Protein AF-K0NKW5-F1 (afdb_monomer)

Structure (mmCIF, N/CA/C/O backbone):
data_AF-K0NKW5-F1
#
_entry.id   AF-K0NKW5-F1
#
loop_
_atom_site.group_PDB
_atom_site.id
_atom_site.type_symbol
_atom_site.label_atom_id
_atom_site.label_alt_id
_atom_site.label_comp_id
_atom_site.label_asym_id
_atom_site.label_entity_id
_atom_site.label_seq_id
_atom_site.pdbx_PDB_ins_code
_atom_site.Cartn_x
_atom_site.Cartn_y
_atom_site.Cartn_z
_atom_site.occupancy
_atom_site.B_iso_or_equiv
_atom_site.auth_seq_id
_atom_site.auth_comp_id
_atom_site.auth_asym_id
_atom_site.auth_atom_id
_atom_site.pdbx_PDB_model_num
ATOM 1 N N . MET A 1 1 ? -33.912 20.127 42.478 1.00 92.31 1 MET A N 1
ATOM 2 C CA . MET A 1 1 ? -35.166 19.354 42.319 1.00 92.31 1 MET A CA 1
ATOM 3 C C . MET A 1 1 ? -35.502 18.751 43.669 1.00 92.31 1 MET A C 1
ATOM 5 O O . MET A 1 1 ? -34.564 18.385 44.367 1.00 92.31 1 MET A O 1
ATOM 9 N N . LYS A 1 2 ? -36.780 18.669 44.050 1.00 94.12 2 LYS A N 1
ATOM 10 C CA . LYS A 1 2 ? -37.174 17.996 45.294 1.00 94.12 2 LYS A CA 1
ATOM 11 C C . LYS A 1 2 ? -36.762 16.525 45.289 1.00 94.12 2 LYS A C 1
ATOM 13 O O . LYS A 1 2 ? -36.776 15.895 44.229 1.00 94.12 2 LYS A O 1
ATOM 18 N N . LEU A 1 3 ? -36.372 16.003 46.448 1.00 93.06 3 LEU A N 1
ATOM 19 C CA . LEU A 1 3 ? -35.972 14.608 46.613 1.00 93.06 3 LEU A CA 1
ATOM 20 C C . LEU A 1 3 ? -37.116 13.667 46.219 1.00 93.06 3 LEU A C 1
ATOM 22 O O . LEU A 1 3 ? -36.883 12.731 45.456 1.00 93.06 3 LEU A O 1
ATOM 26 N N . SER A 1 4 ? -38.341 13.963 46.657 1.00 91.62 4 SER A N 1
ATOM 27 C CA . SER A 1 4 ? -39.561 13.218 46.309 1.00 91.62 4 SER A CA 1
ATOM 28 C C . SER A 1 4 ? -39.728 13.036 44.793 1.00 91.62 4 SER A C 1
ATOM 30 O O . SER A 1 4 ? -39.975 11.933 44.304 1.00 91.62 4 SER A O 1
ATOM 32 N N . ALA A 1 5 ? -39.481 14.094 44.017 1.00 92.19 5 ALA A N 1
ATOM 33 C CA . ALA A 1 5 ? -39.550 14.058 42.558 1.00 92.19 5 ALA A CA 1
ATOM 34 C C . ALA A 1 5 ? -38.439 13.212 41.909 1.00 92.19 5 ALA A C 1
ATOM 36 O O . ALA A 1 5 ? -38.644 12.671 40.820 1.00 92.19 5 ALA A O 1
ATOM 37 N N . LEU A 1 6 ? -37.273 13.093 42.552 1.00 93.38 6 LEU A N 1
ATOM 38 C CA . LEU A 1 6 ? -36.157 12.287 42.055 1.00 93.38 6 LEU A CA 1
ATOM 39 C C . LEU A 1 6 ? -36.387 10.789 42.256 1.00 93.38 6 LEU A C 1
ATOM 41 O O . LEU A 1 6 ? -36.038 10.008 41.371 1.00 93.38 6 LEU A O 1
ATOM 45 N N . ILE A 1 7 ? -36.978 10.401 43.390 1.00 92.81 7 ILE A N 1
ATOM 46 C CA . ILE A 1 7 ? -37.133 8.993 43.784 1.00 92.81 7 ILE A CA 1
ATOM 47 C C . ILE A 1 7 ? -38.474 8.367 43.387 1.00 92.81 7 ILE A C 1
ATOM 49 O O . ILE A 1 7 ? -38.691 7.192 43.661 1.00 92.81 7 ILE A O 1
ATOM 53 N N . LYS A 1 8 ? -39.360 9.111 42.716 1.00 89.25 8 LYS A N 1
ATOM 54 C CA . LYS A 1 8 ? -40.711 8.654 42.339 1.00 89.25 8 LYS A CA 1
ATOM 55 C C . LYS A 1 8 ? -40.754 7.335 41.546 1.00 89.25 8 LYS A C 1
ATOM 57 O O . LYS A 1 8 ? -41.745 6.623 41.603 1.00 89.25 8 LYS A O 1
ATOM 62 N N . ASP A 1 9 ? -39.695 7.040 40.788 1.00 88.44 9 ASP A N 1
ATOM 63 C CA . ASP A 1 9 ? -39.578 5.851 39.933 1.00 88.44 9 ASP A CA 1
ATOM 64 C C . ASP A 1 9 ? -38.603 4.814 40.540 1.00 88.44 9 ASP A C 1
ATOM 66 O O . ASP A 1 9 ? -38.089 3.943 39.833 1.00 88.44 9 ASP A O 1
ATOM 70 N N . CYS A 1 10 ? -38.265 4.941 41.828 1.00 89.94 10 CYS A N 1
ATOM 71 C CA . CYS A 1 10 ? -37.426 3.990 42.555 1.00 89.94 10 CYS A CA 1
ATOM 72 C C . CYS A 1 10 ? -38.284 2.933 43.260 1.00 89.94 10 CYS A C 1
ATOM 74 O O . CYS A 1 10 ? -39.306 3.250 43.861 1.00 89.94 10 CYS A O 1
ATOM 76 N N . SER A 1 11 ? -37.818 1.684 43.269 1.00 88.75 11 SER A N 1
ATOM 77 C CA . SER A 1 11 ? -38.386 0.621 44.107 1.00 88.75 11 SER A CA 1
ATOM 78 C C . SER A 1 11 ? -37.933 0.803 45.558 1.00 88.75 11 SER A C 1
ATOM 80 O O . SER A 1 11 ? -36.840 0.368 45.937 1.00 88.75 11 SER A O 1
ATOM 82 N N . LEU A 1 12 ? -38.745 1.515 46.340 1.00 87.44 12 LEU A N 1
ATOM 83 C CA . LEU A 1 12 ? -38.512 1.778 47.762 1.00 87.44 12 LEU A CA 1
ATOM 84 C C . LEU A 1 12 ? -38.861 0.542 48.600 1.00 87.44 12 LEU A C 1
ATOM 86 O O . LEU A 1 12 ? -39.830 -0.153 48.308 1.00 87.44 12 LEU A O 1
ATOM 90 N N . THR A 1 13 ? -38.099 0.278 49.664 1.00 82.88 13 THR A N 1
ATOM 91 C CA . THR A 1 13 ? -38.372 -0.864 50.561 1.00 82.88 13 THR A CA 1
ATOM 92 C C . THR A 1 13 ? -39.435 -0.567 51.628 1.00 82.88 13 THR A C 1
ATOM 94 O O . THR A 1 13 ? -39.827 -1.473 52.357 1.00 82.88 13 THR A O 1
ATOM 97 N N . ALA A 1 14 ? -39.881 0.688 51.750 1.00 72.69 14 ALA A N 1
ATOM 98 C CA . ALA A 1 14 ? -40.932 1.143 52.665 1.00 72.69 14 ALA A CA 1
ATOM 99 C C . ALA A 1 14 ? -42.030 1.892 51.885 1.00 72.69 14 ALA A C 1
ATOM 101 O O . ALA A 1 14 ? -41.742 2.464 50.834 1.00 72.69 14 ALA A O 1
ATOM 102 N N . ALA A 1 15 ? -43.272 1.858 52.390 1.00 55.34 15 ALA A N 1
ATOM 103 C CA . ALA A 1 15 ? -44.473 2.285 51.660 1.00 55.34 15 ALA A CA 1
ATOM 104 C C . ALA A 1 15 ? -44.531 3.798 51.375 1.00 55.34 15 ALA A C 1
ATOM 106 O O . ALA A 1 15 ? -45.007 4.171 50.306 1.00 55.34 15 ALA A O 1
ATOM 107 N N . ASP A 1 16 ? -43.979 4.641 52.256 1.00 61.66 16 ASP A N 1
ATOM 108 C CA . ASP A 1 16 ? -43.644 6.037 51.954 1.00 61.66 16 ASP A CA 1
ATOM 109 C C . ASP A 1 16 ? -42.565 6.556 52.936 1.00 61.66 16 ASP A C 1
ATOM 111 O O . ASP A 1 16 ? -42.813 6.627 54.143 1.00 61.66 16 ASP A O 1
ATOM 115 N N . PRO A 1 17 ? -41.350 6.917 52.477 1.00 62.69 17 PRO A N 1
ATOM 116 C CA . PRO A 1 17 ? -40.315 7.459 53.357 1.00 62.69 17 PRO A CA 1
ATOM 117 C C . PRO A 1 17 ? -40.696 8.817 53.976 1.00 62.69 17 PRO A C 1
ATOM 119 O O . PRO A 1 17 ? -40.092 9.199 54.977 1.00 62.69 17 PRO A O 1
ATOM 122 N N . PHE A 1 18 ? -41.673 9.538 53.416 1.00 63.72 18 PHE A N 1
ATOM 123 C CA . PHE A 1 18 ? -42.079 10.870 53.871 1.00 63.72 18 PHE A CA 1
ATOM 124 C C . PHE A 1 18 ? -43.285 10.866 54.824 1.00 63.72 18 PHE A C 1
ATOM 126 O O . PHE A 1 18 ? -43.475 11.858 55.527 1.00 63.72 18 PHE A O 1
ATOM 133 N N . GLU A 1 19 ? -44.068 9.781 54.897 1.00 56.69 19 GLU A N 1
ATOM 134 C CA . GLU A 1 19 ? -45.181 9.654 55.858 1.00 56.69 19 GLU A CA 1
ATOM 135 C C . GLU A 1 19 ? -44.764 8.963 57.173 1.00 56.69 19 GLU A C 1
ATOM 137 O O . GLU A 1 19 ? -45.283 9.324 58.228 1.00 56.69 19 GLU A O 1
ATOM 142 N N . ASP A 1 20 ? -43.788 8.039 57.144 1.00 53.19 20 ASP A N 1
ATOM 143 C CA . ASP A 1 20 ? -43.441 7.180 58.297 1.00 53.19 20 ASP A CA 1
ATOM 144 C C . ASP A 1 20 ? -42.127 7.537 59.042 1.00 53.19 20 ASP A C 1
ATOM 146 O O . ASP A 1 20 ? -41.896 7.012 60.133 1.00 53.19 20 ASP A O 1
ATOM 150 N N . MET A 1 21 ? -41.232 8.385 58.498 1.00 53.19 21 MET A N 1
ATOM 151 C CA . MET A 1 21 ? -39.835 8.486 58.997 1.00 53.19 21 MET A CA 1
ATOM 152 C C . MET A 1 21 ? -39.265 9.887 59.301 1.00 53.19 21 MET A C 1
ATOM 154 O O . MET A 1 21 ? -38.056 10.006 59.493 1.00 53.19 21 MET A O 1
ATOM 158 N N . ASP A 1 22 ? -40.075 10.946 59.400 1.00 58.66 22 ASP A N 1
ATOM 159 C CA . ASP A 1 22 ? -39.569 12.312 59.687 1.00 58.66 22 ASP A CA 1
ATOM 160 C C . ASP A 1 22 ? -38.471 12.753 58.676 1.00 58.66 22 ASP A C 1
ATOM 162 O O . ASP A 1 22 ? -37.536 13.495 58.990 1.00 58.66 22 ASP A O 1
ATOM 166 N N . ILE A 1 23 ? -38.547 12.236 57.438 1.00 66.31 23 ILE A N 1
ATOM 167 C CA . ILE A 1 23 ? -37.598 12.528 56.357 1.00 66.31 23 ILE A CA 1
ATOM 168 C C . ILE A 1 23 ? -38.021 13.835 55.695 1.00 66.31 23 ILE A C 1
ATOM 170 O O . ILE A 1 23 ? -39.115 13.966 55.150 1.00 66.31 23 ILE A O 1
ATOM 174 N N . HIS A 1 24 ? -37.128 14.820 55.723 1.00 75.88 24 HIS A N 1
ATOM 175 C CA . HIS A 1 24 ? -37.340 16.096 55.047 1.00 75.88 24 HIS A CA 1
ATOM 176 C C . HIS A 1 24 ? -37.346 15.885 53.517 1.00 75.88 24 HIS A C 1
ATOM 178 O O . HIS A 1 24 ? -36.620 15.029 53.017 1.00 75.88 24 HIS A O 1
ATOM 184 N N . ASP A 1 25 ? -38.103 16.687 52.751 1.00 88.62 25 ASP A N 1
ATOM 185 C CA . ASP A 1 25 ? -38.043 16.726 51.273 1.00 88.62 25 ASP A CA 1
ATOM 186 C C . ASP A 1 25 ? -37.142 17.891 50.795 1.00 88.62 25 ASP A C 1
ATOM 188 O O . ASP A 1 25 ? -37.625 18.987 50.452 1.00 88.62 25 ASP A O 1
ATOM 192 N N . PRO A 1 26 ? -35.801 17.738 50.861 1.00 91.50 26 PRO A N 1
ATOM 193 C CA . PRO A 1 26 ? -34.870 18.804 50.536 1.00 91.50 26 PRO A CA 1
ATOM 194 C C . PRO A 1 26 ? -34.828 19.082 49.037 1.00 91.50 26 PRO A C 1
ATOM 196 O O . PRO A 1 26 ? -35.129 18.239 48.190 1.00 91.50 26 PRO A O 1
ATOM 199 N N . ASP A 1 27 ? -34.362 20.280 48.707 1.00 93.75 27 ASP A N 1
ATOM 200 C CA . ASP A 1 27 ? -33.932 20.581 47.353 1.00 93.75 27 ASP A CA 1
ATOM 201 C C . ASP A 1 27 ? -32.553 19.973 47.096 1.00 93.75 27 ASP A C 1
ATOM 203 O O . ASP A 1 27 ? -31.568 20.310 47.746 1.00 93.75 27 ASP A O 1
ATOM 207 N N . ILE A 1 28 ? -32.485 19.077 46.115 1.00 96.06 28 ILE A N 1
ATOM 208 C CA . ILE A 1 28 ? -31.246 18.458 45.654 1.00 96.06 28 ILE A CA 1
ATOM 209 C C . ILE A 1 28 ? -30.671 19.277 44.499 1.00 96.06 28 ILE A C 1
ATOM 211 O O . ILE A 1 28 ? -31.338 19.491 43.476 1.00 96.06 28 ILE A O 1
ATOM 215 N N . PHE A 1 29 ? -29.421 19.716 44.651 1.00 94.94 29 PHE A N 1
ATOM 216 C CA . PHE A 1 29 ? -28.696 20.522 43.657 1.00 94.94 29 PHE A CA 1
ATOM 217 C C . PHE A 1 29 ? -27.644 19.731 42.878 1.00 94.94 29 PHE A C 1
ATOM 219 O O . PHE A 1 29 ? -27.179 20.190 41.836 1.00 94.94 29 PHE A O 1
ATOM 226 N N . PHE A 1 30 ? -27.259 18.554 43.366 1.00 93.44 30 PHE A N 1
ATOM 227 C CA . PHE A 1 30 ? -26.236 17.709 42.757 1.00 93.44 30 PHE A CA 1
ATOM 228 C C . PHE A 1 30 ? -26.415 16.251 43.194 1.00 93.44 30 PHE A C 1
ATOM 230 O O . PHE A 1 30 ? -26.898 16.000 44.295 1.00 93.44 30 PHE A O 1
ATOM 237 N N . ILE A 1 31 ? -26.001 15.299 42.358 1.00 97.06 31 ILE A N 1
ATOM 238 C CA . ILE A 1 31 ? -26.049 13.858 42.642 1.00 97.06 31 ILE A CA 1
ATOM 239 C C . ILE A 1 31 ? -24.658 13.242 42.435 1.00 97.06 31 ILE A C 1
ATOM 241 O O . ILE A 1 31 ? -23.951 13.630 41.506 1.00 97.06 31 ILE A O 1
ATOM 245 N N . SER A 1 32 ? -24.250 12.296 43.284 1.00 95.75 32 SER A N 1
ATOM 246 C CA . SER A 1 32 ? -22.963 11.595 43.145 1.00 95.75 32 SER A CA 1
ATOM 247 C C . SER A 1 32 ? -22.978 10.219 43.802 1.00 95.75 32 SER A C 1
ATOM 249 O O . SER A 1 32 ? -23.547 10.042 44.877 1.00 95.75 32 SER A O 1
ATOM 251 N N . SER A 1 33 ? -22.276 9.266 43.193 1.00 94.25 33 SER A N 1
ATOM 252 C CA . SER A 1 33 ? -21.939 7.963 43.784 1.00 94.25 33 SER A CA 1
ATOM 253 C C . SER A 1 33 ? -20.563 7.947 44.468 1.00 94.25 33 SER A C 1
ATOM 255 O O . SER A 1 33 ? -20.158 6.947 45.055 1.00 94.25 33 SER A O 1
ATOM 257 N N . ASN A 1 34 ? -19.838 9.071 44.439 1.00 93.00 34 ASN A N 1
ATOM 258 C CA . ASN A 1 34 ? -18.546 9.259 45.092 1.00 93.00 34 ASN A CA 1
ATOM 259 C C . ASN A 1 34 ? -18.680 10.238 46.268 1.00 93.00 34 ASN A C 1
ATOM 261 O O . ASN A 1 34 ? -18.858 11.446 46.061 1.00 93.00 34 ASN A O 1
ATOM 265 N N . SER A 1 35 ? -18.532 9.731 47.497 1.00 91.69 35 SER A N 1
ATOM 266 C CA . SER A 1 35 ? -18.628 10.519 48.737 1.00 91.69 35 SER A CA 1
ATOM 267 C C . SER A 1 35 ? -17.637 11.685 48.758 1.00 91.69 35 SER A C 1
ATOM 269 O O . SER A 1 35 ? -17.913 12.743 49.324 1.00 91.69 35 SER A O 1
ATOM 271 N N . LYS A 1 36 ? -16.486 11.554 48.082 1.00 91.69 36 LYS A N 1
ATOM 272 C CA . LYS A 1 36 ? -15.478 12.617 48.023 1.00 91.69 36 LYS A CA 1
ATOM 273 C C . LYS A 1 36 ? -15.947 13.842 47.245 1.00 91.69 36 LYS A C 1
ATOM 275 O O . LYS A 1 36 ? -15.443 14.928 47.519 1.00 91.69 36 LYS A O 1
ATOM 280 N N . GLN A 1 37 ? -16.891 13.663 46.323 1.00 92.94 37 GLN A N 1
ATOM 281 C CA . GLN A 1 37 ? -17.422 14.706 45.445 1.00 92.94 37 GLN A CA 1
ATOM 282 C C . GLN A 1 37 ? -18.712 15.351 45.975 1.00 92.94 37 GLN A C 1
ATOM 284 O O . GLN A 1 37 ? -19.207 16.288 45.350 1.00 92.94 37 GLN A O 1
ATOM 289 N N . ILE A 1 38 ? -19.250 14.875 47.105 1.00 96.12 38 ILE A N 1
ATOM 290 C CA . ILE A 1 38 ? -20.434 15.459 47.744 1.00 96.12 38 ILE A CA 1
ATOM 291 C C . ILE A 1 38 ? -20.162 16.894 48.205 1.00 96.12 38 ILE A C 1
ATOM 293 O O . ILE A 1 38 ? -19.049 17.247 48.599 1.00 96.12 38 ILE A O 1
ATOM 297 N N . ARG A 1 39 ? -21.204 17.723 48.096 1.00 93.62 39 ARG A N 1
ATOM 298 C CA . ARG A 1 39 ? -21.250 19.149 48.439 1.00 93.62 39 ARG A CA 1
ATOM 299 C C . ARG A 1 39 ? -22.586 19.445 49.142 1.00 93.62 39 ARG A C 1
ATOM 301 O O . ARG A 1 39 ? -23.499 18.627 49.001 1.00 93.62 39 ARG A O 1
ATOM 308 N N . PRO A 1 40 ? -22.737 20.601 49.822 1.00 95.12 40 PRO A N 1
ATOM 309 C CA . PRO A 1 40 ? -24.00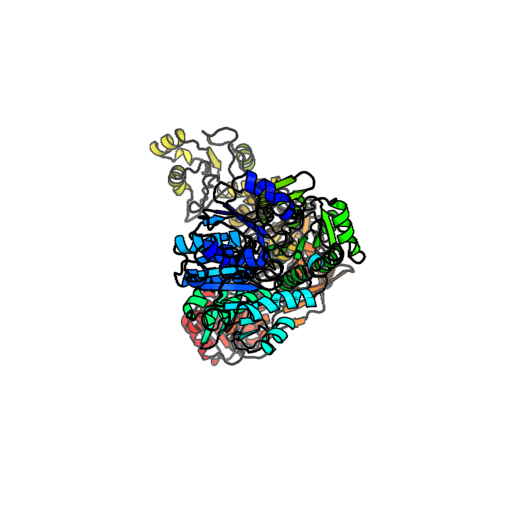2 21.004 50.437 1.00 95.12 40 PRO A CA 1
ATOM 310 C C . PRO A 1 40 ? -25.205 20.873 49.488 1.00 95.12 40 PRO A C 1
ATOM 312 O O . PRO A 1 40 ? -25.137 21.332 48.346 1.00 95.12 40 PRO A O 1
ATOM 315 N N . ASN A 1 41 ? -26.297 20.270 49.972 1.00 94.12 41 ASN A N 1
ATOM 316 C CA . ASN A 1 41 ? -27.510 19.929 49.205 1.00 94.12 41 ASN A CA 1
ATOM 317 C C . ASN A 1 41 ? -27.307 18.866 48.104 1.00 94.12 41 ASN A C 1
ATOM 319 O O . ASN A 1 41 ? -28.064 18.793 47.131 1.00 94.12 41 ASN A O 1
ATOM 323 N N . GLY A 1 42 ? -26.267 18.041 48.238 1.00 95.50 42 GLY A N 1
ATOM 324 C CA . GLY A 1 42 ? -26.036 16.885 47.378 1.00 95.50 42 GLY A CA 1
ATOM 325 C C . GLY A 1 42 ? -26.867 15.666 47.789 1.00 95.50 42 GLY A C 1
ATOM 326 O O . GLY A 1 42 ? -27.170 15.479 48.964 1.00 95.50 42 GLY A O 1
ATOM 327 N N . LEU A 1 43 ? -27.186 14.808 46.826 1.00 97.06 43 LEU A N 1
ATOM 328 C CA . LEU A 1 43 ? -27.708 13.462 47.048 1.00 97.06 43 LEU A CA 1
ATOM 329 C C . LEU A 1 43 ? -26.580 12.456 46.819 1.00 97.06 43 LEU A C 1
ATOM 331 O O . LEU A 1 43 ? -26.031 12.371 45.715 1.00 97.06 43 LEU A O 1
ATOM 335 N N . PHE A 1 44 ? -26.228 11.706 47.858 1.00 97.12 44 PHE A N 1
ATOM 336 C CA . PHE A 1 44 ? -25.246 10.631 47.750 1.00 97.12 44 PHE A CA 1
ATOM 337 C C . PHE A 1 44 ? -25.939 9.301 47.462 1.00 97.12 44 PHE A C 1
ATOM 339 O O . PHE A 1 44 ? -26.952 8.982 48.074 1.00 97.12 44 PHE A O 1
ATOM 346 N N . ILE A 1 45 ? -25.400 8.520 46.530 1.00 97.12 45 ILE A N 1
ATOM 347 C CA . ILE A 1 45 ? -25.962 7.223 46.145 1.00 97.12 45 ILE A CA 1
ATOM 348 C C . ILE A 1 45 ? -24.932 6.144 46.470 1.00 97.12 45 ILE A C 1
ATOM 350 O O . ILE A 1 45 ? -23.933 5.982 45.766 1.00 97.12 45 ILE A O 1
ATOM 354 N N . ALA A 1 46 ? -25.169 5.420 47.561 1.00 95.62 46 ALA A N 1
ATOM 355 C CA . ALA A 1 46 ? -24.277 4.395 48.079 1.00 95.62 46 ALA A CA 1
ATOM 356 C C . ALA A 1 46 ? -24.377 3.119 47.229 1.00 95.62 46 ALA A C 1
ATOM 358 O O . ALA A 1 46 ? -25.269 2.288 47.397 1.00 95.62 46 ALA A O 1
ATOM 359 N N . ILE A 1 47 ? -23.452 2.957 46.283 1.00 94.38 47 ILE A N 1
ATOM 360 C CA . ILE A 1 47 ? -23.355 1.751 45.453 1.00 94.38 47 ILE A CA 1
ATOM 361 C C . ILE A 1 47 ? -22.279 0.806 45.981 1.00 94.38 47 ILE A C 1
ATOM 363 O O . ILE A 1 47 ? -21.210 1.238 46.405 1.00 94.38 47 ILE A O 1
ATOM 367 N N . LYS A 1 48 ? -22.513 -0.501 45.863 1.00 90.25 48 LYS A N 1
ATOM 368 C CA . LYS A 1 48 ? -21.467 -1.500 46.091 1.00 90.25 48 LYS A CA 1
ATOM 369 C C . LYS A 1 48 ? -20.566 -1.605 44.855 1.00 90.25 48 LYS A C 1
ATOM 371 O O . LYS A 1 48 ? -21.011 -2.052 43.790 1.00 90.25 48 LYS A O 1
ATOM 376 N N . GLY A 1 49 ? -19.335 -1.111 44.960 1.00 86.50 49 GLY A N 1
ATOM 377 C CA . GLY A 1 49 ? -18.315 -1.154 43.908 1.00 86.50 49 GLY A CA 1
ATOM 378 C C . GLY A 1 49 ? -17.492 -2.446 43.921 1.00 86.50 49 GLY A C 1
ATOM 379 O O . GLY A 1 49 ? -17.712 -3.324 44.750 1.00 86.50 49 GLY A O 1
ATOM 380 N N . PHE A 1 50 ? -16.538 -2.561 42.989 1.00 83.69 50 PHE A N 1
ATOM 381 C CA . PHE A 1 50 ? -15.593 -3.689 42.949 1.00 83.69 50 PHE A CA 1
ATOM 382 C C . PHE A 1 50 ? -14.448 -3.542 43.963 1.00 83.69 50 PHE A C 1
ATOM 384 O O . PHE A 1 50 ? -13.958 -4.543 44.470 1.00 83.69 50 PHE A O 1
ATOM 391 N N . GLU A 1 51 ? -14.039 -2.305 44.260 1.00 83.75 51 GLU A N 1
ATOM 392 C CA . GLU A 1 51 ? -12.923 -2.001 45.170 1.00 83.75 51 GLU A CA 1
ATOM 393 C C . GLU A 1 51 ? -13.384 -1.527 46.555 1.00 83.75 51 GLU A C 1
ATOM 395 O O . GLU A 1 51 ? -12.673 -1.709 47.538 1.00 83.75 51 GLU A O 1
ATOM 400 N N . ALA A 1 52 ? -14.563 -0.905 46.636 1.00 88.75 52 ALA A N 1
ATOM 401 C CA . ALA A 1 52 ? -15.091 -0.319 47.863 1.00 88.75 52 ALA A CA 1
ATOM 402 C C . ALA A 1 52 ? -16.622 -0.387 47.896 1.00 88.75 52 ALA A C 1
ATOM 404 O O . ALA A 1 52 ? -17.277 -0.342 46.847 1.00 88.75 52 ALA A O 1
ATOM 405 N N . ASP A 1 53 ? -17.191 -0.456 49.100 1.00 92.31 53 ASP A N 1
ATOM 406 C CA . ASP A 1 53 ? -18.632 -0.381 49.316 1.00 92.31 53 ASP A CA 1
ATOM 407 C C . ASP A 1 53 ? -19.040 1.053 49.690 1.00 92.31 53 ASP A C 1
ATOM 409 O O . ASP A 1 53 ? -18.602 1.607 50.695 1.00 92.31 53 ASP A O 1
ATOM 413 N N . GLY A 1 54 ? -19.882 1.683 48.867 1.00 91.88 54 GLY A N 1
ATOM 414 C CA . GLY A 1 54 ? -20.372 3.044 49.089 1.00 91.88 54 GLY A CA 1
ATOM 415 C C . GLY A 1 54 ? -21.139 3.212 50.404 1.00 91.88 54 GLY A C 1
ATOM 416 O O . GLY A 1 54 ? -21.200 4.325 50.928 1.00 91.88 54 GLY A O 1
ATOM 417 N N . HIS A 1 55 ? -21.688 2.123 50.954 1.00 94.19 55 HIS A N 1
ATOM 418 C CA . HIS A 1 55 ? -22.423 2.129 52.222 1.00 94.19 55 HIS A CA 1
ATOM 419 C C . HIS A 1 55 ? -21.525 2.475 53.420 1.00 94.19 55 HIS A C 1
ATOM 421 O O . HIS A 1 55 ? -22.001 3.064 54.390 1.00 94.19 55 HIS A O 1
ATOM 427 N N . ASP A 1 56 ? -20.220 2.215 53.326 1.00 93.00 56 ASP A N 1
ATOM 428 C CA . ASP A 1 56 ? -19.259 2.553 54.381 1.00 93.00 56 ASP A CA 1
ATOM 429 C C . ASP A 1 56 ? -19.003 4.069 54.482 1.00 93.00 56 ASP A C 1
ATOM 431 O O . ASP A 1 56 ? -18.457 4.552 55.474 1.00 93.00 56 ASP A O 1
ATOM 435 N N . TYR A 1 57 ? -19.426 4.846 53.477 1.00 93.69 57 TYR A N 1
ATOM 436 C CA . TYR A 1 57 ? -19.158 6.284 53.369 1.00 93.69 57 TYR A CA 1
ATOM 437 C C . TYR A 1 57 ? -20.391 7.171 53.598 1.00 93.69 57 TYR A C 1
ATOM 439 O O . TYR A 1 57 ? -20.344 8.367 53.304 1.00 93.69 57 TYR A O 1
ATOM 447 N N . ILE A 1 58 ? -21.487 6.617 54.127 1.00 94.12 58 ILE A N 1
ATOM 448 C CA . ILE A 1 58 ? -22.739 7.355 54.378 1.00 94.12 58 ILE A CA 1
ATOM 449 C C . ILE A 1 58 ? -22.517 8.519 55.359 1.00 94.12 58 ILE A C 1
ATOM 451 O O . ILE A 1 58 ? -22.898 9.647 55.057 1.00 94.12 58 ILE A O 1
ATOM 455 N N . GLU A 1 59 ? -21.850 8.283 56.494 1.00 93.44 59 GLU A N 1
ATOM 456 C CA . GLU A 1 59 ? -21.535 9.340 57.476 1.00 93.44 59 GLU A CA 1
ATOM 457 C C . GLU A 1 59 ? -20.686 10.448 56.852 1.00 93.44 59 GLU A C 1
ATOM 459 O O . GLU A 1 59 ? -21.030 11.625 56.938 1.00 93.44 59 GLU A O 1
ATOM 464 N N . GLN A 1 60 ? -19.630 10.063 56.129 1.00 93.62 60 GLN A N 1
ATOM 465 C CA . GLN A 1 60 ? -18.760 11.005 55.430 1.00 93.62 60 GLN A CA 1
ATOM 466 C C . GLN A 1 60 ? -19.533 11.864 54.416 1.00 93.62 60 GLN A C 1
ATOM 468 O O . GLN A 1 60 ? -19.206 13.036 54.215 1.00 93.62 60 GLN A O 1
ATOM 473 N N . ALA A 1 61 ? -20.537 11.301 53.738 1.00 94.19 61 ALA A N 1
ATOM 474 C CA . ALA A 1 61 ? -21.364 12.059 52.809 1.00 94.19 61 ALA A CA 1
ATOM 475 C C . ALA A 1 61 ? -22.188 13.135 53.538 1.00 94.19 61 ALA A C 1
ATOM 477 O O . ALA A 1 61 ? -22.230 14.277 53.075 1.00 94.19 61 ALA A O 1
ATOM 478 N N . PHE A 1 62 ? -22.773 12.816 54.696 1.00 94.19 62 PHE A N 1
ATOM 479 C CA . PHE A 1 62 ? -23.485 13.796 55.525 1.00 94.19 62 PHE A CA 1
ATOM 480 C C . PHE A 1 62 ? -22.553 14.863 56.110 1.00 94.19 62 PHE A C 1
ATOM 482 O O . PHE A 1 62 ? -22.883 16.045 56.040 1.00 94.19 62 PHE A O 1
ATOM 489 N N . GLU A 1 63 ? -21.355 14.494 56.578 1.00 93.56 63 GLU A N 1
ATOM 490 C CA . GLU A 1 63 ? -20.329 15.455 57.026 1.00 93.56 63 GLU A CA 1
ATOM 491 C C . GLU A 1 63 ? -19.954 16.464 55.929 1.00 93.56 63 GLU A C 1
ATOM 493 O O . GLU A 1 63 ? -19.645 17.623 56.205 1.00 93.56 63 GLU A O 1
ATOM 498 N N . LYS A 1 64 ? -20.018 16.041 54.662 1.00 93.75 64 LYS A N 1
ATOM 499 C CA . LYS A 1 64 ? -19.777 16.888 53.485 1.00 93.75 64 LYS A CA 1
ATOM 500 C C . LYS A 1 64 ? -21.003 17.665 53.001 1.00 93.75 64 LYS A C 1
ATOM 502 O O . LYS A 1 64 ? -20.910 18.396 52.011 1.00 93.75 64 LYS A O 1
ATOM 507 N N . GLY A 1 65 ? -22.133 17.539 53.692 1.00 92.44 65 GLY A N 1
ATOM 508 C CA . GLY A 1 65 ? -23.359 18.281 53.419 1.00 92.44 65 GLY A CA 1
ATOM 509 C C . GLY A 1 65 ? -24.334 17.586 52.469 1.00 92.44 65 GLY A C 1
ATOM 510 O O . GLY A 1 65 ? -25.118 18.279 51.814 1.00 92.44 65 GLY A O 1
ATOM 511 N N . ALA A 1 66 ? -24.310 16.252 52.363 1.00 95.12 66 ALA A N 1
ATOM 512 C CA . ALA A 1 66 ? -25.407 15.532 51.717 1.00 95.12 66 ALA A CA 1
ATOM 513 C C . ALA A 1 66 ? -26.738 15.888 52.401 1.00 95.12 66 ALA A C 1
ATOM 515 O O . ALA A 1 66 ? -26.847 15.830 53.623 1.00 95.12 66 ALA A O 1
ATOM 516 N N . ALA A 1 67 ? -27.748 16.252 51.614 1.00 94.25 67 ALA A N 1
ATOM 517 C CA . ALA A 1 67 ? -29.097 16.483 52.124 1.00 94.25 67 ALA A CA 1
ATOM 518 C C . ALA A 1 67 ? -29.866 15.169 52.321 1.00 94.25 67 ALA A C 1
ATOM 520 O O . ALA A 1 67 ? -30.752 15.097 53.167 1.00 94.25 67 ALA A O 1
ATOM 521 N N . ALA A 1 68 ? -29.518 14.139 51.549 1.00 94.69 68 ALA A N 1
ATOM 522 C CA . ALA A 1 68 ? -30.057 12.794 51.675 1.00 94.69 68 ALA A CA 1
ATOM 523 C C . ALA A 1 68 ? -29.093 11.763 51.071 1.00 94.69 68 ALA A C 1
ATOM 525 O O . ALA A 1 68 ? -28.184 12.105 50.301 1.00 94.69 68 ALA A O 1
ATOM 526 N N . VAL A 1 69 ? -29.319 10.493 51.401 1.00 95.00 69 VAL A N 1
ATOM 527 C CA . VAL A 1 69 ? -28.554 9.352 50.886 1.00 95.00 69 VAL A CA 1
ATOM 528 C C . VAL A 1 69 ? -29.502 8.277 50.360 1.00 95.00 69 VAL A C 1
ATOM 530 O O . VAL A 1 69 ? -30.498 7.968 50.999 1.00 95.00 69 VAL A O 1
ATOM 533 N N . ILE A 1 70 ? -29.176 7.670 49.220 1.00 95.75 70 ILE A N 1
ATOM 534 C CA . ILE A 1 70 ? -29.832 6.460 48.709 1.00 95.75 70 ILE A CA 1
ATOM 535 C C . ILE A 1 70 ? -28.949 5.258 49.029 1.00 95.75 70 ILE A C 1
ATOM 537 O O . ILE A 1 70 ? -27.773 5.258 48.659 1.00 95.75 70 ILE A O 1
ATOM 541 N N . ALA A 1 71 ? -29.496 4.233 49.676 1.00 94.94 71 ALA A N 1
ATOM 542 C CA . ALA A 1 71 ? -28.749 3.042 50.081 1.00 94.94 71 ALA A CA 1
ATOM 543 C C . ALA A 1 71 ? -29.621 1.777 50.019 1.00 94.94 71 ALA A C 1
ATOM 545 O O . ALA A 1 71 ? -30.844 1.864 50.016 1.00 94.94 71 ALA A O 1
ATOM 546 N N . GLN A 1 72 ? -29.010 0.590 49.975 1.00 93.62 72 GLN A N 1
ATOM 547 C CA . GLN A 1 72 ? -29.734 -0.680 50.166 1.00 93.62 72 GLN A CA 1
ATOM 548 C C . GLN A 1 72 ? -29.850 -1.047 51.648 1.00 93.62 72 GLN A C 1
ATOM 550 O O . GLN A 1 72 ? -30.756 -1.775 52.043 1.00 93.62 72 GLN A O 1
ATOM 555 N N . THR A 1 73 ? -28.931 -0.551 52.477 1.00 90.00 73 THR A N 1
ATOM 556 C CA . THR A 1 73 ? -28.913 -0.778 53.923 1.00 90.00 73 THR A CA 1
ATOM 557 C C . THR A 1 73 ? -28.621 0.524 54.669 1.00 90.00 73 THR A C 1
ATOM 559 O O . THR A 1 73 ? -27.883 1.381 54.187 1.00 90.00 73 THR A O 1
ATOM 562 N N . ASN A 1 74 ? -29.193 0.668 55.868 1.00 87.25 74 ASN A N 1
ATOM 563 C CA . ASN A 1 74 ? -28.918 1.777 56.788 1.00 87.25 74 ASN A CA 1
ATOM 564 C C . ASN A 1 74 ? -28.485 1.214 58.152 1.00 87.25 74 ASN A C 1
ATOM 566 O O . ASN A 1 74 ? -29.226 1.306 59.127 1.00 87.25 74 ASN A O 1
ATOM 570 N N . PRO A 1 75 ? -27.307 0.568 58.238 1.00 74.31 75 PRO A N 1
ATOM 571 C CA . PRO A 1 75 ? -26.919 -0.210 59.417 1.00 74.31 75 PRO A CA 1
ATOM 572 C C . PRO A 1 75 ? -26.768 0.635 60.690 1.00 74.31 75 PRO A C 1
ATOM 574 O O . PRO A 1 75 ? -26.819 0.096 61.792 1.00 74.31 75 PRO A O 1
ATOM 577 N N . LYS A 1 76 ? -26.576 1.950 60.546 1.00 79.12 76 LYS A N 1
ATOM 578 C CA . LYS A 1 76 ? -26.396 2.897 61.652 1.00 79.12 76 LYS A CA 1
ATOM 579 C C . LYS A 1 76 ? -27.646 3.736 61.951 1.00 79.12 76 LYS A C 1
ATOM 581 O O . LYS A 1 76 ? -27.560 4.642 62.772 1.00 79.12 76 LYS A O 1
ATOM 586 N N . ASN A 1 77 ? -28.783 3.446 61.305 1.00 82.19 77 ASN A N 1
ATOM 587 C CA . ASN A 1 77 ? -30.051 4.171 61.460 1.00 82.19 77 ASN A CA 1
ATOM 588 C C . ASN A 1 77 ? -29.894 5.702 61.362 1.00 82.19 77 ASN A C 1
ATOM 590 O O . ASN A 1 77 ? -30.418 6.448 62.185 1.00 82.19 77 ASN A O 1
ATOM 594 N N . ILE A 1 78 ? -29.142 6.173 60.365 1.00 84.62 78 ILE A N 1
ATOM 595 C CA . ILE A 1 78 ? -28.958 7.608 60.116 1.00 84.62 78 ILE A CA 1
ATOM 596 C C . ILE A 1 78 ? -30.223 8.158 59.437 1.00 84.62 78 ILE A C 1
ATOM 598 O O . ILE A 1 78 ? -30.760 7.519 58.531 1.00 84.62 78 ILE A O 1
ATOM 602 N N . ASN A 1 79 ? -30.694 9.334 59.860 1.00 83.75 79 ASN A N 1
ATOM 603 C CA . ASN A 1 79 ? -31.856 10.006 59.263 1.00 83.75 79 ASN A CA 1
ATOM 604 C C . ASN A 1 79 ? -31.583 10.434 57.806 1.00 83.75 79 ASN A C 1
ATOM 606 O O . ASN A 1 79 ? -30.433 10.605 57.406 1.00 83.75 79 ASN A O 1
ATOM 610 N N . ASN A 1 80 ? -32.638 10.653 57.011 1.00 86.88 80 ASN A N 1
ATOM 611 C CA . ASN A 1 80 ? -32.551 11.033 55.588 1.00 86.88 80 ASN A CA 1
ATOM 612 C C . ASN A 1 80 ? -31.783 10.026 54.703 1.00 86.88 80 ASN A C 1
ATOM 614 O O . ASN A 1 80 ? -31.195 10.397 53.681 1.00 86.88 80 ASN A O 1
ATOM 618 N N . VAL A 1 81 ? -31.794 8.746 55.084 1.00 91.44 81 VAL A N 1
ATOM 619 C CA . VAL A 1 81 ? -31.336 7.630 54.247 1.00 91.44 81 VAL A CA 1
ATOM 620 C C . VAL A 1 81 ? -32.560 6.912 53.682 1.00 91.44 81 VAL A C 1
ATOM 622 O O . VAL A 1 81 ? -33.374 6.373 54.427 1.00 91.44 81 VAL A O 1
ATOM 625 N N . ILE A 1 82 ? -32.680 6.891 52.359 1.00 91.94 82 ILE A N 1
ATOM 626 C CA . ILE A 1 82 ? -33.788 6.287 51.628 1.00 91.94 82 ILE A CA 1
ATOM 627 C C . ILE A 1 82 ? -33.342 4.906 51.170 1.00 91.94 82 ILE A C 1
ATOM 629 O O . ILE A 1 82 ? -32.364 4.765 50.426 1.00 91.94 82 ILE A O 1
ATOM 633 N N . LEU A 1 83 ? -34.077 3.896 51.626 1.00 92.69 83 LEU A N 1
ATOM 634 C CA . LEU A 1 83 ? -33.791 2.506 51.320 1.00 92.69 83 LEU A CA 1
ATOM 635 C C . LEU A 1 83 ? -34.457 2.072 50.014 1.00 92.69 83 LEU A C 1
ATOM 637 O O . LEU A 1 83 ? -35.662 2.240 49.816 1.00 92.69 83 LEU A O 1
ATOM 641 N N . VAL A 1 84 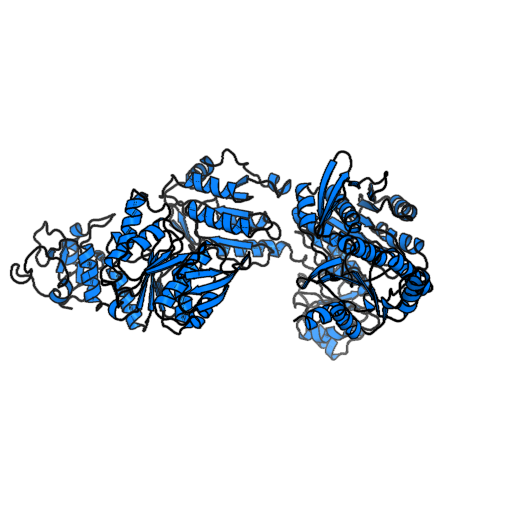? -33.647 1.503 49.123 1.00 93.69 84 VAL A N 1
ATOM 642 C CA . VAL A 1 84 ? -34.066 0.986 47.816 1.00 93.69 84 VAL A CA 1
ATOM 643 C C . VAL A 1 84 ? -33.625 -0.461 47.650 1.00 93.69 84 VAL A C 1
ATOM 645 O O . VAL A 1 84 ? -32.595 -0.872 48.181 1.00 93.69 84 VAL A O 1
ATOM 648 N N . GLU A 1 85 ? -34.357 -1.231 46.849 1.00 93.00 85 GLU A N 1
ATOM 649 C CA . GLU A 1 85 ? -34.002 -2.633 46.592 1.00 93.00 85 GLU A CA 1
ATOM 650 C C . GLU A 1 85 ? -32.653 -2.776 45.865 1.00 93.00 85 GLU A C 1
ATOM 652 O O . GLU A 1 85 ? -31.875 -3.685 46.155 1.00 93.00 85 GLU A O 1
ATOM 657 N N . ASN A 1 86 ? -32.353 -1.866 44.929 1.00 94.19 86 ASN A N 1
ATOM 658 C CA . ASN A 1 86 ? -31.135 -1.878 44.118 1.00 94.19 86 ASN A CA 1
ATOM 659 C C . ASN A 1 86 ? -30.625 -0.447 43.884 1.00 94.19 86 ASN A C 1
ATOM 661 O O . ASN A 1 86 ? -31.233 0.326 43.138 1.00 94.19 86 ASN A O 1
ATOM 665 N N . THR A 1 87 ? -29.475 -0.100 44.474 1.00 95.56 87 THR A N 1
ATOM 666 C CA . THR A 1 87 ? -28.921 1.260 44.373 1.00 95.56 87 THR A CA 1
ATOM 667 C C . THR A 1 87 ? -28.432 1.616 42.977 1.00 95.56 87 THR A C 1
ATOM 669 O O . THR A 1 87 ? -28.497 2.786 42.620 1.00 95.56 87 THR A O 1
ATOM 672 N N . ARG A 1 88 ? -28.007 0.655 42.144 1.00 95.50 88 ARG A N 1
ATOM 673 C CA . ARG A 1 88 ? -27.600 0.931 40.751 1.00 95.50 88 ARG A CA 1
ATOM 674 C C . ARG A 1 88 ? -28.796 1.272 39.869 1.00 95.50 88 ARG A C 1
ATOM 676 O O . ARG A 1 88 ? -28.731 2.225 39.098 1.00 95.50 88 ARG A O 1
ATOM 683 N N . LEU A 1 89 ? -29.896 0.534 40.011 1.00 95.44 89 LEU A N 1
ATOM 684 C CA . LEU A 1 89 ? -31.128 0.828 39.280 1.00 95.44 89 LEU A CA 1
ATOM 685 C C . LEU A 1 89 ? -31.750 2.154 39.746 1.00 95.44 89 LEU A C 1
ATOM 687 O O . LEU A 1 89 ? -32.139 2.973 38.913 1.00 95.44 89 LEU A O 1
ATOM 691 N N . ALA A 1 90 ? -31.771 2.400 41.061 1.00 96.12 90 ALA A N 1
ATOM 692 C CA . ALA A 1 90 ? -32.196 3.681 41.622 1.00 96.12 90 ALA A CA 1
ATOM 693 C C . ALA A 1 90 ? -31.308 4.835 41.131 1.00 96.12 90 ALA A C 1
ATOM 695 O O . ALA A 1 90 ? -31.822 5.884 40.756 1.00 96.12 90 ALA A O 1
ATOM 696 N N . MET A 1 91 ? -29.988 4.635 41.049 1.00 97.06 91 MET A N 1
ATOM 697 C CA . MET A 1 91 ? -29.053 5.624 40.507 1.00 97.06 91 MET A CA 1
ATOM 698 C C . MET A 1 91 ? -29.390 6.007 39.065 1.00 97.06 91 MET A C 1
ATOM 700 O O . MET A 1 91 ? -29.376 7.192 38.738 1.00 97.06 91 MET A O 1
ATOM 704 N N . ALA A 1 92 ? -29.717 5.034 38.212 1.00 96.44 92 ALA A N 1
ATOM 705 C CA . ALA A 1 92 ? -30.109 5.295 36.829 1.00 96.44 92 ALA A CA 1
ATOM 706 C C . ALA A 1 92 ? -31.423 6.084 36.736 1.00 96.44 92 ALA A C 1
ATOM 708 O O . ALA A 1 92 ? -31.499 7.068 35.997 1.00 96.44 92 ALA A O 1
ATOM 709 N N . SER A 1 93 ? -32.415 5.702 37.543 1.00 96.75 93 SER A N 1
ATOM 710 C CA . SER A 1 93 ? -33.710 6.382 37.657 1.00 96.75 93 SER A CA 1
ATOM 711 C C . SER A 1 93 ? -33.565 7.840 38.109 1.00 96.75 93 SER A C 1
ATOM 713 O O . SER A 1 93 ? -34.001 8.777 37.435 1.00 96.75 93 SER A O 1
ATOM 715 N N . ILE A 1 94 ? -32.849 8.048 39.217 1.00 97.75 94 ILE A N 1
ATOM 716 C CA . ILE A 1 94 ? -32.595 9.362 39.812 1.00 97.75 94 ILE A CA 1
ATOM 717 C C . ILE A 1 94 ? -31.804 10.244 38.854 1.00 97.75 94 ILE A C 1
ATOM 719 O O . ILE A 1 94 ? -32.145 11.413 38.690 1.00 97.75 94 ILE A O 1
ATOM 723 N N . ALA A 1 95 ? -30.775 9.705 38.194 1.00 97.69 95 ALA A N 1
ATOM 724 C CA . ALA A 1 95 ? -30.002 10.454 37.212 1.00 97.69 95 ALA A CA 1
ATOM 725 C C . ALA A 1 95 ? -30.871 10.898 36.028 1.00 97.69 95 ALA A C 1
ATOM 727 O O . ALA A 1 95 ? -30.814 12.063 35.629 1.00 97.69 95 ALA A O 1
ATOM 728 N N . ALA A 1 96 ? -31.723 10.013 35.503 1.00 96.88 96 ALA A N 1
ATOM 729 C CA . ALA A 1 96 ? -32.656 10.363 34.439 1.00 96.88 96 ALA A CA 1
ATOM 730 C C . ALA A 1 96 ? -33.633 11.462 34.887 1.00 96.88 96 ALA A C 1
ATOM 732 O O . ALA A 1 96 ? -33.840 12.427 34.152 1.00 96.88 96 ALA A O 1
ATOM 733 N N . ASN A 1 97 ? -34.189 11.373 36.097 1.00 96.75 97 ASN A N 1
ATOM 734 C CA . ASN A 1 97 ? -35.091 12.392 36.637 1.00 96.75 97 ASN A CA 1
ATOM 735 C C . ASN A 1 97 ? -34.384 13.732 36.879 1.00 96.75 97 ASN A C 1
ATOM 737 O O . ASN A 1 97 ? -34.884 14.768 36.438 1.00 96.75 97 ASN A O 1
ATOM 741 N N . PHE A 1 98 ? -33.192 13.717 37.480 1.00 97.44 98 PHE A N 1
ATOM 742 C CA . PHE A 1 98 ? -32.399 14.912 37.771 1.00 97.44 98 PHE A CA 1
ATOM 743 C C . PHE A 1 98 ? -32.031 15.693 36.505 1.00 97.44 98 PHE A C 1
ATOM 745 O O . PHE A 1 98 ? -32.134 16.918 36.479 1.00 97.44 98 PHE A O 1
ATOM 752 N N . TYR A 1 99 ? -31.655 14.986 35.438 1.00 97.19 99 TYR A N 1
ATOM 753 C CA . TYR A 1 99 ? -31.283 15.578 34.151 1.00 97.19 99 TYR A CA 1
ATOM 754 C C . TYR A 1 99 ? -32.461 15.736 33.173 1.00 97.19 99 TYR A C 1
ATOM 756 O O . TYR A 1 99 ? -32.261 16.067 32.004 1.00 97.19 99 TYR A O 1
ATOM 764 N N . GLY A 1 100 ? -33.701 15.528 33.627 1.00 95.56 100 GLY A N 1
ATOM 765 C CA . GLY A 1 100 ? -34.898 15.809 32.831 1.00 95.56 100 GLY A CA 1
ATOM 766 C C . GLY A 1 100 ? -35.152 14.829 31.679 1.00 95.56 100 GLY A C 1
ATOM 767 O O . GLY A 1 100 ? -35.718 15.222 30.665 1.00 95.56 100 GLY A O 1
ATOM 768 N N . ASN A 1 101 ? -34.764 13.561 31.833 1.00 95.44 101 ASN A N 1
ATOM 769 C CA . ASN A 1 101 ? -34.993 12.459 30.891 1.00 95.44 101 ASN A CA 1
ATOM 770 C C . ASN A 1 101 ? -34.522 12.769 29.447 1.00 95.44 101 ASN A C 1
ATOM 772 O O . ASN A 1 101 ? -35.318 12.676 28.508 1.00 95.44 101 ASN A O 1
ATOM 776 N N . PRO A 1 102 ? -33.238 13.116 29.234 1.00 97.06 102 PRO A N 1
ATOM 777 C CA . PRO A 1 102 ? -32.756 13.668 27.965 1.00 97.06 102 PRO A CA 1
ATOM 778 C C . PRO A 1 102 ? -32.959 12.735 26.763 1.00 97.06 102 PRO A C 1
ATOM 780 O O . PRO A 1 102 ? -33.225 13.213 25.663 1.00 97.06 102 PRO A O 1
ATOM 783 N N . SER A 1 103 ? -32.906 11.413 26.964 1.00 95.94 103 SER A N 1
ATOM 784 C CA . SER A 1 103 ? -33.119 10.424 25.894 1.00 95.94 103 SER A CA 1
ATOM 785 C C . SER A 1 103 ? -34.529 10.443 25.286 1.00 95.94 103 SER A C 1
ATOM 787 O O . SER A 1 103 ? -34.706 9.959 24.176 1.00 95.94 103 SER A O 1
ATOM 789 N N . LYS A 1 104 ? -35.538 11.028 25.952 1.00 94.50 104 LYS A N 1
ATOM 790 C CA . LYS A 1 104 ? -36.889 11.165 25.373 1.00 94.50 104 LYS A CA 1
ATOM 791 C C . LYS A 1 104 ? -36.905 12.095 24.158 1.00 94.50 104 LYS A C 1
ATOM 793 O O . LYS A 1 104 ? -37.643 11.837 23.207 1.00 94.50 104 LYS A O 1
ATOM 798 N N . ASP A 1 105 ? -36.066 13.127 24.178 1.00 95.00 105 ASP A N 1
ATOM 799 C CA . ASP A 1 105 ? -36.034 14.185 23.162 1.00 95.00 105 ASP A CA 1
ATOM 800 C C . ASP A 1 105 ? -34.908 14.003 22.137 1.00 95.00 105 ASP A C 1
ATOM 802 O O . ASP A 1 105 ? -34.845 14.725 21.146 1.00 95.00 105 ASP A O 1
ATOM 806 N N . LEU A 1 106 ? -34.028 13.030 22.363 1.00 97.31 106 LEU A N 1
ATOM 807 C CA . LEU A 1 106 ? -32.976 12.630 21.436 1.00 97.31 106 LEU A CA 1
ATOM 808 C C . LEU A 1 106 ? -33.435 11.417 20.616 1.00 97.31 106 LEU A C 1
ATOM 810 O O . LEU A 1 106 ? -34.332 10.679 21.028 1.00 97.31 106 LEU A O 1
ATOM 814 N N . THR A 1 107 ? -32.810 11.217 19.458 1.00 97.88 107 THR A N 1
ATOM 815 C CA . THR A 1 107 ? -32.856 9.940 18.731 1.00 97.88 107 THR A CA 1
ATOM 816 C C . THR A 1 107 ? -31.654 9.110 19.164 1.00 97.88 107 THR A C 1
ATOM 818 O O . THR A 1 107 ? -30.522 9.527 18.918 1.00 97.88 107 THR A O 1
ATOM 821 N N . LEU A 1 108 ? -31.857 7.971 19.824 1.00 97.88 108 LEU A N 1
ATOM 822 C CA . LEU A 1 108 ? -30.777 7.189 20.436 1.00 97.88 108 LEU A CA 1
ATOM 823 C C . LEU A 1 108 ? -30.635 5.805 19.789 1.00 97.88 108 LEU A C 1
ATOM 825 O O . LEU A 1 108 ? -31.549 4.984 19.845 1.00 97.88 108 LEU A O 1
ATOM 829 N N . VAL A 1 109 ? -29.456 5.510 19.238 1.00 98.44 109 VAL A N 1
ATOM 830 C CA . VAL A 1 109 ? -29.126 4.199 18.652 1.00 98.44 109 VAL A CA 1
ATOM 831 C C . VAL A 1 109 ? -28.113 3.474 19.528 1.00 98.44 109 VAL A C 1
ATOM 833 O O . VAL A 1 109 ? -27.023 3.991 19.777 1.00 98.44 109 VAL A O 1
ATOM 836 N N . GLY A 1 110 ? -28.452 2.268 19.985 1.00 98.00 110 GLY A N 1
ATOM 837 C CA . GLY A 1 110 ? -27.562 1.437 20.799 1.00 98.00 110 GLY A CA 1
ATOM 838 C C . GLY A 1 110 ? -26.951 0.288 20.001 1.00 98.00 110 GLY A C 1
ATOM 839 O O . GLY A 1 110 ? -27.656 -0.428 19.295 1.00 98.00 110 GLY A O 1
ATOM 840 N N . ILE A 1 111 ? -25.640 0.082 20.123 1.00 98.38 111 ILE A N 1
ATOM 841 C CA . ILE A 1 111 ? -24.914 -0.970 19.395 1.00 98.38 111 ILE A CA 1
ATOM 842 C C . ILE A 1 111 ? -24.241 -1.910 20.392 1.00 98.38 111 ILE A C 1
ATOM 844 O O . ILE A 1 111 ? -23.434 -1.475 21.219 1.00 98.38 111 ILE A O 1
ATOM 848 N N . THR A 1 112 ? -24.522 -3.210 20.294 1.00 96.81 112 THR A N 1
ATOM 849 C CA . THR A 1 112 ? -23.864 -4.241 21.102 1.00 96.81 112 THR A CA 1
ATOM 850 C C . THR A 1 112 ? -23.342 -5.405 20.259 1.00 96.81 112 THR A C 1
ATOM 852 O O . THR A 1 112 ? -23.749 -5.632 19.125 1.00 96.81 112 THR A O 1
ATOM 855 N N . GLY A 1 113 ? -22.399 -6.136 20.843 1.00 93.94 113 GLY A N 1
ATOM 856 C CA . GLY A 1 113 ? -21.697 -7.272 20.249 1.00 93.94 113 GLY A CA 1
ATOM 857 C C . GLY A 1 113 ? -20.285 -7.405 20.819 1.00 93.94 113 GLY A C 1
ATOM 858 O O . GLY A 1 113 ? -19.868 -6.578 21.650 1.00 93.94 113 GLY A O 1
ATOM 859 N N . THR A 1 114 ? -19.560 -8.454 20.435 1.00 89.06 114 THR A N 1
ATOM 860 C CA . THR A 1 114 ? -18.144 -8.618 20.803 1.00 89.06 114 THR A CA 1
ATOM 861 C C . THR A 1 114 ? -17.296 -7.644 19.986 1.00 89.06 114 THR A C 1
ATOM 863 O O . THR A 1 114 ? -16.747 -6.696 20.550 1.00 89.06 114 THR A O 1
ATOM 866 N N . ASN A 1 115 ? -17.333 -7.747 18.657 1.00 87.69 115 ASN A N 1
ATOM 867 C CA . ASN A 1 115 ? -16.549 -6.921 17.735 1.00 87.69 115 ASN A CA 1
ATOM 868 C C . ASN A 1 115 ? -17.435 -5.975 16.899 1.00 87.69 115 ASN A C 1
ATOM 870 O O . ASN A 1 115 ? -18.647 -6.144 16.828 1.00 87.69 115 ASN A O 1
ATOM 874 N N . GLY A 1 116 ? -16.850 -4.946 16.276 1.00 90.12 116 GLY A N 1
ATOM 875 C CA . GLY A 1 116 ? -17.545 -4.092 15.291 1.00 90.12 116 GLY A CA 1
ATOM 876 C C . GLY A 1 116 ? -18.393 -2.933 15.839 1.00 90.12 116 GLY A C 1
ATOM 877 O O . GLY A 1 116 ? -18.807 -2.074 15.060 1.00 90.12 116 GLY A O 1
ATOM 878 N N . LYS A 1 117 ? -18.594 -2.839 17.165 1.00 94.31 117 LYS A N 1
ATOM 879 C CA . LYS A 1 117 ? -19.355 -1.746 17.811 1.00 94.31 117 LYS A CA 1
ATOM 880 C C . LYS A 1 117 ? -18.836 -0.364 17.409 1.00 94.31 117 LYS A C 1
ATOM 882 O O . LYS A 1 117 ? -19.558 0.416 16.797 1.00 94.31 117 LYS A O 1
ATOM 887 N N . THR A 1 118 ? -17.555 -0.107 17.669 1.00 92.00 118 THR A N 1
ATOM 888 C CA . THR A 1 118 ? -16.894 1.159 17.337 1.00 92.00 118 THR A CA 1
ATOM 889 C C . THR A 1 118 ? -16.960 1.467 15.841 1.00 92.00 118 THR A C 1
ATOM 891 O O . THR A 1 118 ? -17.315 2.572 15.466 1.00 92.00 118 THR A O 1
ATOM 894 N N . THR A 1 119 ? -16.689 0.509 14.952 1.00 94.12 119 THR A N 1
ATOM 895 C CA . THR A 1 119 ? -16.763 0.769 13.502 1.00 94.12 119 THR A CA 1
ATOM 896 C C . THR A 1 119 ? -18.176 1.166 13.070 1.00 94.12 119 THR A C 1
ATOM 898 O O . THR A 1 119 ? -18.357 2.120 12.316 1.00 94.12 119 THR A O 1
ATOM 901 N N . THR A 1 120 ? -19.189 0.480 13.601 1.00 97.06 120 THR A N 1
ATOM 902 C CA . THR A 1 120 ? -20.600 0.773 13.320 1.00 97.06 120 THR A CA 1
ATOM 903 C C . THR A 1 120 ? -21.000 2.166 13.821 1.00 97.06 120 THR A C 1
ATOM 905 O O . THR A 1 120 ? -21.767 2.849 13.143 1.00 97.06 120 THR A O 1
ATOM 908 N N . THR A 1 121 ? -20.454 2.637 14.955 1.00 96.50 121 THR A N 1
ATOM 909 C CA . THR A 1 121 ? -20.758 3.988 15.467 1.00 96.50 121 THR A CA 1
ATOM 910 C C . THR A 1 121 ? -20.247 5.079 14.530 1.00 96.50 121 THR A C 1
ATOM 912 O O . THR A 1 121 ? -20.968 6.035 14.262 1.00 96.50 121 THR A O 1
ATOM 915 N N . TRP A 1 122 ? -19.042 4.919 13.979 1.00 95.19 122 TRP A N 1
ATOM 916 C CA . TRP A 1 122 ? -18.455 5.864 13.024 1.00 95.19 122 TRP A CA 1
ATOM 917 C C . TRP A 1 122 ? -19.203 5.892 11.689 1.00 95.19 122 TRP A C 1
ATOM 919 O O . TRP A 1 122 ? -19.442 6.967 11.138 1.00 95.19 122 TRP A O 1
ATOM 929 N N . LEU A 1 123 ? -19.625 4.725 11.197 1.00 97.50 123 LEU A N 1
ATOM 930 C CA . LEU A 1 123 ? -20.430 4.624 9.979 1.00 97.50 123 LEU A CA 1
ATOM 931 C C . LEU A 1 123 ? -21.775 5.345 10.137 1.00 97.50 123 LEU A C 1
ATOM 933 O O . LEU A 1 123 ? -22.141 6.151 9.283 1.00 97.50 123 LEU A O 1
ATOM 937 N N . LEU A 1 124 ? -22.482 5.111 11.247 1.00 97.81 124 LEU A N 1
ATOM 938 C CA . LEU A 1 124 ? -23.737 5.808 11.543 1.00 97.81 124 LEU A CA 1
ATOM 939 C C . LEU A 1 124 ? -23.540 7.308 11.754 1.00 97.81 124 LEU A C 1
ATOM 941 O O . LEU A 1 124 ? -24.341 8.096 11.258 1.00 97.81 124 LEU A O 1
ATOM 945 N N . GLU A 1 125 ? -22.468 7.719 12.432 1.00 96.62 125 GLU A N 1
ATOM 946 C CA . GLU A 1 125 ? -22.159 9.137 12.624 1.00 96.62 125 GLU A CA 1
ATOM 947 C C . GLU A 1 125 ? -21.949 9.827 11.274 1.00 96.62 125 GLU A C 1
ATOM 949 O O . GLU A 1 125 ? -22.493 10.906 11.038 1.00 96.62 125 GLU A O 1
ATOM 954 N N . SER A 1 126 ? -21.209 9.185 10.367 1.00 97.00 126 SER A N 1
ATOM 955 C CA . SER A 1 126 ? -20.998 9.685 9.011 1.00 97.00 126 SER A CA 1
ATOM 956 C C . SER A 1 126 ? -22.312 9.803 8.230 1.00 97.00 126 SER A C 1
ATOM 958 O O . SER A 1 126 ? -22.551 10.812 7.563 1.00 97.00 126 SER A O 1
ATOM 960 N N . ILE A 1 127 ? -23.209 8.817 8.356 1.00 98.19 127 ILE A N 1
ATOM 961 C CA . ILE A 1 127 ? -24.549 8.860 7.749 1.00 98.19 127 ILE A CA 1
ATOM 962 C C . ILE A 1 127 ? -25.380 10.015 8.313 1.00 98.19 127 ILE A C 1
ATOM 964 O O . ILE A 1 127 ? -25.941 10.797 7.542 1.00 98.19 127 ILE A O 1
ATOM 968 N N . PHE A 1 128 ? -25.438 10.177 9.633 1.00 97.38 128 PHE A N 1
ATOM 969 C CA . PHE A 1 128 ? -26.225 11.240 10.259 1.00 97.38 128 PHE A CA 1
ATOM 970 C C . PHE A 1 128 ? -25.678 12.632 9.928 1.00 97.38 128 PHE A C 1
ATOM 972 O O . PHE A 1 128 ? -26.450 13.528 9.575 1.00 97.38 128 PHE A O 1
ATOM 979 N N . LYS A 1 129 ? -24.351 12.802 9.912 1.00 95.19 129 LYS A N 1
ATOM 980 C CA . LYS A 1 129 ? -23.702 14.039 9.454 1.00 95.19 129 LYS A CA 1
ATOM 981 C C . LYS A 1 129 ? -23.989 14.331 7.981 1.00 95.19 129 LYS A C 1
ATOM 983 O O . LYS A 1 129 ? -24.263 15.480 7.642 1.00 95.19 129 LYS A O 1
ATOM 988 N N . ALA A 1 130 ? -23.996 13.320 7.106 1.00 95.75 130 ALA A N 1
ATOM 989 C CA . ALA A 1 130 ? -24.347 13.500 5.694 1.00 95.75 130 ALA A CA 1
ATOM 990 C C . ALA A 1 130 ? -25.794 13.992 5.499 1.00 95.75 130 ALA A C 1
ATOM 992 O O . ALA A 1 130 ? -26.048 14.759 4.568 1.00 95.75 130 ALA A O 1
ATOM 993 N N . CYS A 1 131 ? -26.699 13.618 6.412 1.00 95.75 131 CYS A N 1
ATOM 994 C CA . CYS A 1 131 ? -28.081 14.100 6.469 1.00 95.75 131 CYS A CA 1
ATOM 995 C C . CYS A 1 131 ? -28.227 15.515 7.058 1.00 95.75 131 CYS A C 1
ATOM 997 O O . CYS A 1 131 ? -29.325 16.066 7.032 1.00 95.75 131 CYS A O 1
ATOM 999 N N . GLY A 1 132 ? -27.153 16.102 7.598 1.00 95.00 132 GLY A N 1
ATOM 1000 C CA . GLY A 1 132 ? -27.181 17.400 8.276 1.00 95.00 132 GLY A CA 1
ATOM 1001 C C . GLY A 1 132 ? -27.647 17.344 9.735 1.00 95.00 132 GLY A C 1
ATOM 1002 O O . GLY A 1 132 ? -27.954 18.388 10.307 1.00 95.00 132 GLY A O 1
ATOM 1003 N N . PHE A 1 133 ? -27.707 16.161 10.356 1.00 96.50 133 PHE A N 1
ATOM 1004 C CA . PHE A 1 133 ? -28.077 16.043 11.765 1.00 96.50 133 PHE A CA 1
ATOM 1005 C C . PHE A 1 133 ? -26.920 16.416 12.694 1.00 96.50 133 PHE A C 1
ATOM 1007 O O . PHE A 1 133 ? -25.780 15.980 12.509 1.00 96.50 133 PHE A O 1
ATOM 1014 N N . SER A 1 134 ? -27.234 17.148 13.767 1.00 96.62 134 SER A N 1
ATOM 1015 C CA . SER A 1 134 ? -26.301 17.310 14.883 1.00 96.62 134 SER A CA 1
ATOM 1016 C C . SER A 1 134 ? -26.210 15.996 15.659 1.00 96.62 134 SER A C 1
ATOM 1018 O O . SER A 1 134 ? -27.226 15.501 16.166 1.00 96.62 134 SER A O 1
ATOM 1020 N N . THR A 1 135 ? -25.007 15.422 15.699 1.00 96.88 135 THR A N 1
ATOM 1021 C CA . THR A 1 135 ? -24.759 14.038 16.120 1.00 96.88 135 THR A CA 1
ATOM 1022 C C . THR A 1 135 ? -23.793 13.982 17.301 1.00 96.88 135 THR A C 1
ATOM 1024 O O . THR A 1 135 ? -22.770 14.670 17.299 1.00 96.88 135 THR A O 1
ATOM 1027 N N . GLY A 1 136 ? -24.099 13.132 18.281 1.00 97.56 136 GLY A N 1
ATOM 1028 C CA . GLY A 1 136 ? -23.210 12.768 19.378 1.00 97.56 136 GLY A CA 1
ATOM 1029 C C . GLY A 1 136 ? -22.872 11.280 19.385 1.00 97.56 136 GLY A C 1
ATOM 1030 O O . GLY A 1 136 ? -23.670 10.444 18.963 1.00 97.56 136 GLY A O 1
ATOM 1031 N N . VAL A 1 137 ? -21.684 10.937 19.873 1.00 97.25 137 VAL A N 1
ATOM 1032 C CA . VAL A 1 137 ? -21.230 9.551 20.026 1.00 97.25 137 VAL A CA 1
ATOM 1033 C C . VAL A 1 137 ? -20.709 9.325 21.438 1.00 97.25 137 VAL A C 1
ATOM 1035 O O . VAL A 1 137 ? -20.000 10.171 21.979 1.00 97.25 137 VAL A O 1
ATOM 1038 N N . ILE A 1 138 ? -21.049 8.172 22.012 1.00 96.94 138 ILE A N 1
ATOM 1039 C CA . ILE A 1 138 ? -20.537 7.673 23.293 1.00 96.94 138 ILE A CA 1
ATOM 1040 C C . ILE A 1 138 ? -19.987 6.266 23.043 1.00 96.94 138 ILE A C 1
ATOM 1042 O O . ILE A 1 138 ? -20.754 5.353 22.729 1.00 96.94 138 ILE A O 1
ATOM 1046 N N . GLY A 1 139 ? -18.672 6.068 23.143 1.00 92.94 139 GLY A N 1
ATOM 1047 C CA . GLY A 1 139 ? -18.071 4.764 22.849 1.00 92.94 139 GLY A CA 1
ATOM 1048 C C . GLY A 1 139 ? -16.670 4.572 23.411 1.00 92.94 139 GLY A C 1
ATOM 1049 O O . GLY A 1 139 ? -16.214 5.352 24.237 1.00 92.94 139 GLY A O 1
ATOM 1050 N N . THR A 1 140 ? -15.980 3.519 22.966 1.00 86.56 140 THR A N 1
ATOM 1051 C CA . THR A 1 140 ? -14.673 3.117 23.522 1.00 86.56 140 THR A CA 1
ATOM 1052 C C . THR A 1 140 ? -13.589 4.178 23.337 1.00 86.56 140 THR A C 1
ATOM 1054 O O . THR A 1 140 ? -12.762 4.341 24.223 1.00 86.56 140 THR A O 1
ATOM 1057 N N . ILE A 1 141 ? -13.589 4.882 22.201 1.00 84.38 141 ILE A N 1
ATOM 1058 C CA . ILE A 1 141 ? -12.522 5.835 21.861 1.00 84.38 141 ILE A CA 1
ATOM 1059 C C . ILE A 1 141 ? -12.703 7.155 22.620 1.00 84.38 141 ILE A C 1
ATOM 1061 O O . ILE A 1 141 ? -11.745 7.701 23.150 1.00 84.38 141 ILE A O 1
ATOM 1065 N N . ASN A 1 142 ? -13.921 7.701 22.616 1.00 90.31 142 ASN A N 1
ATOM 1066 C CA . ASN A 1 142 ? -14.238 9.000 23.200 1.00 90.31 142 ASN A CA 1
ATOM 1067 C C . ASN A 1 142 ? -15.754 9.220 23.290 1.00 90.31 142 ASN A C 1
ATOM 1069 O O . ASN A 1 142 ? -16.559 8.469 22.724 1.00 90.31 142 ASN A O 1
ATOM 1073 N N . ILE A 1 143 ? -16.118 10.305 23.969 1.00 94.06 143 ILE A N 1
ATOM 1074 C CA . ILE A 1 143 ? -17.396 10.989 23.794 1.00 94.06 143 ILE A CA 1
ATOM 1075 C C . ILE A 1 143 ? -17.155 12.177 22.860 1.00 94.06 143 ILE A C 1
ATOM 1077 O O . ILE A 1 143 ? -16.245 12.967 23.103 1.00 94.06 143 ILE A O 1
ATOM 1081 N N . ARG A 1 144 ? -17.951 12.330 21.798 1.00 94.62 144 ARG A N 1
ATOM 1082 C CA . ARG A 1 144 ? -17.787 13.440 20.842 1.00 94.62 144 ARG A CA 1
ATOM 1083 C C . ARG A 1 144 ? -19.109 13.982 20.322 1.00 94.62 144 ARG A C 1
ATOM 1085 O O . ARG A 1 144 ? -20.034 13.210 20.092 1.00 94.62 144 ARG A O 1
ATOM 1092 N N . TYR A 1 145 ? -19.193 15.296 20.153 1.00 95.25 145 TYR A N 1
ATOM 1093 C CA . TYR A 1 145 ? -20.325 16.022 19.561 1.00 95.25 145 TYR A CA 1
ATOM 1094 C C . TYR A 1 145 ? -19.919 17.482 19.307 1.00 95.25 145 TYR A C 1
ATOM 1096 O O . TYR A 1 145 ? -19.064 17.998 20.018 1.00 95.25 145 TYR A O 1
ATOM 1104 N N . ASN A 1 146 ? -20.516 18.155 18.313 1.00 88.31 146 ASN A N 1
ATOM 1105 C CA . ASN A 1 146 ? -20.221 19.562 17.967 1.00 88.31 146 ASN A CA 1
ATOM 1106 C C . ASN A 1 146 ? -18.712 19.898 17.916 1.00 88.31 146 ASN A C 1
ATOM 1108 O O . ASN A 1 146 ? -18.272 20.886 18.499 1.00 88.31 146 ASN A O 1
ATOM 1112 N N . ASP A 1 147 ? -17.915 19.033 17.278 1.00 85.62 147 ASP A N 1
ATOM 1113 C CA . ASP A 1 147 ? -16.446 19.136 17.171 1.00 85.62 147 ASP A CA 1
ATOM 1114 C C . ASP A 1 147 ? -15.676 19.128 18.510 1.00 85.62 147 ASP A C 1
ATOM 1116 O O . ASP A 1 147 ? -14.460 19.316 18.543 1.00 85.62 147 ASP A O 1
ATOM 1120 N N . GLN A 1 148 ? -16.356 18.838 19.620 1.00 90.31 148 GLN A N 1
ATOM 1121 C CA . GLN A 1 148 ? -15.755 18.590 20.926 1.00 90.31 148 GLN A CA 1
ATOM 1122 C C . GLN A 1 148 ? -15.513 17.095 21.115 1.00 90.31 148 GLN A C 1
ATOM 1124 O O . GLN A 1 148 ? -16.315 16.261 20.692 1.00 90.31 148 GLN A O 1
ATOM 1129 N N . THR A 1 149 ? -14.402 16.761 21.769 1.00 91.50 149 THR A N 1
ATOM 1130 C CA . THR A 1 149 ? -14.026 15.388 22.116 1.00 91.50 149 THR A CA 1
ATOM 1131 C C . THR A 1 149 ? -13.623 15.340 23.583 1.00 91.50 149 THR A C 1
ATOM 1133 O O . THR A 1 149 ? -12.868 16.193 24.045 1.00 91.50 149 THR A O 1
ATOM 1136 N N . PHE A 1 150 ? -14.132 14.346 24.302 1.00 90.44 150 PHE A N 1
ATOM 1137 C CA . PHE A 1 150 ? -13.869 14.103 25.713 1.00 90.44 150 PHE A CA 1
ATOM 1138 C C . PHE A 1 150 ? -13.397 12.661 25.897 1.00 90.44 150 PHE A C 1
ATOM 1140 O O . PHE A 1 150 ? -13.996 11.731 25.345 1.00 90.44 150 PHE A O 1
ATOM 1147 N N . ASP A 1 151 ? -12.346 12.477 26.690 1.00 84.75 151 ASP A N 1
ATOM 1148 C CA . ASP A 1 151 ? -11.843 11.149 27.029 1.00 84.75 151 ASP A CA 1
ATOM 1149 C C . ASP A 1 151 ? -12.847 10.393 27.901 1.00 84.75 151 ASP A C 1
ATOM 1151 O O . ASP A 1 151 ? -13.566 10.978 28.716 1.00 84.75 151 ASP A O 1
ATOM 1155 N N . THR A 1 152 ? -12.883 9.070 27.748 1.00 82.12 152 THR A N 1
ATOM 1156 C CA . THR A 1 152 ? -13.725 8.202 28.569 1.00 82.12 152 THR A CA 1
ATOM 1157 C C . THR A 1 152 ? -12.932 6.993 29.057 1.00 82.12 152 THR A C 1
ATOM 1159 O O . THR A 1 152 ? -12.314 6.298 28.253 1.00 82.12 152 THR A O 1
ATOM 1162 N N . PRO A 1 153 ? -12.942 6.694 30.368 1.00 77.88 153 PRO A N 1
ATOM 1163 C CA . PRO A 1 153 ? -12.212 5.549 30.910 1.00 77.88 153 PRO A CA 1
ATOM 1164 C C . PRO A 1 153 ? -12.903 4.209 30.610 1.00 77.88 153 PRO A C 1
ATOM 1166 O O . PRO A 1 153 ? -12.336 3.146 30.849 1.00 77.88 153 PRO A O 1
ATOM 1169 N N . VAL A 1 154 ? -14.152 4.235 30.131 1.00 85.44 154 VAL A N 1
ATOM 1170 C CA . VAL A 1 154 ? -14.980 3.050 29.877 1.00 85.44 154 VAL A CA 1
ATOM 1171 C C . VAL A 1 154 ? -15.795 3.217 28.595 1.00 85.44 154 VAL A C 1
ATOM 1173 O O . VAL A 1 154 ? -16.156 4.325 28.213 1.00 85.44 154 VAL A O 1
ATOM 1176 N N . THR A 1 155 ? -16.158 2.102 27.953 1.00 84.62 155 THR A N 1
ATOM 1177 C CA . THR A 1 155 ? -16.977 2.120 26.721 1.00 84.62 155 THR A CA 1
ATOM 1178 C C . THR A 1 155 ? -18.401 2.636 26.951 1.00 84.62 155 THR A C 1
ATOM 1180 O O . THR A 1 155 ? -18.953 3.317 26.096 1.00 84.62 155 THR A O 1
ATOM 1183 N N . THR A 1 156 ? -18.998 2.320 28.104 1.00 90.69 156 THR A N 1
ATOM 1184 C CA . THR A 1 156 ? -20.336 2.791 28.496 1.00 90.69 156 THR A CA 1
ATOM 1185 C C . THR A 1 156 ? -20.218 3.460 29.871 1.00 90.69 156 THR A C 1
ATOM 1187 O O . THR A 1 156 ? -19.947 2.732 30.833 1.00 90.69 156 THR A O 1
ATOM 1190 N N . PRO A 1 157 ? -20.357 4.795 29.989 1.00 92.56 157 PRO A N 1
ATOM 1191 C CA . PRO A 1 157 ? -20.253 5.516 31.263 1.00 92.56 157 PRO A CA 1
ATOM 1192 C C . PRO A 1 157 ? -21.246 5.019 32.316 1.00 92.56 157 PRO A C 1
ATOM 1194 O O . PRO A 1 157 ? -22.226 4.359 31.979 1.00 92.56 157 PRO A O 1
ATOM 1197 N N . ASP A 1 158 ? -20.982 5.325 33.587 1.00 92.94 158 ASP A N 1
ATOM 1198 C CA . ASP A 1 158 ? -21.937 5.149 34.691 1.00 92.94 158 ASP A CA 1
ATOM 1199 C C . ASP A 1 158 ? -23.256 5.904 34.411 1.00 92.94 158 ASP A C 1
ATOM 1201 O O . ASP A 1 158 ? -23.295 6.792 33.563 1.00 92.94 158 ASP A O 1
ATOM 1205 N N . SER A 1 159 ? -24.353 5.551 35.088 1.00 95.62 159 SER A N 1
ATOM 1206 C CA . SER A 1 159 ? -25.665 6.123 34.766 1.00 95.62 159 SER A CA 1
ATOM 1207 C C . SER A 1 159 ? -25.800 7.623 35.080 1.00 95.62 159 SER A C 1
ATOM 1209 O O . SER A 1 159 ? -26.541 8.311 34.378 1.00 95.62 159 SER A O 1
ATOM 1211 N N . ILE A 1 160 ? -25.093 8.156 36.086 1.00 95.88 160 ILE A N 1
ATOM 1212 C CA . ILE A 1 160 ? -25.052 9.601 36.376 1.00 95.88 160 ILE A CA 1
ATOM 1213 C C . ILE A 1 160 ? -24.345 10.322 35.230 1.00 95.88 160 ILE A C 1
ATOM 1215 O O . ILE A 1 160 ? -24.906 11.250 34.640 1.00 95.88 160 ILE A O 1
ATOM 1219 N N . ASP A 1 161 ? -23.140 9.871 34.885 1.00 94.88 161 ASP A N 1
ATOM 1220 C CA . ASP A 1 161 ? -22.341 10.471 33.820 1.00 94.88 161 ASP A CA 1
ATOM 1221 C C . ASP A 1 161 ? -23.021 10.318 32.459 1.00 94.88 161 ASP A C 1
ATOM 1223 O O . ASP A 1 161 ? -23.020 11.252 31.658 1.00 94.88 161 ASP A O 1
ATOM 1227 N N . LEU A 1 162 ? -23.649 9.174 32.187 1.00 96.69 162 LEU A N 1
ATOM 1228 C CA . LEU A 1 162 ? -24.371 8.935 30.943 1.00 96.69 162 LEU A CA 1
ATOM 1229 C C . LEU A 1 162 ? -25.535 9.919 30.779 1.00 96.69 162 LEU A C 1
ATOM 1231 O O . LEU A 1 162 ? -25.608 10.609 29.762 1.00 96.69 162 LEU A O 1
ATOM 1235 N N . GLN A 1 163 ? -26.416 10.031 31.777 1.00 97.75 163 GLN A N 1
ATOM 1236 C CA . GLN A 1 163 ? -27.563 10.944 31.712 1.00 97.75 163 GLN A CA 1
ATOM 1237 C C . GLN A 1 163 ? -27.109 12.409 31.650 1.00 97.75 163 GLN A C 1
ATOM 1239 O O . GLN A 1 163 ? -27.658 13.191 30.873 1.00 97.75 163 GLN A O 1
ATOM 1244 N N . LYS A 1 164 ? -26.046 12.774 32.378 1.00 96.44 164 LYS A N 1
ATOM 1245 C CA . LYS A 1 164 ? -25.422 14.101 32.295 1.00 96.44 164 LYS A CA 1
ATOM 1246 C C . LYS A 1 164 ? -24.891 14.404 30.894 1.00 96.44 164 LYS A C 1
ATOM 1248 O O . LYS A 1 164 ? -25.121 15.495 30.378 1.00 96.44 164 LYS A O 1
ATOM 1253 N N . ASN A 1 165 ? -24.193 13.456 30.268 1.00 96.38 165 ASN A N 1
ATOM 1254 C CA . ASN A 1 165 ? -23.667 13.619 28.913 1.00 96.38 165 ASN A CA 1
ATOM 1255 C C . ASN A 1 165 ? -24.797 13.770 27.888 1.00 96.38 165 ASN A C 1
ATOM 1257 O O . ASN A 1 165 ? -24.748 14.685 27.071 1.00 96.38 165 ASN A O 1
ATOM 1261 N N . LEU A 1 166 ? -25.850 12.951 27.974 1.00 98.06 166 LEU A N 1
ATOM 1262 C CA . LEU A 1 166 ? -27.036 13.087 27.119 1.00 98.06 166 LEU A CA 1
ATOM 1263 C C . LEU A 1 166 ? -27.730 14.442 27.317 1.00 98.06 166 LEU A C 1
ATOM 1265 O O . LEU A 1 166 ? -28.139 15.076 26.346 1.00 98.06 166 LEU A O 1
ATOM 1269 N N . TYR A 1 167 ? -27.826 14.921 28.559 1.00 97.81 167 TYR A N 1
ATOM 1270 C CA . TYR A 1 167 ? -28.346 16.254 28.855 1.00 97.81 167 TYR A CA 1
ATOM 1271 C C . TYR A 1 167 ? -27.492 17.354 28.225 1.00 97.81 167 TYR A C 1
ATOM 1273 O O . TYR A 1 167 ? -28.032 18.212 27.530 1.00 97.81 167 TYR A O 1
ATOM 1281 N N . ASN A 1 168 ? -26.170 17.306 28.395 1.00 97.06 168 ASN A N 1
ATOM 1282 C CA . ASN A 1 168 ? -25.254 18.280 27.801 1.00 97.06 168 ASN A CA 1
ATOM 1283 C C . ASN A 1 168 ? -25.336 18.278 26.268 1.00 97.06 168 ASN A C 1
ATOM 1285 O O . ASN A 1 168 ? -25.386 19.344 25.661 1.00 97.06 168 ASN A O 1
ATOM 1289 N N . MET A 1 169 ? -25.409 17.096 25.647 1.00 97.69 169 MET A N 1
ATOM 1290 C CA . MET A 1 169 ? -25.617 16.942 24.206 1.00 97.69 169 MET A CA 1
ATOM 1291 C C . MET A 1 169 ? -26.928 17.601 23.764 1.00 97.69 169 MET A C 1
ATOM 1293 O O . MET A 1 169 ? -26.922 18.417 22.843 1.00 97.69 169 MET A O 1
ATOM 1297 N N . LYS A 1 170 ? -28.039 17.321 24.458 1.00 97.56 170 LYS A N 1
ATOM 1298 C CA . LYS A 1 170 ? -29.336 17.958 24.189 1.00 97.56 170 LYS A CA 1
ATOM 1299 C C . LYS A 1 170 ? -29.253 19.484 24.306 1.00 97.56 170 LYS A C 1
ATOM 1301 O O . LYS A 1 170 ? -29.724 20.183 23.415 1.00 97.56 170 LYS A O 1
ATOM 1306 N N . GLN A 1 171 ? -28.636 20.008 25.368 1.00 97.19 171 GLN A N 1
ATOM 1307 C CA . GLN A 1 171 ? -28.452 21.457 25.548 1.00 97.19 171 GLN A CA 1
ATOM 1308 C C . GLN A 1 171 ? -27.580 22.076 24.447 1.00 97.19 171 GLN A C 1
ATOM 1310 O O . GLN A 1 171 ? -27.807 23.212 24.044 1.00 97.19 171 GLN A O 1
ATOM 1315 N N . ALA A 1 172 ? -26.618 21.318 23.922 1.00 96.44 172 ALA A N 1
ATOM 1316 C CA . ALA A 1 172 ? -25.776 21.721 22.804 1.00 96.44 172 ALA A CA 1
ATOM 1317 C C . ALA A 1 172 ? -26.466 21.580 21.427 1.00 96.44 172 ALA A C 1
ATOM 1319 O O . ALA A 1 172 ? -25.824 21.792 20.398 1.00 96.44 172 ALA A O 1
ATOM 1320 N N . GLY A 1 173 ? -27.753 21.218 21.382 1.00 97.00 173 GLY A N 1
ATOM 1321 C CA . GLY A 1 173 ? -28.519 21.075 20.142 1.00 97.00 173 GLY A CA 1
ATOM 1322 C C . GLY A 1 173 ? -28.255 19.775 19.378 1.00 97.00 173 GLY A C 1
ATOM 1323 O O . GLY A 1 173 ? -28.592 19.685 18.197 1.00 97.00 173 GLY A O 1
ATOM 1324 N N . VAL A 1 174 ? -27.653 18.766 20.017 1.00 98.19 174 VAL A N 1
ATOM 1325 C CA . VAL A 1 174 ? -27.549 17.418 19.444 1.00 98.19 174 VAL A CA 1
ATOM 1326 C C . VAL A 1 174 ? -28.946 16.825 19.299 1.00 98.19 174 VAL A C 1
ATOM 1328 O O . VAL A 1 174 ? -29.791 16.968 20.177 1.00 98.19 174 VAL A O 1
ATOM 1331 N N . THR A 1 175 ? -29.177 16.148 18.178 1.00 97.81 175 THR A N 1
ATOM 1332 C CA . THR A 1 175 ? -30.473 15.545 17.826 1.00 97.81 175 THR A CA 1
ATOM 1333 C C . THR A 1 175 ? -30.411 14.022 17.787 1.00 97.81 175 THR A C 1
ATOM 1335 O O . THR A 1 175 ? -31.389 13.356 18.118 1.00 97.81 175 THR A O 1
ATOM 1338 N N . HIS A 1 176 ? -29.255 13.470 17.410 1.00 98.19 176 HIS A N 1
ATOM 1339 C CA . HIS A 1 176 ? -29.024 12.037 17.264 1.00 98.19 176 HIS A CA 1
ATOM 1340 C C . HIS A 1 176 ? -27.817 11.624 18.100 1.00 98.19 176 HIS A C 1
ATOM 1342 O O . HIS A 1 176 ? -26.770 12.265 18.033 1.00 98.19 176 HIS A O 1
ATOM 1348 N N . VAL A 1 177 ? -27.941 10.549 18.872 1.00 98.38 177 VAL A N 1
ATOM 1349 C CA . VAL A 1 177 ? -26.856 9.994 19.680 1.00 98.38 177 VAL A CA 1
ATOM 1350 C C . VAL A 1 177 ? -26.662 8.524 19.337 1.00 98.38 177 VAL A C 1
ATOM 1352 O O . VAL A 1 177 ? -27.609 7.741 19.305 1.00 98.38 177 VAL A O 1
ATOM 1355 N N . ILE A 1 178 ? -25.413 8.145 19.092 1.00 98.31 178 ILE A N 1
ATOM 1356 C CA . ILE A 1 178 ? -25.011 6.770 18.810 1.00 98.31 178 ILE A CA 1
ATOM 1357 C C . ILE A 1 178 ? -24.175 6.279 19.987 1.00 98.31 178 ILE A C 1
ATOM 1359 O O . ILE A 1 178 ? -23.202 6.926 20.378 1.00 98.31 178 ILE A O 1
ATOM 1363 N N . MET A 1 179 ? -24.543 5.140 20.564 1.00 97.19 179 MET A N 1
ATOM 1364 C CA . MET A 1 179 ? -23.938 4.663 21.801 1.00 97.19 179 MET A CA 1
ATOM 1365 C C . MET A 1 179 ? -23.489 3.206 21.709 1.00 97.19 179 MET A C 1
ATOM 1367 O O . MET A 1 179 ? -24.257 2.319 21.333 1.00 97.19 179 MET A O 1
ATOM 1371 N N . GLU A 1 180 ? -22.252 2.944 22.130 1.00 97.25 180 GLU A N 1
ATOM 1372 C CA . GLU A 1 180 ? -21.779 1.584 22.381 1.00 97.25 180 GLU A CA 1
ATOM 1373 C C . GLU A 1 180 ? -22.338 1.058 23.710 1.00 97.25 180 GLU A C 1
ATOM 1375 O O . GLU A 1 180 ? -22.080 1.594 24.793 1.00 97.25 180 GLU A O 1
ATOM 1380 N N . VAL A 1 181 ? -23.080 -0.045 23.635 1.00 96.38 181 VAL A N 1
ATOM 1381 C CA . VAL A 1 181 ? -23.717 -0.701 24.778 1.00 96.38 181 VAL A CA 1
ATOM 1382 C C . VAL A 1 181 ? -22.926 -1.963 25.128 1.00 96.38 181 VAL A C 1
ATOM 1384 O O . VAL A 1 181 ? -23.130 -3.049 24.574 1.00 96.38 181 VAL A O 1
ATOM 1387 N N . SER A 1 182 ? -21.959 -1.815 26.034 1.00 93.69 182 SER A N 1
ATOM 1388 C CA . SER A 1 182 ? -21.137 -2.928 26.527 1.00 93.69 182 SER A CA 1
ATOM 1389 C C . SER A 1 182 ? -21.945 -3.892 27.408 1.00 93.69 182 SER A C 1
ATOM 1391 O O . SER A 1 182 ? -22.925 -3.498 28.038 1.00 93.69 182 SER A O 1
ATOM 1393 N N . SER A 1 183 ? -21.514 -5.157 27.502 1.00 92.19 183 SER A N 1
ATOM 1394 C CA . SER A 1 183 ? -22.141 -6.129 28.418 1.00 92.19 183 SER A CA 1
ATOM 1395 C C . SER A 1 183 ? -22.028 -5.687 29.876 1.00 92.19 183 SER A C 1
ATOM 1397 O O . SER A 1 183 ? -22.999 -5.764 30.610 1.00 92.19 183 SER A O 1
ATOM 1399 N N . HIS A 1 184 ? -20.883 -5.130 30.275 1.00 91.00 184 HIS A N 1
ATOM 1400 C CA . HIS A 1 184 ? -20.707 -4.525 31.596 1.00 91.00 184 HIS A CA 1
ATOM 1401 C C . HIS A 1 184 ? -21.686 -3.367 31.835 1.00 91.00 184 HIS A C 1
ATOM 1403 O O . HIS A 1 184 ? -22.231 -3.237 32.926 1.00 91.00 184 HIS A O 1
ATOM 1409 N N . GLY A 1 185 ? -21.933 -2.528 30.822 1.00 92.94 185 GLY A N 1
ATOM 1410 C CA . GLY A 1 185 ? -22.914 -1.448 30.913 1.00 92.94 185 GLY A CA 1
ATOM 1411 C C . GLY A 1 185 ? -24.339 -1.956 31.131 1.00 92.94 185 GLY A C 1
ATOM 1412 O O . GLY A 1 185 ? -25.059 -1.395 31.953 1.00 92.94 185 GLY A O 1
ATOM 1413 N N . LEU A 1 186 ? -24.722 -3.037 30.446 1.00 94.19 186 LEU A N 1
ATOM 1414 C CA . LEU A 1 186 ? -26.017 -3.696 30.636 1.00 94.19 186 LEU A CA 1
ATOM 1415 C C . LEU A 1 186 ? -26.123 -4.334 32.020 1.00 94.19 186 LEU A C 1
ATOM 1417 O O . LEU A 1 186 ? -27.112 -4.126 32.719 1.00 94.19 186 LEU A O 1
ATOM 1421 N N . ASP A 1 187 ? -25.109 -5.094 32.424 1.00 93.25 187 ASP A N 1
ATOM 1422 C CA . ASP A 1 187 ? -25.128 -5.839 33.678 1.00 93.25 187 ASP A CA 1
ATOM 1423 C C . ASP A 1 187 ? -25.153 -4.924 34.908 1.00 93.25 187 ASP A C 1
ATOM 1425 O O . ASP A 1 187 ? -25.882 -5.181 35.858 1.00 93.25 187 ASP A O 1
ATOM 1429 N N . LEU A 1 188 ? -24.447 -3.791 34.840 1.00 93.44 188 LEU A N 1
ATOM 1430 C CA . LEU A 1 188 ? -24.364 -2.797 35.915 1.00 93.44 188 LEU A CA 1
ATOM 1431 C C . LEU A 1 188 ? -25.455 -1.715 35.855 1.00 93.44 188 LEU A C 1
ATOM 1433 O O . LEU A 1 188 ? -25.308 -0.678 36.503 1.00 93.44 188 LEU A O 1
ATOM 1437 N N . ASN A 1 189 ? -26.514 -1.935 35.071 1.00 95.06 189 ASN A N 1
ATOM 1438 C CA . ASN A 1 189 ? -27.656 -1.030 34.911 1.00 95.06 189 ASN A CA 1
ATOM 1439 C C . ASN A 1 189 ? -27.310 0.394 34.434 1.00 95.06 189 ASN A C 1
ATOM 1441 O O . ASN A 1 189 ? -28.022 1.351 34.727 1.00 95.06 189 ASN A O 1
ATOM 1445 N N . ARG A 1 190 ? -26.213 0.569 33.686 1.00 95.81 190 ARG A N 1
ATOM 1446 C CA . ARG A 1 190 ? -25.737 1.904 33.279 1.00 95.81 190 ARG A CA 1
ATOM 1447 C C . ARG A 1 190 ? -26.653 2.582 32.263 1.00 95.81 190 ARG A C 1
ATOM 1449 O O . ARG A 1 190 ? -26.755 3.800 32.262 1.00 95.81 190 ARG A O 1
ATOM 1456 N N . VAL A 1 191 ? -27.291 1.787 31.403 1.00 96.56 191 VAL A N 1
ATOM 1457 C CA . VAL A 1 191 ? -28.177 2.258 30.321 1.00 96.56 191 VAL A CA 1
ATOM 1458 C C . VAL A 1 191 ? -29.662 2.169 30.675 1.00 96.56 191 VAL A C 1
ATOM 1460 O O . VAL A 1 191 ? -30.506 2.453 29.826 1.00 96.56 191 VAL A O 1
ATOM 1463 N N . ASP A 1 192 ? -30.003 1.762 31.903 1.00 95.75 192 ASP A N 1
ATOM 1464 C CA . ASP A 1 192 ? -31.386 1.812 32.368 1.00 95.75 192 ASP A CA 1
ATOM 1465 C C . ASP A 1 192 ? -31.905 3.264 32.319 1.00 95.75 192 ASP A C 1
ATOM 1467 O O . ASP A 1 192 ? -31.148 4.223 32.475 1.00 95.75 192 ASP A O 1
ATOM 1471 N N . PHE A 1 193 ? -33.204 3.429 32.051 1.00 94.75 193 PHE A N 1
ATOM 1472 C CA . PHE A 1 193 ? -33.856 4.730 31.821 1.00 94.75 193 PHE A CA 1
ATOM 1473 C C . PHE A 1 193 ? -33.371 5.514 30.580 1.00 94.75 193 PHE A C 1
ATOM 1475 O O . PHE A 1 193 ? -33.721 6.684 30.399 1.00 94.75 193 PHE A O 1
ATOM 1482 N N . CYS A 1 194 ? -32.637 4.877 29.664 1.00 95.56 194 CYS A N 1
ATOM 1483 C CA . CYS A 1 194 ? -32.456 5.374 28.299 1.00 95.56 194 CYS A CA 1
ATOM 1484 C C . CYS A 1 194 ? -33.566 4.844 27.380 1.00 95.56 194 CYS A C 1
ATOM 1486 O O . CYS A 1 194 ? -33.856 3.648 27.379 1.00 95.56 194 CYS A O 1
ATOM 1488 N N . ARG A 1 195 ? -34.169 5.721 26.570 1.00 94.94 195 ARG A N 1
ATOM 1489 C CA . ARG A 1 195 ? -35.107 5.326 25.509 1.00 94.94 195 ARG A CA 1
ATOM 1490 C C . ARG A 1 195 ? -34.380 5.265 24.175 1.00 94.94 195 ARG A C 1
ATOM 1492 O O . ARG A 1 195 ? -33.860 6.280 23.733 1.00 94.94 195 ARG A O 1
ATOM 1499 N N . PHE A 1 196 ? -34.332 4.080 23.577 1.00 97.31 196 PHE A N 1
ATOM 1500 C CA . PHE A 1 196 ? -33.676 3.842 22.294 1.00 97.31 196 PHE A CA 1
ATOM 1501 C C . PHE A 1 196 ? -34.691 3.859 21.153 1.00 97.31 196 PHE A C 1
ATOM 1503 O O . PHE A 1 196 ? -35.813 3.382 21.320 1.00 97.31 196 PHE A O 1
ATOM 1510 N N . ASP A 1 197 ? -34.272 4.370 20.000 1.00 97.75 197 ASP A N 1
ATOM 1511 C CA . ASP A 1 197 ? -35.027 4.391 18.745 1.00 97.75 197 ASP A CA 1
ATOM 1512 C C . ASP A 1 197 ? -34.610 3.244 17.815 1.00 97.75 197 ASP A C 1
ATOM 1514 O O . ASP A 1 197 ? -35.371 2.874 16.933 1.00 97.75 197 ASP A O 1
ATOM 1518 N N . ALA A 1 198 ? -33.424 2.657 18.010 1.00 98.00 198 ALA A N 1
ATOM 1519 C CA . ALA A 1 198 ? -32.990 1.441 17.322 1.00 98.00 198 ALA A CA 1
ATOM 1520 C C . ALA A 1 198 ? -31.885 0.714 18.105 1.00 98.00 198 ALA A C 1
ATOM 1522 O O . ALA A 1 198 ? -31.107 1.334 18.843 1.00 98.00 198 ALA A O 1
ATOM 1523 N N . GLY A 1 199 ? -31.777 -0.600 17.904 1.00 97.94 199 GLY A N 1
ATOM 1524 C CA . GLY A 1 199 ? -30.706 -1.422 18.465 1.00 97.94 199 GLY A CA 1
ATOM 1525 C C . GLY A 1 199 ? -30.004 -2.284 17.421 1.00 97.94 199 GLY A C 1
ATOM 1526 O O . GLY A 1 199 ? -30.652 -2.850 16.548 1.00 97.94 199 GLY A O 1
ATOM 1527 N N . VAL A 1 200 ? -28.682 -2.419 17.519 1.00 98.62 200 VAL A N 1
ATOM 1528 C CA . VAL A 1 200 ? -27.861 -3.191 16.572 1.00 98.62 200 VAL A CA 1
ATOM 1529 C C . VAL A 1 200 ? -27.110 -4.310 17.291 1.00 98.62 200 VAL A C 1
ATOM 1531 O O . VAL A 1 200 ? -26.446 -4.060 18.301 1.00 98.62 200 VAL A O 1
ATOM 1534 N N . PHE A 1 201 ? -27.176 -5.528 16.749 1.00 98.31 201 PHE A N 1
ATOM 1535 C CA . PHE A 1 201 ? -26.342 -6.666 17.141 1.00 98.31 201 PHE A CA 1
ATOM 1536 C C . PHE A 1 201 ? -25.324 -6.987 16.043 1.00 98.31 201 PHE A C 1
ATOM 1538 O O . PHE A 1 201 ? -25.713 -7.341 14.929 1.00 98.31 201 PHE A O 1
ATOM 1545 N N . THR A 1 202 ? -24.029 -6.905 16.360 1.00 96.38 202 THR A N 1
ATOM 1546 C CA . THR A 1 202 ? -22.958 -7.166 15.383 1.00 96.38 202 THR A CA 1
ATOM 1547 C C . THR A 1 202 ? -22.507 -8.630 15.337 1.00 96.38 202 THR A C 1
ATOM 1549 O O . THR A 1 202 ? -22.510 -9.215 14.264 1.00 96.38 202 THR A O 1
ATOM 1552 N N . ASN A 1 203 ? -22.074 -9.219 16.456 1.00 94.25 203 ASN A N 1
ATOM 1553 C CA . ASN A 1 203 ? -21.633 -10.623 16.584 1.00 94.25 203 ASN A CA 1
ATOM 1554 C C . ASN A 1 203 ? -21.369 -10.994 18.059 1.00 94.25 203 ASN A C 1
ATOM 1556 O O . ASN A 1 203 ? -21.356 -10.115 18.934 1.00 94.25 203 ASN A O 1
ATOM 1560 N N . LEU A 1 204 ? -21.113 -12.278 18.336 1.00 91.94 204 LEU A N 1
ATOM 1561 C CA . LEU A 1 204 ? -20.686 -12.785 19.641 1.00 91.94 204 LEU A CA 1
ATOM 1562 C C . LEU A 1 204 ? -19.587 -13.858 19.524 1.00 91.94 204 LEU A C 1
ATOM 1564 O O . LEU A 1 204 ? -19.846 -15.005 19.172 1.00 91.94 204 LEU A O 1
ATOM 1568 N N . THR A 1 205 ? -18.374 -13.507 19.948 1.00 84.81 205 THR A N 1
ATOM 1569 C CA . THR A 1 205 ? -17.238 -14.434 20.113 1.00 84.81 205 THR A CA 1
ATOM 1570 C C . THR A 1 205 ? -16.672 -14.389 21.539 1.00 84.81 205 THR A C 1
ATOM 1572 O O . THR A 1 205 ? -17.109 -13.556 22.343 1.00 84.81 205 THR A O 1
ATOM 1575 N N . GLN A 1 206 ? -15.764 -15.318 21.883 1.00 78.31 206 GLN A N 1
ATOM 1576 C CA . GLN A 1 206 ? -15.199 -15.455 23.235 1.00 78.31 206 GLN A CA 1
ATOM 1577 C C . GLN A 1 206 ? -14.457 -14.182 23.666 1.00 78.31 206 GLN A C 1
ATOM 1579 O O . GLN A 1 206 ? -13.409 -13.845 23.119 1.00 78.31 206 GLN A O 1
ATOM 1584 N N . ASP A 1 207 ? -14.996 -13.518 24.687 1.00 75.12 207 ASP A N 1
ATOM 1585 C CA . ASP A 1 207 ? -14.417 -12.347 25.340 1.00 75.12 207 ASP A CA 1
ATOM 1586 C C . ASP A 1 207 ? -15.041 -12.179 26.740 1.00 75.12 207 ASP A C 1
ATOM 1588 O O . ASP A 1 207 ? -16.111 -12.728 27.014 1.00 75.12 207 ASP A O 1
ATOM 1592 N N . HIS A 1 208 ? -14.388 -11.427 27.626 1.00 75.81 208 HIS A N 1
ATOM 1593 C CA . HIS A 1 208 ? -14.884 -11.083 28.969 1.00 75.81 208 HIS A CA 1
ATOM 1594 C C . HIS A 1 208 ? -15.315 -12.269 29.865 1.00 75.81 208 HIS A C 1
ATOM 1596 O O . HIS A 1 208 ? -16.198 -12.121 30.720 1.00 75.81 208 HIS A O 1
ATOM 1602 N N . LEU A 1 209 ? -14.727 -13.458 29.685 1.00 78.19 209 LEU A N 1
ATOM 1603 C CA . LEU A 1 209 ? -15.042 -14.637 30.509 1.00 78.19 209 LEU A CA 1
ATOM 1604 C C . LEU A 1 209 ? -14.482 -14.542 31.937 1.00 78.19 209 LEU A C 1
ATOM 1606 O O . LEU A 1 209 ? -15.000 -15.192 32.844 1.00 78.19 209 LEU A O 1
ATOM 1610 N N . ASP A 1 210 ? -13.492 -13.680 32.164 1.00 73.69 210 ASP A N 1
ATOM 1611 C CA . ASP A 1 210 ? -13.037 -13.262 33.493 1.00 73.69 210 ASP A CA 1
ATOM 1612 C C . ASP A 1 210 ? -14.190 -12.684 34.333 1.00 73.69 210 ASP A C 1
ATOM 1614 O O . ASP A 1 210 ? -14.284 -12.961 35.535 1.00 73.69 210 ASP A O 1
ATOM 1618 N N . TYR A 1 211 ? -15.120 -11.976 33.683 1.00 82.44 211 TYR A N 1
ATOM 1619 C CA . TYR A 1 211 ? -16.325 -11.416 34.292 1.00 82.44 211 TYR A CA 1
ATOM 1620 C C . TYR A 1 211 ? -17.525 -12.376 34.221 1.00 82.44 211 TYR A C 1
ATOM 1622 O O . TYR A 1 211 ? -18.007 -12.834 35.257 1.00 82.44 211 TYR A O 1
ATOM 1630 N N . HIS A 1 212 ? -17.984 -12.722 33.009 1.00 85.75 212 HIS A N 1
ATOM 1631 C CA . HIS A 1 212 ? -19.252 -13.446 32.777 1.00 85.75 212 HIS A CA 1
ATOM 1632 C C . HIS A 1 212 ? -19.182 -14.950 33.060 1.00 85.75 212 HIS A C 1
ATOM 1634 O O . HIS A 1 212 ? -20.219 -15.605 33.133 1.00 85.75 212 HIS A O 1
ATOM 1640 N N . LYS A 1 213 ? -17.977 -15.508 33.231 1.00 87.62 213 LYS A N 1
ATOM 1641 C CA . LYS A 1 213 ? -17.680 -16.933 33.478 1.00 87.62 213 LYS A CA 1
ATOM 1642 C C . LYS A 1 213 ? -17.997 -17.880 32.315 1.00 87.62 213 LYS A C 1
ATOM 1644 O O . LYS A 1 213 ? -17.193 -18.767 32.047 1.00 87.62 213 LYS A O 1
ATOM 1649 N N . THR A 1 214 ? -19.112 -17.701 31.603 1.00 88.62 214 THR A N 1
ATOM 1650 C CA . THR A 1 214 ? -19.511 -18.531 30.452 1.00 88.62 214 THR A CA 1
ATOM 1651 C C . THR A 1 214 ? -19.967 -17.690 29.257 1.00 88.62 214 THR A C 1
ATOM 1653 O O . THR A 1 214 ? -20.410 -16.548 29.403 1.00 88.62 214 THR A O 1
ATOM 1656 N N . ILE A 1 215 ? -19.875 -18.262 28.049 1.00 87.00 215 ILE A N 1
ATOM 1657 C CA . ILE A 1 215 ? -20.315 -17.594 26.813 1.00 87.00 215 ILE A CA 1
ATOM 1658 C C . ILE A 1 215 ? -21.835 -17.391 26.765 1.00 87.00 215 ILE A C 1
ATOM 1660 O O . ILE A 1 215 ? -22.305 -16.397 26.214 1.00 87.00 215 ILE A O 1
ATOM 1664 N N . ASP A 1 216 ? -22.605 -18.299 27.369 1.00 90.50 216 ASP A N 1
ATOM 1665 C CA . ASP A 1 216 ? -24.064 -18.194 27.407 1.00 90.50 216 ASP A CA 1
ATOM 1666 C C . ASP A 1 216 ? -24.518 -17.081 28.355 1.00 90.50 216 ASP A C 1
ATOM 1668 O O . ASP A 1 216 ? -25.332 -16.256 27.951 1.00 90.50 216 ASP A O 1
ATOM 1672 N N . ALA A 1 217 ? -23.904 -16.946 29.538 1.00 91.38 217 ALA A N 1
ATOM 1673 C CA . ALA A 1 217 ? -24.170 -15.813 30.431 1.00 91.38 217 ALA A CA 1
ATOM 1674 C C . ALA A 1 217 ? -23.825 -14.467 29.765 1.00 91.38 217 ALA A C 1
ATOM 1676 O O . ALA A 1 217 ? -24.577 -13.493 29.863 1.00 91.38 217 ALA A O 1
ATOM 1677 N N . TYR A 1 218 ? -22.719 -14.424 29.014 1.00 92.06 218 TYR A N 1
ATOM 1678 C CA . TYR A 1 218 ? -22.335 -13.251 28.232 1.00 92.06 218 TYR A CA 1
ATOM 1679 C C . TYR A 1 218 ? -23.351 -12.920 27.122 1.00 92.06 218 TYR A C 1
ATOM 1681 O O . TYR A 1 218 ? -23.694 -11.748 26.925 1.00 92.06 218 TYR A O 1
ATOM 1689 N N . PHE A 1 219 ? -23.870 -13.933 26.419 1.00 94.44 219 PHE A N 1
ATOM 1690 C CA . PHE A 1 219 ? -24.925 -13.761 25.420 1.00 94.44 219 PHE A CA 1
ATOM 1691 C C . PHE A 1 219 ? -26.232 -13.265 26.044 1.00 94.44 219 PHE A C 1
ATOM 1693 O O . PHE A 1 219 ? -26.793 -12.280 25.563 1.00 94.44 219 PHE A O 1
ATOM 1700 N N . ASP A 1 220 ? -26.686 -13.890 27.130 1.00 93.88 220 ASP A N 1
ATOM 1701 C CA . ASP A 1 220 ? -27.926 -13.534 27.823 1.00 93.88 220 ASP A CA 1
ATOM 1702 C C . ASP A 1 220 ? -27.888 -12.088 28.331 1.00 93.88 220 ASP A C 1
ATOM 1704 O O . ASP A 1 220 ? -28.865 -11.342 28.197 1.00 93.88 220 ASP A O 1
ATOM 1708 N N . CYS A 1 221 ? -26.724 -11.641 28.813 1.00 94.44 221 CYS A N 1
ATOM 1709 C CA . CYS A 1 221 ? -26.489 -10.247 29.172 1.00 94.44 221 CYS A CA 1
ATOM 1710 C C . CYS A 1 221 ? -26.727 -9.293 27.987 1.00 94.44 221 CYS A C 1
ATOM 1712 O O . CYS A 1 221 ? -27.422 -8.289 28.138 1.00 94.44 221 CYS A O 1
ATOM 1714 N N . LYS A 1 222 ? -26.213 -9.602 26.788 1.00 95.56 222 LYS A N 1
ATOM 1715 C CA . LYS A 1 222 ? -26.450 -8.778 25.586 1.00 95.56 222 LYS A CA 1
ATOM 1716 C C . LYS A 1 222 ? -27.880 -8.883 25.072 1.00 95.56 222 LYS A C 1
ATOM 1718 O O . LYS A 1 222 ? -28.443 -7.874 24.655 1.00 95.56 222 LYS A O 1
ATOM 1723 N N . LYS A 1 223 ? -28.484 -10.072 25.126 1.00 95.88 223 LYS A N 1
ATOM 1724 C CA . LYS A 1 223 ? -29.877 -10.310 24.730 1.00 95.88 223 LYS A CA 1
ATOM 1725 C C . LYS A 1 223 ? -30.839 -9.409 25.505 1.00 95.88 223 LYS A C 1
ATOM 1727 O O . LYS A 1 223 ? -31.771 -8.875 24.903 1.00 95.88 223 LYS A O 1
ATOM 1732 N N . ARG A 1 224 ? -30.558 -9.143 26.790 1.00 95.25 224 ARG A N 1
ATOM 1733 C CA . ARG A 1 224 ? -31.322 -8.186 27.612 1.00 95.25 224 ARG A CA 1
ATOM 1734 C C . ARG A 1 224 ? -31.442 -6.800 26.982 1.00 95.25 224 ARG A C 1
ATOM 1736 O O . ARG A 1 224 ? -32.441 -6.133 27.237 1.00 95.25 224 ARG A O 1
ATOM 1743 N N . PHE A 1 225 ? -30.471 -6.358 26.176 1.00 96.38 225 PHE A N 1
ATOM 1744 C CA . PHE A 1 225 ? -30.576 -5.075 25.481 1.00 96.38 225 PHE A CA 1
ATOM 1745 C C . PHE A 1 225 ? -31.828 -5.032 24.594 1.00 96.38 225 PHE A C 1
ATOM 1747 O O . PHE A 1 225 ? -32.660 -4.135 24.709 1.00 96.38 225 PHE A O 1
ATOM 1754 N N . PHE A 1 226 ? -31.998 -6.070 23.779 1.00 96.31 226 PHE A N 1
ATOM 1755 C CA . PHE A 1 226 ? -33.076 -6.177 22.803 1.00 96.31 226 PHE A CA 1
ATOM 1756 C C . PHE A 1 226 ? -34.424 -6.498 23.446 1.00 96.31 226 PHE A C 1
ATOM 1758 O O . PHE A 1 226 ? -35.450 -6.013 22.985 1.00 96.31 226 PHE A O 1
ATOM 1765 N N . THR A 1 227 ? -34.441 -7.277 24.530 1.00 94.31 227 THR A N 1
ATOM 1766 C CA . THR A 1 227 ? -35.700 -7.658 25.188 1.00 94.31 227 THR A CA 1
ATOM 1767 C C . THR A 1 227 ? -36.224 -6.600 26.159 1.00 94.31 227 THR A C 1
ATOM 1769 O O . THR A 1 227 ? -37.421 -6.571 26.428 1.00 94.31 227 THR A O 1
ATOM 1772 N N . ARG A 1 228 ? -35.354 -5.748 26.723 1.00 93.88 228 ARG A N 1
ATOM 1773 C CA . ARG A 1 228 ? -35.732 -4.802 27.788 1.00 93.88 228 ARG A CA 1
ATOM 1774 C C . ARG A 1 228 ? -35.821 -3.345 27.330 1.00 93.88 228 ARG A C 1
ATOM 1776 O O . ARG A 1 228 ? -36.562 -2.594 27.951 1.00 93.88 228 ARG A O 1
ATOM 1783 N N . PHE A 1 229 ? -35.104 -2.950 26.274 1.00 94.88 229 PHE A N 1
ATOM 1784 C CA . PHE A 1 229 ? -35.000 -1.540 25.862 1.00 94.88 229 PHE A CA 1
ATOM 1785 C C . PHE A 1 229 ? -35.498 -1.237 24.441 1.00 94.88 229 PHE A C 1
ATOM 1787 O O . PHE A 1 229 ? -35.535 -0.068 24.063 1.00 94.88 229 PHE A O 1
ATOM 1794 N N . LEU A 1 230 ? -35.873 -2.255 23.660 1.00 95.19 230 LEU A N 1
ATOM 1795 C CA . LEU A 1 230 ? -36.412 -2.103 22.302 1.00 95.19 230 LEU A CA 1
ATOM 1796 C C . LEU A 1 230 ? -37.888 -2.534 22.230 1.00 95.19 230 LEU A C 1
ATOM 1798 O O . LEU A 1 230 ? -38.496 -2.869 23.252 1.00 95.19 230 LEU A O 1
ATOM 1802 N N . GLY A 1 231 ? -38.473 -2.501 21.029 1.00 91.81 231 GLY A N 1
ATOM 1803 C CA . GLY A 1 231 ? -39.890 -2.790 20.804 1.00 91.81 231 GLY A CA 1
ATOM 1804 C C . GLY A 1 231 ? -40.791 -1.840 21.589 1.00 91.81 231 GLY A C 1
ATOM 1805 O O . GLY A 1 231 ? -40.506 -0.644 21.684 1.00 91.81 231 GLY A O 1
ATOM 1806 N N . SER A 1 232 ? -41.818 -2.380 22.249 1.00 85.06 232 SER A N 1
ATOM 1807 C CA . SER A 1 232 ? -42.754 -1.605 23.076 1.00 85.06 232 SER A CA 1
ATOM 1808 C C . SER A 1 232 ? -42.101 -0.855 24.246 1.00 85.06 232 SER A C 1
ATOM 1810 O O . SER A 1 232 ? -42.686 0.099 24.756 1.00 85.06 232 SER A O 1
ATOM 1812 N N . ASN A 1 233 ? -40.909 -1.275 24.685 1.00 84.69 233 ASN A N 1
ATOM 1813 C CA . ASN A 1 233 ? -40.138 -0.593 25.732 1.00 84.69 233 ASN A CA 1
ATOM 1814 C C . ASN A 1 233 ? -39.216 0.506 25.172 1.00 84.69 233 ASN A C 1
ATOM 1816 O O . ASN A 1 233 ? -38.730 1.350 25.929 1.00 84.69 233 ASN A O 1
ATOM 1820 N N . GLY A 1 234 ? -38.971 0.496 23.860 1.00 85.19 234 GLY A N 1
ATOM 1821 C CA . GLY A 1 234 ? -38.242 1.533 23.138 1.00 85.19 234 GLY A CA 1
ATOM 1822 C C . GLY A 1 234 ? -39.140 2.700 22.718 1.00 85.19 234 GLY A C 1
ATOM 1823 O O . GLY A 1 234 ? -40.305 2.812 23.108 1.00 85.19 234 GLY A O 1
ATOM 1824 N N . LYS A 1 235 ? -38.592 3.609 21.913 1.00 87.62 235 LYS A N 1
ATOM 1825 C CA . LYS A 1 235 ? -39.333 4.732 21.333 1.00 87.62 235 LYS A CA 1
ATOM 1826 C C . LYS A 1 235 ? -39.943 4.304 19.998 1.00 87.62 235 LYS A C 1
ATOM 1828 O O . LYS A 1 235 ? -39.236 3.790 19.144 1.00 87.62 235 LYS A O 1
ATOM 1833 N N . ASN A 1 236 ? -41.252 4.518 19.838 1.00 86.06 236 ASN A N 1
ATOM 1834 C CA . ASN A 1 236 ? -42.000 4.209 18.610 1.00 86.06 236 ASN A CA 1
ATOM 1835 C C . ASN A 1 236 ? -41.808 2.764 18.095 1.00 86.06 236 ASN A C 1
ATOM 1837 O O . ASN A 1 236 ? -41.595 2.570 16.905 1.00 86.06 236 ASN A O 1
ATOM 1841 N N . ASP A 1 237 ? -41.886 1.770 18.988 1.00 90.00 237 ASP A N 1
ATOM 1842 C CA . ASP A 1 237 ? -41.664 0.348 18.669 1.00 90.00 237 ASP A CA 1
ATOM 1843 C C . ASP A 1 237 ? -40.280 0.074 18.043 1.00 90.00 237 ASP A C 1
ATOM 1845 O O . ASP A 1 237 ? -40.144 -0.466 16.946 1.00 90.00 237 ASP A O 1
ATOM 1849 N N . ALA A 1 238 ? -39.236 0.517 18.752 1.00 94.56 238 ALA A N 1
ATOM 1850 C CA . ALA A 1 238 ? -37.862 0.585 18.259 1.00 94.56 238 ALA A CA 1
ATOM 1851 C C . ALA A 1 238 ? -37.360 -0.752 17.666 1.00 94.56 238 ALA A C 1
ATOM 1853 O O . ALA A 1 238 ? -37.349 -1.763 18.385 1.00 94.56 238 ALA A O 1
ATOM 1854 N N . PRO A 1 239 ? -36.886 -0.768 16.403 1.00 97.06 239 PRO A N 1
ATOM 1855 C CA . PRO A 1 239 ? -36.473 -1.991 15.731 1.00 97.06 239 PRO A CA 1
ATOM 1856 C C . PRO A 1 239 ? -35.082 -2.498 16.138 1.00 97.06 239 PRO A C 1
ATOM 1858 O O . PRO A 1 239 ? -34.202 -1.741 16.566 1.00 97.06 239 PRO A O 1
ATOM 1861 N N . ALA A 1 240 ? -34.866 -3.798 15.928 1.00 98.06 240 ALA A N 1
ATOM 1862 C CA . ALA A 1 240 ? -33.583 -4.478 16.076 1.00 98.06 240 ALA A CA 1
ATOM 1863 C C . ALA A 1 240 ? -32.950 -4.828 14.715 1.00 98.06 240 ALA A C 1
ATOM 1865 O O . ALA A 1 240 ? -33.573 -5.459 13.867 1.00 98.06 240 ALA A O 1
ATOM 1866 N N . ILE A 1 241 ? -31.684 -4.470 14.512 1.00 98.38 241 ILE A N 1
ATOM 1867 C CA . ILE A 1 241 ? -30.901 -4.802 13.316 1.00 98.38 241 ILE A CA 1
ATOM 1868 C C . ILE A 1 241 ? -29.889 -5.875 13.705 1.00 98.38 241 ILE A C 1
ATOM 1870 O O . ILE A 1 241 ? -29.034 -5.640 14.563 1.00 98.38 241 ILE A O 1
ATOM 1874 N N . LEU A 1 242 ? -29.997 -7.056 13.100 1.00 98.38 242 LEU A N 1
ATOM 1875 C CA . LEU A 1 242 ? -29.322 -8.256 13.587 1.00 98.38 242 LEU A CA 1
ATOM 1876 C C . LEU A 1 242 ? -28.481 -8.901 12.488 1.00 98.38 242 LEU A C 1
ATOM 1878 O O . LEU A 1 242 ? -29.010 -9.328 11.462 1.00 98.38 242 LEU A O 1
ATOM 1882 N N . ASN A 1 243 ? -27.172 -9.008 12.714 1.00 97.88 243 ASN A N 1
ATOM 1883 C CA . ASN A 1 243 ? -26.291 -9.793 11.855 1.00 97.88 243 ASN A CA 1
ATOM 1884 C C . ASN A 1 243 ? -26.544 -11.291 12.051 1.00 97.88 243 ASN A C 1
ATOM 1886 O O . ASN A 1 243 ? -26.151 -11.861 13.068 1.00 97.88 243 ASN A O 1
ATOM 1890 N N . ILE A 1 244 ? -27.173 -11.932 11.067 1.00 97.44 244 ILE A N 1
ATOM 1891 C CA . ILE A 1 244 ? -27.503 -13.362 11.113 1.00 97.44 244 ILE A CA 1
ATOM 1892 C C . ILE A 1 244 ? -26.408 -14.250 10.507 1.00 97.44 244 ILE A C 1
ATOM 1894 O O . ILE A 1 244 ? -26.559 -15.469 10.455 1.00 97.44 244 ILE A O 1
ATOM 1898 N N . ASP A 1 245 ? -25.293 -13.671 10.044 1.00 95.19 245 ASP A N 1
ATOM 1899 C CA . ASP A 1 245 ? -24.113 -14.471 9.696 1.00 95.19 245 ASP A CA 1
ATOM 1900 C C . ASP A 1 245 ? -23.444 -15.081 10.939 1.00 95.19 245 ASP A C 1
ATOM 1902 O O . ASP A 1 245 ? -22.655 -16.024 10.789 1.00 95.19 245 ASP A O 1
ATOM 1906 N N . ASP A 1 246 ? -23.773 -14.546 12.121 1.00 94.38 246 ASP A N 1
ATOM 1907 C CA . ASP A 1 246 ? -23.444 -15.053 13.449 1.00 94.38 246 ASP A CA 1
ATOM 1908 C C . ASP A 1 246 ? -24.594 -15.938 13.992 1.00 94.38 246 ASP A C 1
ATOM 1910 O O . ASP A 1 246 ? -25.746 -15.489 14.024 1.00 94.38 246 ASP A O 1
ATOM 1914 N N . PRO A 1 247 ? -24.320 -17.168 14.474 1.00 94.62 247 PRO A N 1
ATOM 1915 C CA . PRO A 1 247 ? -25.359 -18.074 14.976 1.00 94.62 247 PRO A CA 1
ATOM 1916 C C . PRO A 1 247 ? -26.186 -17.521 16.147 1.00 94.62 247 PRO A C 1
ATOM 1918 O O . PRO A 1 247 ? -27.379 -17.808 16.267 1.00 94.62 247 PRO A O 1
ATOM 1921 N N . LYS A 1 248 ? -25.578 -16.727 17.037 1.00 95.25 248 LYS A N 1
ATOM 1922 C CA . LYS A 1 248 ? -26.282 -16.093 18.160 1.00 95.25 248 LYS A CA 1
ATOM 1923 C C . LYS A 1 248 ? -27.126 -14.911 17.673 1.00 95.25 248 LYS A C 1
ATOM 1925 O O . LYS A 1 248 ? -28.185 -14.662 18.245 1.00 95.25 248 LYS A O 1
ATOM 1930 N N . GLY A 1 249 ? -26.713 -14.245 16.594 1.00 96.44 249 GLY A N 1
ATOM 1931 C CA . GLY A 1 249 ? -27.525 -13.247 15.895 1.00 96.44 249 GLY A CA 1
ATOM 1932 C C . GLY A 1 249 ? -28.757 -13.851 15.216 1.00 96.44 249 GLY A C 1
ATOM 1933 O O . GLY A 1 249 ? -29.858 -13.329 15.377 1.00 96.44 249 GLY A O 1
ATOM 1934 N N . GLU A 1 250 ? -28.608 -15.000 14.550 1.00 96.50 250 GLU A N 1
ATOM 1935 C CA . GLU A 1 250 ? -29.729 -15.766 13.976 1.00 96.50 250 GLU A CA 1
ATOM 1936 C C . GLU A 1 250 ? -30.698 -16.257 15.068 1.00 96.50 250 GLU A C 1
ATOM 1938 O O . GLU A 1 250 ? -31.914 -16.095 14.957 1.00 96.50 250 GLU A O 1
ATOM 1943 N N . SER A 1 251 ? -30.168 -16.788 16.175 1.00 95.50 251 SER A N 1
ATOM 1944 C CA . SER A 1 251 ? -30.962 -17.171 17.352 1.00 95.50 251 SER A CA 1
ATOM 1945 C C . SER A 1 251 ? -31.749 -15.988 17.931 1.00 95.50 251 SER A C 1
ATOM 1947 O O . SER A 1 251 ? -32.928 -16.124 18.267 1.00 95.50 251 SER A O 1
ATOM 1949 N N . LEU A 1 252 ? -31.120 -14.812 18.014 1.00 95.56 252 LEU A N 1
ATOM 1950 C CA . LEU A 1 252 ? -31.764 -13.596 18.492 1.00 95.56 252 LEU A CA 1
ATOM 1951 C C . LEU A 1 252 ? -32.895 -13.158 17.549 1.00 95.56 252 LEU A C 1
ATOM 1953 O O . LEU A 1 252 ? -34.007 -12.958 18.032 1.00 95.56 252 LEU A O 1
ATOM 1957 N N . PHE A 1 253 ? -32.653 -13.113 16.234 1.00 96.75 253 PHE A N 1
ATOM 1958 C CA . PHE A 1 253 ? -33.650 -12.749 15.214 1.00 96.75 253 PHE A CA 1
ATOM 1959 C C . PHE A 1 253 ? -34.917 -13.603 15.307 1.00 96.75 253 PHE A C 1
ATOM 1961 O O . PHE A 1 253 ? -36.022 -13.072 15.335 1.00 96.75 253 PHE A O 1
ATOM 1968 N N . ASN A 1 254 ? -34.755 -14.916 15.477 1.00 95.50 254 ASN A N 1
ATOM 1969 C CA . ASN A 1 254 ? -35.880 -15.847 15.582 1.00 95.50 254 ASN A CA 1
ATOM 1970 C C . ASN A 1 254 ? -36.653 -15.761 16.913 1.00 95.50 254 ASN A C 1
ATOM 1972 O O . ASN A 1 254 ? -37.753 -16.299 17.008 1.00 95.50 254 ASN A O 1
ATOM 1976 N N . SER A 1 255 ? -36.082 -15.146 17.956 1.00 93.56 255 SER A N 1
ATOM 1977 C CA . SER A 1 255 ? -36.665 -15.134 19.310 1.00 93.56 255 SER A CA 1
ATOM 1978 C C . SER A 1 255 ? -37.244 -13.788 19.749 1.00 93.56 255 SER A C 1
ATOM 1980 O O . SER A 1 255 ? -37.938 -13.736 20.766 1.00 93.56 255 SER A O 1
ATOM 1982 N N . LEU A 1 256 ? -36.947 -12.698 19.036 1.00 93.50 256 LEU A N 1
ATOM 1983 C CA . LEU A 1 256 ? -37.427 -11.365 19.393 1.00 93.50 256 LEU A CA 1
ATOM 1984 C C . LEU A 1 256 ? -38.851 -11.121 18.890 1.00 93.50 256 LEU A C 1
ATOM 1986 O O . LEU A 1 256 ? -39.182 -11.419 17.749 1.00 93.50 256 LEU A O 1
ATOM 1990 N N . ALA A 1 257 ? -39.666 -10.512 19.751 1.00 87.75 257 ALA A N 1
ATOM 1991 C CA . ALA A 1 257 ? -41.028 -10.093 19.423 1.00 87.75 257 ALA A CA 1
ATOM 1992 C C . ALA A 1 257 ? -41.112 -8.659 18.863 1.00 87.75 257 ALA A C 1
ATOM 1994 O O . ALA A 1 257 ? -42.158 -8.273 18.352 1.00 87.75 257 ALA A O 1
ATOM 1995 N N . CYS A 1 258 ? -40.044 -7.859 18.987 1.00 89.19 258 CYS A N 1
ATOM 1996 C CA . CYS A 1 258 ? -39.995 -6.504 18.435 1.00 89.19 258 CYS A CA 1
ATOM 1997 C C . CYS A 1 258 ? -39.731 -6.518 16.918 1.00 89.19 258 CYS A C 1
ATOM 1999 O O . CYS A 1 258 ? -39.171 -7.501 16.415 1.00 89.19 258 CYS A O 1
ATOM 2001 N N . PRO A 1 259 ? -40.065 -5.430 16.193 1.00 94.19 259 PRO A N 1
ATOM 2002 C CA . PRO A 1 259 ? -39.701 -5.286 14.787 1.00 94.19 259 PRO A CA 1
ATOM 2003 C C . PRO A 1 259 ? -38.201 -5.512 14.588 1.00 94.19 259 PRO A C 1
ATOM 2005 O O . PRO A 1 259 ? -37.380 -4.979 15.336 1.00 94.19 259 PRO A O 1
ATOM 2008 N N . ASN A 1 260 ? -37.817 -6.315 13.600 1.00 96.75 260 ASN A N 1
ATOM 2009 C CA . ASN A 1 260 ? -36.414 -6.625 13.363 1.00 96.75 260 ASN A CA 1
ATOM 2010 C C . ASN A 1 260 ? -36.085 -6.788 11.872 1.00 96.75 260 ASN A C 1
ATOM 2012 O O . ASN A 1 260 ? -36.968 -7.032 11.055 1.00 96.75 260 ASN A O 1
ATOM 2016 N N . LEU A 1 261 ? -34.811 -6.580 11.527 1.00 97.88 261 LEU A N 1
ATOM 2017 C CA . LEU A 1 261 ? -34.267 -6.707 10.173 1.00 97.88 261 LEU A CA 1
ATOM 2018 C C . LEU A 1 261 ? -33.013 -7.589 10.193 1.00 97.88 261 LEU A C 1
ATOM 2020 O O . LEU A 1 261 ? -32.102 -7.368 11.001 1.00 97.88 261 LEU A O 1
ATOM 2024 N N . ALA A 1 262 ? -32.948 -8.555 9.277 1.00 98.25 262 ALA A N 1
ATOM 2025 C CA . ALA A 1 262 ? -31.824 -9.472 9.136 1.00 98.25 262 ALA A CA 1
ATOM 2026 C C . ALA A 1 262 ? -30.740 -8.930 8.189 1.00 98.25 262 ALA A C 1
ATOM 2028 O O . ALA A 1 262 ? -30.983 -8.638 7.012 1.00 98.25 262 ALA A O 1
ATOM 2029 N N . VAL A 1 263 ? -29.505 -8.891 8.688 1.00 98.31 263 VAL A N 1
ATOM 2030 C CA . VAL A 1 263 ? -28.291 -8.532 7.944 1.00 98.31 263 VAL A CA 1
ATOM 2031 C C . VAL A 1 263 ? -27.495 -9.791 7.593 1.00 98.31 263 VAL A C 1
ATOM 2033 O O . VAL A 1 263 ? -27.207 -10.600 8.476 1.00 98.31 263 VAL A O 1
ATOM 2036 N N . SER A 1 264 ? -27.091 -9.948 6.329 1.00 96.81 264 SER A N 1
ATOM 2037 C CA . SER A 1 264 ? -26.181 -11.022 5.906 1.00 96.81 264 SER A CA 1
ATOM 2038 C C . SER A 1 264 ? -25.277 -10.605 4.742 1.00 96.81 264 SER A C 1
ATOM 2040 O O . SER A 1 264 ? -25.694 -9.932 3.801 1.00 96.81 264 SER A O 1
ATOM 2042 N N . THR A 1 265 ? -24.025 -11.062 4.772 1.00 94.50 265 THR A N 1
ATOM 2043 C CA . THR A 1 265 ? -23.087 -10.988 3.636 1.00 94.50 265 THR A CA 1
ATOM 2044 C C . THR A 1 265 ? -23.097 -12.250 2.776 1.00 94.50 265 THR A C 1
ATOM 2046 O O . THR A 1 265 ? -22.552 -12.254 1.674 1.00 94.50 265 THR A O 1
ATOM 2049 N N . LYS A 1 266 ? -23.694 -13.338 3.279 1.00 92.25 266 LYS A N 1
ATOM 2050 C CA . LYS A 1 266 ? -23.668 -14.672 2.661 1.00 92.25 266 LYS A CA 1
ATOM 2051 C C . LYS A 1 266 ? -24.958 -15.005 1.915 1.00 92.25 266 LYS A C 1
ATOM 2053 O O . LYS A 1 266 ? -24.933 -15.794 0.972 1.00 92.25 266 LYS A O 1
ATOM 2058 N N . LYS A 1 267 ? -26.092 -14.470 2.370 1.00 92.69 267 LYS A N 1
ATOM 2059 C CA . LYS A 1 267 ? -27.439 -14.826 1.906 1.00 92.69 267 LYS A CA 1
ATOM 2060 C C . LYS A 1 267 ? -28.224 -13.562 1.557 1.00 92.69 267 LYS A C 1
ATOM 2062 O O . LYS A 1 267 ? -27.928 -12.481 2.054 1.00 92.69 267 LYS A O 1
ATOM 2067 N N . LYS A 1 268 ? -29.251 -13.706 0.715 1.00 95.50 268 LYS A N 1
ATOM 2068 C CA . LYS A 1 268 ? -30.224 -12.632 0.481 1.00 95.50 268 LYS A CA 1
ATOM 2069 C C . LYS A 1 268 ? -31.188 -12.569 1.668 1.00 95.50 268 LYS A C 1
ATOM 2071 O O . LYS A 1 268 ? -31.883 -13.550 1.923 1.00 95.50 268 LYS A O 1
ATOM 2076 N N . THR A 1 269 ? -31.204 -11.442 2.368 1.00 96.56 269 THR A N 1
ATOM 2077 C CA . THR A 1 269 ? -32.071 -11.138 3.521 1.00 96.56 269 THR A CA 1
ATOM 2078 C C . THR A 1 269 ? -32.682 -9.745 3.338 1.00 96.56 269 THR A C 1
ATOM 2080 O O . THR A 1 269 ? -32.661 -9.223 2.222 1.00 96.56 269 THR A O 1
ATOM 2083 N N . ASP A 1 270 ? -33.207 -9.124 4.399 1.00 97.69 270 ASP A N 1
ATOM 2084 C CA . ASP A 1 270 ? -33.680 -7.734 4.346 1.00 97.69 270 ASP A CA 1
ATOM 2085 C C . ASP A 1 270 ? -32.558 -6.772 3.932 1.00 97.69 270 ASP A C 1
ATOM 2087 O O . ASP A 1 270 ? -32.769 -5.855 3.139 1.00 97.69 270 ASP A O 1
ATOM 2091 N N . ILE A 1 271 ? -31.352 -7.002 4.460 1.00 98.44 271 ILE A N 1
ATOM 2092 C CA . ILE A 1 271 ? -30.175 -6.160 4.254 1.00 98.44 271 ILE A CA 1
ATOM 2093 C C . ILE A 1 271 ? -28.985 -7.035 3.846 1.00 98.44 271 ILE A C 1
ATOM 2095 O O . ILE A 1 271 ? -28.485 -7.834 4.639 1.00 98.44 271 ILE A O 1
ATOM 2099 N N . PHE A 1 272 ? -28.499 -6.871 2.616 1.00 98.19 272 PHE A N 1
ATOM 2100 C CA . PHE A 1 272 ? -27.411 -7.695 2.078 1.00 98.19 272 PHE A CA 1
ATOM 2101 C C . PHE A 1 272 ? -26.598 -6.969 1.000 1.00 98.19 272 PHE A C 1
ATOM 2103 O O . PHE A 1 272 ? -26.942 -5.863 0.584 1.00 98.19 272 PHE A O 1
ATOM 2110 N N . ALA A 1 273 ? -25.511 -7.589 0.532 1.00 96.44 273 ALA A N 1
ATOM 2111 C CA . ALA A 1 273 ? -24.666 -7.050 -0.535 1.00 96.44 273 ALA A CA 1
ATOM 2112 C C . ALA A 1 273 ? -24.582 -7.985 -1.757 1.00 96.44 273 ALA A C 1
ATOM 2114 O O . ALA A 1 273 ? -24.659 -9.207 -1.632 1.00 96.44 273 ALA A O 1
ATOM 2115 N N . GLN A 1 274 ? -24.397 -7.409 -2.947 1.00 94.06 274 GLN A N 1
ATOM 2116 C CA . GLN A 1 274 ? -24.177 -8.115 -4.214 1.00 94.06 274 GLN A CA 1
ATOM 2117 C C . GLN A 1 274 ? -22.917 -7.598 -4.916 1.00 94.06 274 GLN A C 1
ATOM 2119 O O . GLN A 1 274 ? -22.512 -6.453 -4.717 1.00 94.06 274 GLN A O 1
ATOM 2124 N N . SER A 1 275 ? -22.318 -8.433 -5.772 1.00 92.44 275 SER A N 1
ATOM 2125 C CA . SER A 1 275 ? -21.179 -8.056 -6.629 1.00 92.44 275 SER A CA 1
ATOM 2126 C C . SER A 1 275 ? -20.006 -7.428 -5.864 1.00 92.44 275 SER A C 1
ATOM 2128 O O . SER A 1 275 ? -19.368 -6.497 -6.353 1.00 92.44 275 SER A O 1
ATOM 2130 N N . VAL A 1 276 ? -19.743 -7.925 -4.651 1.00 92.94 276 VAL A N 1
ATOM 2131 C CA . VAL A 1 276 ? -18.716 -7.374 -3.764 1.00 92.94 276 VAL A CA 1
ATOM 2132 C C . VAL A 1 276 ? -17.325 -7.689 -4.307 1.00 92.94 276 VAL A C 1
ATOM 2134 O O . VAL A 1 276 ? -16.993 -8.845 -4.573 1.00 92.94 276 VAL A O 1
ATOM 2137 N N . LYS A 1 277 ? -16.501 -6.652 -4.431 1.00 90.75 277 LYS A N 1
ATOM 2138 C CA . LYS A 1 277 ? -15.054 -6.734 -4.613 1.00 90.75 277 LYS A CA 1
ATOM 2139 C C . LYS A 1 277 ? -14.391 -6.116 -3.391 1.00 90.75 277 LYS A C 1
ATOM 2141 O O . LYS A 1 277 ? -14.752 -5.011 -2.994 1.00 90.75 277 LYS A O 1
ATOM 2146 N N . ASP A 1 278 ? -13.434 -6.832 -2.825 1.00 88.12 278 ASP A N 1
ATOM 2147 C CA . ASP A 1 278 ? -12.678 -6.428 -1.644 1.00 88.12 278 ASP A CA 1
ATOM 2148 C C . ASP A 1 278 ? -11.190 -6.568 -1.972 1.00 88.12 278 ASP A C 1
ATOM 2150 O O . ASP A 1 278 ? -10.710 -7.668 -2.259 1.00 88.12 278 ASP A O 1
ATOM 2154 N N . ASP A 1 279 ? -10.481 -5.445 -2.023 1.00 83.94 279 ASP A N 1
ATOM 2155 C CA . ASP A 1 279 ? -9.052 -5.399 -2.309 1.00 83.94 279 ASP A CA 1
ATOM 2156 C C . ASP A 1 279 ? -8.336 -4.398 -1.397 1.00 83.94 279 ASP A C 1
ATOM 2158 O O . ASP A 1 279 ? -8.944 -3.661 -0.627 1.00 83.94 279 ASP A O 1
ATOM 2162 N N . ILE A 1 280 ? -7.006 -4.374 -1.455 1.00 80.31 280 ILE A N 1
ATOM 2163 C CA . ILE A 1 280 ? -6.160 -3.574 -0.556 1.00 80.31 280 ILE A CA 1
ATOM 2164 C C . ILE A 1 280 ? -6.411 -2.046 -0.616 1.00 80.31 280 ILE A C 1
ATOM 2166 O O . ILE A 1 280 ? -5.844 -1.276 0.177 1.00 80.31 280 ILE A O 1
ATOM 2170 N N . HIS A 1 281 ? -7.208 -1.580 -1.579 1.00 80.81 281 HIS A N 1
ATOM 2171 C CA . HIS A 1 281 ? -7.643 -0.198 -1.734 1.00 80.81 281 HIS A CA 1
ATOM 2172 C C . HIS A 1 281 ? -9.026 0.073 -1.131 1.00 80.81 281 HIS A C 1
ATOM 2174 O O . HIS A 1 281 ? -9.302 1.238 -0.839 1.00 80.81 281 HIS A O 1
ATOM 2180 N N . GLY A 1 282 ? -9.852 -0.949 -0.904 1.00 87.38 282 GLY A N 1
ATOM 2181 C CA . GLY A 1 282 ? -11.181 -0.789 -0.327 1.00 87.38 282 GLY A CA 1
ATOM 2182 C C . GLY A 1 282 ? -12.191 -1.846 -0.768 1.00 87.38 282 GLY A C 1
ATOM 2183 O O . GLY A 1 282 ? -11.873 -2.804 -1.475 1.00 87.38 282 GLY A O 1
ATOM 2184 N N . LEU A 1 283 ? -13.442 -1.616 -0.374 1.00 90.94 283 LEU A N 1
ATOM 2185 C CA . LEU A 1 283 ? -14.593 -2.429 -0.742 1.00 90.94 283 LEU A CA 1
ATOM 2186 C C . LEU A 1 283 ? -15.467 -1.695 -1.763 1.00 90.94 283 LEU A C 1
ATOM 2188 O O . LEU A 1 283 ? -15.765 -0.508 -1.617 1.00 90.94 283 LEU A O 1
ATOM 2192 N N . SER A 1 284 ? -15.932 -2.423 -2.778 1.00 94.62 284 SER A N 1
ATOM 2193 C CA . SER A 1 284 ? -16.973 -1.962 -3.699 1.00 94.62 284 SER A CA 1
ATOM 2194 C C . SER A 1 284 ? -18.045 -3.028 -3.908 1.00 94.62 284 SER A C 1
ATOM 2196 O O . SER A 1 284 ? -17.754 -4.220 -3.873 1.00 94.62 284 SER A O 1
ATOM 2198 N N . GLY A 1 285 ? -19.294 -2.620 -4.110 1.00 95.62 285 GLY A N 1
ATOM 2199 C CA . GLY A 1 285 ? -20.405 -3.546 -4.336 1.00 95.62 285 GLY A CA 1
ATOM 2200 C C . GLY A 1 285 ? -21.761 -2.853 -4.316 1.00 95.62 285 GLY A C 1
ATOM 2201 O O . GLY A 1 285 ? -21.851 -1.644 -4.118 1.00 95.62 285 GLY A O 1
ATOM 2202 N N . THR A 1 286 ? -22.830 -3.614 -4.512 1.00 97.69 286 THR A N 1
ATOM 2203 C CA . THR A 1 286 ? -24.206 -3.112 -4.432 1.00 97.69 286 THR A CA 1
ATOM 2204 C C . THR A 1 286 ? -24.796 -3.460 -3.070 1.00 97.69 286 THR A C 1
ATOM 2206 O O . THR A 1 286 ? -24.883 -4.636 -2.727 1.00 97.69 286 THR A O 1
ATOM 2209 N N . ILE A 1 287 ? -25.212 -2.454 -2.300 1.00 98.19 287 ILE A N 1
ATOM 2210 C CA . ILE A 1 287 ? -25.914 -2.621 -1.023 1.00 98.19 287 ILE A CA 1
ATOM 2211 C C . ILE A 1 287 ? -27.418 -2.645 -1.290 1.00 98.19 287 ILE A C 1
ATOM 2213 O O . ILE A 1 287 ? -27.955 -1.739 -1.930 1.00 98.19 287 ILE A O 1
ATOM 2217 N N . CYS A 1 288 ? -28.090 -3.683 -0.803 1.00 98.19 288 CYS A N 1
ATOM 2218 C CA . CYS A 1 288 ? -29.526 -3.891 -0.925 1.00 98.19 288 CYS A CA 1
ATOM 2219 C C . CYS A 1 288 ? -30.188 -3.688 0.442 1.00 98.19 288 CYS A C 1
ATOM 2221 O O . CYS A 1 288 ? -29.773 -4.298 1.427 1.00 98.19 288 CYS A O 1
ATOM 2223 N N . LEU A 1 289 ? -31.208 -2.834 0.480 1.00 97.81 289 LEU A N 1
ATOM 2224 C CA . LEU A 1 289 ? -32.033 -2.524 1.647 1.00 97.81 289 LEU A CA 1
ATOM 2225 C C . LEU A 1 289 ? -33.515 -2.691 1.267 1.00 97.81 289 LEU A C 1
ATOM 2227 O O . LEU A 1 289 ? -33.845 -2.713 0.073 1.00 97.81 289 LEU A O 1
ATOM 2231 N N . PRO A 1 290 ? -34.442 -2.743 2.237 1.00 95.19 290 PRO A N 1
ATOM 2232 C CA . PRO A 1 290 ? -35.856 -2.648 1.911 1.00 95.19 290 PRO A CA 1
ATOM 2233 C C . PRO A 1 290 ? -36.142 -1.351 1.131 1.00 95.19 290 PRO A C 1
ATOM 2235 O O . PRO A 1 290 ? -35.650 -0.271 1.455 1.00 95.19 290 PRO A O 1
ATOM 2238 N N . GLY A 1 291 ? -36.897 -1.459 0.037 1.00 89.06 291 GLY A N 1
ATOM 2239 C CA . GLY A 1 291 ? -37.243 -0.316 -0.815 1.00 89.06 291 GLY A CA 1
ATOM 2240 C C . GLY A 1 291 ? -36.196 0.111 -1.856 1.00 89.06 291 GLY A C 1
ATOM 2241 O O . GLY A 1 291 ? -36.492 1.016 -2.635 1.00 89.06 291 GLY A O 1
ATOM 2242 N N . GLY A 1 292 ? -35.014 -0.521 -1.945 1.00 95.88 292 GLY A N 1
ATOM 2243 C CA . GLY A 1 292 ? -34.084 -0.275 -3.058 1.00 95.88 292 GLY A CA 1
ATOM 2244 C C . GLY A 1 292 ? -32.631 -0.698 -2.827 1.00 95.88 292 GLY A C 1
ATOM 2245 O O . GLY A 1 292 ? -32.279 -1.353 -1.852 1.00 95.88 292 GLY A O 1
ATOM 2246 N N . SER A 1 293 ? -31.752 -0.312 -3.752 1.00 97.25 293 SER A N 1
ATOM 2247 C CA . SER A 1 293 ? -30.321 -0.625 -3.682 1.00 97.25 293 SER A CA 1
ATOM 2248 C C . SER A 1 293 ? -29.458 0.500 -4.237 1.00 97.25 293 SER A C 1
ATOM 2250 O O . SER A 1 293 ? -29.910 1.264 -5.089 1.00 97.25 293 SER A O 1
ATOM 2252 N N . PHE A 1 294 ? -28.198 0.560 -3.817 1.00 97.81 294 PHE A N 1
ATOM 2253 C CA . PHE A 1 294 ? -27.216 1.506 -4.343 1.00 97.81 294 PHE A CA 1
ATOM 2254 C C . PHE A 1 294 ? -25.824 0.877 -4.456 1.00 97.81 294 PHE A C 1
ATOM 2256 O O . PHE A 1 294 ? -25.476 -0.028 -3.702 1.00 97.81 294 PHE A O 1
ATOM 2263 N N . ASN A 1 295 ? -25.009 1.374 -5.388 1.00 97.56 295 ASN A N 1
ATOM 2264 C CA . ASN A 1 295 ? -23.597 1.000 -5.478 1.00 97.56 295 ASN A CA 1
ATOM 2265 C C . ASN A 1 295 ? -22.786 1.791 -4.450 1.00 97.56 295 ASN A C 1
ATOM 2267 O O . ASN A 1 295 ? -22.966 3.000 -4.338 1.00 97.56 295 ASN A O 1
ATOM 2271 N N . LEU A 1 296 ? -21.905 1.113 -3.725 1.00 96.56 296 LEU A N 1
ATOM 2272 C CA . LEU A 1 296 ? -21.028 1.664 -2.701 1.00 96.56 296 LEU A CA 1
ATOM 2273 C C . LEU A 1 296 ? -19.571 1.435 -3.105 1.00 96.56 296 LEU A C 1
ATOM 2275 O O . LEU A 1 296 ? -19.221 0.333 -3.528 1.00 96.56 296 LEU A O 1
ATOM 2279 N N . THR A 1 297 ? -18.733 2.445 -2.882 1.00 94.94 297 THR A N 1
ATOM 2280 C CA . THR A 1 297 ? -17.272 2.321 -2.868 1.00 94.94 297 THR A CA 1
ATOM 2281 C C . THR A 1 297 ? -16.745 2.967 -1.590 1.00 94.94 297 THR A C 1
ATOM 2283 O O . THR A 1 297 ? -17.067 4.115 -1.302 1.00 94.94 297 THR A O 1
ATOM 2286 N N . THR A 1 298 ? -15.937 2.254 -0.811 1.00 92.62 298 THR A N 1
ATOM 2287 C CA . THR A 1 298 ? -15.387 2.745 0.461 1.00 92.62 298 THR A CA 1
ATOM 2288 C C . THR A 1 298 ? -13.934 2.319 0.635 1.00 92.62 298 THR A C 1
ATOM 2290 O O . THR A 1 298 ? -13.502 1.325 0.062 1.00 92.62 298 THR A O 1
ATOM 2293 N N . SER A 1 299 ? -13.180 3.070 1.440 1.00 88.06 299 SER A N 1
ATOM 2294 C CA . SER A 1 299 ? -11.796 2.733 1.805 1.00 88.06 299 SER A CA 1
ATOM 2295 C C . SER A 1 299 ? -11.693 1.640 2.876 1.00 88.06 299 SER A C 1
ATOM 2297 O O . SER A 1 299 ? -10.607 1.101 3.099 1.00 88.06 299 SER A O 1
ATOM 2299 N N . LEU A 1 300 ? -12.808 1.307 3.540 1.00 89.56 300 LEU A N 1
ATOM 2300 C CA . LEU A 1 300 ? -12.864 0.192 4.479 1.00 89.56 300 LEU A CA 1
ATOM 2301 C C . LEU A 1 300 ? -12.690 -1.132 3.733 1.00 89.56 300 LEU A C 1
ATOM 2303 O O . LEU A 1 300 ? -13.192 -1.306 2.626 1.00 89.56 300 LEU A O 1
ATOM 2307 N N . THR A 1 301 ? -11.982 -2.061 4.363 1.00 87.75 301 THR A N 1
ATOM 2308 C CA . THR A 1 301 ? -11.577 -3.345 3.778 1.00 87.75 301 THR A CA 1
ATOM 2309 C C . THR A 1 301 ? -12.013 -4.501 4.664 1.00 87.75 301 THR A C 1
ATOM 2311 O O . THR A 1 301 ? -12.077 -4.352 5.888 1.00 87.75 301 THR A O 1
ATOM 2314 N N . GLY A 1 302 ? -12.299 -5.655 4.067 1.00 87.25 302 GLY A N 1
ATOM 2315 C CA . GLY A 1 302 ? -12.610 -6.874 4.799 1.00 87.25 302 GLY A CA 1
ATOM 2316 C C . GLY A 1 302 ? -14.088 -7.181 4.984 1.00 87.25 302 GLY A C 1
ATOM 2317 O O . GLY A 1 302 ? -14.935 -6.306 5.188 1.00 87.25 302 GLY A O 1
ATOM 2318 N N . LYS A 1 303 ? -14.383 -8.484 5.028 1.00 88.38 303 LYS A N 1
ATOM 2319 C CA . LYS A 1 303 ? -15.735 -9.021 5.226 1.00 88.38 303 LYS A CA 1
ATOM 2320 C C . LYS A 1 303 ? -16.412 -8.492 6.497 1.00 88.38 303 LYS A C 1
ATOM 2322 O O . LYS A 1 303 ? -17.581 -8.130 6.460 1.00 88.38 303 LYS A O 1
ATOM 2327 N N . PHE A 1 304 ? -15.694 -8.408 7.614 1.00 88.25 304 PHE A N 1
ATOM 2328 C CA . PHE A 1 304 ? -16.265 -7.897 8.865 1.00 88.25 304 PHE A CA 1
ATOM 2329 C C . PHE A 1 304 ? -16.648 -6.408 8.770 1.00 88.25 304 PHE A C 1
ATOM 2331 O O . PHE A 1 304 ? -17.599 -5.970 9.413 1.00 88.25 304 PHE A O 1
ATOM 2338 N N . ASN A 1 305 ? -15.951 -5.617 7.946 1.00 91.94 305 ASN A N 1
ATOM 2339 C CA . ASN A 1 305 ? -16.341 -4.235 7.684 1.00 91.94 305 ASN A CA 1
ATOM 2340 C C . ASN A 1 305 ? -17.560 -4.160 6.766 1.00 91.94 305 ASN A C 1
ATOM 2342 O O . ASN A 1 305 ? -18.400 -3.292 6.985 1.00 91.94 305 ASN A O 1
ATOM 2346 N N . LEU A 1 306 ? -17.722 -5.091 5.819 1.00 94.75 306 LEU A N 1
ATOM 2347 C CA . LEU A 1 306 ? -18.979 -5.232 5.082 1.00 94.75 306 LEU A CA 1
ATOM 2348 C C . LEU A 1 306 ? -20.155 -5.522 6.026 1.00 94.75 306 LEU A C 1
ATOM 2350 O O . LEU A 1 306 ? -21.194 -4.881 5.908 1.00 94.75 306 LEU A O 1
ATOM 2354 N N . GLU A 1 307 ? -19.984 -6.427 6.994 1.00 95.62 307 GLU A N 1
ATOM 2355 C CA . GLU A 1 307 ? -21.000 -6.710 8.021 1.00 95.62 307 GLU A CA 1
ATOM 2356 C C . GLU A 1 307 ? -21.359 -5.440 8.822 1.00 95.62 307 GLU A C 1
ATOM 2358 O O . GLU A 1 307 ? -22.540 -5.119 8.972 1.00 95.62 307 GLU A O 1
ATOM 2363 N N . ASN A 1 308 ? -20.359 -4.658 9.253 1.00 96.31 308 ASN A N 1
ATOM 2364 C CA . ASN A 1 308 ? -20.575 -3.383 9.956 1.00 96.31 308 ASN A CA 1
ATOM 2365 C C . ASN A 1 308 ? -21.288 -2.334 9.080 1.00 96.31 308 ASN A C 1
ATOM 2367 O O . ASN A 1 308 ? -22.181 -1.634 9.559 1.00 96.31 308 ASN A O 1
ATOM 2371 N N . ILE A 1 309 ? -20.918 -2.229 7.798 1.00 97.50 309 ILE A N 1
ATOM 2372 C CA . ILE A 1 309 ? -21.553 -1.339 6.811 1.00 97.50 309 ILE A CA 1
ATOM 2373 C C . ILE A 1 309 ? -23.028 -1.686 6.655 1.00 97.50 309 ILE A C 1
ATOM 2375 O O . ILE A 1 309 ? -23.873 -0.794 6.708 1.00 97.50 309 ILE A O 1
ATOM 2379 N N . LEU A 1 310 ? -23.344 -2.972 6.498 1.00 98.38 310 LEU A N 1
ATOM 2380 C CA . LEU A 1 310 ? -24.719 -3.439 6.366 1.00 98.38 310 LEU A CA 1
ATOM 2381 C C . LEU A 1 310 ? -25.528 -3.179 7.644 1.00 98.38 310 LEU A C 1
ATOM 2383 O O . LEU A 1 310 ? -26.656 -2.697 7.556 1.00 98.38 310 LEU A O 1
ATOM 2387 N N . CYS A 1 311 ? -24.944 -3.400 8.825 1.00 98.50 311 CYS A N 1
ATOM 2388 C CA . CYS A 1 311 ? -25.587 -3.072 10.101 1.00 98.50 311 CYS A CA 1
ATOM 2389 C C . CYS A 1 311 ? -25.883 -1.567 10.234 1.00 98.50 311 CYS A C 1
ATOM 2391 O O . CYS A 1 311 ? -26.996 -1.185 10.598 1.00 98.50 311 CYS A O 1
ATOM 2393 N N . ALA A 1 312 ? -24.918 -0.703 9.905 1.00 98.44 312 ALA A N 1
ATOM 2394 C CA . ALA A 1 312 ? -25.096 0.749 9.947 1.00 98.44 312 ALA A CA 1
ATOM 2395 C C . ALA A 1 312 ? -26.137 1.234 8.924 1.00 98.44 312 ALA A C 1
ATOM 2397 O O . ALA A 1 312 ? -27.008 2.038 9.256 1.00 98.44 312 ALA A O 1
ATOM 2398 N N . ALA A 1 313 ? -26.090 0.713 7.695 1.00 98.38 313 ALA A N 1
ATOM 2399 C CA . ALA A 1 313 ? -27.062 1.018 6.650 1.00 98.38 313 ALA A CA 1
ATOM 2400 C C . ALA A 1 313 ? -28.480 0.590 7.056 1.00 98.38 313 ALA A C 1
ATOM 2402 O O . ALA A 1 313 ? -29.426 1.355 6.880 1.00 98.38 313 ALA A O 1
ATOM 2403 N N . GLY A 1 314 ? -28.612 -0.596 7.656 1.00 98.06 314 GLY A N 1
ATOM 2404 C CA . GLY A 1 314 ? -29.864 -1.110 8.202 1.00 98.06 314 GLY A CA 1
ATOM 2405 C C . GLY A 1 314 ? -30.448 -0.228 9.296 1.00 98.06 314 GLY A C 1
ATOM 2406 O O . GLY A 1 314 ? -31.626 0.114 9.248 1.00 98.06 314 GLY A O 1
ATOM 2407 N N . ALA A 1 315 ? -29.621 0.189 10.258 1.00 98.12 315 ALA A N 1
ATOM 2408 C CA . ALA A 1 315 ? -30.067 1.047 11.352 1.00 98.12 315 ALA A CA 1
ATOM 2409 C C . ALA A 1 315 ? -30.479 2.441 10.854 1.00 98.12 315 ALA A C 1
ATOM 2411 O O . ALA A 1 315 ? -31.515 2.959 11.263 1.00 98.12 315 ALA A O 1
ATOM 2412 N N . ALA A 1 316 ? -29.728 3.025 9.916 1.00 98.06 316 ALA A N 1
ATOM 2413 C CA . ALA A 1 316 ? -30.106 4.285 9.278 1.00 98.06 316 ALA A CA 1
ATOM 2414 C C . ALA A 1 316 ? -31.416 4.162 8.479 1.00 98.06 316 ALA A C 1
ATOM 2416 O O . ALA A 1 316 ? -32.272 5.044 8.549 1.00 98.06 316 ALA A O 1
ATOM 2417 N N . HIS A 1 317 ? -31.593 3.059 7.751 1.00 97.81 317 HIS A N 1
ATOM 2418 C CA . HIS A 1 317 ? -32.816 2.782 7.004 1.00 97.81 317 HIS A CA 1
ATOM 2419 C C . HIS A 1 317 ? -34.034 2.638 7.926 1.00 97.81 317 HIS A C 1
ATOM 2421 O O . HIS A 1 317 ? -35.075 3.229 7.652 1.00 97.81 317 HIS A O 1
ATOM 2427 N N . ALA A 1 318 ? -33.886 1.928 9.047 1.00 96.00 318 ALA A N 1
ATOM 2428 C CA . ALA A 1 318 ? -34.937 1.762 10.049 1.00 96.00 318 ALA A CA 1
ATOM 2429 C C . ALA A 1 318 ? -35.379 3.096 10.687 1.00 96.00 318 ALA A C 1
ATOM 2431 O O . ALA A 1 318 ? -36.526 3.239 11.099 1.00 96.00 318 ALA A O 1
ATOM 2432 N N . LEU A 1 319 ? -34.494 4.098 10.700 1.00 96.00 319 LEU A N 1
ATOM 2433 C CA . LEU A 1 319 ? -34.790 5.477 11.106 1.00 96.00 319 LEU A CA 1
ATOM 2434 C C . LEU A 1 319 ? -35.301 6.358 9.949 1.00 96.00 319 LEU A C 1
ATOM 2436 O O . LEU A 1 319 ? -35.308 7.583 10.054 1.00 96.00 319 LEU A O 1
ATOM 2440 N N . ASN A 1 320 ? -35.746 5.752 8.846 1.00 95.75 320 ASN A N 1
ATOM 2441 C CA . ASN A 1 320 ? -36.301 6.418 7.664 1.00 95.75 320 ASN A CA 1
ATOM 2442 C C . ASN A 1 320 ? -35.323 7.358 6.933 1.00 95.75 320 ASN A C 1
ATOM 2444 O O . ASN A 1 320 ? -35.739 8.313 6.268 1.00 95.75 320 ASN A O 1
ATOM 2448 N N . ILE A 1 321 ? -34.015 7.092 7.006 1.00 97.31 321 ILE A N 1
ATOM 2449 C CA . ILE A 1 321 ? -33.025 7.835 6.219 1.00 97.31 321 ILE A CA 1
ATOM 2450 C C . ILE A 1 321 ? -33.053 7.366 4.759 1.00 97.31 321 ILE A C 1
ATOM 2452 O O . ILE A 1 321 ? -33.035 6.173 4.456 1.00 97.31 321 ILE A O 1
ATOM 2456 N N . LYS A 1 322 ? -33.069 8.328 3.826 1.00 96.50 322 LYS A N 1
ATOM 2457 C CA . LYS A 1 322 ? -33.079 8.063 2.378 1.00 96.50 322 LYS A CA 1
ATOM 2458 C C . LYS A 1 322 ? -31.806 7.340 1.925 1.00 96.50 322 LYS A C 1
ATOM 2460 O O . LYS A 1 322 ? -30.704 7.727 2.314 1.00 96.50 322 LYS A O 1
ATOM 2465 N N . LEU A 1 323 ? -31.950 6.379 1.006 1.00 97.06 323 LEU A N 1
ATOM 2466 C CA . LEU A 1 323 ? -30.851 5.562 0.457 1.00 97.06 323 LEU A CA 1
ATOM 2467 C C . LEU A 1 323 ? -29.666 6.395 -0.059 1.00 97.06 323 LEU A C 1
ATOM 2469 O O . LEU A 1 323 ? -28.514 6.049 0.179 1.00 97.06 323 LEU A O 1
ATOM 2473 N N . GLU A 1 324 ? -29.942 7.522 -0.718 1.00 96.44 324 GLU A N 1
ATOM 2474 C CA . GLU A 1 324 ? -28.920 8.443 -1.236 1.00 96.44 324 GLU A CA 1
ATOM 2475 C C . GLU A 1 324 ? -28.034 9.029 -0.126 1.00 96.44 324 GLU A C 1
ATOM 2477 O O . GLU A 1 324 ? -26.823 9.166 -0.301 1.00 96.44 324 GLU A O 1
ATOM 2482 N N . GLN A 1 325 ? -28.621 9.348 1.032 1.00 97.44 325 GLN A N 1
ATOM 2483 C CA . GLN A 1 325 ? -27.885 9.889 2.175 1.00 97.44 325 GLN A CA 1
ATOM 2484 C C . GLN A 1 325 ? -27.116 8.797 2.917 1.00 97.44 325 GLN A C 1
ATOM 2486 O O . GLN A 1 325 ? -25.985 9.034 3.338 1.00 97.44 325 GLN A O 1
ATOM 2491 N N . ILE A 1 326 ? -27.685 7.588 3.008 1.00 98.25 326 ILE A N 1
ATOM 2492 C CA . ILE A 1 326 ? -26.975 6.410 3.523 1.00 98.25 326 ILE A CA 1
ATOM 2493 C C . ILE A 1 326 ? -25.725 6.160 2.675 1.00 98.25 326 ILE A C 1
ATOM 2495 O O . ILE A 1 326 ? -24.624 6.115 3.218 1.00 98.25 326 ILE A O 1
ATOM 2499 N N . LYS A 1 327 ? -25.873 6.089 1.344 1.00 97.81 327 LYS A N 1
ATOM 2500 C CA . LYS A 1 327 ? -24.751 5.954 0.403 1.00 97.81 327 LYS A CA 1
ATOM 2501 C C . LYS A 1 327 ? -23.692 7.024 0.652 1.00 97.81 327 LYS A C 1
ATOM 2503 O O . LYS A 1 327 ? -22.536 6.691 0.895 1.00 97.81 327 LYS A O 1
ATOM 2508 N N . LYS A 1 328 ? -24.093 8.299 0.635 1.00 97.44 328 LYS A N 1
ATOM 2509 C CA . LYS A 1 328 ? -23.181 9.435 0.816 1.00 97.44 328 LYS A CA 1
ATOM 2510 C C . LYS A 1 328 ? -22.425 9.359 2.145 1.00 97.44 328 LYS A C 1
ATOM 2512 O O . LYS A 1 328 ? -21.226 9.609 2.178 1.00 97.44 328 LYS A O 1
ATOM 2517 N N . GLY A 1 329 ? -23.108 9.008 3.232 1.00 97.12 329 GLY A N 1
ATOM 2518 C CA . GLY A 1 329 ? -22.486 8.834 4.541 1.00 97.12 329 GLY A CA 1
ATOM 2519 C C . GLY A 1 329 ? -21.480 7.691 4.582 1.00 97.12 329 GLY A C 1
ATOM 2520 O O . GLY A 1 329 ? -20.383 7.860 5.106 1.00 97.12 329 GLY A O 1
ATOM 2521 N N . LEU A 1 330 ? -21.811 6.544 3.994 1.00 97.19 330 LEU A N 1
ATOM 2522 C CA . LEU A 1 330 ? -20.904 5.396 3.941 1.00 97.19 330 LEU A CA 1
ATOM 2523 C C . LEU A 1 330 ? -19.656 5.673 3.086 1.00 97.19 330 LEU A C 1
ATOM 2525 O O . LEU A 1 330 ? -18.554 5.311 3.493 1.00 97.19 330 LEU A O 1
ATOM 2529 N N . GLU A 1 331 ? -19.810 6.338 1.936 1.00 95.94 331 GLU A N 1
ATOM 2530 C CA . GLU A 1 331 ? -18.695 6.726 1.052 1.00 95.94 331 GLU A CA 1
ATOM 2531 C C . GLU A 1 331 ? -17.777 7.776 1.700 1.00 95.94 331 GLU A C 1
ATOM 2533 O O . GLU A 1 331 ? -16.564 7.740 1.502 1.00 95.94 331 GLU A O 1
ATOM 2538 N N . ASN A 1 332 ? -18.341 8.682 2.507 1.00 94.62 332 ASN A N 1
ATOM 2539 C CA . ASN A 1 332 ? -17.596 9.732 3.209 1.00 94.62 332 ASN A CA 1
ATOM 2540 C C . ASN A 1 332 ? -16.995 9.283 4.548 1.00 94.62 332 ASN A C 1
ATOM 2542 O O . ASN A 1 332 ? -16.276 10.065 5.174 1.00 94.62 332 ASN A O 1
ATOM 2546 N N . CYS A 1 333 ? -17.304 8.070 5.016 1.00 92.50 333 CYS A N 1
ATOM 2547 C CA . CYS A 1 333 ? -16.808 7.602 6.302 1.00 92.50 333 CYS A CA 1
ATOM 2548 C C . CYS A 1 333 ? -15.273 7.510 6.257 1.00 92.50 333 CYS A C 1
ATOM 2550 O O . CYS A 1 333 ? -14.732 6.788 5.412 1.00 92.50 333 CYS A O 1
ATOM 2552 N N . PRO A 1 334 ? -14.550 8.210 7.152 1.00 83.56 334 PRO A N 1
ATOM 2553 C CA . PRO A 1 334 ? -13.103 8.076 7.229 1.00 83.56 334 PRO A CA 1
ATOM 2554 C C . PRO A 1 334 ? -12.718 6.677 7.725 1.00 83.56 334 PRO A C 1
ATOM 2556 O O . PRO A 1 334 ? -13.546 5.933 8.261 1.00 83.56 334 PRO A O 1
ATOM 2559 N N . ALA A 1 335 ? -11.433 6.337 7.593 1.00 83.25 335 ALA A N 1
ATOM 2560 C CA . ALA A 1 335 ? -10.882 5.178 8.285 1.00 83.25 335 ALA A CA 1
ATOM 2561 C C . ALA A 1 335 ? -11.117 5.326 9.797 1.00 83.25 335 ALA A C 1
ATOM 2563 O O . ALA A 1 335 ? -10.879 6.391 10.371 1.00 83.25 335 ALA A O 1
ATOM 2564 N N . VAL A 1 336 ? -11.602 4.260 10.431 1.00 87.31 336 VAL A N 1
ATOM 2565 C CA . VAL A 1 336 ? -11.898 4.267 11.865 1.00 87.31 336 VAL A CA 1
ATOM 2566 C C . VAL A 1 336 ? -10.583 4.098 12.634 1.00 87.31 336 VAL A C 1
ATOM 2568 O O . VAL A 1 336 ? -9.874 3.121 12.371 1.00 87.31 336 VAL A O 1
ATOM 2571 N N . PRO A 1 337 ? -10.241 5.005 13.573 1.00 88.94 337 PRO A N 1
ATOM 2572 C CA . PRO A 1 337 ? -8.969 4.943 14.286 1.00 88.94 337 PRO A CA 1
ATOM 2573 C C . PRO A 1 337 ? -8.735 3.580 14.946 1.00 88.94 337 PRO A C 1
ATOM 2575 O O . PRO A 1 337 ? -9.582 3.084 15.698 1.00 88.94 337 PRO A O 1
ATOM 2578 N N . GLY A 1 338 ? -7.597 2.954 14.645 1.00 89.19 338 GLY A N 1
ATOM 2579 C CA . GLY A 1 338 ? -7.220 1.652 15.194 1.00 89.19 338 GLY A CA 1
ATOM 2580 C C . GLY A 1 338 ? -8.122 0.468 14.813 1.00 89.19 338 GLY A C 1
ATOM 2581 O O . GLY A 1 338 ? -8.240 -0.470 15.609 1.00 89.19 338 GLY A O 1
ATOM 2582 N N . ARG A 1 339 ? -8.809 0.510 13.662 1.00 90.19 339 ARG A N 1
ATOM 2583 C CA . ARG A 1 339 ? -9.643 -0.586 13.120 1.00 90.19 339 ARG A CA 1
ATOM 2584 C C . ARG A 1 339 ? -9.308 -0.817 11.639 1.00 90.19 339 ARG A C 1
ATOM 2586 O O . ARG A 1 339 ? -9.890 -0.173 10.768 1.00 90.19 339 ARG A O 1
ATOM 2593 N N . LEU A 1 340 ? -8.339 -1.693 11.369 1.00 89.62 340 LEU A N 1
ATOM 2594 C CA . LEU A 1 340 ? -7.610 -1.830 10.102 1.00 89.62 340 LEU A CA 1
ATOM 2595 C C . LEU A 1 340 ? -7.298 -0.458 9.493 1.00 89.62 340 LEU A C 1
ATOM 2597 O O . LEU A 1 340 ? -7.501 -0.201 8.305 1.00 89.62 340 LEU A O 1
ATOM 2601 N N . GLU A 1 341 ? -6.812 0.449 10.337 1.00 91.00 341 GLU A N 1
ATOM 2602 C CA . GLU A 1 341 ? -6.517 1.813 9.937 1.00 91.00 341 GLU A CA 1
ATOM 2603 C C . GLU A 1 341 ? -5.289 1.812 9.029 1.00 91.00 341 GLU A C 1
ATOM 2605 O O . GLU A 1 341 ? -4.172 1.526 9.466 1.00 91.00 341 GLU A O 1
ATOM 2610 N N . LYS A 1 342 ? -5.498 2.135 7.752 1.00 89.81 342 LYS A N 1
ATOM 2611 C CA . LYS A 1 342 ? -4.425 2.220 6.764 1.00 89.81 342 LYS A CA 1
ATOM 2612 C C . LYS A 1 342 ? -3.606 3.494 6.958 1.00 89.81 342 LYS A C 1
ATOM 2614 O O . LYS A 1 342 ? -4.140 4.603 6.924 1.00 89.81 342 LYS A O 1
ATOM 2619 N N . ILE A 1 343 ? -2.290 3.342 7.072 1.00 90.44 343 ILE A N 1
ATOM 2620 C CA . ILE A 1 343 ? -1.343 4.451 7.196 1.00 90.44 343 ILE A CA 1
ATOM 2621 C C . ILE A 1 343 ? -0.739 4.761 5.830 1.00 90.44 343 ILE A C 1
ATOM 2623 O O . ILE A 1 343 ? -0.068 3.931 5.216 1.00 90.44 343 ILE A O 1
ATOM 2627 N N . ASN A 1 344 ? -0.930 5.998 5.374 1.00 89.25 344 ASN A N 1
ATOM 2628 C CA . ASN A 1 344 ? -0.269 6.499 4.174 1.00 89.25 344 ASN A CA 1
ATOM 2629 C C . ASN A 1 344 ? 1.191 6.847 4.490 1.00 89.25 344 ASN A C 1
ATOM 2631 O O . ASN A 1 344 ? 1.464 7.674 5.364 1.00 89.25 344 ASN A O 1
ATOM 2635 N N . THR A 1 345 ? 2.125 6.231 3.766 1.00 90.38 345 THR A N 1
ATOM 2636 C CA . THR A 1 345 ? 3.571 6.415 3.950 1.00 90.38 345 THR A CA 1
ATOM 2637 C C . THR A 1 345 ? 4.274 6.605 2.601 1.00 90.38 345 THR A C 1
ATOM 2639 O O . THR A 1 345 ? 3.712 6.231 1.571 1.00 90.38 345 THR A O 1
ATOM 2642 N N . PRO A 1 346 ? 5.485 7.197 2.564 1.00 87.38 346 PRO A N 1
ATOM 2643 C CA . PRO A 1 346 ? 6.224 7.417 1.314 1.00 87.38 346 PRO A CA 1
ATOM 2644 C C . PRO A 1 346 ? 6.818 6.136 0.703 1.00 87.38 346 PRO A C 1
ATOM 2646 O O . PRO A 1 346 ? 7.420 6.187 -0.369 1.00 87.38 346 PRO A O 1
ATOM 2649 N N . ILE A 1 347 ? 6.682 4.992 1.376 1.00 89.00 347 ILE A N 1
ATOM 2650 C CA . ILE A 1 347 ? 7.239 3.713 0.938 1.00 89.00 347 ILE A CA 1
ATOM 2651 C C . ILE A 1 347 ? 6.151 2.843 0.308 1.00 89.00 347 ILE A C 1
ATOM 2653 O O . ILE A 1 347 ? 4.995 2.870 0.714 1.00 89.00 347 ILE A O 1
ATOM 2657 N N . ASP A 1 348 ? 6.534 2.024 -0.670 1.00 85.75 348 ASP A N 1
ATOM 2658 C CA . ASP A 1 348 ? 5.630 1.089 -1.352 1.00 85.75 348 ASP A CA 1
ATOM 2659 C C . ASP A 1 348 ? 5.313 -0.125 -0.454 1.00 85.75 348 ASP A C 1
ATOM 2661 O O . ASP A 1 348 ? 5.849 -1.218 -0.661 1.00 85.75 348 ASP A O 1
ATOM 2665 N N . ARG A 1 349 ? 4.550 0.085 0.624 1.00 89.19 349 ARG A N 1
ATOM 2666 C CA . ARG A 1 349 ? 4.093 -0.916 1.606 1.00 89.19 349 ARG A CA 1
ATOM 2667 C C . ARG A 1 349 ? 2.648 -0.628 1.997 1.00 89.19 349 ARG A C 1
ATOM 2669 O O . ARG A 1 349 ? 2.240 0.530 2.047 1.00 89.19 349 ARG A O 1
ATOM 2676 N N . TYR A 1 350 ? 1.902 -1.668 2.350 1.00 91.38 350 TYR A N 1
ATOM 2677 C CA . TYR A 1 350 ? 0.583 -1.502 2.957 1.00 91.38 350 TYR A CA 1
ATOM 2678 C C . TYR A 1 350 ? 0.719 -1.623 4.470 1.00 91.38 350 TYR A C 1
ATOM 2680 O O . TYR A 1 350 ? 1.088 -2.680 4.967 1.00 91.38 350 TYR A O 1
ATOM 2688 N N . ILE A 1 351 ? 0.472 -0.540 5.201 1.00 94.25 351 ILE A N 1
ATOM 2689 C CA . ILE A 1 351 ? 0.696 -0.487 6.648 1.00 94.25 351 ILE A CA 1
ATOM 2690 C C . ILE A 1 351 ? -0.640 -0.265 7.348 1.00 94.25 351 ILE A C 1
ATOM 2692 O O . ILE A 1 351 ? -1.359 0.670 6.995 1.00 94.25 351 ILE A O 1
ATOM 2696 N N . PHE A 1 352 ? -0.952 -1.112 8.325 1.00 94.06 352 PHE A N 1
ATOM 2697 C CA . PHE A 1 352 ? -2.204 -1.089 9.073 1.00 94.06 352 PHE A CA 1
ATOM 2698 C C . PHE A 1 352 ? -1.963 -1.100 10.581 1.00 94.06 352 PHE A C 1
ATOM 2700 O O . PHE A 1 352 ? -1.044 -1.765 11.065 1.00 94.06 352 PHE A O 1
ATOM 2707 N N . VAL A 1 353 ? -2.838 -0.413 11.312 1.00 95.69 353 VAL A N 1
ATOM 2708 C CA . VAL A 1 353 ? -2.947 -0.487 12.774 1.00 95.69 353 VAL A CA 1
ATOM 2709 C C . VAL A 1 353 ? -4.337 -0.997 13.147 1.00 95.69 353 VAL A C 1
ATOM 2711 O O . VAL A 1 353 ? -5.346 -0.537 12.610 1.00 95.69 353 VAL A O 1
ATOM 2714 N N . ASP A 1 354 ? -4.396 -1.958 14.065 1.00 94.62 354 ASP A N 1
ATOM 2715 C CA . ASP A 1 354 ? -5.640 -2.579 14.512 1.00 94.62 354 ASP A CA 1
ATOM 2716 C C . ASP A 1 354 ? -5.632 -2.903 16.018 1.00 94.62 354 ASP A C 1
ATOM 2718 O O . ASP A 1 354 ? -4.595 -3.128 16.641 1.00 94.62 354 ASP A O 1
ATOM 2722 N N . TYR A 1 355 ? -6.818 -2.917 16.621 1.00 92.94 355 TYR A N 1
ATOM 2723 C CA . TYR A 1 355 ? -7.043 -3.204 18.042 1.00 92.94 355 TYR A CA 1
ATOM 2724 C C . TYR A 1 355 ? -7.269 -4.684 18.355 1.00 92.94 355 TYR A C 1
ATOM 2726 O O . TYR A 1 355 ? -7.682 -5.019 19.464 1.00 92.94 355 TYR A O 1
ATOM 2734 N N . ALA A 1 356 ? -7.088 -5.578 17.387 1.00 91.56 356 ALA A N 1
ATOM 2735 C CA . ALA A 1 356 ? -7.267 -7.010 17.557 1.00 91.56 356 ALA A CA 1
ATOM 2736 C C . ALA A 1 356 ? -6.397 -7.541 18.707 1.00 91.56 356 ALA A C 1
ATOM 2738 O O . ALA A 1 356 ? -5.201 -7.778 18.555 1.00 91.56 356 ALA A O 1
ATOM 2739 N N . HIS A 1 357 ? -7.032 -7.731 19.864 1.00 89.50 357 HIS A N 1
ATOM 2740 C CA . HIS A 1 357 ? -6.424 -8.180 21.118 1.00 89.50 357 HIS A CA 1
ATOM 2741 C C . HIS A 1 357 ? -7.063 -9.486 21.632 1.00 89.50 357 HIS A C 1
ATOM 2743 O O . HIS A 1 357 ? -6.859 -9.890 22.784 1.00 89.50 357 HIS A O 1
ATOM 2749 N N . THR A 1 358 ? -7.860 -10.142 20.784 1.00 88.12 358 THR A N 1
ATOM 2750 C CA . THR A 1 358 ? -8.462 -11.463 21.002 1.00 88.12 358 THR A CA 1
ATOM 2751 C C . THR A 1 358 ? -8.060 -12.404 19.856 1.00 88.12 358 THR A C 1
ATOM 2753 O O . THR A 1 358 ? -7.758 -11.917 18.761 1.00 88.12 358 THR A O 1
ATOM 2756 N N . PRO A 1 359 ? -8.048 -13.737 20.069 1.00 90.81 359 PRO A N 1
ATOM 2757 C CA . PRO A 1 359 ? -7.726 -14.710 19.020 1.00 90.81 359 PRO A CA 1
ATOM 2758 C C . PRO A 1 359 ? -8.567 -14.531 17.747 1.00 90.81 359 PRO A C 1
ATOM 2760 O O . PRO A 1 359 ? -8.014 -14.416 16.659 1.00 90.81 359 PRO A O 1
ATOM 2763 N N . ASP A 1 360 ? -9.887 -14.417 17.904 1.00 86.62 360 ASP A N 1
ATOM 2764 C CA . ASP A 1 360 ? -10.856 -14.257 16.811 1.00 86.62 360 ASP A CA 1
ATOM 2765 C C . ASP A 1 360 ? -10.636 -12.966 16.006 1.00 86.62 360 ASP A C 1
ATOM 2767 O O . ASP A 1 360 ? -10.567 -12.992 14.776 1.00 86.62 360 ASP A O 1
ATOM 2771 N N . ALA A 1 361 ? -10.442 -11.831 16.690 1.00 87.75 361 ALA A N 1
ATOM 2772 C CA . ALA A 1 361 ? -10.177 -10.566 16.012 1.00 87.75 361 ALA A CA 1
ATOM 2773 C C . ALA A 1 361 ? -8.863 -10.623 15.217 1.00 87.75 361 ALA A C 1
ATOM 2775 O O . ALA A 1 361 ? -8.821 -10.173 14.072 1.00 87.75 361 ALA A O 1
ATOM 2776 N N . LEU A 1 362 ? -7.810 -11.215 15.795 1.00 93.56 362 LEU A N 1
ATOM 2777 C CA . LEU A 1 362 ? -6.508 -11.347 15.139 1.00 93.56 362 LEU A CA 1
ATOM 2778 C C . LEU A 1 362 ? -6.588 -12.267 13.913 1.00 93.56 362 LEU A C 1
ATOM 2780 O O . LEU A 1 362 ? -6.072 -11.928 12.849 1.00 93.56 362 LEU A O 1
ATOM 2784 N N . GLU A 1 363 ? -7.270 -13.407 14.030 1.00 92.88 363 GLU A N 1
ATOM 2785 C CA . GLU A 1 363 ? -7.480 -14.331 12.913 1.00 92.88 363 GLU A CA 1
ATOM 2786 C C . GLU A 1 363 ? -8.276 -13.677 11.780 1.00 92.88 363 GLU A C 1
ATOM 2788 O O . GLU A 1 363 ? -7.894 -13.788 10.611 1.00 92.88 363 GLU A O 1
ATOM 2793 N N . SER A 1 364 ? -9.341 -12.949 12.121 1.00 88.31 364 SER A N 1
ATOM 2794 C CA . SER A 1 364 ? -10.207 -12.270 11.158 1.00 88.31 364 SER A CA 1
ATOM 2795 C C . SER A 1 364 ? -9.444 -11.224 10.341 1.00 88.31 364 SER A C 1
ATOM 2797 O O . SER A 1 364 ? -9.499 -11.249 9.103 1.00 88.31 364 SER A O 1
ATOM 2799 N N . ILE A 1 365 ? -8.657 -10.356 10.996 1.00 92.19 365 ILE A N 1
ATOM 2800 C CA . ILE A 1 365 ? -7.880 -9.332 10.282 1.00 92.19 365 ILE A CA 1
ATOM 2801 C C . ILE A 1 365 ? -6.777 -9.952 9.423 1.00 92.19 365 ILE A C 1
ATOM 2803 O O . ILE A 1 365 ? -6.602 -9.556 8.271 1.00 92.19 365 ILE A O 1
ATOM 2807 N N . LEU A 1 366 ? -6.054 -10.956 9.930 1.00 93.19 366 LEU A N 1
ATOM 2808 C CA . LEU A 1 366 ? -4.929 -11.535 9.199 1.00 93.19 366 LEU A CA 1
ATOM 2809 C C . LEU A 1 366 ? -5.413 -12.387 8.024 1.00 93.19 366 LEU A C 1
ATOM 2811 O O . LEU A 1 366 ? -4.811 -12.342 6.954 1.00 93.19 366 LEU A O 1
ATOM 2815 N N . THR A 1 367 ? -6.519 -13.118 8.182 1.00 90.00 367 THR A N 1
ATOM 2816 C CA . THR A 1 367 ? -7.124 -13.906 7.098 1.00 90.00 367 THR A CA 1
ATOM 2817 C C . THR A 1 367 ? -7.656 -13.000 5.998 1.00 90.00 367 THR A C 1
ATOM 2819 O O . THR A 1 367 ? -7.412 -13.265 4.821 1.00 90.00 367 THR A O 1
ATOM 2822 N N . THR A 1 368 ? -8.315 -11.903 6.379 1.00 87.19 368 THR A N 1
ATOM 2823 C CA . THR A 1 368 ? -8.761 -10.858 5.451 1.00 87.19 368 THR A CA 1
ATOM 2824 C C . THR A 1 368 ? -7.578 -10.317 4.654 1.00 87.19 368 THR A C 1
ATOM 2826 O O . THR A 1 368 ? -7.539 -10.428 3.431 1.00 87.19 368 THR A O 1
ATOM 2829 N N . LEU A 1 369 ? -6.542 -9.830 5.340 1.00 88.94 369 LEU A N 1
ATOM 2830 C CA . LEU A 1 369 ? -5.366 -9.267 4.680 1.00 88.94 369 LEU A CA 1
ATOM 2831 C C . LEU A 1 369 ? -4.640 -10.299 3.810 1.00 88.94 369 LEU A C 1
ATOM 2833 O O . LEU A 1 369 ? -4.138 -9.945 2.750 1.00 88.94 369 LEU A O 1
ATOM 2837 N N . LYS A 1 370 ? -4.633 -11.580 4.187 1.00 86.69 370 LYS A N 1
ATOM 2838 C CA . LYS A 1 370 ? -4.043 -12.671 3.392 1.00 86.69 370 LYS A CA 1
ATOM 2839 C C . LYS A 1 370 ? -4.770 -12.932 2.081 1.00 86.69 370 LYS A C 1
ATOM 2841 O O . LYS A 1 370 ? -4.120 -13.307 1.110 1.00 86.69 370 LYS A O 1
ATOM 2846 N N . GLN A 1 371 ? -6.082 -12.716 2.030 1.00 82.38 371 GLN A N 1
ATOM 2847 C CA . GLN A 1 371 ? -6.849 -12.788 0.782 1.00 82.38 371 GLN A CA 1
ATOM 2848 C C . GLN A 1 371 ? -6.555 -11.591 -0.136 1.00 82.38 371 GLN A C 1
ATOM 2850 O O . GLN A 1 371 ? -6.618 -11.721 -1.356 1.00 82.38 371 GLN A O 1
ATOM 2855 N N . MET A 1 372 ? -6.184 -10.451 0.452 1.00 75.38 372 MET A N 1
ATOM 2856 C CA . MET A 1 372 ? -5.935 -9.184 -0.245 1.00 75.38 372 MET A CA 1
ATOM 2857 C C . MET A 1 372 ? -4.455 -8.981 -0.615 1.00 75.38 372 MET A C 1
ATOM 2859 O O . MET A 1 372 ? -4.135 -8.169 -1.483 1.00 75.38 372 MET A O 1
ATOM 2863 N N . ALA A 1 373 ? -3.539 -9.700 0.041 1.00 63.06 373 ALA A N 1
ATOM 2864 C CA . ALA A 1 373 ? -2.098 -9.575 -0.131 1.00 63.06 373 ALA A CA 1
ATOM 2865 C C . ALA A 1 373 ? -1.571 -10.467 -1.267 1.00 63.06 373 ALA A C 1
ATOM 2867 O O . ALA A 1 373 ? -1.592 -11.692 -1.151 1.00 63.06 373 ALA A O 1
ATOM 2868 N N . PRO A 1 374 ? -0.939 -9.907 -2.312 1.00 56.47 374 PRO A N 1
ATOM 2869 C CA . PRO A 1 374 ? -0.192 -10.714 -3.277 1.00 56.47 374 PRO A CA 1
ATOM 2870 C C . PRO A 1 374 ? 1.211 -11.121 -2.773 1.00 56.47 374 PRO A C 1
ATOM 2872 O O . PRO A 1 374 ? 1.930 -11.847 -3.469 1.00 56.47 374 PRO A O 1
ATOM 2875 N N . LYS A 1 375 ? 1.667 -10.607 -1.616 1.00 80.50 375 LYS A N 1
ATOM 2876 C CA . LYS A 1 375 ? 3.056 -10.738 -1.120 1.00 80.50 375 LYS A CA 1
ATOM 2877 C C . LYS A 1 375 ? 3.112 -11.194 0.348 1.00 80.50 375 LYS A C 1
ATOM 2879 O O . LYS A 1 375 ? 2.378 -12.113 0.685 1.00 80.50 375 LYS A O 1
ATOM 2884 N N . ARG A 1 376 ? 4.059 -10.700 1.164 1.00 89.69 376 ARG A N 1
ATOM 2885 C CA . ARG A 1 376 ? 4.231 -11.169 2.550 1.00 89.69 376 ARG A CA 1
ATOM 2886 C C . ARG A 1 376 ? 3.367 -10.368 3.521 1.00 89.69 376 ARG A C 1
ATOM 2888 O O . ARG A 1 376 ? 3.154 -9.177 3.296 1.00 89.69 376 ARG A O 1
ATOM 2895 N N . ILE A 1 377 ? 2.965 -11.000 4.618 1.00 94.69 377 ILE A N 1
ATOM 2896 C CA . ILE A 1 377 ? 2.373 -10.334 5.785 1.00 94.69 377 ILE A CA 1
ATOM 2897 C C . ILE A 1 377 ? 3.370 -10.366 6.943 1.00 94.69 377 ILE A C 1
ATOM 2899 O O . ILE A 1 377 ? 3.886 -11.427 7.299 1.00 94.69 377 ILE A O 1
ATOM 2903 N N . ILE A 1 378 ? 3.622 -9.195 7.524 1.00 97.00 378 ILE A N 1
ATOM 2904 C CA . ILE A 1 378 ? 4.458 -8.991 8.705 1.00 97.00 378 ILE A CA 1
ATOM 2905 C C . ILE A 1 378 ? 3.560 -8.456 9.821 1.00 97.00 378 ILE A C 1
ATOM 2907 O O . ILE A 1 378 ? 3.008 -7.363 9.700 1.00 97.00 378 ILE A O 1
ATOM 2911 N N . THR A 1 379 ? 3.408 -9.212 10.903 1.00 98.19 379 THR A N 1
ATOM 2912 C CA . THR A 1 379 ? 2.535 -8.845 12.027 1.00 98.19 379 THR A CA 1
ATOM 2913 C C . THR A 1 379 ? 3.360 -8.523 13.255 1.00 98.19 379 THR A C 1
ATOM 2915 O O . THR A 1 379 ? 4.170 -9.340 13.673 1.00 98.19 379 THR A O 1
ATOM 2918 N N . VAL A 1 380 ? 3.129 -7.361 13.856 1.00 98.56 380 VAL A N 1
ATOM 2919 C CA . VAL A 1 380 ? 3.676 -6.962 15.154 1.00 98.56 380 VAL A CA 1
ATOM 2920 C C . VAL A 1 380 ? 2.540 -6.984 16.165 1.00 98.56 380 VAL A C 1
ATOM 2922 O O . VAL A 1 380 ? 1.546 -6.285 15.973 1.00 98.56 380 VAL A O 1
ATOM 2925 N N . PHE A 1 381 ? 2.649 -7.777 17.228 1.00 97.94 381 PHE A N 1
ATOM 2926 C CA . PHE A 1 381 ? 1.615 -7.805 18.265 1.00 97.94 381 PHE A CA 1
ATOM 2927 C C . PHE A 1 381 ? 2.171 -8.204 19.638 1.00 97.94 381 PHE A C 1
ATOM 2929 O O . PHE A 1 381 ? 3.251 -8.788 19.747 1.00 97.94 381 PHE A O 1
ATOM 2936 N N . GLY A 1 382 ? 1.411 -7.871 20.679 1.00 96.12 382 GLY A N 1
ATOM 2937 C CA . GLY A 1 382 ? 1.657 -8.266 22.065 1.00 96.12 382 GLY A CA 1
ATOM 2938 C C . GLY A 1 382 ? 0.349 -8.643 22.759 1.00 96.12 382 GLY A C 1
ATOM 2939 O O . GLY A 1 382 ? -0.718 -8.602 22.144 1.00 96.12 382 GLY A O 1
ATOM 2940 N N . CYS A 1 383 ? 0.426 -9.022 24.033 1.00 95.06 383 CYS A N 1
ATOM 2941 C CA . CYS A 1 383 ? -0.741 -9.267 24.882 1.00 95.06 383 CYS A CA 1
ATOM 2942 C C . CYS A 1 383 ? -0.681 -8.375 26.126 1.00 95.06 383 CYS A C 1
ATOM 2944 O O . CYS A 1 383 ? 0.381 -8.219 26.716 1.00 95.06 383 CYS A O 1
ATOM 2946 N N . GLY A 1 384 ? -1.830 -7.842 26.548 1.00 92.12 384 GLY A N 1
ATOM 2947 C CA . GLY A 1 384 ? -1.943 -7.067 27.786 1.00 92.12 384 GLY A CA 1
ATOM 2948 C C . GLY A 1 384 ? -1.735 -7.909 29.049 1.00 92.12 384 GLY A C 1
ATOM 2949 O O . GLY A 1 384 ? -2.266 -9.020 29.138 1.00 92.12 384 GLY A O 1
ATOM 2950 N N . GLY A 1 385 ? -1.039 -7.347 30.040 1.00 90.25 385 GLY A N 1
ATOM 2951 C CA . GLY A 1 385 ? -0.950 -7.918 31.391 1.00 90.25 385 GLY A CA 1
ATOM 2952 C C . GLY A 1 385 ? -2.223 -7.686 32.215 1.00 90.25 385 GLY A C 1
ATOM 2953 O O . GLY A 1 385 ? -3.078 -6.894 31.819 1.00 90.25 385 GLY A O 1
ATOM 2954 N N . ASP A 1 386 ? -2.376 -8.382 33.335 1.00 86.44 386 ASP A N 1
ATOM 2955 C CA . ASP A 1 386 ? -3.554 -8.434 34.210 1.00 86.44 386 ASP A CA 1
ATOM 2956 C C . ASP A 1 386 ? -4.845 -8.815 33.455 1.00 86.44 386 ASP A C 1
ATOM 2958 O O . ASP A 1 386 ? -5.934 -8.290 33.702 1.00 86.44 386 ASP A O 1
ATOM 2962 N N . ARG A 1 387 ? -4.717 -9.702 32.461 1.00 83.44 387 ARG A N 1
ATOM 2963 C CA . ARG A 1 387 ? -5.806 -10.188 31.594 1.00 83.44 387 ARG A CA 1
ATOM 2964 C C . ARG A 1 387 ? -5.752 -11.708 31.460 1.00 83.44 387 ARG A C 1
ATOM 2966 O O . ARG A 1 387 ? -4.789 -12.343 31.876 1.00 83.44 387 ARG A O 1
ATOM 2973 N N . ASP A 1 388 ? -6.782 -12.281 30.838 1.00 81.38 388 ASP A N 1
ATOM 2974 C CA . ASP A 1 388 ? -6.864 -13.714 30.543 1.00 81.38 388 ASP A CA 1
ATOM 2975 C C . ASP A 1 388 ? -5.576 -14.237 29.874 1.00 81.38 388 ASP A C 1
ATOM 2977 O O . ASP A 1 388 ? -5.233 -13.832 28.760 1.00 81.38 388 ASP A O 1
ATOM 2981 N N . ARG A 1 389 ? -4.859 -15.127 30.573 1.00 89.94 389 ARG A N 1
ATOM 2982 C CA . ARG A 1 389 ? -3.604 -15.738 30.104 1.00 89.94 389 ARG A CA 1
ATOM 2983 C C . ARG A 1 389 ? -3.853 -16.830 29.064 1.00 89.94 389 ARG A C 1
ATOM 2985 O O . ARG A 1 389 ? -3.012 -17.038 28.195 1.00 89.94 389 ARG A O 1
ATOM 2992 N N . SER A 1 390 ? -5.023 -17.476 29.091 1.00 88.62 390 SER A N 1
ATOM 2993 C CA . SER A 1 390 ? -5.329 -18.644 28.251 1.00 88.62 390 SER A CA 1
ATOM 2994 C C . SER A 1 390 ? -5.342 -18.332 26.749 1.00 88.62 390 SER A C 1
ATOM 2996 O O . SER A 1 390 ? -5.099 -19.213 25.925 1.00 88.62 390 SER A O 1
ATOM 2998 N N . LYS A 1 391 ? -5.552 -17.063 26.372 1.00 90.06 391 LYS A N 1
ATOM 2999 C CA . LYS A 1 391 ? -5.533 -16.621 24.970 1.00 90.06 391 LYS A CA 1
ATOM 3000 C C . LYS A 1 391 ? -4.136 -16.350 24.399 1.00 90.06 391 LYS A C 1
ATOM 3002 O O . LYS A 1 391 ? -3.999 -16.330 23.176 1.00 90.06 391 LYS A O 1
ATOM 3007 N N . ARG A 1 392 ? -3.115 -16.129 25.239 1.00 94.75 392 ARG A N 1
ATOM 3008 C CA . ARG A 1 392 ? -1.749 -15.742 24.820 1.00 94.75 392 ARG A CA 1
ATOM 3009 C C . ARG A 1 392 ? -1.136 -16.734 23.809 1.00 94.75 392 ARG A C 1
ATOM 3011 O O . ARG A 1 392 ? -0.793 -16.287 22.709 1.00 94.75 392 ARG A O 1
ATOM 3018 N N . PRO A 1 393 ? -1.090 -18.057 24.080 1.00 95.94 393 PRO A N 1
ATOM 3019 C CA . PRO A 1 393 ? -0.532 -19.024 23.128 1.00 95.94 393 PRO A CA 1
ATOM 3020 C C . PRO A 1 393 ? -1.375 -19.160 21.849 1.00 95.94 393 PRO A C 1
ATOM 3022 O O . PRO A 1 393 ? -0.833 -19.334 20.755 1.00 95.94 393 PRO A O 1
ATOM 3025 N N . LEU A 1 394 ? -2.705 -19.024 21.950 1.00 95.12 394 LEU A N 1
ATOM 3026 C CA . LEU A 1 394 ? -3.609 -19.080 20.794 1.00 95.12 394 LEU A CA 1
ATOM 3027 C C . LEU A 1 394 ? -3.333 -17.935 19.813 1.00 95.12 394 LEU A C 1
ATOM 3029 O O . LEU A 1 394 ? -3.233 -18.166 18.607 1.00 95.12 394 LEU A O 1
ATOM 3033 N N . MET A 1 395 ? -3.155 -16.712 20.324 1.00 95.06 395 MET A N 1
ATOM 3034 C CA . MET A 1 395 ? -2.832 -15.542 19.503 1.00 95.06 395 MET A CA 1
ATOM 3035 C C . MET A 1 395 ? -1.473 -15.689 18.804 1.00 95.06 395 MET A C 1
ATOM 3037 O O . MET A 1 395 ? -1.377 -15.407 17.609 1.00 95.06 395 MET A O 1
ATOM 3041 N N . GLY A 1 396 ? -0.453 -16.201 19.506 1.00 96.44 396 GLY A N 1
ATOM 3042 C CA . GLY A 1 396 ? 0.844 -16.550 18.910 1.00 96.44 396 GLY A CA 1
ATOM 3043 C C . GLY A 1 396 ? 0.701 -17.503 17.727 1.00 96.44 396 GLY A C 1
ATOM 3044 O O . GLY A 1 396 ? 1.181 -17.215 16.624 1.00 96.44 396 GLY A O 1
ATOM 3045 N N . CYS A 1 397 ? -0.015 -18.608 17.940 1.00 96.44 397 CYS A N 1
ATOM 3046 C CA . CYS A 1 397 ? -0.247 -19.623 16.918 1.00 96.44 397 CYS A CA 1
ATOM 3047 C C . CYS A 1 397 ? -0.972 -19.047 15.687 1.00 96.44 397 CYS A C 1
ATOM 3049 O O . CYS A 1 397 ? -0.553 -19.283 14.552 1.00 96.44 397 CYS A O 1
ATOM 3051 N N . ILE A 1 398 ? -2.029 -18.254 15.894 1.00 96.12 398 ILE A N 1
ATOM 3052 C CA . ILE A 1 398 ? -2.807 -17.615 14.819 1.00 96.12 398 ILE A CA 1
ATOM 3053 C C . ILE A 1 398 ? -1.936 -16.665 13.994 1.00 96.12 398 ILE A C 1
ATOM 3055 O O . ILE A 1 398 ? -1.949 -16.743 12.759 1.00 96.12 398 ILE A O 1
ATOM 3059 N N . ALA A 1 399 ? -1.149 -15.810 14.655 1.00 96.19 399 ALA A N 1
ATOM 3060 C CA . ALA A 1 399 ? -0.257 -14.878 13.977 1.00 96.19 399 ALA A CA 1
ATOM 3061 C C . ALA A 1 399 ? 0.750 -15.623 13.090 1.00 96.19 399 ALA A C 1
ATOM 3063 O O . ALA A 1 399 ? 0.858 -15.330 11.902 1.00 96.19 399 ALA A O 1
ATOM 3064 N N . CYS A 1 400 ? 1.427 -16.648 13.619 1.00 95.62 400 CYS A N 1
ATOM 3065 C CA . CYS A 1 400 ? 2.439 -17.402 12.868 1.00 95.62 400 CYS A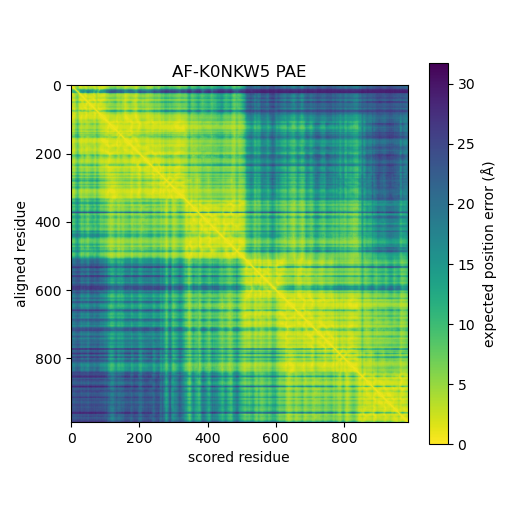 CA 1
ATOM 3066 C C . CYS A 1 400 ? 1.862 -18.296 11.757 1.00 95.62 400 CYS A C 1
ATOM 3068 O O . CYS A 1 400 ? 2.519 -18.505 10.739 1.00 95.62 400 CYS A O 1
ATOM 3070 N N . LYS A 1 401 ? 0.633 -18.811 11.904 1.00 94.56 401 LYS A N 1
ATOM 3071 C CA . LYS A 1 401 ? -0.058 -19.549 10.826 1.00 94.56 401 LYS A CA 1
ATOM 3072 C C . LYS A 1 401 ? -0.461 -18.638 9.671 1.00 94.56 401 LYS A C 1
ATOM 3074 O O . LYS A 1 401 ? -0.460 -19.051 8.502 1.00 94.56 401 LYS A O 1
ATOM 3079 N N . THR A 1 402 ? -0.871 -17.417 9.994 1.00 93.31 402 THR A N 1
ATOM 3080 C CA . THR A 1 402 ? -1.523 -16.542 9.020 1.00 93.31 402 THR A CA 1
ATOM 3081 C C . THR A 1 402 ? -0.522 -15.626 8.332 1.00 93.31 402 THR A C 1
ATOM 3083 O O . THR A 1 402 ? -0.607 -15.483 7.108 1.00 93.31 402 THR A O 1
ATOM 3086 N N . SER A 1 403 ? 0.468 -15.130 9.070 1.00 95.12 403 SER A N 1
ATOM 3087 C CA . SER A 1 403 ? 1.516 -14.228 8.592 1.00 95.12 403 SER A CA 1
ATOM 3088 C C . SER A 1 403 ? 2.764 -14.971 8.112 1.00 95.12 403 SER A C 1
ATOM 3090 O O . SER A 1 403 ? 2.961 -16.153 8.383 1.00 95.12 403 SER A O 1
ATOM 3092 N N . ASP A 1 404 ? 3.611 -14.290 7.341 1.00 94.31 404 ASP A N 1
ATOM 3093 C CA . ASP A 1 404 ? 4.920 -14.825 6.964 1.00 94.31 404 ASP A CA 1
ATOM 3094 C C . ASP A 1 404 ? 5.942 -14.570 8.068 1.00 94.31 404 ASP A C 1
ATOM 3096 O O . ASP A 1 404 ? 6.744 -15.448 8.369 1.00 94.31 404 ASP A O 1
ATOM 3100 N N . ILE A 1 405 ? 5.901 -13.385 8.680 1.00 96.25 405 ILE A N 1
ATOM 3101 C CA . ILE A 1 405 ? 6.769 -13.024 9.800 1.00 96.25 405 ILE A CA 1
ATOM 3102 C C . ILE A 1 405 ? 5.909 -12.454 10.922 1.00 96.25 405 ILE A C 1
ATOM 3104 O O . ILE A 1 405 ? 5.155 -11.504 10.713 1.00 96.25 405 ILE A O 1
ATOM 3108 N N . THR A 1 406 ? 6.071 -12.998 12.120 1.00 97.94 406 THR A N 1
ATOM 3109 C CA . THR A 1 406 ? 5.437 -12.485 13.337 1.00 97.94 406 THR A CA 1
ATOM 3110 C C . THR A 1 406 ? 6.501 -11.902 14.258 1.00 97.94 406 THR A C 1
ATOM 3112 O O . THR A 1 406 ? 7.462 -12.584 14.591 1.00 97.94 406 THR A O 1
ATOM 3115 N N . ILE A 1 407 ? 6.351 -10.655 14.692 1.00 98.38 407 ILE A N 1
ATOM 3116 C CA . ILE A 1 407 ? 7.213 -10.014 15.686 1.00 98.38 407 ILE A CA 1
ATOM 3117 C C . ILE A 1 407 ? 6.407 -9.875 16.976 1.00 98.38 407 ILE A C 1
ATOM 3119 O O . ILE A 1 407 ? 5.440 -9.114 17.044 1.00 98.38 407 ILE A O 1
ATOM 3123 N N . ILE A 1 408 ? 6.806 -10.635 17.990 1.00 98.50 408 ILE A N 1
ATOM 3124 C CA . ILE A 1 408 ? 6.181 -10.644 19.311 1.00 98.50 408 ILE A CA 1
ATOM 3125 C C . ILE A 1 408 ? 6.854 -9.573 20.162 1.00 98.50 408 ILE A C 1
ATOM 3127 O O . ILE A 1 408 ? 8.087 -9.502 20.217 1.00 98.50 408 ILE A O 1
ATOM 3131 N N . THR A 1 409 ? 6.043 -8.736 20.802 1.00 98.19 409 THR A N 1
ATOM 3132 C CA . THR A 1 409 ? 6.507 -7.565 21.547 1.00 98.19 409 THR A CA 1
ATOM 3133 C C . THR A 1 409 ? 5.642 -7.277 22.777 1.00 98.19 409 THR A C 1
ATOM 3135 O O . THR A 1 409 ? 4.630 -7.938 23.008 1.00 98.19 409 THR A O 1
ATOM 3138 N N . SER A 1 410 ? 6.038 -6.287 23.578 1.00 96.06 410 SER A N 1
ATOM 3139 C CA . SER A 1 410 ? 5.263 -5.810 24.725 1.00 96.06 410 SER A CA 1
ATOM 3140 C C . SER A 1 410 ? 4.026 -5.010 24.286 1.00 96.06 410 SER A C 1
ATOM 3142 O O . SER A 1 410 ? 4.063 -4.241 23.322 1.00 96.06 410 SER A O 1
ATOM 3144 N N . ASP A 1 411 ? 2.920 -5.168 25.012 1.00 93.88 411 ASP A N 1
ATOM 3145 C CA . ASP A 1 411 ? 1.704 -4.360 24.885 1.00 93.88 411 ASP A CA 1
ATOM 3146 C C . ASP A 1 411 ? 1.062 -4.214 26.267 1.00 93.88 411 ASP A C 1
ATOM 3148 O O . ASP A 1 411 ? 0.605 -5.204 26.821 1.00 93.88 411 ASP A O 1
ATOM 3152 N N . ASN A 1 412 ? 1.050 -3.002 26.834 1.00 93.38 412 ASN A N 1
ATOM 3153 C CA . ASN A 1 412 ? 0.451 -2.707 28.145 1.00 93.38 412 ASN A CA 1
ATOM 3154 C C . ASN A 1 412 ? 0.683 -3.823 29.195 1.00 93.38 412 ASN A C 1
ATOM 3156 O O . ASN A 1 412 ? -0.288 -4.446 29.646 1.00 93.38 412 ASN A O 1
ATOM 3160 N N . PRO A 1 413 ? 1.943 -4.110 29.580 1.00 93.56 413 PRO A N 1
ATOM 3161 C CA . PRO A 1 413 ? 2.256 -5.168 30.543 1.00 93.56 413 PRO A CA 1
ATOM 3162 C C . PRO A 1 413 ? 1.642 -4.928 31.933 1.00 93.56 413 PRO A C 1
ATOM 3164 O O . PRO A 1 413 ? 1.469 -5.883 32.681 1.00 93.56 413 PRO A O 1
ATOM 3167 N N . ARG A 1 414 ? 1.246 -3.686 32.263 1.00 92.38 414 ARG A N 1
ATOM 3168 C CA . ARG A 1 414 ? 0.653 -3.320 33.563 1.00 92.38 414 ARG A CA 1
ATOM 3169 C C . ARG A 1 414 ? 1.529 -3.818 34.718 1.00 92.38 414 ARG A C 1
ATOM 3171 O O . ARG A 1 414 ? 2.686 -3.409 34.783 1.00 92.38 414 ARG A O 1
ATOM 3178 N N . SER A 1 415 ? 0.992 -4.642 35.621 1.00 92.25 415 SER A N 1
ATOM 3179 C CA . SER A 1 415 ? 1.733 -5.155 36.773 1.00 92.25 415 SER A CA 1
ATOM 3180 C C . SER A 1 415 ? 2.637 -6.357 36.450 1.00 92.25 415 SER A C 1
ATOM 3182 O O . SER A 1 415 ? 3.580 -6.619 37.196 1.00 92.25 415 SER A O 1
ATOM 3184 N N . GLU A 1 416 ? 2.399 -7.048 35.330 1.00 94.38 416 GLU A N 1
ATOM 3185 C CA . GLU A 1 416 ? 3.139 -8.247 34.920 1.00 94.38 416 GLU A CA 1
ATOM 3186 C C . GLU A 1 416 ? 4.498 -7.922 34.269 1.00 94.38 416 GLU A C 1
ATOM 3188 O O . GLU A 1 416 ? 4.709 -6.858 33.680 1.00 94.38 416 GLU A O 1
ATOM 3193 N N . ASN A 1 417 ? 5.430 -8.881 34.326 1.00 94.62 417 ASN A N 1
ATOM 3194 C CA . ASN A 1 417 ? 6.703 -8.793 33.615 1.00 94.62 417 ASN A CA 1
ATOM 3195 C C . ASN A 1 417 ? 6.489 -9.026 32.097 1.00 94.62 417 ASN A C 1
ATOM 3197 O O . ASN A 1 417 ? 5.970 -10.080 31.719 1.00 94.62 417 ASN A O 1
ATOM 3201 N N . PRO A 1 418 ? 6.916 -8.104 31.207 1.00 95.25 418 PRO A N 1
ATOM 3202 C CA . PRO A 1 418 ? 6.784 -8.271 29.758 1.00 95.25 418 PRO A CA 1
ATOM 3203 C C . PRO A 1 418 ? 7.375 -9.573 29.209 1.00 95.25 418 PRO A C 1
ATOM 3205 O O . PRO A 1 418 ? 6.790 -10.166 28.303 1.00 95.25 418 PRO A O 1
ATOM 3208 N N . ASP A 1 419 ? 8.512 -10.024 29.744 1.00 96.50 419 ASP A N 1
ATOM 3209 C CA . ASP A 1 419 ? 9.178 -11.240 29.270 1.00 96.50 419 ASP A CA 1
ATOM 3210 C C . ASP A 1 419 ? 8.355 -12.496 29.587 1.00 96.50 419 ASP A C 1
ATOM 3212 O O . ASP A 1 419 ? 8.295 -13.416 28.775 1.00 96.50 419 ASP A O 1
ATOM 3216 N N . GLU A 1 420 ? 7.655 -12.520 30.725 1.00 96.69 420 GLU A N 1
ATOM 3217 C CA . GLU A 1 420 ? 6.757 -13.623 31.090 1.00 96.69 420 GLU A CA 1
ATOM 3218 C C . GLU A 1 420 ? 5.553 -13.693 30.148 1.00 96.69 420 GLU A C 1
ATOM 3220 O O . GLU A 1 420 ? 5.222 -14.766 29.651 1.00 96.69 420 GLU A O 1
ATOM 3225 N N . ILE A 1 421 ? 4.952 -12.548 29.810 1.00 96.50 421 ILE A N 1
ATOM 3226 C CA . ILE A 1 421 ? 3.857 -12.492 28.831 1.00 96.50 421 ILE A CA 1
ATOM 3227 C C . ILE A 1 421 ? 4.329 -12.997 27.460 1.00 96.50 421 ILE A C 1
ATOM 3229 O O . ILE A 1 421 ? 3.612 -13.740 26.791 1.00 96.50 421 ILE A O 1
ATOM 3233 N N . ILE A 1 422 ? 5.525 -12.596 27.022 1.00 97.56 422 ILE A N 1
ATOM 3234 C CA . ILE A 1 422 ? 6.101 -13.042 25.747 1.00 97.56 422 ILE A CA 1
ATOM 3235 C C . ILE A 1 422 ? 6.367 -14.551 25.767 1.00 97.56 422 ILE A C 1
ATOM 3237 O O . ILE A 1 422 ? 6.104 -15.216 24.762 1.00 97.56 422 ILE A O 1
ATOM 3241 N N . ASN A 1 423 ? 6.840 -15.098 26.889 1.00 96.75 423 ASN A N 1
ATOM 3242 C CA . ASN A 1 423 ? 7.026 -16.538 27.057 1.00 96.75 423 ASN A CA 1
ATOM 3243 C C . ASN A 1 423 ? 5.688 -17.286 26.943 1.00 96.75 423 ASN A C 1
ATOM 3245 O O . ASN A 1 423 ? 5.615 -18.215 26.143 1.00 96.75 423 ASN A O 1
ATOM 3249 N N . ASP A 1 424 ? 4.624 -16.815 27.606 1.00 96.62 424 ASP A N 1
ATOM 3250 C CA . ASP A 1 424 ? 3.270 -17.388 27.496 1.00 96.62 424 ASP A CA 1
ATOM 3251 C C . ASP A 1 424 ? 2.758 -17.388 26.035 1.00 96.62 424 ASP A C 1
ATOM 3253 O O . ASP A 1 424 ? 2.075 -18.313 25.595 1.00 96.62 424 ASP A O 1
ATOM 3257 N N . ILE A 1 425 ? 3.075 -16.353 25.242 1.00 97.25 425 ILE A N 1
ATOM 3258 C CA . ILE A 1 425 ? 2.747 -16.325 23.802 1.00 97.25 425 ILE A CA 1
ATOM 3259 C C . ILE A 1 425 ? 3.568 -17.380 23.041 1.00 97.25 425 ILE A C 1
ATOM 3261 O O . ILE A 1 425 ? 3.043 -18.042 22.140 1.00 97.25 425 ILE A O 1
ATOM 3265 N N . CYS A 1 426 ? 4.852 -17.527 23.382 1.00 96.31 426 CYS A N 1
ATOM 3266 C CA . CYS A 1 426 ? 5.778 -18.438 22.712 1.00 96.31 426 CYS A CA 1
ATOM 3267 C C . CYS A 1 426 ? 5.489 -19.921 22.978 1.00 96.31 426 CYS A C 1
ATOM 3269 O O . CYS A 1 426 ? 5.841 -20.733 22.127 1.00 96.31 426 CYS A O 1
ATOM 3271 N N . GLU A 1 427 ? 4.809 -20.281 24.071 1.00 94.06 427 GLU A N 1
ATOM 3272 C CA . GLU A 1 427 ? 4.376 -21.666 24.336 1.00 94.06 427 GLU A CA 1
ATOM 3273 C C . GLU A 1 427 ? 3.529 -22.253 23.190 1.00 94.06 427 GLU A C 1
ATOM 3275 O O . GLU A 1 427 ? 3.526 -23.458 22.956 1.00 94.06 427 GLU A O 1
ATOM 3280 N N . GLY A 1 428 ? 2.831 -21.409 22.419 1.00 86.44 428 GLY A N 1
ATOM 3281 C CA . GLY A 1 428 ? 2.056 -21.835 21.251 1.00 86.44 428 GLY A CA 1
ATOM 3282 C C . GLY A 1 428 ? 2.865 -22.038 19.960 1.00 86.44 428 GLY A C 1
ATOM 3283 O O . GLY A 1 428 ? 2.253 -22.265 18.909 1.00 86.44 428 GLY A O 1
ATOM 3284 N N . LEU A 1 429 ? 4.198 -21.885 19.989 1.00 94.81 429 LEU A N 1
ATOM 3285 C CA . LEU A 1 429 ? 5.028 -21.676 18.792 1.00 94.81 429 LEU A CA 1
ATOM 3286 C C . LEU A 1 429 ? 6.069 -22.761 18.485 1.00 94.81 429 LEU A C 1
ATOM 3288 O O . LEU A 1 429 ? 6.819 -22.593 17.525 1.00 94.81 429 LEU A O 1
ATOM 3292 N N . ASP A 1 430 ? 6.084 -23.883 19.205 1.00 88.81 430 ASP A N 1
ATOM 3293 C CA . ASP A 1 430 ? 7.096 -24.949 19.059 1.00 88.81 430 ASP A CA 1
ATOM 3294 C C . ASP A 1 430 ? 7.270 -25.489 17.625 1.00 88.81 430 ASP A C 1
ATOM 3296 O O . ASP A 1 430 ? 8.329 -25.998 17.260 1.00 88.81 430 ASP A O 1
ATOM 3300 N N . THR A 1 431 ? 6.239 -25.379 16.783 1.00 91.25 431 THR A N 1
ATOM 3301 C CA . THR A 1 431 ? 6.258 -25.835 15.383 1.00 91.25 431 THR A CA 1
ATOM 3302 C C . THR A 1 431 ? 6.716 -24.771 14.376 1.00 91.25 431 THR A C 1
ATOM 3304 O O . THR A 1 431 ? 6.657 -25.021 13.171 1.00 91.25 431 THR A O 1
ATOM 3307 N N . PHE A 1 432 ? 7.098 -23.572 14.825 1.00 94.25 432 PHE A N 1
ATOM 3308 C CA . PHE A 1 432 ? 7.500 -22.451 13.970 1.00 94.25 432 PHE A CA 1
ATOM 3309 C C . PHE A 1 432 ? 8.969 -22.085 14.187 1.00 94.25 432 PHE A C 1
ATOM 3311 O O . PHE A 1 432 ? 9.476 -22.106 15.304 1.00 94.25 432 PHE A O 1
ATOM 3318 N N . ASP A 1 433 ? 9.654 -21.686 13.115 1.00 95.06 433 ASP A N 1
ATOM 3319 C CA . ASP A 1 433 ? 11.053 -21.270 13.202 1.00 95.06 433 ASP A CA 1
ATOM 3320 C C . ASP A 1 433 ? 11.183 -19.919 13.923 1.00 95.06 433 ASP A C 1
ATOM 3322 O O . ASP A 1 433 ? 10.568 -18.924 13.523 1.00 95.06 433 ASP A O 1
ATOM 3326 N N . LYS A 1 434 ? 12.056 -19.847 14.932 1.00 95.88 434 LYS A N 1
ATOM 3327 C CA . LYS A 1 434 ? 12.531 -18.570 15.476 1.00 95.88 434 LYS A CA 1
ATOM 3328 C C . LYS A 1 434 ? 13.578 -17.981 14.531 1.00 95.88 434 LYS A C 1
ATOM 3330 O O . LYS A 1 434 ? 14.589 -18.619 14.241 1.00 95.88 434 LYS A O 1
ATOM 3335 N N . LEU A 1 435 ? 13.340 -16.768 14.045 1.00 94.62 435 LEU A N 1
ATOM 3336 C CA . LEU A 1 435 ? 14.159 -16.108 13.032 1.00 94.62 435 LEU A CA 1
ATOM 3337 C C . LEU A 1 435 ? 15.152 -15.121 13.652 1.00 94.62 435 LEU A C 1
ATOM 3339 O O . LEU A 1 435 ? 14.825 -14.374 14.578 1.00 94.62 435 LEU A O 1
ATOM 3343 N N . SER A 1 436 ? 16.352 -15.072 13.078 1.00 90.38 436 SER A N 1
ATOM 3344 C CA . SER A 1 436 ? 17.339 -14.010 13.282 1.00 90.38 436 SER A CA 1
ATOM 3345 C C . SER A 1 436 ? 17.344 -13.014 12.112 1.00 90.38 436 SER A C 1
ATOM 3347 O O . SER A 1 436 ? 16.808 -13.277 11.036 1.00 90.38 436 SER A O 1
ATOM 3349 N N . GLU A 1 437 ? 17.998 -11.863 12.279 1.00 82.12 437 GLU A N 1
ATOM 3350 C CA . GLU A 1 437 ? 18.186 -10.900 11.177 1.00 82.12 437 GLU A CA 1
ATOM 3351 C C . GLU A 1 437 ? 19.033 -11.482 10.028 1.00 82.12 437 GLU A C 1
ATOM 3353 O O . GLU A 1 437 ? 18.809 -11.175 8.852 1.00 82.12 437 GLU A O 1
ATOM 3358 N N . ASN A 1 438 ? 19.957 -12.394 10.347 1.00 83.81 438 ASN A N 1
ATOM 3359 C CA . ASN A 1 438 ? 20.776 -13.092 9.358 1.00 83.81 438 ASN A CA 1
ATOM 3360 C C . ASN A 1 438 ? 19.943 -14.049 8.493 1.00 83.81 438 ASN A C 1
ATOM 3362 O O . ASN A 1 438 ? 20.169 -14.128 7.285 1.00 83.81 438 ASN A O 1
ATOM 3366 N N . ASP A 1 439 ? 18.948 -14.725 9.080 1.00 85.94 439 ASP A N 1
ATOM 3367 C CA . ASP A 1 439 ? 18.029 -15.593 8.335 1.00 85.94 439 ASP A CA 1
ATOM 3368 C C . ASP A 1 439 ? 17.305 -14.823 7.228 1.00 85.94 439 ASP A C 1
ATOM 3370 O O . ASP A 1 439 ? 17.258 -15.275 6.086 1.00 85.94 439 ASP A O 1
ATOM 3374 N N . LEU A 1 440 ? 16.778 -13.640 7.557 1.00 83.31 440 LEU A N 1
ATOM 3375 C CA . LEU A 1 440 ? 16.014 -12.800 6.630 1.00 83.31 440 LEU A CA 1
ATOM 3376 C C . LEU A 1 440 ? 16.892 -12.100 5.588 1.00 83.31 440 LEU A C 1
ATOM 3378 O O . LEU A 1 440 ? 16.413 -11.763 4.504 1.00 83.31 440 LEU A O 1
ATOM 3382 N N . SER A 1 441 ? 18.173 -11.901 5.899 1.00 76.62 441 SER A N 1
ATOM 3383 C CA . SER A 1 441 ? 19.162 -11.404 4.939 1.00 76.62 441 SER A CA 1
ATOM 3384 C C . SER A 1 441 ? 19.494 -12.458 3.875 1.00 76.62 441 SER A C 1
ATOM 3386 O O . SER A 1 441 ? 19.708 -12.118 2.711 1.00 76.62 441 SER A O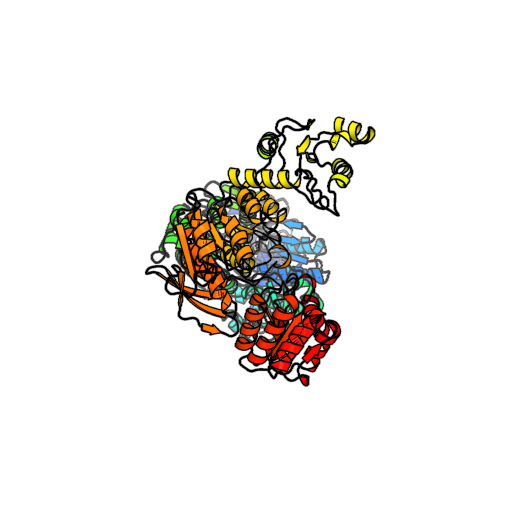 1
ATOM 3388 N N . PHE A 1 442 ? 19.506 -13.740 4.259 1.00 76.19 442 PHE A N 1
ATOM 3389 C CA . PHE A 1 442 ? 19.800 -14.862 3.364 1.00 76.19 442 PHE A CA 1
ATOM 3390 C C . PHE A 1 442 ? 18.566 -15.363 2.591 1.00 76.19 442 PHE A C 1
ATOM 3392 O O . PHE A 1 442 ? 18.619 -15.518 1.370 1.00 76.19 442 PHE A O 1
ATOM 3399 N N . ASP A 1 443 ? 17.448 -15.603 3.282 1.00 79.38 443 ASP A N 1
ATOM 3400 C CA . ASP A 1 443 ? 16.146 -15.919 2.686 1.00 79.38 443 ASP A CA 1
ATOM 3401 C C . ASP A 1 443 ? 15.090 -14.938 3.220 1.00 79.38 443 ASP A C 1
ATOM 3403 O O . ASP A 1 443 ? 14.443 -15.213 4.235 1.00 79.38 443 ASP A O 1
ATOM 3407 N N . PRO A 1 444 ? 14.831 -13.819 2.516 1.00 80.25 444 PRO A N 1
ATOM 3408 C CA . PRO A 1 444 ? 13.785 -12.883 2.918 1.00 80.25 444 PRO A CA 1
ATOM 3409 C C . PRO A 1 444 ? 12.386 -13.516 2.861 1.00 80.25 444 PRO A C 1
ATOM 3411 O O . PRO A 1 444 ? 11.420 -12.910 3.302 1.00 80.25 444 PRO A O 1
ATOM 3414 N N . PHE A 1 445 ? 12.218 -14.724 2.323 1.00 82.19 445 PHE A N 1
ATOM 3415 C CA . PHE A 1 445 ? 10.935 -15.427 2.293 1.00 82.19 445 PHE A CA 1
ATOM 3416 C C . PHE A 1 445 ? 10.843 -16.548 3.330 1.00 82.19 445 PHE A C 1
ATOM 3418 O O . PHE A 1 445 ? 9.893 -17.337 3.272 1.00 82.19 445 PHE A O 1
ATOM 3425 N N . LYS A 1 446 ? 11.806 -16.654 4.255 1.00 87.19 446 LYS A N 1
ATOM 3426 C CA . LYS A 1 446 ? 11.699 -17.573 5.389 1.00 87.19 446 LYS A CA 1
ATOM 3427 C C . LYS A 1 446 ? 10.547 -17.126 6.289 1.00 87.19 446 LYS A C 1
ATOM 3429 O O . LYS A 1 446 ? 10.391 -15.937 6.559 1.00 87.19 446 LYS A O 1
ATOM 3434 N N . LYS A 1 447 ? 9.722 -18.094 6.690 1.00 92.56 447 LYS A N 1
ATOM 3435 C CA . LYS A 1 447 ? 8.575 -17.865 7.567 1.00 92.56 447 LYS A CA 1
ATOM 3436 C C . LYS A 1 447 ? 8.935 -18.210 8.998 1.00 92.56 447 LYS A C 1
ATOM 3438 O O . LYS A 1 447 ? 9.739 -19.113 9.205 1.00 92.56 447 LYS A O 1
ATOM 3443 N N . GLY A 1 448 ? 8.327 -17.528 9.955 1.00 95.62 448 GLY A N 1
ATOM 3444 C CA . GLY A 1 448 ? 8.590 -17.776 11.365 1.00 95.62 448 GLY A CA 1
ATOM 3445 C C . GLY A 1 448 ? 8.288 -16.567 12.234 1.00 95.62 448 GLY A C 1
ATOM 3446 O O . GLY A 1 448 ? 7.568 -15.652 11.827 1.00 95.62 448 GLY A O 1
ATOM 3447 N N . TYR A 1 449 ? 8.858 -16.561 13.432 1.00 97.75 449 TYR A N 1
ATOM 3448 C CA . TYR A 1 449 ? 8.641 -15.501 14.406 1.00 97.75 449 TYR A CA 1
ATOM 3449 C C . TYR A 1 449 ? 9.946 -14.908 14.932 1.00 97.75 449 TYR A C 1
ATOM 3451 O O . TYR A 1 449 ? 11.003 -15.532 14.911 1.00 97.75 449 TYR A O 1
ATOM 3459 N N . MET A 1 450 ? 9.864 -13.678 15.418 1.00 97.12 450 MET A N 1
ATOM 3460 C CA . MET A 1 450 ? 10.933 -12.942 16.077 1.00 97.12 450 MET A CA 1
ATOM 3461 C C . MET A 1 450 ? 10.403 -12.392 17.398 1.00 97.12 450 MET A C 1
ATOM 3463 O O . MET A 1 450 ? 9.207 -12.142 17.540 1.00 97.12 450 MET A O 1
ATOM 3467 N N . VAL A 1 451 ? 11.303 -12.165 18.348 1.00 97.62 451 VAL A N 1
ATOM 3468 C CA . VAL A 1 451 ? 10.982 -11.512 19.619 1.00 97.62 451 VAL A CA 1
ATOM 3469 C C . VAL A 1 451 ? 11.756 -10.203 19.691 1.00 97.62 451 VAL A C 1
ATOM 3471 O O . VAL A 1 451 ? 12.969 -10.186 19.485 1.00 97.62 451 VAL A O 1
ATOM 3474 N N . GLU A 1 452 ? 11.047 -9.114 19.959 1.00 97.69 452 GLU A N 1
ATOM 3475 C CA . GLU A 1 452 ? 11.610 -7.792 20.226 1.00 97.69 452 GLU A CA 1
ATOM 3476 C C . GLU A 1 452 ? 10.741 -7.135 21.301 1.00 97.69 452 GLU A C 1
ATOM 3478 O O . GLU A 1 452 ? 9.630 -6.692 21.018 1.00 97.69 452 GLU A O 1
ATOM 3483 N N . VAL A 1 453 ? 11.221 -7.121 22.547 1.00 97.56 453 VAL A N 1
ATOM 3484 C CA . VAL A 1 453 ? 10.431 -6.698 23.720 1.00 97.56 453 VAL A CA 1
ATOM 3485 C C . VAL A 1 453 ? 9.986 -5.238 23.604 1.00 97.56 453 VAL A C 1
ATOM 3487 O O . VAL A 1 453 ? 8.857 -4.899 23.958 1.00 97.56 453 VAL A O 1
ATOM 3490 N N . ASP A 1 454 ? 10.852 -4.377 23.069 1.00 97.06 454 ASP A N 1
ATOM 3491 C CA . ASP A 1 454 ? 10.571 -2.961 22.846 1.00 97.06 454 ASP A CA 1
ATOM 3492 C C . ASP A 1 454 ? 9.670 -2.781 21.615 1.00 97.06 454 ASP A C 1
ATOM 3494 O O . ASP A 1 454 ? 10.075 -3.024 20.474 1.00 97.06 454 ASP A O 1
ATOM 3498 N N . ARG A 1 455 ? 8.440 -2.310 21.845 1.00 97.44 455 ARG A N 1
ATOM 3499 C CA . ARG A 1 455 ? 7.432 -2.158 20.790 1.00 97.44 455 ARG A CA 1
ATOM 3500 C C . ARG A 1 455 ? 7.865 -1.197 19.685 1.00 97.44 455 ARG A C 1
ATOM 3502 O O . ARG A 1 455 ? 7.619 -1.474 18.512 1.00 97.44 455 ARG A O 1
ATOM 3509 N N . LYS A 1 456 ? 8.574 -0.113 20.011 1.00 97.62 456 LYS A N 1
ATOM 3510 C CA . LYS A 1 456 ? 9.088 0.838 19.011 1.00 97.62 456 LYS A CA 1
ATOM 3511 C C . LYS A 1 456 ? 10.129 0.174 18.119 1.00 97.62 456 LYS A C 1
ATOM 3513 O O . LYS A 1 456 ? 10.065 0.297 16.893 1.00 97.62 456 LYS A O 1
ATOM 3518 N N . LYS A 1 457 ? 11.059 -0.582 18.709 1.00 97.88 457 LYS A N 1
ATOM 3519 C CA . LYS A 1 457 ? 12.044 -1.363 17.945 1.00 97.88 457 LYS A CA 1
ATOM 3520 C C . LYS A 1 457 ? 11.373 -2.443 17.102 1.00 97.88 457 LYS A C 1
ATOM 3522 O O . LYS A 1 457 ? 11.791 -2.639 15.962 1.00 97.88 457 LYS A O 1
ATOM 3527 N N . ALA A 1 458 ? 10.324 -3.091 17.607 1.00 98.06 458 ALA A N 1
ATOM 3528 C CA . ALA A 1 458 ? 9.566 -4.102 16.874 1.00 98.06 458 ALA A CA 1
ATOM 3529 C C . ALA A 1 458 ? 8.888 -3.519 15.620 1.00 98.06 458 ALA A C 1
ATOM 3531 O O . ALA A 1 458 ? 9.048 -4.064 14.524 1.00 98.06 458 ALA A O 1
ATOM 3532 N N . LEU A 1 459 ? 8.206 -2.375 15.751 1.00 98.19 459 LEU A N 1
ATOM 3533 C CA . LEU A 1 459 ? 7.576 -1.661 14.631 1.00 98.19 459 LEU A CA 1
ATOM 3534 C C . LEU A 1 459 ? 8.612 -1.184 13.606 1.00 98.19 459 LEU A C 1
ATOM 3536 O O . LEU A 1 459 ? 8.449 -1.412 12.404 1.00 98.19 459 LEU A O 1
ATOM 3540 N N . LYS A 1 460 ? 9.722 -0.595 14.069 1.00 97.56 460 LYS A N 1
ATOM 3541 C CA . LYS A 1 460 ? 10.833 -0.192 13.197 1.00 97.56 460 LYS A CA 1
ATOM 3542 C C . LYS A 1 460 ? 11.407 -1.387 12.437 1.00 97.56 460 LYS A C 1
ATOM 3544 O O . LYS A 1 460 ? 11.591 -1.320 11.223 1.00 97.56 460 LYS A O 1
ATOM 3549 N N . LYS A 1 461 ? 11.630 -2.510 13.123 1.00 96.25 461 LYS A N 1
ATOM 3550 C CA . LYS A 1 461 ? 12.120 -3.752 12.513 1.00 96.25 461 LYS A CA 1
ATOM 3551 C C . LYS A 1 461 ? 11.160 -4.256 11.437 1.00 96.25 461 LYS A C 1
ATOM 3553 O O . LYS A 1 461 ? 11.620 -4.579 10.346 1.00 96.25 461 LYS A O 1
ATOM 3558 N N . ALA A 1 462 ? 9.847 -4.229 11.684 1.00 96.81 462 ALA A N 1
ATOM 3559 C CA . ALA A 1 462 ? 8.833 -4.606 10.697 1.00 96.81 462 ALA A CA 1
ATOM 3560 C C . ALA A 1 462 ? 8.938 -3.785 9.401 1.00 96.81 462 ALA A C 1
ATOM 3562 O O . ALA A 1 462 ? 8.916 -4.353 8.308 1.00 96.81 462 ALA A O 1
ATOM 3563 N N . VAL A 1 463 ? 9.122 -2.463 9.512 1.00 95.88 463 VAL A N 1
ATOM 3564 C CA . VAL A 1 463 ? 9.325 -1.576 8.355 1.00 95.88 463 VAL A CA 1
ATOM 3565 C C . VAL A 1 463 ? 10.601 -1.944 7.598 1.00 95.88 463 VAL A C 1
ATOM 3567 O O . VAL A 1 463 ? 10.556 -2.124 6.381 1.00 95.88 463 VAL A O 1
ATOM 3570 N N . PHE A 1 464 ? 11.719 -2.131 8.295 1.00 91.94 464 PHE A N 1
ATOM 3571 C CA . PHE A 1 464 ? 13.023 -2.358 7.664 1.00 91.94 464 PHE A CA 1
ATOM 3572 C C . PHE A 1 464 ? 13.162 -3.736 6.999 1.00 91.94 464 PHE A C 1
ATOM 3574 O O . PHE A 1 464 ? 13.818 -3.853 5.963 1.00 91.94 464 PHE A O 1
ATOM 3581 N N . ILE A 1 465 ? 12.527 -4.780 7.543 1.00 90.94 465 ILE A N 1
ATOM 3582 C CA . ILE A 1 465 ? 12.543 -6.118 6.925 1.00 90.94 465 ILE A CA 1
ATOM 3583 C C . ILE A 1 465 ? 11.517 -6.257 5.791 1.00 90.94 465 ILE A C 1
ATOM 3585 O O . ILE A 1 465 ? 11.579 -7.220 5.017 1.00 90.94 465 ILE A O 1
ATOM 3589 N N . SER A 1 466 ? 10.557 -5.333 5.682 1.00 90.31 466 SER A N 1
ATOM 3590 C CA . SER A 1 466 ? 9.505 -5.371 4.663 1.00 90.31 466 SER A CA 1
ATOM 3591 C C . SER A 1 466 ? 10.042 -5.093 3.252 1.00 90.31 466 SER A C 1
ATOM 3593 O O . SER A 1 466 ? 10.970 -4.307 3.047 1.00 90.31 466 SER A O 1
ATOM 3595 N N . LYS A 1 467 ? 9.427 -5.696 2.231 1.00 84.62 467 LYS A N 1
ATOM 3596 C CA . LYS A 1 467 ? 9.767 -5.530 0.806 1.00 84.62 467 LYS A CA 1
ATOM 3597 C C . LYS A 1 467 ? 8.591 -4.914 0.028 1.00 84.62 467 LYS A C 1
ATOM 3599 O O . LYS A 1 467 ? 7.462 -4.971 0.507 1.00 84.62 467 LYS A O 1
ATOM 3604 N N . PRO A 1 468 ? 8.829 -4.291 -1.147 1.00 81.69 468 PRO A N 1
ATOM 3605 C CA . PRO A 1 468 ? 7.782 -3.622 -1.930 1.00 81.69 468 PRO A CA 1
ATOM 3606 C C . PRO A 1 468 ? 6.504 -4.436 -2.078 1.00 81.69 468 PRO A C 1
ATOM 3608 O O . PRO A 1 468 ? 6.567 -5.578 -2.533 1.00 81.69 468 PRO A O 1
ATOM 3611 N N . GLY A 1 469 ? 5.371 -3.840 -1.704 1.00 81.44 469 GLY A N 1
ATOM 3612 C CA . GLY A 1 469 ? 4.031 -4.430 -1.694 1.00 81.44 469 GLY A CA 1
ATOM 3613 C C . GLY A 1 469 ? 3.739 -5.433 -0.571 1.00 81.44 469 GLY A C 1
ATOM 3614 O O . GLY A 1 469 ? 2.698 -6.082 -0.628 1.00 81.44 469 GLY A O 1
ATOM 3615 N N . ASP A 1 470 ? 4.631 -5.612 0.408 1.00 90.12 470 ASP A N 1
ATOM 3616 C CA . ASP A 1 470 ? 4.309 -6.364 1.627 1.00 90.12 470 ASP A CA 1
ATOM 3617 C C . ASP A 1 470 ? 3.309 -5.598 2.506 1.00 90.12 470 ASP A C 1
ATOM 3619 O O . ASP A 1 470 ? 3.208 -4.366 2.441 1.00 90.12 470 ASP A O 1
ATOM 3623 N N . ILE A 1 471 ? 2.601 -6.352 3.348 1.00 93.75 471 ILE A N 1
ATOM 3624 C CA . ILE A 1 471 ? 1.696 -5.830 4.368 1.00 93.75 471 ILE A CA 1
ATOM 3625 C C . ILE A 1 471 ? 2.401 -5.830 5.726 1.00 93.75 471 ILE A C 1
ATOM 3627 O O . ILE A 1 471 ? 2.982 -6.840 6.122 1.00 93.75 471 ILE A O 1
ATOM 3631 N N . ILE A 1 472 ? 2.309 -4.717 6.450 1.00 96.81 472 ILE A N 1
ATOM 3632 C CA . ILE A 1 472 ? 2.704 -4.581 7.853 1.00 96.81 472 ILE A CA 1
ATOM 3633 C C . ILE A 1 472 ? 1.437 -4.339 8.672 1.00 96.81 472 ILE A C 1
ATOM 3635 O O . ILE A 1 472 ? 0.663 -3.439 8.350 1.00 96.81 472 ILE A O 1
ATOM 3639 N N . VAL A 1 473 ? 1.234 -5.120 9.728 1.00 96.75 473 VAL A N 1
ATOM 3640 C CA . VAL A 1 473 ? 0.090 -4.986 10.640 1.00 96.75 473 VAL A CA 1
ATOM 3641 C C . VAL A 1 473 ? 0.606 -4.837 12.061 1.00 96.75 473 VAL A C 1
ATOM 3643 O O . VAL A 1 473 ? 1.249 -5.756 12.563 1.00 96.75 473 VAL A O 1
ATOM 3646 N N . ALA A 1 474 ? 0.311 -3.719 12.716 1.00 98.06 474 ALA A N 1
ATOM 3647 C CA . ALA A 1 474 ? 0.456 -3.588 14.162 1.00 98.06 474 ALA A CA 1
ATOM 3648 C C . ALA A 1 474 ? -0.893 -3.874 14.828 1.00 98.06 474 ALA A C 1
ATOM 3650 O O . ALA A 1 474 ? -1.868 -3.165 14.585 1.00 98.06 474 ALA A O 1
ATOM 3651 N N . ALA A 1 475 ? -0.955 -4.936 15.627 1.00 96.81 475 ALA A N 1
ATOM 3652 C CA . ALA A 1 475 ? -2.161 -5.379 16.316 1.00 96.81 475 ALA A CA 1
ATOM 3653 C C . ALA A 1 475 ? -2.028 -5.237 17.845 1.00 96.81 475 ALA A C 1
ATOM 3655 O O . ALA A 1 475 ? -0.918 -5.194 18.393 1.00 96.81 475 ALA A O 1
ATOM 3656 N N . GLY A 1 476 ? -3.173 -5.173 18.528 1.00 92.50 476 GLY A N 1
ATOM 3657 C CA . GLY A 1 476 ? -3.302 -5.134 19.991 1.00 92.50 476 GLY A CA 1
ATOM 3658 C C . GLY A 1 476 ? -3.707 -3.765 20.542 1.00 92.50 476 GLY A C 1
ATOM 3659 O O . GLY A 1 476 ? -4.654 -3.686 21.319 1.00 92.50 476 GLY A O 1
ATOM 3660 N N . LYS A 1 477 ? -3.069 -2.678 20.078 1.00 92.12 477 LYS A N 1
ATOM 3661 C CA . LYS A 1 477 ? -3.266 -1.321 20.630 1.00 92.12 477 LYS A CA 1
ATOM 3662 C C . LYS A 1 477 ? -4.253 -0.446 19.878 1.00 92.12 477 LYS A C 1
ATOM 3664 O O . LYS A 1 477 ? -4.941 0.364 20.495 1.00 92.12 477 LYS A O 1
ATOM 3669 N N . GLY A 1 478 ? -4.361 -0.603 18.559 1.00 91.12 478 GLY A N 1
ATOM 3670 C CA . GLY A 1 478 ? -5.290 0.169 17.737 1.00 91.12 478 GLY A CA 1
ATOM 3671 C C . GLY A 1 478 ? -5.151 1.686 17.916 1.00 91.12 478 GLY A C 1
ATOM 3672 O O . GLY A 1 478 ? -4.218 2.291 17.413 1.00 91.12 478 GLY A O 1
ATOM 3673 N N . HIS A 1 479 ? -6.125 2.294 18.596 1.00 88.25 479 HIS A N 1
ATOM 3674 C CA . HIS A 1 479 ? -6.221 3.742 18.812 1.00 88.25 479 HIS A CA 1
ATOM 3675 C C . HIS A 1 479 ? -5.568 4.206 20.124 1.00 88.25 479 HIS A C 1
ATOM 3677 O O . HIS A 1 479 ? -5.548 5.403 20.398 1.00 88.25 479 HIS A O 1
ATOM 3683 N N . GLU A 1 480 ? -5.103 3.283 20.970 1.00 89.69 480 GLU A N 1
ATOM 3684 C CA . GLU A 1 480 ? -4.464 3.629 22.237 1.00 89.69 480 GLU A CA 1
ATOM 3685 C C . GLU A 1 480 ? -3.102 4.286 21.993 1.00 89.69 480 GLU A C 1
ATOM 3687 O O . GLU A 1 480 ? -2.202 3.671 21.422 1.00 89.69 480 GLU A O 1
ATOM 3692 N N . THR A 1 481 ? -2.941 5.508 22.500 1.00 91.31 481 THR A N 1
ATOM 3693 C CA . THR A 1 481 ? -1.729 6.334 22.366 1.00 91.31 481 THR A CA 1
ATOM 3694 C C . THR A 1 481 ? -0.814 6.260 23.591 1.00 91.31 481 THR A C 1
ATOM 3696 O O . THR A 1 481 ? -0.035 7.174 23.865 1.00 91.31 481 THR A O 1
ATOM 3699 N N . TYR A 1 482 ? -0.898 5.178 24.365 1.00 91.19 482 TYR A N 1
ATOM 3700 C CA . TYR A 1 482 ? -0.130 5.008 25.592 1.00 91.19 482 TYR A CA 1
ATOM 3701 C C . TYR A 1 482 ? 0.334 3.568 25.814 1.00 91.19 482 TYR A C 1
ATOM 3703 O O . TYR A 1 482 ? -0.278 2.619 25.329 1.00 91.19 482 TYR A O 1
ATOM 3711 N N . GLN A 1 483 ? 1.379 3.391 26.619 1.00 91.12 483 GLN A N 1
ATOM 3712 C CA . GLN A 1 483 ? 1.827 2.101 27.135 1.00 91.12 483 GLN A CA 1
ATOM 3713 C C . GLN A 1 483 ? 1.825 2.116 28.669 1.00 91.12 483 GLN A C 1
ATOM 3715 O O . GLN A 1 483 ? 2.477 2.959 29.287 1.00 91.12 483 GLN A O 1
ATOM 3720 N N . ILE A 1 484 ? 1.084 1.189 29.283 1.00 90.50 484 ILE A N 1
ATOM 3721 C CA . ILE A 1 484 ? 0.982 1.054 30.747 1.00 90.50 484 ILE A CA 1
ATOM 3722 C C . ILE A 1 484 ? 2.021 0.053 31.258 1.00 90.50 484 ILE A C 1
ATOM 3724 O O . ILE A 1 484 ? 2.002 -1.114 30.860 1.00 90.50 484 ILE A O 1
ATOM 3728 N N . THR A 1 485 ? 2.874 0.487 32.182 1.00 91.31 485 THR A N 1
ATOM 3729 C CA . THR A 1 485 ? 3.862 -0.338 32.890 1.00 91.31 485 THR A CA 1
ATOM 3730 C C . THR A 1 485 ? 3.644 -0.272 34.404 1.00 91.31 485 THR A C 1
ATOM 3732 O O . THR A 1 485 ? 2.874 0.551 34.904 1.00 91.31 485 THR A O 1
ATOM 3735 N N . ASN A 1 486 ? 4.366 -1.103 35.155 1.00 87.69 486 ASN A N 1
ATOM 3736 C CA . ASN A 1 486 ? 4.359 -1.090 36.619 1.00 87.69 486 ASN A CA 1
ATOM 3737 C C . ASN A 1 486 ? 4.881 0.232 37.221 1.00 87.69 486 ASN A C 1
ATOM 3739 O O . ASN A 1 486 ? 4.622 0.516 38.387 1.00 87.69 486 ASN A O 1
ATOM 3743 N N . THR A 1 487 ? 5.594 1.049 36.436 1.00 89.25 487 THR A N 1
ATOM 3744 C CA . THR A 1 487 ? 6.127 2.357 36.846 1.00 89.25 487 THR A CA 1
ATOM 3745 C C . THR A 1 487 ? 5.272 3.546 36.400 1.00 89.25 487 THR A C 1
ATOM 3747 O O . THR A 1 487 ? 5.588 4.675 36.773 1.00 89.25 487 THR A O 1
ATOM 3750 N N . GLY A 1 488 ? 4.225 3.342 35.591 1.00 89.88 488 GLY A N 1
ATOM 3751 C CA . GLY A 1 488 ? 3.339 4.416 35.130 1.00 89.88 488 GLY A CA 1
ATOM 3752 C C . GLY A 1 488 ? 2.862 4.269 33.683 1.00 89.88 488 GLY A C 1
ATOM 3753 O O . GLY A 1 488 ? 2.981 3.216 33.066 1.00 89.88 488 GLY A O 1
ATOM 3754 N N . THR A 1 489 ? 2.291 5.347 33.141 1.00 91.44 489 THR A N 1
ATOM 3755 C CA . THR A 1 489 ? 1.793 5.412 31.756 1.00 91.44 489 THR A CA 1
ATOM 3756 C C . THR A 1 489 ? 2.715 6.287 30.910 1.00 91.44 489 THR A C 1
ATOM 3758 O O . THR A 1 489 ? 3.008 7.419 31.293 1.00 91.44 489 THR A O 1
ATOM 3761 N N . LEU A 1 490 ? 3.170 5.770 29.768 1.00 92.62 490 LEU A N 1
ATOM 3762 C CA . LEU A 1 490 ? 4.040 6.461 28.809 1.00 92.62 490 LEU A CA 1
ATOM 3763 C C . LEU A 1 490 ? 3.270 6.758 27.516 1.00 92.62 490 LEU A C 1
ATOM 3765 O O . LEU A 1 490 ? 2.450 5.939 27.113 1.00 92.62 490 LEU A O 1
ATOM 3769 N N . HIS A 1 491 ? 3.545 7.882 26.844 1.00 95.19 491 HIS A N 1
ATOM 3770 C CA . HIS A 1 491 ? 3.006 8.150 25.497 1.00 95.19 491 HIS A CA 1
ATOM 3771 C C . HIS A 1 491 ? 3.598 7.166 24.484 1.00 95.19 491 HIS A C 1
ATOM 3773 O O . HIS A 1 491 ? 4.820 7.016 24.420 1.00 95.19 491 HIS A O 1
ATOM 3779 N N . PHE A 1 492 ? 2.742 6.504 23.706 1.00 95.44 492 PHE A N 1
ATOM 3780 C CA . PHE A 1 492 ? 3.137 5.552 22.670 1.00 95.44 492 PHE A CA 1
ATOM 3781 C C . PHE A 1 492 ? 1.999 5.324 21.665 1.00 95.44 492 PHE A C 1
ATOM 3783 O O . PHE A 1 492 ? 0.989 4.720 22.017 1.00 95.44 492 PHE A O 1
ATOM 3790 N N . ASP A 1 493 ? 2.181 5.724 20.407 1.00 96.62 493 ASP A N 1
ATOM 3791 C CA . ASP A 1 493 ? 1.209 5.507 19.328 1.00 96.62 493 ASP A CA 1
ATOM 3792 C C . ASP A 1 493 ? 1.829 4.660 18.198 1.00 96.62 493 ASP A C 1
ATOM 3794 O O . ASP A 1 493 ? 2.788 5.080 17.543 1.00 96.62 493 ASP A O 1
ATOM 3798 N N . ASP A 1 494 ? 1.259 3.472 17.943 1.00 97.06 494 ASP A N 1
ATOM 3799 C CA . ASP A 1 494 ? 1.682 2.566 16.862 1.00 97.06 494 ASP A CA 1
ATOM 3800 C C . ASP A 1 494 ? 1.696 3.269 15.498 1.00 97.06 494 ASP A C 1
ATOM 3802 O O . ASP A 1 494 ? 2.596 3.048 14.679 1.00 97.06 494 ASP A O 1
ATOM 3806 N N . LYS A 1 495 ? 0.706 4.131 15.244 1.00 96.12 495 LYS A N 1
ATOM 3807 C CA . LYS A 1 495 ? 0.569 4.856 13.982 1.00 96.12 495 LYS A CA 1
ATOM 3808 C C . LYS A 1 495 ? 1.687 5.870 13.804 1.00 96.12 495 LYS A C 1
ATOM 3810 O O . LYS A 1 495 ? 2.246 5.983 12.708 1.00 96.12 495 LYS A O 1
ATOM 3815 N N . GLU A 1 496 ? 2.008 6.601 14.865 1.00 96.81 496 GLU A N 1
ATOM 3816 C CA . GLU A 1 496 ? 3.071 7.601 14.869 1.00 96.81 496 GLU A CA 1
ATOM 3817 C C . GLU A 1 496 ? 4.439 6.933 14.652 1.00 96.81 496 GLU A C 1
ATOM 3819 O O . GLU A 1 496 ? 5.194 7.336 13.763 1.00 96.81 496 GLU A O 1
ATOM 3824 N N . GLU A 1 497 ? 4.717 5.837 15.362 1.00 97.81 497 GLU A N 1
ATOM 3825 C CA . GLU A 1 497 ? 5.981 5.098 15.254 1.00 97.81 497 GLU A CA 1
ATOM 3826 C C . GLU A 1 497 ? 6.168 4.413 13.890 1.00 97.81 497 GLU A C 1
ATOM 3828 O O . GLU A 1 497 ? 7.263 4.464 13.316 1.00 97.81 497 GLU A O 1
ATOM 3833 N N . LEU A 1 498 ? 5.111 3.829 13.314 1.00 97.62 498 LEU A N 1
ATOM 3834 C CA . LEU A 1 498 ? 5.157 3.256 11.963 1.00 97.62 498 LEU A CA 1
ATOM 3835 C C . LEU A 1 498 ? 5.379 4.330 10.895 1.00 97.62 498 LEU A C 1
ATOM 3837 O O . LEU A 1 498 ? 6.190 4.133 9.986 1.00 97.62 498 LEU A O 1
ATOM 3841 N N . LYS A 1 499 ? 4.694 5.475 11.002 1.00 96.56 499 LYS A N 1
ATOM 3842 C CA . LYS A 1 499 ? 4.857 6.591 10.062 1.00 96.56 499 LYS A CA 1
ATOM 3843 C C . LYS A 1 499 ? 6.270 7.169 10.130 1.00 96.56 499 LYS A C 1
ATOM 3845 O O . LYS A 1 499 ? 6.894 7.346 9.084 1.00 96.56 499 LYS A O 1
ATOM 3850 N N . ASN A 1 500 ? 6.788 7.402 11.335 1.00 96.19 500 ASN A N 1
ATOM 3851 C CA . ASN A 1 500 ? 8.147 7.900 11.547 1.00 96.19 500 ASN A CA 1
ATOM 3852 C C . ASN A 1 500 ? 9.192 6.913 11.017 1.00 96.19 500 ASN A C 1
ATOM 3854 O O . ASN A 1 500 ? 10.090 7.313 10.280 1.00 96.19 500 ASN A O 1
ATOM 3858 N N . SER A 1 501 ? 9.027 5.618 11.300 1.00 96.50 501 SER A N 1
ATOM 3859 C CA . SER A 1 501 ? 9.920 4.569 10.792 1.00 96.50 501 SER A CA 1
ATOM 3860 C C . SER A 1 501 ? 9.898 4.473 9.264 1.00 96.50 501 SER A C 1
ATOM 3862 O O . SER A 1 501 ? 10.937 4.255 8.644 1.00 96.50 501 SER A O 1
ATOM 3864 N N . ALA A 1 502 ? 8.734 4.653 8.633 1.00 95.44 502 ALA A N 1
ATOM 3865 C CA . ALA A 1 502 ? 8.607 4.643 7.178 1.00 95.44 502 ALA A CA 1
ATOM 3866 C C . ALA A 1 502 ? 9.250 5.870 6.511 1.00 95.44 502 ALA A C 1
ATOM 3868 O O . ALA A 1 502 ? 9.847 5.730 5.444 1.00 95.44 502 ALA A O 1
ATOM 3869 N N . ILE A 1 503 ? 9.154 7.051 7.134 1.00 94.31 503 ILE A N 1
ATOM 3870 C CA . ILE A 1 503 ? 9.861 8.261 6.686 1.00 94.31 503 ILE A CA 1
ATOM 3871 C C . ILE A 1 503 ? 11.372 8.062 6.830 1.00 94.31 503 ILE A C 1
ATOM 3873 O O . ILE A 1 503 ? 12.091 8.218 5.849 1.00 94.31 503 ILE A O 1
ATOM 3877 N N . GLU A 1 504 ? 11.838 7.606 7.998 1.00 93.62 504 GLU A N 1
ATOM 3878 C CA . GLU A 1 504 ? 13.257 7.314 8.236 1.00 93.62 504 GLU A CA 1
ATOM 3879 C C . GLU A 1 504 ? 13.804 6.310 7.211 1.00 93.62 504 GLU A C 1
ATOM 3881 O O . GLU A 1 504 ? 14.902 6.486 6.686 1.00 93.62 504 GLU A O 1
ATOM 3886 N N . PHE A 1 505 ? 13.039 5.263 6.892 1.00 91.56 505 PHE A N 1
ATOM 3887 C CA . PHE A 1 505 ? 13.414 4.296 5.866 1.00 91.56 505 PHE A CA 1
ATOM 3888 C C . PHE A 1 505 ? 13.482 4.934 4.472 1.00 91.56 505 PHE A C 1
ATOM 3890 O O . PHE A 1 505 ? 14.444 4.701 3.742 1.00 91.56 505 PHE A O 1
ATOM 3897 N N . ALA A 1 506 ? 12.487 5.742 4.090 1.00 90.31 506 ALA A N 1
ATOM 3898 C CA . ALA A 1 506 ? 12.466 6.424 2.796 1.00 90.31 506 ALA A CA 1
ATOM 3899 C C . ALA A 1 506 ? 13.648 7.388 2.629 1.00 90.31 506 ALA A C 1
ATOM 3901 O O . ALA A 1 506 ? 14.256 7.428 1.557 1.00 90.31 506 ALA A O 1
ATOM 3902 N N . ASP A 1 507 ? 14.025 8.096 3.694 1.00 89.06 507 ASP A N 1
ATOM 3903 C CA . ASP A 1 507 ? 15.118 9.068 3.680 1.00 89.06 507 ASP A CA 1
ATOM 3904 C C . ASP A 1 507 ? 16.470 8.426 3.331 1.00 89.06 507 ASP A C 1
ATOM 3906 O O . ASP A 1 507 ? 17.313 9.075 2.706 1.00 89.06 507 ASP A O 1
ATOM 3910 N N . GLN A 1 508 ? 16.663 7.132 3.617 1.00 88.44 508 GLN A N 1
ATOM 3911 C CA . GLN A 1 508 ? 17.868 6.383 3.222 1.00 88.44 508 GLN A CA 1
ATOM 3912 C C . GLN A 1 508 ? 18.017 6.254 1.694 1.00 88.44 508 GLN A C 1
ATOM 3914 O O . GLN A 1 508 ? 19.121 6.054 1.170 1.00 88.44 508 GLN A O 1
ATOM 3919 N N . PHE A 1 509 ? 16.915 6.392 0.953 1.00 87.44 509 PHE A N 1
ATOM 3920 C CA . PHE A 1 509 ? 16.885 6.358 -0.510 1.00 87.44 509 PHE A CA 1
ATOM 3921 C C . PHE A 1 509 ? 17.055 7.735 -1.154 1.00 87.44 509 PHE A C 1
ATOM 3923 O O . PHE A 1 509 ? 17.107 7.824 -2.382 1.00 87.44 509 PHE A O 1
ATOM 3930 N N . THR A 1 510 ? 17.219 8.790 -0.353 1.00 87.69 510 THR A N 1
ATOM 3931 C CA . THR A 1 510 ? 17.538 10.130 -0.853 1.00 87.69 510 THR A CA 1
ATOM 3932 C C . THR A 1 510 ? 18.898 10.120 -1.560 1.00 87.69 510 THR A C 1
ATOM 3934 O O . THR A 1 510 ? 19.858 9.545 -1.030 1.00 87.69 510 THR A O 1
ATOM 3937 N N . PRO A 1 511 ? 19.027 10.746 -2.746 1.00 87.44 511 PRO A N 1
ATOM 3938 C CA . PRO A 1 511 ? 20.308 10.861 -3.430 1.00 87.44 511 PRO A CA 1
ATOM 3939 C C . PRO A 1 511 ? 21.387 11.472 -2.532 1.00 87.44 511 PRO A C 1
ATOM 3941 O O . PRO A 1 511 ? 21.124 12.363 -1.724 1.00 87.44 511 PRO A O 1
ATOM 3944 N N . ILE A 1 512 ? 22.627 11.001 -2.686 1.00 91.94 512 ILE A N 1
ATOM 3945 C CA . ILE A 1 512 ? 23.759 11.511 -1.895 1.00 91.94 512 ILE A CA 1
ATOM 3946 C C . ILE A 1 512 ? 23.913 13.013 -2.159 1.00 91.94 512 ILE A C 1
ATOM 3948 O O . ILE A 1 512 ? 24.114 13.424 -3.306 1.00 91.94 512 ILE A O 1
ATOM 3952 N N . ALA A 1 513 ? 23.862 13.819 -1.098 1.00 93.56 513 ALA A N 1
ATOM 3953 C CA . ALA A 1 513 ? 24.015 15.263 -1.199 1.00 93.56 513 ALA A CA 1
ATOM 3954 C C . ALA A 1 513 ? 25.355 15.655 -1.856 1.00 93.56 513 ALA A C 1
ATOM 3956 O O . ALA A 1 513 ? 26.376 14.966 -1.758 1.00 93.56 513 ALA A O 1
ATOM 3957 N N . TRP A 1 514 ? 25.351 16.786 -2.549 1.00 95.12 514 TRP A N 1
ATOM 3958 C CA . TRP A 1 514 ? 26.490 17.322 -3.283 1.00 95.12 514 TRP A CA 1
ATOM 3959 C C . TRP A 1 514 ? 27.115 18.464 -2.500 1.00 95.12 514 TRP A C 1
ATOM 3961 O O . TRP A 1 514 ? 26.550 19.558 -2.434 1.00 95.12 514 TRP A O 1
ATOM 3971 N N . LYS A 1 515 ? 28.287 18.224 -1.909 1.00 93.88 515 LYS A N 1
ATOM 3972 C CA . LYS A 1 515 ? 29.118 19.307 -1.374 1.00 93.88 515 LYS A CA 1
ATOM 3973 C C . LYS A 1 515 ? 29.811 20.026 -2.529 1.00 93.88 515 LYS A C 1
ATOM 3975 O O . LYS A 1 515 ? 30.065 19.432 -3.575 1.00 93.88 515 LYS A O 1
ATOM 3980 N N . THR A 1 516 ? 30.194 21.280 -2.320 1.00 91.69 516 THR A N 1
ATOM 3981 C CA . THR A 1 516 ? 30.988 22.041 -3.300 1.00 91.69 516 THR A CA 1
ATOM 3982 C C . THR A 1 516 ? 32.241 21.282 -3.754 1.00 91.69 516 THR A C 1
ATOM 3984 O O . THR A 1 516 ? 32.522 21.215 -4.944 1.00 91.69 516 THR A O 1
ATOM 3987 N N . GLU A 1 517 ? 32.947 20.632 -2.825 1.00 92.19 517 GLU A N 1
ATOM 3988 C CA . GLU A 1 517 ? 34.135 19.824 -3.136 1.00 92.19 517 GLU A CA 1
ATOM 3989 C C . GLU A 1 517 ? 33.829 18.599 -4.008 1.00 92.19 517 GLU A C 1
ATOM 3991 O O . GLU A 1 517 ? 34.645 18.222 -4.847 1.00 92.19 517 GLU A O 1
ATOM 3996 N N . ASP A 1 518 ? 32.659 17.977 -3.825 1.00 94.81 518 ASP A N 1
ATOM 3997 C CA . ASP A 1 518 ? 32.230 16.848 -4.655 1.00 94.81 518 ASP A CA 1
ATOM 3998 C C . ASP A 1 518 ? 32.026 17.291 -6.101 1.00 94.81 518 ASP A C 1
ATOM 4000 O O . ASP A 1 518 ? 32.474 16.613 -7.024 1.00 94.81 518 ASP A O 1
ATOM 4004 N N . LEU A 1 519 ? 31.384 18.448 -6.290 1.00 95.38 519 LEU A N 1
ATOM 4005 C CA . LEU A 1 519 ? 31.170 19.047 -7.605 1.00 95.38 519 LEU A CA 1
ATOM 4006 C C . LEU A 1 519 ? 32.506 19.392 -8.271 1.00 95.38 519 LEU A C 1
ATOM 4008 O O . LEU A 1 519 ? 32.703 19.016 -9.427 1.00 95.38 519 LEU A O 1
ATOM 4012 N N . SER A 1 520 ? 33.444 20.006 -7.537 1.00 94.75 520 SER A N 1
ATOM 4013 C CA . SER A 1 520 ? 34.774 20.317 -8.075 1.00 94.75 520 SER A CA 1
ATOM 4014 C C . SER A 1 520 ? 35.529 19.066 -8.522 1.00 94.75 520 SER A C 1
ATOM 4016 O O . SER A 1 520 ? 36.084 19.031 -9.621 1.00 94.75 520 SER A O 1
ATOM 4018 N N . ARG A 1 521 ? 35.530 18.008 -7.697 1.00 95.81 521 ARG A N 1
ATOM 4019 C CA . ARG A 1 521 ? 36.194 16.733 -8.025 1.00 95.81 521 ARG A CA 1
ATOM 4020 C C . ARG A 1 521 ? 35.536 16.033 -9.207 1.00 95.81 521 ARG A C 1
ATOM 4022 O O . ARG A 1 521 ? 36.241 15.521 -10.070 1.00 95.81 521 ARG A O 1
ATOM 4029 N N . ALA A 1 522 ? 34.206 16.005 -9.247 1.00 96.44 522 ALA A N 1
ATOM 4030 C CA . ALA A 1 522 ? 33.464 15.358 -10.319 1.00 96.44 522 ALA A CA 1
ATOM 4031 C C . ALA A 1 522 ? 33.697 16.055 -11.665 1.00 96.44 522 ALA A C 1
ATOM 4033 O O . ALA A 1 522 ? 34.022 15.393 -12.645 1.00 96.44 522 ALA A O 1
ATOM 4034 N N . LEU A 1 523 ? 33.574 17.384 -11.702 1.00 96.12 523 LEU A N 1
ATOM 4035 C CA . LEU A 1 523 ? 33.718 18.190 -12.918 1.00 96.12 523 LEU A CA 1
ATOM 4036 C C . LEU A 1 523 ? 35.178 18.477 -13.292 1.00 96.12 523 LEU A C 1
ATOM 4038 O O . LEU A 1 523 ? 35.445 18.985 -14.382 1.00 96.12 523 LEU A O 1
ATOM 4042 N N . ASN A 1 524 ? 36.120 18.156 -12.400 1.00 94.38 524 ASN A N 1
ATOM 4043 C CA . ASN A 1 524 ? 37.538 18.484 -12.524 1.00 94.38 524 ASN A CA 1
ATOM 4044 C C . ASN A 1 524 ? 37.775 19.991 -12.762 1.00 94.38 524 ASN A C 1
ATOM 4046 O O . ASN A 1 524 ? 38.551 20.390 -13.633 1.00 94.38 524 ASN A O 1
ATOM 4050 N N . THR A 1 525 ? 37.048 20.836 -12.027 1.00 93.75 525 THR A N 1
ATOM 4051 C CA . THR A 1 525 ? 37.132 22.299 -12.118 1.00 93.75 525 THR A CA 1
ATOM 4052 C C . THR A 1 525 ? 36.608 22.949 -10.843 1.00 93.75 525 THR A C 1
ATOM 4054 O O . THR A 1 525 ? 35.632 22.480 -10.267 1.00 93.75 525 THR A O 1
ATOM 4057 N N . ASP A 1 526 ? 37.238 24.034 -10.404 1.00 93.25 526 ASP A N 1
ATOM 4058 C CA . ASP A 1 526 ? 36.727 24.846 -9.302 1.00 93.25 526 ASP A CA 1
ATOM 4059 C C . ASP A 1 526 ? 35.611 25.793 -9.769 1.00 93.25 526 ASP A C 1
ATOM 4061 O O . ASP A 1 526 ? 35.525 26.112 -10.960 1.00 93.25 526 ASP A O 1
ATOM 4065 N N . PRO A 1 527 ? 34.728 26.251 -8.861 1.00 93.00 527 PRO A N 1
ATOM 4066 C CA . PRO A 1 527 ? 33.691 27.203 -9.230 1.00 93.00 527 PRO A CA 1
ATOM 4067 C C . PRO A 1 527 ? 34.317 28.504 -9.749 1.00 93.00 527 PRO A C 1
ATOM 4069 O O . PRO A 1 527 ? 35.174 29.097 -9.094 1.00 93.00 527 PRO A O 1
ATOM 4072 N N . VAL A 1 528 ? 33.838 28.987 -10.897 1.00 92.94 528 VAL A N 1
ATOM 4073 C CA . VAL A 1 528 ? 34.248 30.287 -11.461 1.00 92.94 528 VAL A CA 1
ATOM 4074 C C . VAL A 1 528 ? 33.686 31.460 -10.657 1.00 92.94 528 VAL A C 1
ATOM 4076 O O . VAL A 1 528 ? 34.226 32.562 -10.690 1.00 92.94 528 VAL A O 1
ATOM 4079 N N . PHE A 1 529 ? 32.607 31.220 -9.910 1.00 90.25 529 PHE A N 1
ATOM 4080 C CA . PHE A 1 529 ? 32.012 32.176 -8.987 1.00 90.25 529 PHE A CA 1
ATOM 4081 C C . PHE A 1 529 ? 31.421 31.450 -7.776 1.00 90.25 529 PHE A C 1
ATOM 4083 O O . PHE A 1 529 ? 30.743 30.436 -7.932 1.00 90.25 529 PHE A O 1
ATOM 4090 N N . SER A 1 530 ? 31.630 31.982 -6.571 1.00 89.69 530 SER A N 1
ATOM 4091 C CA . SER A 1 530 ? 30.983 31.492 -5.351 1.00 89.69 530 SER A CA 1
ATOM 4092 C C . SER A 1 530 ? 30.859 32.604 -4.312 1.00 89.69 530 SER A C 1
ATOM 4094 O O . SER A 1 530 ? 31.857 33.199 -3.916 1.00 89.69 530 SER A O 1
ATOM 4096 N N . ASN A 1 531 ? 29.635 32.849 -3.844 1.00 87.69 531 ASN A N 1
ATOM 4097 C CA . ASN A 1 531 ? 29.324 33.726 -2.710 1.00 87.69 531 ASN A CA 1
ATOM 4098 C C . ASN A 1 531 ? 28.433 33.006 -1.674 1.00 87.69 531 ASN A C 1
ATOM 4100 O O . ASN A 1 531 ? 27.609 33.605 -0.981 1.00 87.69 531 ASN A O 1
ATOM 4104 N N . ILE A 1 532 ? 28.557 31.676 -1.607 1.00 85.06 532 ILE A N 1
ATOM 4105 C CA . ILE A 1 532 ? 27.897 30.820 -0.614 1.00 85.06 532 ILE A CA 1
ATOM 4106 C C . ILE A 1 532 ? 28.899 30.365 0.451 1.00 85.06 532 ILE A C 1
ATOM 4108 O O . ILE A 1 532 ? 30.108 30.331 0.222 1.00 85.06 532 ILE A O 1
ATOM 4112 N N . LYS A 1 533 ? 28.405 29.978 1.636 1.00 76.50 533 LYS A N 1
ATOM 4113 C CA . LYS A 1 533 ? 29.253 29.404 2.697 1.00 76.50 533 LYS A CA 1
ATOM 4114 C C . LYS A 1 533 ? 30.001 28.173 2.161 1.00 76.50 533 LYS A C 1
ATOM 4116 O O . LYS A 1 533 ? 29.387 27.337 1.502 1.00 76.50 533 LYS A O 1
ATOM 4121 N N . LYS A 1 534 ? 31.286 28.014 2.519 1.00 69.75 534 LYS A N 1
ATOM 4122 C CA . LYS A 1 534 ? 32.151 26.898 2.064 1.00 69.75 534 LYS A CA 1
ATOM 4123 C C . LYS A 1 534 ? 31.515 25.505 2.213 1.00 69.75 534 LYS A C 1
ATOM 4125 O O . LYS A 1 534 ? 31.722 24.659 1.355 1.00 69.75 534 LYS A O 1
ATOM 4130 N N . ASN A 1 535 ? 30.686 25.300 3.241 1.00 74.44 535 ASN A N 1
ATOM 4131 C CA . ASN A 1 535 ? 30.059 24.008 3.553 1.00 74.44 535 ASN A CA 1
ATOM 4132 C C . ASN A 1 535 ? 28.624 23.860 3.014 1.00 74.44 535 ASN A C 1
ATOM 4134 O O . ASN A 1 535 ? 27.850 23.064 3.544 1.00 74.44 535 ASN A O 1
ATOM 4138 N N . HIS A 1 536 ? 28.219 24.651 2.019 1.00 87.00 536 HIS A N 1
ATOM 4139 C CA . HIS A 1 536 ? 26.902 24.478 1.414 1.00 87.00 536 HIS A CA 1
ATOM 4140 C C . HIS A 1 536 ? 26.783 23.106 0.729 1.00 87.00 536 HIS A C 1
ATOM 4142 O O . HIS A 1 536 ? 27.754 22.589 0.171 1.00 87.00 536 HIS A O 1
ATOM 4148 N N . SER A 1 537 ? 25.586 22.521 0.777 1.00 92.75 537 SER A N 1
ATOM 4149 C CA . SER A 1 537 ? 25.287 21.240 0.141 1.00 92.75 537 SER A CA 1
ATOM 4150 C C . SER A 1 537 ? 23.984 21.328 -0.642 1.00 92.75 537 SER A C 1
ATOM 4152 O O . SER A 1 537 ? 23.036 21.978 -0.200 1.00 92.75 537 SER A O 1
ATOM 4154 N N . PHE A 1 538 ? 23.959 20.671 -1.797 1.00 94.88 538 PHE A N 1
ATOM 4155 C CA . PHE A 1 538 ? 22.778 20.541 -2.643 1.00 94.88 538 PHE A CA 1
ATOM 4156 C C . PHE A 1 538 ? 22.186 19.141 -2.478 1.00 94.88 538 PHE A C 1
ATOM 4158 O O . PHE A 1 538 ? 22.929 18.160 -2.468 1.00 94.88 538 PHE A O 1
ATOM 4165 N N . SER A 1 539 ? 20.862 19.016 -2.383 1.00 93.50 539 SER A N 1
ATOM 4166 C CA . SER A 1 539 ? 20.207 17.704 -2.250 1.00 93.50 539 SER A CA 1
ATOM 4167 C C . SER A 1 539 ? 20.167 16.914 -3.565 1.00 93.50 539 SER A C 1
ATOM 4169 O O . SER A 1 539 ? 19.854 15.730 -3.554 1.00 93.50 539 SER A O 1
ATOM 4171 N N . GLY A 1 540 ? 20.505 17.536 -4.699 1.00 94.50 540 GLY A N 1
ATOM 4172 C CA . GLY A 1 540 ? 20.435 16.891 -6.007 1.00 94.50 540 GLY A CA 1
ATOM 4173 C C . GLY A 1 540 ? 20.864 17.791 -7.162 1.00 94.50 540 GLY A C 1
ATOM 4174 O O . GLY A 1 540 ? 21.161 18.972 -6.978 1.00 94.50 540 GLY A O 1
ATOM 4175 N N . ILE A 1 541 ? 20.882 17.212 -8.361 1.00 95.69 541 ILE A N 1
ATOM 4176 C CA . ILE A 1 541 ? 21.202 17.880 -9.628 1.00 95.69 541 ILE A CA 1
ATOM 4177 C C . ILE A 1 541 ? 19.972 17.779 -10.530 1.00 95.69 541 ILE A C 1
ATOM 4179 O O . ILE A 1 541 ? 19.395 16.700 -10.652 1.00 95.69 541 ILE A O 1
ATOM 4183 N N . SER A 1 542 ? 19.572 18.880 -11.166 1.00 95.31 542 SER A N 1
ATOM 4184 C CA . SER A 1 542 ? 18.461 18.896 -12.122 1.00 95.31 542 SER A CA 1
ATOM 4185 C C . SER A 1 542 ? 18.865 19.541 -13.440 1.00 95.31 542 SER A C 1
ATOM 4187 O O . SER A 1 542 ? 19.581 20.540 -13.461 1.00 95.31 542 SER A O 1
ATOM 4189 N N . THR A 1 543 ? 18.347 18.999 -14.538 1.00 94.56 543 THR A N 1
ATOM 4190 C CA . THR A 1 543 ? 18.412 19.602 -15.878 1.00 94.56 543 THR A CA 1
ATOM 4191 C C . THR A 1 543 ? 17.061 20.178 -16.317 1.00 94.56 543 THR A C 1
ATOM 4193 O O . THR A 1 543 ? 16.992 20.841 -17.348 1.00 94.56 543 THR A O 1
ATOM 4196 N N . ASP A 1 544 ? 15.978 19.942 -15.562 1.00 93.31 544 ASP A N 1
ATOM 4197 C CA . ASP A 1 544 ? 14.639 20.458 -15.871 1.00 93.31 544 ASP A CA 1
ATOM 4198 C C . ASP A 1 544 ? 14.366 21.746 -15.085 1.00 93.31 544 ASP A C 1
ATOM 4200 O O . ASP A 1 544 ? 14.244 21.743 -13.858 1.00 93.31 544 ASP A O 1
ATOM 4204 N N . SER A 1 545 ? 14.263 22.862 -15.808 1.00 92.94 545 SER A N 1
ATOM 4205 C CA . SER A 1 545 ? 14.025 24.193 -15.243 1.00 92.94 545 SER A CA 1
ATOM 4206 C C . SER A 1 545 ? 12.581 24.420 -14.782 1.00 92.94 545 SER A C 1
ATOM 4208 O O . SER A 1 545 ? 12.293 25.469 -14.203 1.00 92.94 545 SER A O 1
ATOM 4210 N N . ARG A 1 546 ? 11.659 23.492 -15.070 1.00 92.44 546 ARG A N 1
ATOM 4211 C CA . ARG A 1 546 ? 10.237 23.582 -14.698 1.00 92.44 546 ARG A CA 1
ATOM 4212 C C . ARG A 1 546 ? 9.959 22.969 -13.329 1.00 92.44 546 ARG A C 1
ATOM 4214 O O . ARG A 1 546 ? 9.010 23.381 -12.675 1.00 92.44 546 ARG A O 1
ATOM 4221 N N . THR A 1 547 ? 10.769 21.997 -12.912 1.00 93.19 547 THR A N 1
ATOM 4222 C CA . THR A 1 547 ? 10.523 21.174 -11.715 1.00 93.19 547 THR A CA 1
ATOM 4223 C C . THR A 1 547 ? 11.684 21.175 -10.716 1.00 93.19 547 THR A C 1
ATOM 4225 O O . THR A 1 547 ? 11.654 20.427 -9.742 1.00 93.19 547 THR A O 1
ATOM 4228 N N . ILE A 1 548 ? 12.733 21.972 -10.947 1.00 94.62 548 ILE A N 1
ATOM 4229 C CA . ILE A 1 548 ? 13.897 22.046 -10.057 1.00 94.62 548 ILE A CA 1
ATOM 4230 C C . ILE A 1 548 ? 13.531 22.596 -8.664 1.00 94.62 548 ILE A C 1
ATOM 4232 O O . ILE A 1 548 ? 12.865 23.619 -8.539 1.00 94.62 548 ILE A O 1
ATOM 4236 N N . ALA A 1 549 ? 14.023 21.935 -7.610 1.00 93.94 549 ALA A N 1
ATOM 4237 C CA . ALA A 1 549 ? 13.917 22.404 -6.229 1.00 93.94 549 ALA A CA 1
ATOM 4238 C C . ALA A 1 549 ? 15.011 23.433 -5.885 1.00 93.94 549 ALA A C 1
ATOM 4240 O O . ALA A 1 549 ? 16.136 23.331 -6.369 1.00 93.94 549 ALA A O 1
ATOM 4241 N N . GLN A 1 550 ? 14.732 24.369 -4.970 1.00 93.38 550 GLN A N 1
ATOM 4242 C CA . GLN A 1 550 ? 15.713 25.374 -4.506 1.00 93.38 550 GLN A CA 1
ATOM 4243 C C . GLN A 1 550 ? 16.981 24.780 -3.878 1.00 93.38 550 GLN A C 1
ATOM 4245 O O . GLN A 1 550 ? 18.024 25.431 -3.839 1.00 93.38 550 GLN A O 1
ATOM 4250 N N . THR A 1 551 ? 16.899 23.543 -3.396 1.00 93.75 551 THR A N 1
ATOM 4251 C CA . THR A 1 551 ? 18.015 22.792 -2.818 1.00 93.75 551 THR A CA 1
ATOM 4252 C C . THR A 1 551 ? 18.858 22.058 -3.865 1.00 93.75 551 THR A C 1
ATOM 4254 O O . THR A 1 551 ? 19.847 21.427 -3.500 1.00 93.75 551 THR A O 1
ATOM 4257 N N . HIS A 1 552 ? 18.497 22.107 -5.151 1.00 95.69 552 HIS A N 1
ATOM 4258 C CA . HIS A 1 552 ? 19.241 21.470 -6.240 1.00 95.69 552 HIS A CA 1
ATOM 4259 C C . HIS A 1 552 ? 20.193 22.442 -6.943 1.00 95.69 552 HIS A C 1
ATOM 4261 O O . HIS A 1 552 ? 20.013 23.660 -6.924 1.00 95.69 552 HIS A O 1
ATOM 4267 N N . ILE A 1 553 ? 21.191 21.871 -7.616 1.00 96.25 553 ILE A N 1
ATOM 4268 C CA . ILE A 1 553 ? 22.024 22.567 -8.599 1.00 96.25 553 ILE A CA 1
ATOM 4269 C C . ILE A 1 553 ? 21.450 22.358 -10.006 1.00 96.25 553 ILE A C 1
ATOM 4271 O O . ILE A 1 553 ? 21.088 21.239 -10.380 1.00 96.25 553 ILE A O 1
ATOM 4275 N N . PHE A 1 554 ? 21.343 23.435 -10.786 1.00 97.81 554 PHE A N 1
ATOM 4276 C CA . PHE A 1 554 ? 20.865 23.382 -12.166 1.00 97.81 554 PHE A CA 1
ATOM 4277 C C . PHE A 1 554 ? 22.024 23.140 -13.137 1.00 97.81 554 PHE A C 1
ATOM 4279 O O . PHE A 1 554 ? 22.998 23.892 -13.132 1.00 97.81 554 PHE A O 1
ATOM 4286 N N . LEU A 1 555 ? 21.914 22.129 -13.997 1.00 97.75 555 LEU A N 1
ATOM 4287 C CA . LEU A 1 555 ? 22.870 21.861 -15.071 1.00 97.75 555 LEU A CA 1
ATOM 4288 C C . LEU A 1 555 ? 22.264 22.272 -16.417 1.00 97.75 555 LEU A C 1
ATOM 4290 O O . LEU A 1 555 ? 21.298 21.671 -16.891 1.00 97.75 555 LEU A O 1
ATOM 4294 N N . ALA A 1 556 ? 22.846 23.298 -17.036 1.00 96.75 556 ALA A N 1
ATOM 4295 C CA . ALA A 1 556 ? 22.364 23.877 -18.283 1.00 96.75 556 ALA A CA 1
ATOM 4296 C C . ALA A 1 556 ? 22.842 23.061 -19.498 1.00 96.75 556 ALA A C 1
ATOM 4298 O O . ALA A 1 556 ? 23.906 23.306 -20.067 1.00 96.75 556 ALA A O 1
ATOM 4299 N N . LEU A 1 557 ? 22.056 22.058 -19.893 1.00 95.00 557 LEU A N 1
ATOM 4300 C CA . LEU A 1 557 ? 22.316 21.287 -21.113 1.00 95.00 557 LEU A CA 1
ATOM 4301 C C . LEU A 1 557 ? 22.072 22.130 -22.367 1.00 95.00 557 LEU A C 1
ATOM 4303 O O . LEU A 1 557 ? 21.119 22.904 -22.419 1.00 95.00 557 LEU A O 1
ATOM 4307 N N . LYS A 1 558 ? 22.897 21.924 -23.393 1.00 90.88 558 LYS A N 1
ATOM 4308 C CA . LYS A 1 558 ? 22.742 22.526 -24.719 1.00 90.88 558 LYS A CA 1
ATOM 4309 C C . LYS A 1 558 ? 22.649 21.419 -25.767 1.00 90.88 558 LYS A C 1
ATOM 4311 O O . LYS A 1 558 ? 23.513 20.551 -25.815 1.00 90.88 558 LYS A O 1
ATOM 4316 N N . GLY A 1 559 ? 21.584 21.438 -26.558 1.00 85.31 559 GLY A N 1
ATOM 4317 C CA . GLY A 1 559 ? 21.355 20.563 -27.706 1.00 85.31 559 GLY A CA 1
ATOM 4318 C C . GLY A 1 559 ? 21.170 21.379 -28.987 1.00 85.31 559 GLY A C 1
ATOM 4319 O O . GLY A 1 559 ? 21.330 22.597 -28.981 1.00 85.31 559 GLY A O 1
ATOM 4320 N N . GLU A 1 560 ? 20.810 20.717 -30.086 1.00 80.19 560 GLU A N 1
ATOM 4321 C CA . GLU A 1 560 ? 20.686 21.362 -31.405 1.00 80.19 560 GLU A CA 1
ATOM 4322 C C . GLU A 1 560 ? 19.552 22.396 -31.471 1.00 80.19 560 GLU A C 1
ATOM 4324 O O . GLU A 1 560 ? 19.704 23.455 -32.071 1.00 80.19 560 GLU A O 1
ATOM 4329 N N . THR A 1 561 ? 18.422 22.107 -30.821 1.00 82.69 561 THR A N 1
ATOM 4330 C CA . THR A 1 561 ? 17.209 22.948 -30.828 1.00 82.69 561 THR A CA 1
ATOM 4331 C C . THR A 1 561 ? 16.851 23.511 -29.449 1.00 82.69 561 THR A C 1
ATOM 4333 O O . THR A 1 561 ? 15.832 24.184 -29.293 1.00 82.69 561 THR A O 1
ATOM 4336 N N . PHE A 1 562 ? 17.673 23.244 -28.431 1.00 88.00 562 PHE A N 1
ATOM 4337 C CA . PHE A 1 562 ? 17.409 23.604 -27.038 1.00 88.00 562 PHE A CA 1
ATOM 4338 C C . PHE A 1 562 ? 18.672 24.125 -26.352 1.00 88.00 562 PHE A C 1
ATOM 4340 O O . PHE A 1 562 ? 19.720 23.491 -26.426 1.00 88.00 562 PHE A O 1
ATOM 4347 N N . ASP A 1 563 ? 18.562 25.225 -25.607 1.00 93.06 563 ASP A N 1
ATOM 4348 C CA . ASP A 1 563 ? 19.655 25.743 -24.784 1.00 93.06 563 ASP A CA 1
ATOM 4349 C C . ASP A 1 563 ? 19.165 26.039 -23.361 1.00 93.06 563 ASP A C 1
ATOM 4351 O O . ASP A 1 563 ? 18.413 26.981 -23.119 1.00 93.06 563 ASP A O 1
ATOM 4355 N N . GLY A 1 564 ? 19.600 25.228 -22.396 1.00 93.56 564 GLY A N 1
ATOM 4356 C CA . GLY A 1 564 ? 19.236 25.356 -20.989 1.00 93.56 564 GLY A CA 1
ATOM 4357 C C . GLY A 1 564 ? 19.759 26.633 -20.326 1.00 93.56 564 GLY A C 1
ATOM 4358 O O . GLY A 1 564 ? 19.222 27.046 -19.295 1.00 93.56 564 GLY A O 1
ATOM 4359 N N . HIS A 1 565 ? 20.762 27.297 -20.908 1.00 94.88 565 HIS A N 1
ATOM 4360 C CA . HIS A 1 565 ? 21.355 28.509 -20.338 1.00 94.88 565 HIS A CA 1
ATOM 4361 C C . HIS A 1 565 ? 20.362 29.675 -20.292 1.00 94.88 565 HIS A C 1
ATOM 4363 O O . HIS A 1 565 ? 20.433 30.509 -19.386 1.00 94.88 565 HIS A O 1
ATOM 4369 N N . ILE A 1 566 ? 19.371 29.694 -21.193 1.00 93.06 566 ILE A N 1
ATOM 4370 C CA . ILE A 1 566 ? 18.351 30.751 -21.258 1.00 93.06 566 ILE A CA 1
ATOM 4371 C C . ILE A 1 566 ? 17.499 30.835 -19.981 1.00 93.06 566 ILE A C 1
ATOM 4373 O O . ILE A 1 566 ? 16.939 31.886 -19.674 1.00 93.06 566 ILE A O 1
ATOM 4377 N N . PHE A 1 567 ? 17.404 29.745 -19.209 1.00 93.81 567 PHE A N 1
ATOM 4378 C CA . PHE A 1 567 ? 16.579 29.697 -17.999 1.00 93.81 567 PHE A CA 1
ATOM 4379 C C . PHE A 1 567 ? 17.297 30.204 -16.747 1.00 93.81 567 PHE A C 1
ATOM 4381 O O . PHE A 1 567 ? 16.631 30.475 -15.749 1.00 93.81 567 PHE A O 1
ATOM 4388 N N . ILE A 1 568 ? 18.623 30.366 -16.775 1.00 91.56 568 ILE A N 1
ATOM 4389 C CA . ILE A 1 568 ? 19.429 30.648 -15.575 1.00 91.56 568 ILE A CA 1
ATOM 4390 C C . ILE A 1 568 ? 18.972 31.928 -14.877 1.00 91.56 568 ILE A C 1
ATOM 4392 O O . ILE A 1 568 ? 18.763 31.919 -13.668 1.00 91.56 568 ILE A O 1
ATOM 4396 N N . LYS A 1 569 ? 18.727 33.006 -15.630 1.00 88.56 569 LYS A N 1
ATOM 4397 C CA . LYS A 1 569 ? 18.256 34.277 -15.062 1.00 88.56 569 LYS A CA 1
ATOM 4398 C C . LYS A 1 569 ? 16.952 34.104 -14.277 1.00 88.56 569 LYS A C 1
ATOM 4400 O O . LYS A 1 569 ? 16.862 34.535 -13.133 1.00 88.56 569 LYS A O 1
ATOM 4405 N N . ARG A 1 570 ? 15.975 33.403 -14.863 1.00 91.94 570 ARG A N 1
ATOM 4406 C CA . ARG A 1 570 ? 14.694 33.096 -14.207 1.00 91.94 570 ARG A CA 1
ATOM 4407 C C . ARG A 1 570 ? 14.890 32.224 -12.965 1.00 91.94 570 ARG A C 1
ATOM 4409 O O . ARG A 1 570 ? 14.217 32.430 -11.964 1.00 91.94 570 ARG A O 1
ATOM 4416 N N . LEU A 1 571 ? 15.790 31.245 -13.023 1.00 93.44 571 LEU A N 1
ATOM 4417 C CA . LEU A 1 571 ? 16.054 30.334 -11.908 1.00 93.44 571 LEU A CA 1
ATOM 4418 C C . LEU A 1 571 ? 16.751 31.034 -10.732 1.00 93.44 571 LEU A C 1
ATOM 4420 O O . LEU A 1 571 ? 16.445 30.731 -9.581 1.00 93.44 571 LEU A O 1
ATOM 4424 N N . ILE A 1 572 ? 17.627 32.006 -11.002 1.00 89.69 572 ILE A N 1
ATOM 4425 C CA . ILE A 1 572 ? 18.193 32.882 -9.965 1.00 89.69 572 ILE A CA 1
ATOM 4426 C C . ILE A 1 572 ? 17.064 33.635 -9.250 1.00 89.69 572 ILE A C 1
ATOM 4428 O O . ILE A 1 572 ? 17.032 33.666 -8.021 1.00 89.69 572 ILE A O 1
ATOM 4432 N N . ASP A 1 573 ? 16.099 34.173 -10.001 1.00 88.25 573 ASP A N 1
ATOM 4433 C CA . ASP A 1 573 ? 14.945 34.893 -9.441 1.00 88.25 573 ASP A CA 1
ATOM 4434 C C . ASP A 1 573 ? 14.038 33.986 -8.595 1.00 88.25 573 ASP A C 1
ATOM 4436 O O . ASP A 1 573 ? 13.420 34.440 -7.636 1.00 88.25 573 ASP A O 1
ATOM 4440 N N . GLN A 1 574 ? 14.004 32.690 -8.911 1.00 90.75 574 GLN A N 1
ATOM 4441 C CA . GLN A 1 574 ? 13.293 31.660 -8.146 1.00 90.75 574 GLN A CA 1
ATOM 4442 C C . GLN A 1 574 ? 14.079 31.146 -6.927 1.00 90.75 574 GLN A C 1
ATOM 4444 O O . GLN A 1 574 ? 13.582 30.291 -6.189 1.00 90.75 574 GLN A O 1
ATOM 4449 N N . GLY A 1 575 ? 15.290 31.661 -6.690 1.00 91.12 575 GLY A N 1
ATOM 4450 C CA . GLY A 1 575 ? 16.114 31.326 -5.531 1.00 91.12 575 GLY A CA 1
ATOM 4451 C C . GLY A 1 575 ? 16.986 30.078 -5.692 1.00 91.12 575 GLY A C 1
ATOM 4452 O O . GLY A 1 575 ? 17.478 29.569 -4.683 1.00 91.12 575 GLY A O 1
ATOM 4453 N N . ILE A 1 576 ? 17.200 29.577 -6.917 1.00 94.50 576 ILE A N 1
ATOM 4454 C CA . ILE A 1 576 ? 18.170 28.501 -7.178 1.00 94.50 576 ILE A CA 1
ATOM 4455 C C . ILE A 1 576 ? 19.586 29.020 -6.925 1.00 94.50 576 ILE A C 1
ATOM 4457 O O . ILE A 1 576 ? 19.962 30.077 -7.429 1.00 94.50 576 ILE A O 1
ATOM 4461 N N . LYS A 1 577 ? 20.377 28.265 -6.152 1.00 94.00 577 LYS A N 1
ATOM 4462 C CA . LYS A 1 577 ? 21.688 28.719 -5.655 1.00 94.00 577 LYS A CA 1
ATOM 4463 C C . LYS A 1 577 ? 22.897 28.164 -6.399 1.00 94.00 577 LYS A C 1
ATOM 4465 O O . LYS A 1 577 ? 23.985 28.708 -6.246 1.00 94.00 577 LYS A O 1
ATOM 4470 N N . GLY A 1 578 ? 22.737 27.097 -7.175 1.00 95.25 578 GLY A N 1
ATOM 4471 C CA . GLY A 1 578 ? 23.839 26.437 -7.871 1.00 95.25 578 GLY A CA 1
ATOM 4472 C C . GLY A 1 578 ? 23.582 26.311 -9.363 1.00 95.25 578 GLY A C 1
ATOM 4473 O O . GLY A 1 578 ? 22.492 25.897 -9.761 1.00 95.25 578 GLY A O 1
ATOM 4474 N N . PHE A 1 579 ? 24.610 26.575 -10.172 1.00 96.19 579 PHE A N 1
ATOM 4475 C CA . PHE A 1 579 ? 24.559 26.429 -11.627 1.00 96.19 579 PHE A CA 1
ATOM 4476 C C . PHE A 1 579 ? 25.814 25.746 -12.182 1.00 96.19 579 PHE A C 1
ATOM 4478 O O . PHE A 1 579 ? 26.929 26.033 -11.751 1.00 96.19 579 PHE A O 1
ATOM 4485 N N . ILE A 1 580 ? 25.633 24.870 -13.168 1.00 97.44 580 ILE A N 1
ATOM 4486 C CA . ILE A 1 580 ? 26.700 24.284 -13.987 1.00 97.44 580 ILE A CA 1
ATOM 4487 C C . ILE A 1 580 ? 26.425 24.680 -15.432 1.00 97.44 580 ILE A C 1
ATOM 4489 O O . ILE A 1 580 ? 25.357 24.385 -15.973 1.00 97.44 580 ILE A O 1
ATOM 4493 N N . THR A 1 581 ? 27.386 25.366 -16.037 1.00 96.56 581 THR A N 1
ATOM 4494 C CA . THR A 1 581 ? 27.225 26.054 -17.322 1.00 96.56 581 THR A CA 1
ATOM 4495 C C . THR A 1 581 ? 28.366 25.726 -18.278 1.00 96.56 581 THR A C 1
ATOM 4497 O O . THR A 1 581 ? 29.358 25.093 -17.897 1.00 96.56 581 THR A O 1
ATOM 4500 N N . GLN A 1 582 ? 28.210 26.105 -19.542 1.00 94.88 582 GLN A N 1
ATOM 4501 C CA . GLN A 1 582 ? 29.270 26.017 -20.533 1.00 94.88 582 GLN A CA 1
ATOM 4502 C C . GLN A 1 582 ? 30.337 27.085 -20.257 1.00 94.88 582 GLN A C 1
ATOM 4504 O O . GLN A 1 582 ? 30.030 28.200 -19.842 1.00 94.88 582 GLN A O 1
ATOM 4509 N N . LYS A 1 583 ? 31.603 26.743 -20.493 1.00 93.62 583 LYS A N 1
ATOM 4510 C CA . LYS A 1 583 ? 32.742 27.635 -20.275 1.00 93.62 583 LYS A CA 1
ATOM 4511 C C . LYS A 1 583 ? 32.584 28.953 -21.039 1.00 93.62 583 LYS A C 1
ATOM 4513 O O . LYS A 1 583 ? 32.294 28.938 -22.233 1.00 93.62 583 LYS A O 1
ATOM 4518 N N . GLY A 1 584 ? 32.827 30.065 -20.348 1.00 89.81 584 GLY A N 1
ATOM 4519 C CA . GLY A 1 584 ? 32.641 31.428 -20.841 1.00 89.81 584 GLY A CA 1
ATOM 4520 C C . GLY A 1 584 ? 31.214 31.961 -20.688 1.00 89.81 584 GLY A C 1
ATOM 4521 O O . GLY A 1 584 ? 30.963 33.099 -21.074 1.00 89.81 584 GLY A O 1
ATOM 4522 N N . PHE A 1 585 ? 30.268 31.194 -20.130 1.00 90.12 585 PHE A N 1
ATOM 4523 C CA . PHE A 1 585 ? 28.890 31.654 -19.943 1.00 90.12 585 PHE A CA 1
ATOM 4524 C C . PHE A 1 585 ? 28.815 32.910 -19.071 1.00 90.12 585 PHE A C 1
ATOM 4526 O O . PHE A 1 585 ? 28.104 33.850 -19.434 1.00 90.12 585 PHE A O 1
ATOM 4533 N N . VAL A 1 586 ? 29.566 32.978 -17.966 1.00 85.50 586 VAL A N 1
ATOM 4534 C CA . VAL A 1 586 ? 29.566 34.163 -17.087 1.00 85.50 586 VAL A CA 1
ATOM 4535 C C . VAL A 1 586 ? 29.995 35.420 -17.854 1.00 85.50 586 VAL A C 1
ATOM 4537 O O . VAL A 1 586 ? 29.431 36.500 -17.643 1.00 85.50 586 VAL A O 1
ATOM 4540 N N . ASP A 1 587 ? 30.907 35.272 -18.817 1.00 86.25 587 ASP A N 1
ATOM 4541 C CA . ASP A 1 587 ? 31.376 36.364 -19.669 1.00 86.25 587 ASP A CA 1
ATOM 4542 C C . ASP A 1 587 ? 30.326 36.830 -20.693 1.00 86.25 587 ASP A C 1
ATOM 4544 O O . ASP A 1 587 ? 30.386 37.961 -21.175 1.00 86.25 587 ASP A O 1
ATOM 4548 N N . THR A 1 588 ? 29.306 36.025 -20.987 1.00 85.38 588 THR A N 1
ATOM 4549 C CA . THR A 1 588 ? 28.208 36.421 -21.890 1.00 85.38 588 THR A CA 1
ATOM 4550 C C . THR A 1 588 ? 27.105 37.229 -21.204 1.00 85.38 588 THR A C 1
ATOM 4552 O O . THR A 1 588 ? 26.269 37.831 -21.875 1.00 85.38 588 THR A O 1
ATOM 4555 N N . LEU A 1 589 ? 27.090 37.266 -19.869 1.00 83.25 589 LEU A N 1
ATOM 4556 C CA . LEU A 1 589 ? 26.035 37.932 -19.108 1.00 83.25 589 LEU A CA 1
ATOM 4557 C C . LEU A 1 589 ? 26.157 39.457 -19.165 1.00 83.25 589 LEU A C 1
ATOM 4559 O O . LEU A 1 589 ? 27.249 40.009 -19.008 1.00 83.25 589 LEU A O 1
ATOM 4563 N N . ASP A 1 590 ? 25.015 40.138 -19.300 1.00 83.69 590 ASP A N 1
ATOM 4564 C CA . ASP A 1 590 ? 24.928 41.598 -19.242 1.00 83.69 590 ASP A CA 1
ATOM 4565 C C . ASP A 1 590 ? 25.304 42.148 -17.851 1.00 83.69 590 ASP A C 1
ATOM 4567 O O . ASP A 1 590 ? 25.219 41.452 -16.833 1.00 83.69 590 ASP A O 1
ATOM 4571 N N . GLN A 1 591 ? 25.705 43.422 -17.791 1.00 81.06 591 GLN A N 1
ATOM 4572 C CA . GLN A 1 591 ? 26.184 44.054 -16.555 1.00 81.06 591 GLN A CA 1
ATOM 4573 C C . GLN A 1 591 ? 25.165 44.006 -15.406 1.00 81.06 591 GLN A C 1
ATOM 4575 O O . GLN A 1 591 ? 25.561 43.814 -14.253 1.00 81.06 591 GLN A O 1
ATOM 4580 N N . ASN A 1 592 ? 23.864 44.133 -15.695 1.00 78.88 592 ASN A N 1
ATOM 4581 C CA . ASN A 1 592 ? 22.825 44.095 -14.665 1.00 78.88 592 ASN A CA 1
ATOM 4582 C C . ASN A 1 592 ? 22.685 42.682 -14.089 1.00 78.88 592 ASN A C 1
ATOM 4584 O O . ASN A 1 592 ? 22.622 42.515 -12.869 1.00 78.88 592 ASN A O 1
ATOM 4588 N N . THR A 1 593 ? 22.699 41.659 -14.947 1.00 77.44 593 THR A N 1
ATOM 4589 C CA . THR A 1 593 ? 22.648 40.255 -14.517 1.00 77.44 593 THR A CA 1
ATOM 4590 C C . THR A 1 593 ? 23.905 39.862 -13.737 1.00 77.44 593 THR A C 1
ATOM 4592 O O . THR A 1 593 ? 23.788 39.249 -12.676 1.00 77.44 593 THR A O 1
ATOM 4595 N N . ARG A 1 594 ? 25.102 40.291 -14.167 1.00 80.19 594 ARG A N 1
ATOM 4596 C CA . ARG A 1 594 ? 26.342 40.082 -13.398 1.00 80.19 594 ARG A CA 1
ATOM 4597 C C . ARG A 1 594 ? 26.272 40.734 -12.020 1.00 80.19 594 ARG A C 1
ATOM 4599 O O . ARG A 1 594 ? 26.540 40.068 -11.025 1.00 80.19 594 ARG A O 1
ATOM 4606 N N . LYS A 1 595 ? 25.855 42.004 -11.935 1.00 80.50 595 LYS A N 1
ATOM 4607 C CA . LYS A 1 595 ? 25.697 42.717 -10.654 1.00 80.50 595 LYS A CA 1
ATOM 4608 C C . LYS A 1 595 ? 24.750 41.972 -9.709 1.00 80.50 595 LYS A C 1
ATOM 4610 O O . LYS A 1 595 ? 25.060 41.832 -8.528 1.00 80.50 595 LYS A O 1
ATOM 4615 N N . LYS A 1 596 ? 23.648 41.431 -10.238 1.00 77.31 596 LYS A N 1
ATOM 4616 C CA . LYS A 1 596 ? 22.702 40.605 -9.479 1.00 77.31 596 LYS A CA 1
ATOM 4617 C C . LYS A 1 596 ? 23.337 39.306 -8.973 1.00 77.31 596 LYS A C 1
ATOM 4619 O O . LYS A 1 596 ? 23.133 38.964 -7.812 1.00 77.31 596 LYS A O 1
ATOM 4624 N N . ILE A 1 597 ? 24.138 38.619 -9.792 1.00 78.56 597 ILE A N 1
ATOM 4625 C CA . ILE A 1 597 ? 24.889 37.418 -9.382 1.00 78.56 597 ILE A CA 1
ATOM 4626 C C . ILE A 1 597 ? 25.861 37.740 -8.243 1.00 78.56 597 ILE A C 1
ATOM 4628 O O . ILE A 1 597 ? 25.842 37.047 -7.231 1.00 78.56 597 ILE A O 1
ATOM 4632 N N . PHE A 1 598 ? 26.641 38.821 -8.358 1.00 77.75 598 PHE A N 1
ATOM 4633 C CA . PHE A 1 598 ? 27.600 39.237 -7.324 1.00 77.75 598 PHE A CA 1
ATOM 4634 C C . PHE A 1 598 ? 26.934 39.592 -5.985 1.00 77.75 598 PHE A C 1
ATOM 4636 O O . PHE A 1 598 ? 27.537 39.409 -4.930 1.00 77.75 598 PHE A O 1
ATOM 4643 N N . GLN A 1 599 ? 25.686 40.065 -6.014 1.00 80.00 599 GLN A N 1
ATOM 4644 C CA . GLN A 1 599 ? 24.891 40.376 -4.820 1.00 80.00 599 GLN A CA 1
ATOM 4645 C C . GLN A 1 599 ? 24.115 39.171 -4.266 1.00 80.00 599 GLN A C 1
ATOM 4647 O O . GLN A 1 599 ? 23.597 39.236 -3.153 1.00 80.00 599 GLN A O 1
ATOM 4652 N N . SER A 1 600 ? 24.028 38.075 -5.021 1.00 80.06 600 SER A N 1
ATOM 4653 C CA . SER A 1 600 ? 23.260 36.886 -4.654 1.00 80.06 600 SER A CA 1
ATOM 4654 C C . SER A 1 600 ? 24.159 35.809 -4.044 1.00 80.06 600 SER A C 1
ATOM 4656 O O . SER A 1 600 ? 25.319 35.644 -4.420 1.00 80.06 600 SER A O 1
ATOM 4658 N N . SER A 1 601 ? 23.620 35.023 -3.112 1.00 88.00 601 SER A N 1
ATOM 4659 C CA . SER A 1 601 ? 24.316 33.856 -2.554 1.00 88.00 601 SER A CA 1
ATOM 4660 C C . SER A 1 601 ? 24.242 32.672 -3.523 1.00 88.00 601 SER A C 1
ATOM 4662 O O . SER A 1 601 ? 23.397 31.789 -3.358 1.00 88.00 601 SER A O 1
ATOM 4664 N N . LEU A 1 602 ? 25.115 32.671 -4.536 1.00 91.75 602 LEU A N 1
ATOM 4665 C CA . LEU A 1 602 ? 25.149 31.678 -5.619 1.00 91.75 602 LEU A CA 1
ATOM 4666 C C . LEU A 1 602 ? 26.533 31.032 -5.782 1.00 91.75 602 LEU A C 1
ATOM 4668 O O . LEU A 1 602 ? 27.544 31.595 -5.360 1.00 91.75 602 LEU A O 1
ATOM 4672 N N . ILE A 1 603 ? 26.572 29.878 -6.446 1.00 93.25 603 ILE A N 1
ATOM 4673 C CA . ILE A 1 603 ? 27.783 29.226 -6.957 1.00 93.25 603 ILE A CA 1
ATOM 4674 C C . ILE A 1 603 ? 27.596 28.831 -8.424 1.00 93.25 603 ILE A C 1
ATOM 4676 O O . ILE A 1 603 ? 26.531 28.345 -8.813 1.00 93.25 603 ILE A O 1
ATOM 4680 N N . ILE A 1 604 ? 28.628 29.046 -9.237 1.00 94.56 604 ILE A N 1
ATOM 4681 C CA . ILE A 1 604 ? 28.627 28.735 -10.668 1.00 94.56 604 ILE A CA 1
ATOM 4682 C C . ILE A 1 604 ? 29.884 27.935 -11.008 1.00 94.56 604 ILE A C 1
ATOM 4684 O O . ILE A 1 604 ? 31.003 28.371 -10.736 1.00 94.56 604 ILE A O 1
ATOM 4688 N N . PHE A 1 605 ? 29.680 26.782 -11.636 1.00 96.19 605 PHE A N 1
ATOM 4689 C CA . PHE A 1 605 ? 30.716 25.974 -12.268 1.00 96.19 605 PHE A CA 1
ATOM 4690 C C . PHE A 1 605 ? 30.634 26.120 -13.786 1.00 96.19 605 PHE A C 1
ATOM 4692 O O . PHE A 1 605 ? 29.545 26.237 -14.358 1.00 96.19 605 PHE A O 1
ATOM 4699 N N . GLU A 1 606 ? 31.786 26.054 -14.442 1.00 95.62 606 GLU A N 1
ATOM 4700 C CA . GLU A 1 606 ? 31.886 26.089 -15.896 1.00 95.62 606 GLU A CA 1
ATOM 4701 C C . GLU A 1 606 ? 32.611 24.852 -16.420 1.00 95.62 606 GLU A C 1
ATOM 4703 O O . GLU A 1 606 ? 33.709 24.511 -15.992 1.00 95.62 606 GLU A O 1
ATOM 4708 N N . THR A 1 607 ? 31.998 24.185 -17.391 1.00 94.25 607 THR A N 1
ATOM 4709 C CA . THR A 1 607 ? 32.532 22.988 -18.046 1.00 94.25 607 THR A CA 1
ATOM 4710 C C . THR A 1 607 ? 32.667 23.253 -19.538 1.00 94.25 607 THR A C 1
ATOM 4712 O O . THR A 1 607 ? 31.911 24.037 -20.104 1.00 94.25 607 THR A O 1
ATOM 4715 N N . ARG A 1 608 ? 33.631 22.622 -20.218 1.00 90.94 608 ARG A N 1
ATOM 4716 C CA . ARG A 1 608 ? 33.790 22.823 -21.674 1.00 90.94 608 ARG A CA 1
ATOM 4717 C C . ARG A 1 608 ? 32.540 22.400 -22.453 1.00 90.94 608 ARG A C 1
ATOM 4719 O O . ARG A 1 608 ? 32.158 23.073 -23.404 1.00 90.94 608 ARG A O 1
ATOM 4726 N N . ASP A 1 609 ? 31.931 21.306 -22.011 1.00 93.62 609 ASP A N 1
ATOM 4727 C CA . ASP A 1 609 ? 30.709 20.730 -22.552 1.00 93.62 609 ASP A CA 1
ATOM 4728 C C . ASP A 1 609 ? 29.844 20.220 -21.390 1.00 93.62 609 ASP A C 1
ATOM 4730 O O . ASP A 1 609 ? 30.289 19.379 -20.599 1.00 93.62 609 ASP A O 1
ATOM 4734 N N . THR A 1 610 ? 28.619 20.734 -21.275 1.00 95.25 610 THR A N 1
ATOM 4735 C CA . THR A 1 610 ? 27.739 20.431 -20.138 1.00 95.25 610 THR A CA 1
ATOM 4736 C C . THR A 1 610 ? 27.174 19.015 -20.201 1.00 95.25 610 THR A C 1
ATOM 4738 O O . THR A 1 610 ? 26.922 18.424 -19.149 1.00 95.25 610 THR A O 1
ATOM 4741 N N . LEU A 1 611 ? 27.066 18.408 -21.390 1.00 95.00 611 LEU A N 1
ATOM 4742 C CA . LEU A 1 611 ? 26.684 17.000 -21.538 1.00 95.00 611 LEU A CA 1
ATOM 4743 C C . LEU A 1 611 ? 27.775 16.063 -20.992 1.00 95.00 611 LEU A C 1
ATOM 4745 O O . LEU A 1 611 ? 27.492 15.074 -20.312 1.00 95.00 611 LEU A O 1
ATOM 4749 N N . THR A 1 612 ? 29.044 16.380 -21.242 1.00 94.50 612 THR A N 1
ATOM 4750 C CA . THR A 1 612 ? 30.199 15.700 -20.636 1.00 94.50 612 THR A CA 1
ATOM 4751 C C . THR A 1 612 ? 30.269 15.941 -19.134 1.00 94.50 612 THR A C 1
ATOM 4753 O O . THR A 1 612 ? 30.475 14.978 -18.394 1.00 94.50 612 THR A O 1
ATOM 4756 N N . GLY A 1 613 ? 29.995 17.164 -18.670 1.00 96.50 613 GLY A N 1
ATOM 4757 C CA . GLY A 1 613 ? 29.851 17.467 -17.242 1.00 96.50 613 GLY A CA 1
ATOM 4758 C C . GLY A 1 613 ? 28.789 16.595 -16.557 1.00 96.50 613 GLY A C 1
ATOM 4759 O O . GLY A 1 613 ? 29.042 16.021 -15.498 1.00 96.50 613 GLY A O 1
ATOM 4760 N N . LEU A 1 614 ? 27.632 16.400 -17.196 1.00 97.44 614 LEU A N 1
ATOM 4761 C CA . LEU A 1 614 ? 26.579 15.506 -16.703 1.00 97.44 614 LEU A CA 1
ATOM 4762 C C . LEU A 1 614 ? 27.076 14.055 -16.562 1.00 97.44 614 LEU A C 1
ATOM 4764 O O . LEU A 1 614 ? 26.863 13.423 -15.525 1.00 97.44 614 LEU A O 1
ATOM 4768 N N . GLY A 1 615 ? 27.779 13.536 -17.571 1.00 97.38 615 GLY A N 1
ATOM 4769 C CA . GLY A 1 615 ? 28.372 12.196 -17.522 1.00 97.38 615 GLY A CA 1
ATOM 4770 C C . GLY A 1 615 ? 29.430 12.042 -16.423 1.00 97.38 615 GLY A C 1
ATOM 4771 O O . GLY A 1 615 ? 29.474 11.016 -15.741 1.00 97.38 615 GLY A O 1
ATOM 4772 N N . GLN A 1 616 ? 30.250 13.070 -16.200 1.00 97.44 616 GLN A N 1
ATOM 4773 C CA . GLN A 1 616 ? 31.251 13.101 -15.132 1.00 97.44 616 GLN A CA 1
ATOM 4774 C C . GLN A 1 616 ? 30.612 13.054 -13.739 1.00 97.44 616 GLN A C 1
ATOM 4776 O O . GLN A 1 616 ? 31.020 12.247 -12.901 1.00 97.44 616 GLN A O 1
ATOM 4781 N N . LEU A 1 617 ? 29.567 13.854 -13.508 1.00 98.12 617 LEU A N 1
ATOM 4782 C CA . LEU A 1 617 ? 28.804 13.847 -12.256 1.00 98.12 617 LEU A CA 1
ATOM 4783 C C . LEU A 1 617 ? 28.161 12.483 -12.007 1.00 98.12 617 LEU A C 1
ATOM 4785 O O . LEU A 1 617 ? 28.294 11.924 -10.920 1.00 98.12 617 LEU A O 1
ATOM 4789 N N . ALA A 1 618 ? 27.525 11.901 -13.023 1.00 97.25 618 ALA A N 1
ATOM 4790 C CA . ALA A 1 618 ? 26.931 10.574 -12.916 1.00 97.25 618 ALA A CA 1
ATOM 4791 C C . ALA A 1 618 ? 27.969 9.487 -12.603 1.00 97.25 618 ALA A C 1
ATOM 4793 O O . ALA A 1 618 ? 27.729 8.641 -11.740 1.00 97.25 618 ALA A O 1
ATOM 4794 N N . ARG A 1 619 ? 29.148 9.532 -13.236 1.00 96.81 619 ARG A N 1
ATOM 4795 C CA . ARG A 1 619 ? 30.254 8.612 -12.935 1.00 96.81 619 ARG A CA 1
ATOM 4796 C C . ARG A 1 619 ? 30.763 8.795 -11.504 1.00 96.81 619 ARG A C 1
ATOM 4798 O O . ARG A 1 619 ? 31.000 7.808 -10.809 1.00 96.81 619 ARG A O 1
ATOM 4805 N N . TYR A 1 620 ? 30.911 10.035 -11.044 1.00 97.12 620 TYR A N 1
ATOM 4806 C CA . TYR A 1 620 ? 31.315 10.322 -9.667 1.00 97.12 620 TYR A CA 1
ATOM 4807 C C . TYR A 1 620 ? 30.285 9.785 -8.664 1.00 97.12 620 TYR A C 1
ATOM 4809 O O . TYR A 1 620 ? 30.655 9.083 -7.721 1.00 97.12 620 TYR A O 1
ATOM 4817 N N . GLN A 1 621 ? 28.988 10.007 -8.917 1.00 96.31 621 GLN A N 1
ATOM 4818 C CA . GLN A 1 621 ? 27.893 9.450 -8.117 1.00 96.31 621 GLN A CA 1
ATOM 4819 C C . GLN A 1 621 ? 27.936 7.918 -8.075 1.00 96.31 621 GLN A C 1
ATOM 4821 O O . GLN A 1 621 ? 27.848 7.305 -7.007 1.00 96.31 621 GLN A O 1
ATOM 4826 N N . ARG A 1 622 ? 28.114 7.286 -9.238 1.00 95.00 622 ARG A N 1
ATOM 4827 C CA . ARG A 1 622 ? 28.236 5.834 -9.388 1.00 95.00 622 ARG A CA 1
ATOM 4828 C C . ARG A 1 622 ? 29.386 5.256 -8.560 1.00 95.00 622 ARG A C 1
ATOM 4830 O O . ARG A 1 622 ? 29.224 4.183 -7.981 1.00 95.00 622 ARG A O 1
ATOM 4837 N N . LEU A 1 623 ? 30.525 5.943 -8.496 1.00 94.50 623 LEU A N 1
ATOM 4838 C CA . LEU A 1 623 ? 31.689 5.497 -7.728 1.00 94.50 623 LEU A CA 1
ATOM 4839 C C . LEU A 1 623 ? 31.505 5.708 -6.220 1.00 94.50 623 LEU A C 1
ATOM 4841 O O . LEU A 1 623 ? 31.779 4.790 -5.451 1.00 94.50 623 LEU A O 1
ATOM 4845 N N . ARG A 1 624 ? 31.003 6.874 -5.789 1.00 94.50 624 ARG A N 1
ATOM 4846 C CA . ARG A 1 624 ? 30.854 7.190 -4.355 1.00 94.50 624 ARG A CA 1
ATOM 4847 C C . ARG A 1 624 ? 29.679 6.489 -3.673 1.00 94.50 624 ARG A C 1
ATOM 4849 O O . ARG A 1 624 ? 29.689 6.339 -2.457 1.00 94.50 624 ARG A O 1
ATOM 4856 N N . SER A 1 625 ? 28.678 6.058 -4.438 1.00 93.25 625 SER A N 1
ATOM 4857 C CA . SER A 1 625 ? 27.536 5.305 -3.903 1.00 93.25 625 SER A CA 1
ATOM 4858 C C . SER A 1 625 ? 27.875 3.850 -3.568 1.00 93.25 625 SER A C 1
ATOM 4860 O O . SER A 1 625 ? 27.207 3.257 -2.730 1.00 93.25 625 SER A O 1
ATOM 4862 N N . ASN A 1 626 ? 28.915 3.278 -4.190 1.00 88.75 626 ASN A N 1
ATOM 4863 C CA . ASN A 1 626 ? 29.329 1.871 -4.063 1.00 88.75 626 ASN A CA 1
ATOM 4864 C C . ASN A 1 626 ? 28.244 0.823 -4.417 1.00 88.75 626 ASN A C 1
ATOM 4866 O O . ASN A 1 626 ? 28.407 -0.366 -4.149 1.00 88.75 626 ASN A O 1
ATOM 4870 N N . VAL A 1 627 ? 27.167 1.247 -5.081 1.00 95.44 627 VAL A N 1
ATOM 4871 C CA . VAL A 1 627 ? 26.073 0.390 -5.567 1.00 95.44 627 VAL A CA 1
ATOM 4872 C C . VAL A 1 627 ? 26.606 -0.567 -6.641 1.00 95.44 627 VAL A C 1
ATOM 4874 O O . VAL A 1 627 ? 27.426 -0.161 -7.466 1.00 95.44 627 VAL A O 1
ATOM 4877 N N . LYS A 1 628 ? 26.174 -1.831 -6.681 1.00 97.44 628 LYS A N 1
ATOM 4878 C CA . LYS A 1 628 ? 26.512 -2.736 -7.799 1.00 97.44 628 LYS A CA 1
ATOM 4879 C C . LYS A 1 628 ? 25.621 -2.449 -9.007 1.00 97.44 628 LYS A C 1
ATOM 4881 O O . LYS A 1 628 ? 24.470 -2.073 -8.833 1.00 97.44 628 LYS A O 1
ATOM 4886 N N . LEU A 1 629 ? 26.106 -2.617 -10.234 1.00 98.06 629 LEU A N 1
ATOM 4887 C CA . LEU A 1 629 ? 25.355 -2.226 -11.430 1.00 98.06 629 LEU A CA 1
ATOM 4888 C C . LEU A 1 629 ? 25.273 -3.330 -12.487 1.00 98.06 629 LEU A C 1
ATOM 4890 O O . LEU A 1 629 ? 26.275 -3.947 -12.845 1.00 98.06 629 LEU A O 1
ATOM 4894 N N . ILE A 1 630 ? 24.071 -3.512 -13.033 1.00 98.56 630 ILE A N 1
ATOM 4895 C CA . ILE A 1 630 ? 23.790 -4.336 -14.208 1.00 98.56 630 ILE A CA 1
ATOM 4896 C C . ILE A 1 630 ? 23.466 -3.408 -15.371 1.00 98.56 630 ILE A C 1
ATOM 4898 O O . ILE A 1 630 ? 22.535 -2.609 -15.275 1.00 98.56 630 ILE A O 1
ATOM 4902 N N . ALA A 1 631 ? 24.206 -3.533 -16.468 1.00 98.12 631 ALA A N 1
ATOM 4903 C CA . ALA A 1 631 ? 23.926 -2.827 -17.711 1.00 98.12 631 ALA A CA 1
ATOM 4904 C C . ALA A 1 631 ? 23.391 -3.801 -18.763 1.00 98.12 631 ALA A C 1
ATOM 4906 O O . ALA A 1 631 ? 23.940 -4.886 -18.950 1.00 98.12 631 ALA A O 1
ATOM 4907 N N . ILE A 1 632 ? 22.320 -3.412 -19.453 1.00 98.12 632 ILE A N 1
ATOM 4908 C CA . ILE A 1 632 ? 21.649 -4.245 -20.454 1.00 98.12 632 ILE A CA 1
ATOM 4909 C C . ILE A 1 632 ? 21.610 -3.507 -21.793 1.00 98.12 632 ILE A C 1
ATOM 4911 O O . ILE A 1 632 ? 21.085 -2.396 -21.893 1.00 98.12 632 ILE A O 1
ATOM 4915 N N . THR A 1 633 ? 22.105 -4.151 -22.847 1.00 96.56 633 THR A N 1
ATOM 4916 C CA . THR A 1 633 ? 21.947 -3.693 -24.230 1.00 96.56 633 THR A CA 1
ATOM 4917 C C . THR A 1 633 ? 21.549 -4.836 -25.169 1.00 96.56 633 THR A C 1
ATOM 4919 O O . THR A 1 633 ? 21.331 -5.967 -24.746 1.00 96.56 633 THR A O 1
ATOM 4922 N N . GLY A 1 634 ? 21.370 -4.520 -26.449 1.00 93.62 634 GLY A N 1
ATOM 4923 C CA . GLY A 1 634 ? 20.927 -5.438 -27.497 1.00 93.62 634 GLY A CA 1
ATOM 4924 C C . GLY A 1 634 ? 19.998 -4.768 -28.507 1.00 93.62 634 GLY A C 1
ATOM 4925 O O . GLY A 1 634 ? 19.686 -3.579 -28.402 1.00 93.62 634 GLY A O 1
ATOM 4926 N N . SER A 1 635 ? 19.555 -5.500 -29.521 1.00 89.00 635 SER A N 1
ATOM 4927 C CA . SER A 1 635 ? 18.695 -4.960 -30.585 1.00 89.00 635 SER A CA 1
ATOM 4928 C C . SER A 1 635 ? 17.225 -4.991 -30.176 1.00 89.00 635 SER A C 1
ATOM 4930 O O . SER A 1 635 ? 16.532 -3.978 -30.260 1.00 89.00 635 SER A O 1
ATOM 4932 N N . SER A 1 636 ? 16.778 -6.097 -29.583 1.00 85.88 636 SER A N 1
ATOM 4933 C CA . SER A 1 636 ? 15.435 -6.275 -29.015 1.00 85.88 636 SER A CA 1
ATOM 4934 C C . SER A 1 636 ? 15.501 -6.812 -27.577 1.00 85.88 636 SER A C 1
ATOM 4936 O O . SER A 1 636 ? 16.565 -7.196 -27.101 1.00 85.88 636 SER A O 1
ATOM 4938 N N . GLY A 1 637 ? 14.398 -6.763 -26.826 1.00 88.50 637 GLY A N 1
ATOM 4939 C CA . GLY A 1 637 ? 14.320 -7.338 -25.471 1.00 88.50 637 GLY A CA 1
ATOM 4940 C C . GLY A 1 637 ? 14.902 -6.498 -24.323 1.00 88.50 637 GLY A C 1
ATOM 4941 O O . GLY A 1 637 ? 14.444 -6.661 -23.202 1.00 88.50 637 GLY A O 1
ATOM 4942 N N . LYS A 1 638 ? 15.804 -5.532 -24.576 1.00 91.50 638 LYS A N 1
ATOM 4943 C CA . LYS A 1 638 ? 16.489 -4.700 -23.550 1.00 91.50 638 LYS A CA 1
ATOM 4944 C C . LYS A 1 638 ? 15.622 -4.277 -22.354 1.00 91.50 638 LYS A C 1
ATOM 4946 O O . LYS A 1 638 ? 15.897 -4.656 -21.222 1.00 91.50 638 LYS A O 1
ATOM 4951 N N . THR A 1 639 ? 14.559 -3.515 -22.607 1.00 91.06 639 THR A N 1
ATOM 4952 C CA . THR A 1 639 ? 13.693 -2.956 -21.551 1.00 91.06 639 THR A CA 1
ATOM 4953 C C . THR A 1 639 ? 12.866 -4.022 -20.853 1.00 91.06 639 THR A C 1
ATOM 4955 O O . THR A 1 639 ? 12.629 -3.925 -19.650 1.00 91.06 639 THR A O 1
ATOM 4958 N N . THR A 1 640 ? 12.461 -5.058 -21.589 1.00 91.81 640 THR A N 1
ATOM 4959 C CA . THR A 1 640 ? 11.763 -6.219 -21.033 1.00 91.81 640 THR A CA 1
ATOM 4960 C C . THR A 1 640 ? 12.689 -6.961 -20.075 1.00 91.81 640 THR A C 1
ATOM 4962 O O . THR A 1 640 ? 12.336 -7.129 -18.913 1.00 91.81 640 THR A O 1
ATOM 4965 N N . THR A 1 641 ? 13.914 -7.286 -20.500 1.00 95.31 641 THR A N 1
ATOM 4966 C CA . THR A 1 641 ? 14.949 -7.893 -19.653 1.00 95.31 641 THR A CA 1
ATOM 4967 C C . THR A 1 641 ? 15.267 -7.008 -18.454 1.00 95.31 641 THR A C 1
ATOM 4969 O O . THR A 1 641 ? 15.218 -7.487 -17.331 1.00 95.31 641 THR A O 1
ATOM 4972 N N . ARG A 1 642 ? 15.475 -5.696 -18.637 1.00 95.50 642 ARG A N 1
ATOM 4973 C CA . ARG A 1 642 ? 15.699 -4.745 -17.533 1.00 95.50 642 ARG A CA 1
ATOM 4974 C C . ARG A 1 642 ? 14.561 -4.764 -16.520 1.00 95.50 642 ARG A C 1
ATOM 4976 O O . ARG A 1 642 ? 14.817 -4.750 -15.321 1.00 95.50 642 ARG A O 1
ATOM 4983 N N . LYS A 1 643 ? 13.304 -4.780 -16.973 1.00 93.50 643 LYS A N 1
ATOM 4984 C CA . LYS A 1 643 ? 12.128 -4.831 -16.092 1.00 93.50 643 LYS A CA 1
ATOM 4985 C C . LYS A 1 643 ? 12.015 -6.177 -15.370 1.00 93.50 643 LYS A C 1
ATOM 4987 O O . LYS A 1 643 ? 11.781 -6.168 -14.169 1.00 93.50 643 LYS A O 1
ATOM 4992 N N . ILE A 1 644 ? 12.238 -7.302 -16.052 1.00 95.38 644 ILE A N 1
ATOM 4993 C CA . ILE A 1 644 ? 12.255 -8.632 -15.422 1.00 95.38 644 ILE A CA 1
ATOM 4994 C C . ILE A 1 644 ? 13.364 -8.703 -14.364 1.00 95.38 644 ILE A C 1
ATOM 4996 O O . ILE A 1 644 ? 13.092 -9.063 -13.220 1.00 95.38 644 ILE A O 1
ATOM 5000 N N . THR A 1 645 ? 14.590 -8.293 -14.705 1.00 97.19 645 THR A N 1
ATOM 5001 C CA . THR A 1 645 ? 15.714 -8.225 -13.762 1.00 97.19 645 THR A CA 1
ATOM 5002 C C . THR A 1 645 ? 15.363 -7.328 -12.577 1.00 97.19 645 THR A C 1
ATOM 5004 O O . THR A 1 645 ? 15.596 -7.712 -11.440 1.00 97.19 645 THR A O 1
ATOM 5007 N N . GLN A 1 646 ? 14.725 -6.174 -12.802 1.00 95.12 646 GLN A N 1
ATOM 5008 C CA . GLN A 1 646 ? 14.284 -5.290 -11.721 1.00 95.12 646 GLN A CA 1
ATOM 5009 C C . GLN A 1 646 ? 13.303 -5.974 -10.765 1.00 95.12 646 GLN A C 1
ATOM 5011 O O . GLN A 1 646 ? 13.486 -5.878 -9.552 1.00 95.12 646 GLN A O 1
ATOM 5016 N N . GLU A 1 647 ? 12.286 -6.665 -11.280 1.00 92.94 647 GLU A N 1
ATOM 5017 C CA . GLU A 1 647 ? 11.311 -7.354 -10.427 1.00 92.94 647 GLU A CA 1
ATOM 5018 C C . GLU A 1 647 ? 11.932 -8.532 -9.667 1.00 92.94 647 GLU A C 1
ATOM 5020 O O . GLU A 1 647 ? 11.576 -8.758 -8.513 1.00 92.94 647 GLU A O 1
ATOM 5025 N N . ILE A 1 648 ? 12.911 -9.232 -10.253 1.00 94.19 648 ILE A N 1
ATOM 5026 C CA . ILE A 1 648 ? 13.687 -10.266 -9.552 1.00 94.19 648 ILE A CA 1
ATOM 5027 C C . ILE A 1 648 ? 14.562 -9.652 -8.454 1.00 94.19 648 ILE A C 1
ATOM 5029 O O . ILE A 1 648 ? 14.522 -10.115 -7.317 1.00 94.19 648 ILE A O 1
ATOM 5033 N N . PHE A 1 649 ? 15.316 -8.593 -8.742 1.00 94.06 649 PHE A N 1
ATOM 5034 C CA . PHE A 1 649 ? 16.244 -8.001 -7.775 1.00 94.06 649 PHE A CA 1
ATOM 5035 C C . PHE A 1 649 ? 15.530 -7.358 -6.589 1.00 94.06 649 PHE A C 1
ATOM 5037 O O . PHE A 1 649 ? 15.955 -7.560 -5.453 1.00 94.06 649 PHE A O 1
ATOM 5044 N N . LYS A 1 650 ? 14.378 -6.713 -6.813 1.00 89.81 650 LYS A N 1
ATOM 5045 C CA . LYS A 1 650 ? 13.525 -6.169 -5.741 1.00 89.81 650 LYS A CA 1
ATOM 5046 C C . LYS A 1 650 ? 13.039 -7.212 -4.731 1.00 89.81 650 LYS A C 1
ATOM 5048 O O . LYS A 1 650 ? 12.583 -6.835 -3.652 1.00 89.81 650 LYS A O 1
ATOM 5053 N N . THR A 1 651 ? 13.104 -8.506 -5.056 1.00 86.62 651 THR A N 1
ATOM 5054 C CA . THR A 1 651 ? 12.717 -9.566 -4.113 1.00 86.62 651 THR A CA 1
ATOM 5055 C C . THR A 1 651 ? 13.698 -9.729 -2.956 1.00 86.62 651 THR A C 1
ATOM 5057 O O . THR A 1 651 ? 13.287 -10.191 -1.894 1.00 86.62 651 THR A O 1
ATOM 5060 N N . GLN A 1 652 ? 14.958 -9.322 -3.134 1.00 86.75 652 GLN A N 1
ATOM 5061 C CA . GLN A 1 652 ? 16.013 -9.493 -2.134 1.00 86.75 652 GLN A CA 1
ATOM 5062 C C . GLN A 1 652 ? 16.730 -8.174 -1.824 1.00 86.75 652 GLN A C 1
ATOM 5064 O O . GLN A 1 652 ? 16.919 -7.854 -0.651 1.00 86.75 652 GLN A O 1
ATOM 5069 N N . TYR A 1 653 ? 17.004 -7.360 -2.844 1.00 88.88 653 TYR A N 1
ATOM 5070 C CA . TYR A 1 653 ? 17.827 -6.157 -2.752 1.00 88.88 653 TYR A CA 1
ATOM 5071 C C . TYR A 1 653 ? 17.045 -4.859 -2.947 1.00 88.88 653 TYR A C 1
ATOM 5073 O O . TYR A 1 653 ? 16.114 -4.773 -3.759 1.00 88.88 653 TYR A O 1
ATOM 5081 N N . HIS A 1 654 ? 17.502 -3.797 -2.289 1.00 88.38 654 HIS A N 1
ATOM 5082 C CA . HIS A 1 654 ? 17.078 -2.444 -2.618 1.00 88.38 654 HIS A CA 1
ATOM 5083 C C . HIS A 1 654 ? 17.657 -2.020 -3.966 1.00 88.38 654 HIS A C 1
ATOM 5085 O O . HIS A 1 654 ? 18.866 -1.843 -4.128 1.00 88.38 654 HIS A O 1
ATOM 5091 N N . THR A 1 655 ? 16.776 -1.889 -4.955 1.00 92.31 655 THR A N 1
ATOM 5092 C CA . THR A 1 655 ? 17.179 -1.826 -6.360 1.00 92.31 655 THR A CA 1
ATOM 5093 C C . THR A 1 655 ? 16.708 -0.540 -7.024 1.00 92.31 655 THR A C 1
ATOM 5095 O O . THR A 1 655 ? 15.502 -0.302 -7.128 1.00 92.31 655 THR A O 1
ATOM 5098 N N . HIS A 1 656 ? 17.653 0.246 -7.542 1.00 94.12 656 HIS A N 1
ATOM 5099 C CA . HIS A 1 656 ? 17.376 1.365 -8.442 1.00 94.12 656 HIS A CA 1
ATOM 5100 C C . HIS A 1 656 ? 17.338 0.875 -9.894 1.00 94.12 656 HIS A C 1
ATOM 5102 O O . HIS A 1 656 ? 18.042 -0.068 -10.255 1.00 94.12 656 HIS A O 1
ATOM 5108 N N . ALA A 1 657 ? 16.546 1.495 -10.763 1.00 93.50 657 ALA A N 1
ATOM 5109 C CA . ALA A 1 657 ? 16.566 1.149 -12.181 1.00 93.50 657 ALA A CA 1
ATOM 5110 C C . ALA A 1 657 ? 16.187 2.334 -13.062 1.00 93.50 657 ALA A C 1
ATOM 5112 O O . ALA A 1 657 ? 15.444 3.214 -12.630 1.00 93.50 657 ALA A O 1
ATOM 5113 N N . THR A 1 658 ? 16.641 2.307 -14.316 1.00 88.94 658 THR A N 1
ATOM 5114 C CA . THR A 1 658 ? 16.230 3.275 -15.344 1.00 88.94 658 THR A CA 1
ATOM 5115 C C . THR A 1 658 ? 14.707 3.343 -15.439 1.00 88.94 658 THR A C 1
ATOM 5117 O O . THR A 1 658 ? 14.052 2.303 -15.532 1.00 88.94 658 THR A O 1
ATOM 5120 N N . THR A 1 659 ? 14.135 4.545 -15.471 1.00 80.81 659 THR A N 1
ATOM 5121 C CA . THR A 1 659 ? 12.700 4.783 -15.687 1.00 80.81 659 THR A CA 1
ATOM 5122 C C . THR A 1 659 ? 12.442 5.314 -17.099 1.00 80.81 659 THR A C 1
ATOM 5124 O O . THR A 1 659 ? 13.304 5.942 -17.710 1.00 80.81 659 THR A O 1
ATOM 5127 N N . GLY A 1 660 ? 11.260 5.028 -17.656 1.00 77.56 660 GLY A N 1
ATOM 5128 C CA . GLY A 1 660 ? 10.901 5.470 -19.009 1.00 77.56 660 GLY A CA 1
ATOM 5129 C C . GLY A 1 660 ? 11.931 5.067 -20.074 1.00 77.56 660 GLY A C 1
ATOM 5130 O O . GLY A 1 660 ? 12.396 3.927 -20.086 1.00 77.56 660 GLY A O 1
ATOM 5131 N N . ASN A 1 661 ? 12.291 6.024 -20.936 1.00 73.31 661 ASN A N 1
ATOM 5132 C CA . ASN A 1 661 ? 13.224 5.853 -22.058 1.00 73.31 661 ASN A CA 1
ATOM 5133 C C . ASN A 1 661 ? 14.622 6.424 -21.754 1.00 73.31 661 ASN A C 1
ATOM 5135 O O . ASN A 1 661 ? 15.312 6.906 -22.649 1.00 73.31 661 ASN A O 1
ATOM 5139 N N . PHE A 1 662 ? 15.036 6.433 -20.485 1.00 86.25 662 PHE A N 1
ATOM 5140 C CA . PHE A 1 662 ? 16.292 7.042 -20.036 1.00 86.25 662 PHE A CA 1
ATOM 5141 C C . PHE A 1 662 ? 17.525 6.163 -20.304 1.00 86.25 662 PHE A C 1
ATOM 5143 O O . PHE A 1 662 ? 18.287 5.830 -19.400 1.00 86.25 662 PHE A O 1
ATOM 5150 N N . ASN A 1 663 ? 17.723 5.789 -21.565 1.00 89.31 663 ASN A N 1
ATOM 5151 C CA . ASN A 1 663 ? 18.771 4.868 -22.009 1.00 89.31 663 ASN A CA 1
ATOM 5152 C C . ASN A 1 663 ? 19.831 5.512 -22.915 1.00 89.31 663 ASN A C 1
ATOM 5154 O O . ASN A 1 663 ? 20.689 4.809 -23.441 1.00 89.31 663 ASN A O 1
ATOM 5158 N N . ASN A 1 664 ? 19.767 6.832 -23.089 1.00 92.88 664 ASN A N 1
ATOM 5159 C CA . ASN A 1 664 ? 20.680 7.628 -23.905 1.00 92.88 664 ASN A CA 1
ATOM 5160 C C . ASN A 1 664 ? 21.676 8.425 -23.038 1.00 92.88 664 ASN A C 1
ATOM 5162 O O . ASN A 1 664 ? 21.707 8.292 -21.810 1.00 92.88 664 ASN A O 1
ATOM 5166 N N . GLU A 1 665 ? 22.469 9.285 -23.681 1.00 92.69 665 GLU A N 1
ATOM 5167 C CA . GLU A 1 665 ? 23.535 10.092 -23.064 1.00 92.69 665 GLU A CA 1
ATOM 5168 C C . GLU A 1 665 ? 23.070 11.089 -21.995 1.00 92.69 665 GLU A C 1
ATOM 5170 O O . GLU A 1 665 ? 23.901 11.582 -21.236 1.00 92.69 665 GLU A O 1
ATOM 5175 N N . ILE A 1 666 ? 21.767 11.365 -21.897 1.00 92.75 666 ILE A N 1
ATOM 5176 C CA . ILE A 1 666 ? 21.184 12.229 -20.859 1.00 92.75 666 ILE A CA 1
ATOM 5177 C C . ILE A 1 666 ? 20.480 11.378 -19.799 1.00 92.75 666 ILE A C 1
ATOM 5179 O O . ILE A 1 666 ? 20.718 11.532 -18.600 1.00 92.75 666 ILE A O 1
ATOM 5183 N N . GLY A 1 667 ? 19.625 10.450 -20.229 1.00 93.56 667 GLY A N 1
ATOM 5184 C CA . GLY A 1 667 ? 18.766 9.677 -19.340 1.00 93.56 667 GLY A CA 1
ATOM 5185 C C . GLY A 1 667 ? 19.526 8.738 -18.401 1.00 93.56 667 GLY A C 1
ATOM 5186 O O . GLY A 1 667 ? 19.202 8.661 -17.210 1.00 93.56 667 GLY A O 1
ATOM 5187 N N . LEU A 1 668 ? 20.562 8.052 -18.896 1.00 95.75 668 LEU A N 1
ATOM 5188 C CA . LEU A 1 668 ? 21.355 7.158 -18.053 1.00 95.75 668 LEU A CA 1
ATOM 5189 C C . LEU A 1 668 ? 22.073 7.942 -16.937 1.00 95.75 668 LEU A C 1
ATOM 5191 O O . LEU A 1 668 ? 21.923 7.555 -15.775 1.00 95.75 668 LEU A O 1
ATOM 5195 N N . PRO A 1 669 ? 22.790 9.053 -17.219 1.00 96.44 669 PRO A N 1
ATOM 5196 C CA . PRO A 1 669 ? 23.331 9.903 -16.165 1.00 96.44 669 PRO A CA 1
ATOM 5197 C C . PRO A 1 669 ? 22.305 10.356 -15.126 1.00 96.44 669 PRO A C 1
ATOM 5199 O O . PRO A 1 669 ? 22.573 10.235 -13.932 1.00 96.44 669 PRO A O 1
ATOM 5202 N N . LEU A 1 670 ? 21.118 10.806 -15.547 1.00 94.88 670 LEU A N 1
ATOM 5203 C CA . LEU A 1 670 ? 20.055 11.214 -14.619 1.00 94.88 670 LEU A CA 1
ATOM 5204 C C . LEU A 1 670 ? 19.590 10.061 -13.718 1.00 94.88 670 LEU A C 1
ATOM 5206 O O . LEU A 1 670 ? 19.312 10.274 -12.540 1.00 94.88 670 LEU A O 1
ATOM 5210 N N . THR A 1 671 ? 19.559 8.831 -14.236 1.00 95.12 671 THR A N 1
ATOM 5211 C CA . THR A 1 671 ? 19.285 7.636 -13.421 1.00 95.12 671 THR A CA 1
ATOM 5212 C C . THR A 1 671 ? 20.372 7.448 -12.356 1.00 95.12 671 THR A C 1
ATOM 5214 O O . THR A 1 671 ? 20.073 7.268 -11.180 1.00 95.12 671 THR A O 1
ATOM 5217 N N . LEU A 1 672 ? 21.650 7.539 -12.735 1.00 96.50 672 LEU A N 1
ATOM 5218 C CA . LEU A 1 672 ? 22.769 7.323 -11.810 1.00 96.50 672 LEU A CA 1
ATOM 5219 C C . LEU A 1 672 ? 22.906 8.425 -10.756 1.00 96.50 672 LEU A C 1
ATOM 5221 O O . LEU A 1 672 ? 23.319 8.136 -9.636 1.00 96.50 672 LEU A O 1
ATOM 5225 N N . LEU A 1 673 ? 22.535 9.666 -11.081 1.00 95.94 673 LEU A N 1
ATOM 5226 C CA . LEU A 1 673 ? 22.535 10.788 -10.137 1.00 95.94 673 LEU A CA 1
ATOM 5227 C C . LEU A 1 673 ? 21.593 10.573 -8.942 1.00 95.94 673 LEU A C 1
ATOM 5229 O O . LEU A 1 673 ? 21.823 11.161 -7.889 1.00 95.94 673 LEU A O 1
ATOM 5233 N N . ASN A 1 674 ? 20.592 9.698 -9.082 1.00 93.69 674 ASN A N 1
ATOM 5234 C CA . ASN A 1 674 ? 19.626 9.369 -8.034 1.00 93.69 674 ASN A CA 1
ATOM 5235 C C . ASN A 1 674 ? 20.042 8.188 -7.138 1.00 93.69 674 ASN A C 1
ATOM 5237 O O . ASN A 1 674 ? 19.263 7.752 -6.291 1.00 93.69 674 ASN A O 1
ATOM 5241 N N . LEU A 1 675 ? 21.259 7.655 -7.291 1.00 95.12 675 LEU A N 1
ATOM 5242 C CA . LEU A 1 675 ? 21.756 6.602 -6.406 1.00 95.12 675 LEU A CA 1
ATOM 5243 C C . LEU A 1 675 ? 21.964 7.128 -4.977 1.00 95.12 675 LEU A C 1
ATOM 5245 O O . LEU A 1 675 ? 22.484 8.225 -4.773 1.00 95.12 675 LEU A O 1
ATOM 5249 N N . SER A 1 676 ? 21.619 6.303 -3.993 1.00 94.00 676 SER A N 1
ATOM 5250 C CA . SER A 1 676 ? 21.852 6.542 -2.562 1.00 94.00 676 SER A CA 1
ATOM 5251 C C . SER A 1 676 ? 22.723 5.434 -1.967 1.00 94.00 676 SER A C 1
ATOM 5253 O O . SER A 1 676 ? 22.962 4.420 -2.622 1.00 94.00 676 SER A O 1
ATOM 5255 N N . HIS A 1 677 ? 23.161 5.599 -0.717 1.00 89.94 677 HIS A N 1
ATOM 5256 C CA . HIS A 1 677 ? 23.899 4.557 0.009 1.00 89.94 677 HIS A CA 1
ATOM 5257 C C . HIS A 1 677 ? 23.046 3.337 0.385 1.00 89.94 677 HIS A C 1
ATOM 5259 O O . HIS A 1 677 ? 23.602 2.279 0.656 1.00 89.94 677 HIS A O 1
ATOM 5265 N N . ALA A 1 678 ? 21.718 3.473 0.402 1.00 89.75 678 ALA A N 1
ATOM 5266 C CA . ALA A 1 678 ? 20.810 2.375 0.727 1.00 89.75 678 ALA A CA 1
ATOM 5267 C C . ALA A 1 678 ? 20.500 1.467 -0.464 1.00 89.75 678 ALA A C 1
ATOM 5269 O O . ALA A 1 678 ? 19.996 0.360 -0.287 1.00 89.75 678 ALA A O 1
ATOM 5270 N N . HIS A 1 679 ? 20.778 1.926 -1.686 1.00 92.94 679 HIS A N 1
ATOM 5271 C CA . HIS A 1 679 ? 20.671 1.073 -2.857 1.00 92.94 679 HIS A CA 1
ATOM 5272 C C . HIS A 1 679 ? 21.804 0.042 -2.848 1.00 92.94 679 HIS A C 1
ATOM 5274 O O . HIS A 1 679 ? 22.963 0.361 -2.609 1.00 92.94 679 HIS A O 1
ATOM 5280 N N . GLU A 1 680 ? 21.476 -1.206 -3.156 1.00 93.75 680 GLU A N 1
ATOM 5281 C CA . GLU A 1 680 ? 22.451 -2.298 -3.232 1.00 93.75 680 GLU A CA 1
ATOM 5282 C C . GLU A 1 680 ? 22.780 -2.625 -4.689 1.00 93.75 680 GLU A C 1
ATOM 5284 O O . GLU A 1 680 ? 23.935 -2.888 -5.037 1.00 93.75 680 GLU A O 1
ATOM 5289 N N . TRP A 1 681 ? 21.765 -2.541 -5.556 1.00 96.75 681 TRP A N 1
ATOM 5290 C CA . TRP A 1 681 ? 21.883 -2.769 -6.991 1.00 96.75 681 TRP A CA 1
ATOM 5291 C C . TRP A 1 681 ? 21.225 -1.662 -7.818 1.00 96.75 681 TRP A C 1
ATOM 5293 O O . TRP A 1 681 ? 20.194 -1.101 -7.452 1.00 96.75 681 TRP A O 1
ATOM 5303 N N . ALA A 1 682 ? 21.802 -1.390 -8.982 1.00 97.38 682 ALA A N 1
ATOM 5304 C CA . ALA A 1 682 ? 21.252 -0.544 -10.025 1.00 97.38 682 ALA A CA 1
ATOM 5305 C C . ALA A 1 682 ? 21.114 -1.355 -11.318 1.00 97.38 682 ALA A C 1
ATOM 5307 O O . ALA A 1 682 ? 22.038 -2.068 -11.703 1.00 97.38 682 ALA A O 1
ATOM 5308 N N . ILE A 1 683 ? 19.979 -1.248 -12.005 1.00 97.94 683 ILE A N 1
ATOM 5309 C CA . ILE A 1 683 ? 19.739 -1.949 -13.273 1.00 97.94 683 ILE A CA 1
ATOM 5310 C C . ILE A 1 683 ? 19.424 -0.924 -14.348 1.00 97.94 683 ILE A C 1
ATOM 5312 O O . ILE A 1 683 ? 18.371 -0.280 -14.333 1.00 97.94 683 ILE A O 1
ATOM 5316 N N . VAL A 1 684 ? 20.336 -0.790 -15.299 1.00 97.00 684 VAL A N 1
ATOM 5317 C CA . VAL A 1 684 ? 20.256 0.220 -16.346 1.00 97.00 684 VAL A CA 1
ATOM 5318 C C . VAL A 1 684 ? 20.227 -0.408 -17.727 1.00 97.00 684 VAL A C 1
ATOM 5320 O O . VAL A 1 684 ? 20.777 -1.484 -17.960 1.00 97.00 684 VAL A O 1
ATOM 5323 N N . GLU A 1 685 ? 19.575 0.276 -18.657 1.00 94.56 685 GLU A N 1
ATOM 5324 C CA . GLU A 1 685 ? 19.607 -0.079 -20.073 1.00 94.56 685 GLU A CA 1
ATOM 5325 C C . GLU A 1 685 ? 20.366 0.970 -20.887 1.00 94.56 685 GLU A C 1
ATOM 5327 O O . GLU A 1 685 ? 20.349 2.154 -20.557 1.00 94.56 685 GLU A O 1
ATOM 5332 N N . MET A 1 686 ? 21.035 0.522 -21.952 1.00 95.00 686 MET A N 1
ATOM 5333 C CA . MET A 1 686 ? 21.855 1.364 -22.826 1.00 95.00 686 MET A CA 1
ATOM 5334 C C . MET A 1 686 ? 21.385 1.245 -24.279 1.00 95.00 686 MET A C 1
ATOM 5336 O O . MET A 1 686 ? 21.373 0.152 -24.868 1.00 95.00 686 MET A O 1
ATOM 5340 N N . GLY A 1 687 ? 20.968 2.377 -24.839 1.00 91.12 687 GLY A N 1
ATOM 5341 C CA . GLY A 1 687 ? 20.600 2.570 -26.238 1.00 91.12 687 GLY A CA 1
ATOM 5342 C C . GLY A 1 687 ? 21.732 3.212 -27.042 1.00 91.12 687 GLY A C 1
ATOM 5343 O O . GLY A 1 687 ? 22.708 3.683 -26.470 1.00 91.12 687 GLY A O 1
ATOM 5344 N N . MET A 1 688 ? 21.595 3.182 -28.368 1.00 89.38 688 MET A N 1
ATOM 5345 C CA . MET A 1 688 ? 22.465 3.902 -29.302 1.00 89.38 688 MET A CA 1
ATOM 5346 C C . MET A 1 688 ? 21.750 4.096 -30.636 1.00 89.38 688 MET A C 1
ATOM 5348 O O . MET A 1 688 ? 20.972 3.221 -31.017 1.00 89.38 688 MET A O 1
ATOM 5352 N N . ASN A 1 689 ? 22.101 5.159 -31.341 1.00 81.50 689 ASN A N 1
ATOM 5353 C CA . ASN A 1 689 ? 21.855 5.404 -32.755 1.00 81.50 689 ASN A CA 1
ATOM 5354 C C . ASN A 1 689 ? 23.174 5.389 -33.555 1.00 81.50 689 ASN A C 1
ATOM 5356 O O . ASN A 1 689 ? 23.172 5.006 -34.725 1.00 81.50 689 ASN A O 1
ATOM 5360 N N . HIS A 1 690 ? 24.298 5.745 -32.919 1.00 87.50 690 HIS A N 1
ATOM 5361 C CA . HIS A 1 690 ? 25.617 5.856 -33.548 1.00 87.50 690 HIS A CA 1
ATOM 5362 C C . HIS A 1 690 ? 26.697 5.069 -32.777 1.00 87.50 690 HIS A C 1
ATOM 5364 O O . HIS A 1 690 ? 26.542 4.811 -31.579 1.00 87.50 690 HIS A O 1
ATOM 5370 N N . PRO A 1 691 ? 27.807 4.675 -33.435 1.00 89.50 691 PRO A N 1
ATOM 5371 C CA . PRO A 1 691 ? 28.961 4.087 -32.754 1.00 89.50 691 PRO A CA 1
ATOM 5372 C C . PRO A 1 691 ? 29.524 4.991 -31.648 1.00 89.50 691 PRO A C 1
ATOM 5374 O O . PRO A 1 691 ? 29.543 6.214 -31.782 1.00 89.50 691 PRO A O 1
ATOM 5377 N N . GLY A 1 692 ? 30.035 4.389 -30.577 1.00 93.69 692 GLY A N 1
ATOM 5378 C CA . GLY A 1 692 ? 30.686 5.069 -29.454 1.00 93.69 692 GLY A CA 1
ATOM 5379 C C . GLY A 1 692 ? 29.746 5.520 -28.332 1.00 93.69 692 GLY A C 1
ATOM 5380 O O . GLY A 1 692 ? 30.209 5.774 -27.214 1.00 93.69 692 GLY A O 1
ATOM 5381 N N . GLU A 1 693 ? 28.435 5.593 -28.572 1.00 94.69 693 GLU A N 1
ATOM 5382 C CA . GLU A 1 693 ? 27.471 5.992 -27.541 1.00 94.69 693 GLU A CA 1
ATOM 5383 C C . GLU A 1 693 ? 27.414 4.964 -26.403 1.00 94.69 693 GLU A C 1
ATOM 5385 O O . GLU A 1 693 ? 27.506 5.343 -25.233 1.00 94.69 693 GLU A O 1
ATOM 5390 N N . ILE A 1 694 ? 27.358 3.657 -26.704 1.00 96.62 694 ILE A N 1
ATOM 5391 C CA . ILE A 1 694 ? 27.380 2.621 -25.657 1.00 96.62 694 ILE A CA 1
ATOM 5392 C C . ILE A 1 694 ? 28.711 2.647 -24.916 1.00 96.62 694 ILE A C 1
ATOM 5394 O O . ILE A 1 694 ? 28.707 2.543 -23.688 1.00 96.62 694 ILE A O 1
ATOM 5398 N N . SER A 1 695 ? 29.832 2.843 -25.616 1.00 97.06 695 SER A N 1
ATOM 5399 C CA . SER A 1 695 ? 31.137 2.999 -24.967 1.00 97.06 695 SER A CA 1
ATOM 5400 C C . SER A 1 695 ? 31.111 4.121 -23.924 1.00 97.06 695 SER A C 1
ATOM 5402 O O . SER A 1 695 ? 31.488 3.909 -22.764 1.00 97.06 695 SER A O 1
ATOM 5404 N N . ARG A 1 696 ? 30.588 5.303 -24.279 1.00 96.69 696 ARG A N 1
ATOM 5405 C CA . ARG A 1 696 ? 30.440 6.430 -23.345 1.00 96.69 696 ARG A CA 1
ATOM 5406 C C . ARG A 1 696 ? 29.538 6.070 -22.165 1.00 96.69 696 ARG A C 1
ATOM 5408 O O . ARG A 1 696 ? 29.936 6.274 -21.015 1.00 96.69 696 ARG A O 1
ATOM 5415 N N . LEU A 1 697 ? 28.353 5.521 -22.428 1.00 97.75 697 LEU A N 1
ATOM 5416 C CA . LEU A 1 697 ? 27.393 5.118 -21.395 1.00 97.75 697 LEU A CA 1
ATOM 5417 C C . LEU A 1 697 ? 27.996 4.098 -20.424 1.00 97.75 697 LEU A C 1
ATOM 5419 O O . LEU A 1 697 ? 27.869 4.241 -19.206 1.00 97.75 697 LEU A O 1
ATOM 5423 N N . SER A 1 698 ? 28.711 3.106 -20.947 1.00 97.75 698 SER A N 1
ATOM 5424 C CA . SER A 1 698 ? 29.348 2.069 -20.146 1.00 97.75 698 SER A CA 1
ATOM 5425 C C . SER A 1 698 ? 30.503 2.617 -19.317 1.00 97.75 698 SER A C 1
ATOM 5427 O O . SER A 1 698 ? 30.625 2.304 -18.133 1.00 97.75 698 SER A O 1
ATOM 5429 N N . ARG A 1 699 ? 31.304 3.533 -19.873 1.00 97.19 699 ARG A N 1
ATOM 5430 C CA . ARG A 1 699 ? 32.337 4.248 -19.109 1.00 97.19 699 ARG A CA 1
ATOM 5431 C C . ARG A 1 699 ? 31.732 5.111 -18.005 1.00 97.19 699 ARG A C 1
ATOM 5433 O O . ARG A 1 699 ? 32.362 5.260 -16.967 1.00 97.19 699 ARG A O 1
ATOM 5440 N N . ILE A 1 700 ? 30.531 5.657 -18.157 1.00 97.56 700 ILE A N 1
ATOM 5441 C CA . ILE A 1 700 ? 29.862 6.374 -17.060 1.00 97.56 700 ILE A CA 1
ATOM 5442 C C . ILE A 1 700 ? 29.362 5.383 -15.995 1.00 97.56 700 ILE A C 1
ATOM 5444 O O . ILE A 1 700 ? 29.616 5.577 -14.805 1.00 97.56 700 ILE A O 1
ATOM 5448 N N . ALA A 1 701 ? 28.684 4.311 -16.415 1.00 97.00 701 ALA A N 1
ATOM 5449 C CA . ALA A 1 701 ? 27.993 3.384 -15.520 1.00 97.00 701 ALA A CA 1
ATOM 5450 C C . ALA A 1 701 ? 28.896 2.359 -14.818 1.00 97.00 701 ALA A C 1
ATOM 5452 O O . ALA A 1 701 ? 28.549 1.924 -13.722 1.00 97.00 701 ALA A O 1
ATOM 5453 N N . LEU A 1 702 ? 30.019 1.956 -15.422 1.00 96.81 702 LEU A N 1
ATOM 5454 C CA . LEU A 1 702 ? 30.921 0.908 -14.923 1.00 96.81 702 LEU A CA 1
ATOM 5455 C C . LEU A 1 702 ? 30.166 -0.326 -14.371 1.00 96.81 702 LEU A C 1
ATOM 5457 O O . LEU A 1 702 ? 30.143 -0.539 -13.150 1.00 96.81 702 LEU A O 1
ATOM 5461 N N . PRO A 1 703 ? 29.506 -1.117 -15.238 1.00 97.62 703 PRO A N 1
ATOM 5462 C CA . PRO A 1 703 ? 28.777 -2.307 -14.823 1.00 97.62 703 PRO A CA 1
ATOM 5463 C C . PRO A 1 703 ? 29.660 -3.335 -14.110 1.00 97.62 703 PRO A C 1
ATOM 5465 O O . PRO A 1 703 ? 30.822 -3.541 -14.457 1.00 97.62 703 PRO A O 1
ATOM 5468 N N . ASP A 1 704 ? 29.070 -4.001 -13.120 1.00 98.25 704 ASP A N 1
ATOM 5469 C CA . ASP A 1 704 ? 29.574 -5.237 -12.518 1.00 98.25 704 ASP A CA 1
ATOM 5470 C C . ASP A 1 704 ? 29.100 -6.460 -13.337 1.00 98.25 704 ASP A C 1
ATOM 5472 O O . ASP A 1 704 ? 29.793 -7.475 -13.412 1.00 98.25 704 ASP A O 1
ATOM 5476 N N . ILE A 1 705 ? 27.935 -6.347 -13.990 1.00 98.56 705 ILE A N 1
ATOM 5477 C CA . ILE A 1 705 ? 27.392 -7.335 -14.933 1.00 98.56 705 ILE A CA 1
ATOM 5478 C C . ILE A 1 705 ? 26.941 -6.610 -16.207 1.00 98.56 705 ILE A C 1
ATOM 5480 O O . ILE A 1 705 ? 26.166 -5.654 -16.137 1.00 98.56 705 ILE A O 1
ATOM 5484 N N . ALA A 1 706 ? 27.392 -7.075 -17.369 1.00 98.44 706 ALA A N 1
ATOM 5485 C CA . ALA A 1 706 ? 26.980 -6.563 -18.674 1.00 98.44 706 ALA A CA 1
ATOM 5486 C C . ALA A 1 706 ? 26.219 -7.644 -19.451 1.00 98.44 706 ALA A C 1
ATOM 5488 O O . ALA A 1 706 ? 26.718 -8.754 -19.625 1.00 98.44 706 ALA A O 1
ATOM 5489 N N . VAL A 1 707 ? 25.013 -7.322 -19.919 1.00 98.50 707 VAL A N 1
ATOM 5490 C CA . VAL A 1 707 ? 24.121 -8.248 -20.630 1.00 98.50 707 VAL A CA 1
ATOM 5491 C C . VAL A 1 707 ? 23.893 -7.756 -22.053 1.00 98.50 707 VAL A C 1
ATOM 5493 O O . VAL A 1 707 ? 23.460 -6.618 -22.254 1.00 98.50 707 VAL A O 1
ATOM 5496 N N . VAL A 1 708 ? 24.104 -8.630 -23.036 1.00 97.81 708 VAL A N 1
ATOM 5497 C CA . VAL A 1 708 ? 23.721 -8.392 -24.434 1.00 97.81 708 VAL A CA 1
ATOM 5498 C C . VAL A 1 708 ? 22.604 -9.364 -24.807 1.00 97.81 708 VAL A C 1
ATOM 5500 O O . VAL A 1 708 ? 22.828 -10.569 -24.883 1.00 97.81 708 VAL A O 1
ATOM 5503 N N . THR A 1 709 ? 21.389 -8.850 -25.024 1.00 95.12 709 THR A N 1
ATOM 5504 C CA . THR A 1 709 ? 20.202 -9.691 -25.259 1.00 95.12 709 THR A CA 1
ATOM 5505 C C . THR A 1 709 ? 20.187 -10.352 -26.635 1.00 95.12 709 THR A C 1
ATOM 5507 O O . THR A 1 709 ? 19.804 -11.507 -26.737 1.00 95.12 709 THR A O 1
ATOM 5510 N N . ASN A 1 710 ? 20.535 -9.613 -27.693 1.00 92.12 710 ASN A N 1
ATOM 5511 C CA . ASN A 1 710 ? 20.717 -10.097 -29.069 1.00 92.12 710 ASN A CA 1
ATOM 5512 C C . ASN A 1 710 ? 21.202 -8.967 -29.993 1.00 92.12 710 ASN A C 1
ATOM 5514 O O . ASN A 1 710 ? 21.147 -7.780 -29.652 1.00 92.12 710 ASN A O 1
ATOM 5518 N N . THR A 1 711 ? 21.598 -9.336 -31.206 1.00 91.31 711 THR A N 1
ATOM 5519 C CA . THR A 1 711 ? 21.951 -8.447 -32.316 1.00 91.31 711 THR A CA 1
ATOM 5520 C C . THR A 1 711 ? 21.042 -8.719 -33.525 1.00 91.31 711 THR A C 1
ATOM 5522 O O . THR A 1 711 ? 20.753 -9.861 -33.879 1.00 91.31 711 THR A O 1
ATOM 5525 N N . ALA A 1 712 ? 20.494 -7.667 -34.130 1.00 85.88 712 ALA A N 1
ATOM 5526 C CA . ALA A 1 712 ? 19.573 -7.739 -35.263 1.00 85.88 712 ALA A CA 1
ATOM 5527 C C . ALA A 1 712 ? 19.652 -6.442 -36.083 1.00 85.88 712 ALA A C 1
ATOM 5529 O O . ALA A 1 712 ? 20.273 -5.473 -35.652 1.00 85.88 712 ALA A O 1
ATOM 5530 N N . GLY A 1 713 ? 19.020 -6.410 -37.260 1.00 80.62 713 GLY A N 1
ATOM 5531 C CA . GLY A 1 713 ? 18.992 -5.222 -38.118 1.00 80.62 713 GLY A CA 1
ATOM 5532 C C . GLY A 1 713 ? 18.169 -4.079 -37.519 1.00 80.62 713 GLY A C 1
ATOM 5533 O O . GLY A 1 713 ? 16.969 -3.998 -37.763 1.00 80.62 713 GLY A O 1
ATOM 5534 N N . VAL A 1 714 ? 18.823 -3.217 -36.740 1.00 78.69 714 VAL A N 1
ATOM 5535 C CA . VAL A 1 714 ? 18.304 -1.959 -36.177 1.00 78.69 714 VAL A CA 1
ATOM 5536 C C . VAL A 1 714 ? 19.351 -0.862 -36.360 1.00 78.69 714 VAL A C 1
ATOM 5538 O O . VAL A 1 714 ? 20.541 -1.173 -36.366 1.00 78.69 714 VAL A O 1
ATOM 5541 N N . HIS A 1 715 ? 18.926 0.397 -36.509 1.00 79.31 715 HIS A N 1
ATOM 5542 C CA . HIS A 1 715 ? 19.820 1.543 -36.748 1.00 79.31 715 HIS A CA 1
ATOM 5543 C C . HIS A 1 715 ? 20.771 1.324 -37.943 1.00 79.31 715 HIS A C 1
ATOM 5545 O O . HIS A 1 715 ? 21.925 1.754 -37.940 1.00 79.31 715 HIS A O 1
ATOM 5551 N N . LEU A 1 716 ? 20.302 0.608 -38.974 1.00 79.19 716 LEU A N 1
ATOM 5552 C CA . LEU A 1 716 ? 21.125 0.245 -40.134 1.00 79.19 716 LEU A CA 1
ATOM 5553 C C . LEU A 1 716 ? 21.527 1.469 -40.957 1.00 79.19 716 LEU A C 1
ATOM 5555 O O . LEU A 1 716 ? 22.552 1.431 -41.627 1.00 79.19 716 LEU A O 1
ATOM 5559 N N . GLU A 1 717 ? 20.749 2.543 -40.881 1.00 76.12 717 GLU A N 1
ATOM 5560 C CA . GLU A 1 717 ? 21.088 3.834 -41.473 1.00 76.12 717 GLU A CA 1
ATOM 5561 C C . GLU A 1 717 ? 22.378 4.426 -40.881 1.00 76.12 717 GLU A C 1
ATOM 5563 O O . GLU A 1 717 ? 23.237 4.881 -41.628 1.00 76.12 717 GLU A O 1
ATOM 5568 N N . GLY A 1 718 ? 22.564 4.337 -39.557 1.00 75.88 718 GLY A N 1
ATOM 5569 C CA . GLY A 1 718 ? 23.765 4.831 -38.874 1.00 75.88 718 GLY A CA 1
ATOM 5570 C C . GLY A 1 718 ? 24.939 3.845 -38.848 1.00 75.88 718 GLY A C 1
ATOM 5571 O O . GLY A 1 718 ? 26.086 4.265 -38.714 1.00 75.88 718 GLY A O 1
ATOM 5572 N N . LEU A 1 719 ? 24.673 2.536 -38.961 1.00 83.44 719 LEU A N 1
ATOM 5573 C CA . LEU A 1 719 ? 25.669 1.473 -38.734 1.00 83.44 719 LEU A CA 1
ATOM 5574 C C . LEU A 1 719 ? 26.002 0.638 -39.982 1.00 83.44 719 LEU A C 1
ATOM 5576 O O . LEU A 1 719 ? 27.014 -0.058 -39.999 1.00 83.44 719 LEU A O 1
ATOM 5580 N N . GLY A 1 720 ? 25.182 0.668 -41.031 1.00 82.94 720 GLY A N 1
ATOM 5581 C CA . GLY A 1 720 ? 25.402 -0.012 -42.318 1.00 82.94 720 GLY A CA 1
ATOM 5582 C C . GLY A 1 720 ? 25.140 -1.531 -42.341 1.00 82.94 720 GLY A C 1
ATOM 5583 O O . GLY A 1 720 ? 24.523 -2.045 -43.286 1.00 82.94 720 GLY A O 1
ATOM 5584 N N . SER A 1 721 ? 25.566 -2.277 -41.316 1.00 87.75 721 SER A N 1
ATOM 5585 C CA . SER A 1 721 ? 25.455 -3.747 -41.254 1.00 87.75 721 SER A CA 1
ATOM 5586 C C . SER A 1 721 ? 25.063 -4.276 -39.869 1.00 87.75 721 SER A C 1
ATOM 5588 O O . SER A 1 721 ? 25.179 -3.578 -38.864 1.00 87.75 721 SER A O 1
ATOM 5590 N N . VAL A 1 722 ? 24.592 -5.529 -39.802 1.00 88.62 722 VAL A N 1
ATOM 5591 C CA . VAL A 1 722 ? 24.236 -6.183 -38.524 1.00 88.62 722 VAL A CA 1
ATOM 5592 C C . VAL A 1 722 ? 25.499 -6.534 -37.729 1.00 88.62 722 VAL A C 1
ATOM 5594 O O . VAL A 1 722 ? 25.488 -6.520 -36.502 1.00 88.62 722 VAL A O 1
ATOM 5597 N N . GLU A 1 723 ? 26.609 -6.783 -38.417 1.00 93.56 723 GLU A N 1
ATOM 5598 C CA . GLU A 1 723 ? 27.937 -6.978 -37.838 1.00 93.56 723 GLU A CA 1
ATOM 5599 C C . GLU A 1 723 ? 28.408 -5.704 -37.127 1.00 93.56 723 GLU A C 1
ATOM 5601 O O . GLU A 1 723 ? 28.888 -5.772 -35.998 1.00 93.56 723 GLU A O 1
ATOM 5606 N N . ASN A 1 724 ? 28.182 -4.530 -37.724 1.00 92.50 724 ASN A N 1
ATOM 5607 C CA . ASN A 1 724 ? 28.478 -3.247 -37.087 1.00 92.50 724 ASN A CA 1
ATOM 5608 C C . ASN A 1 724 ? 27.548 -2.970 -35.900 1.00 92.50 724 ASN A C 1
ATOM 5610 O O . ASN A 1 724 ? 28.001 -2.438 -34.889 1.00 92.50 724 ASN A O 1
ATOM 5614 N N . VAL A 1 725 ? 26.278 -3.397 -35.966 1.00 91.25 725 VAL A N 1
ATOM 5615 C CA . VAL A 1 725 ? 25.389 -3.394 -34.792 1.00 91.25 725 VAL A CA 1
ATOM 5616 C C . VAL A 1 725 ? 25.977 -4.257 -33.676 1.00 91.25 725 VAL A C 1
ATOM 5618 O O . VAL A 1 725 ? 26.012 -3.809 -32.534 1.00 91.25 725 VAL A O 1
ATOM 5621 N N . ALA A 1 726 ? 26.461 -5.464 -33.979 1.00 95.00 726 ALA A N 1
ATOM 5622 C CA . ALA A 1 726 ? 27.076 -6.342 -32.985 1.00 95.00 726 ALA A CA 1
ATOM 5623 C C . ALA A 1 726 ? 28.338 -5.724 -32.363 1.00 95.00 726 ALA A C 1
ATOM 5625 O O . ALA A 1 726 ? 28.452 -5.702 -31.138 1.00 95.00 726 ALA A O 1
ATOM 5626 N N . THR A 1 727 ? 29.225 -5.148 -33.178 1.00 95.69 727 THR A N 1
ATOM 5627 C CA . THR A 1 727 ? 30.419 -4.425 -32.708 1.00 95.69 727 THR A CA 1
ATOM 5628 C C . THR A 1 727 ? 30.046 -3.262 -31.792 1.00 95.69 727 THR A C 1
ATOM 5630 O O . THR A 1 727 ? 30.575 -3.161 -30.689 1.00 95.69 727 THR A O 1
ATOM 5633 N N . ALA A 1 728 ? 29.074 -2.439 -32.186 1.00 95.38 728 ALA A N 1
ATOM 5634 C CA . ALA A 1 728 ? 28.622 -1.314 -31.376 1.00 95.38 728 ALA A CA 1
ATOM 5635 C C . ALA A 1 728 ? 27.921 -1.768 -30.075 1.00 95.38 728 ALA A C 1
ATOM 5637 O O . ALA A 1 728 ? 28.081 -1.149 -29.028 1.00 95.38 728 ALA A O 1
ATOM 5638 N N . LYS A 1 729 ? 27.202 -2.905 -30.070 1.00 96.12 729 LYS A N 1
ATOM 5639 C CA . LYS A 1 729 ? 26.682 -3.507 -28.822 1.00 96.12 729 LYS A CA 1
ATOM 5640 C C . LYS A 1 729 ? 27.787 -4.047 -27.917 1.00 96.12 729 LYS A C 1
ATOM 5642 O O . LYS A 1 729 ? 27.628 -3.990 -26.699 1.00 96.12 729 LYS A O 1
ATOM 5647 N N . ALA A 1 730 ? 28.888 -4.532 -28.483 1.00 97.31 730 ALA A N 1
ATOM 5648 C CA . ALA A 1 730 ? 30.041 -4.999 -27.722 1.00 97.31 730 ALA A CA 1
ATOM 5649 C C . ALA A 1 730 ? 30.805 -3.864 -27.013 1.00 97.31 730 ALA A C 1
ATOM 5651 O O . ALA A 1 730 ? 31.550 -4.138 -26.074 1.00 97.31 730 ALA A O 1
ATOM 5652 N N . GLU A 1 731 ? 30.574 -2.595 -27.372 1.00 97.69 731 GLU A N 1
ATOM 5653 C CA . GLU A 1 731 ? 31.146 -1.432 -26.672 1.00 97.69 731 GLU A CA 1
ATOM 5654 C C . GLU A 1 731 ? 30.775 -1.379 -25.179 1.00 97.69 731 GLU A C 1
ATOM 5656 O O . GLU A 1 731 ? 31.472 -0.745 -24.385 1.00 97.69 731 GLU A O 1
ATOM 5661 N N . ILE A 1 732 ? 29.713 -2.085 -24.761 1.00 97.62 732 ILE A N 1
ATOM 5662 C CA . ILE A 1 732 ? 29.340 -2.235 -23.343 1.00 97.62 732 ILE A CA 1
ATOM 5663 C C . ILE A 1 732 ? 30.471 -2.868 -22.514 1.00 97.62 732 ILE A C 1
ATOM 5665 O O . ILE A 1 732 ? 30.522 -2.727 -21.295 1.00 97.62 732 ILE A O 1
ATOM 5669 N N . PHE A 1 733 ? 31.404 -3.563 -23.163 1.00 98.06 733 PHE A N 1
ATOM 5670 C CA . PHE A 1 733 ? 32.562 -4.153 -22.507 1.00 98.06 733 PHE A CA 1
ATOM 5671 C C . PHE A 1 733 ? 33.734 -3.179 -22.369 1.00 98.06 733 PHE A C 1
ATOM 5673 O O . PHE A 1 733 ? 34.639 -3.468 -21.598 1.00 98.06 733 PHE A O 1
ATOM 5680 N N . GLU A 1 734 ? 33.748 -2.023 -23.041 1.00 96.19 734 GLU A N 1
ATOM 5681 C CA . GLU A 1 734 ? 34.883 -1.086 -22.979 1.00 96.19 734 GLU A CA 1
ATOM 5682 C C . GLU A 1 734 ? 34.999 -0.370 -21.631 1.00 96.19 734 GLU A C 1
ATOM 5684 O O . GLU A 1 734 ? 36.095 -0.153 -21.116 1.00 96.19 734 GLU A O 1
ATOM 5689 N N . GLY A 1 735 ? 33.863 0.016 -21.054 1.00 94.69 735 GLY A N 1
ATOM 5690 C CA . GLY A 1 735 ? 33.802 0.622 -19.732 1.00 94.69 735 GLY A CA 1
ATOM 5691 C C . GLY A 1 735 ? 33.148 -0.338 -18.762 1.00 94.69 735 GLY A C 1
ATOM 5692 O O . GLY A 1 735 ? 31.936 -0.299 -18.642 1.00 94.69 735 GLY A O 1
ATOM 5693 N N . ILE A 1 736 ? 33.915 -1.181 -18.074 1.00 95.88 736 ILE A N 1
ATOM 5694 C CA . ILE A 1 736 ? 33.380 -2.185 -17.143 1.00 95.88 736 ILE A CA 1
ATOM 5695 C C . ILE A 1 736 ? 34.234 -2.271 -15.872 1.00 95.88 736 ILE A C 1
ATOM 5697 O O . ILE A 1 736 ? 35.409 -1.894 -15.875 1.00 95.88 736 ILE A O 1
ATOM 5701 N N . ARG A 1 737 ? 33.649 -2.710 -14.750 1.00 94.88 737 ARG A N 1
ATOM 5702 C CA . ARG A 1 737 ? 34.387 -2.866 -13.488 1.00 94.88 737 ARG A CA 1
ATOM 5703 C C . ARG A 1 737 ? 35.330 -4.073 -13.558 1.00 94.88 737 ARG A C 1
ATOM 5705 O O . ARG A 1 737 ? 35.091 -5.031 -14.285 1.00 94.88 737 ARG A O 1
ATOM 5712 N N . LYS A 1 738 ? 36.404 -4.053 -12.767 1.00 94.75 738 LYS A N 1
ATOM 5713 C CA . LYS A 1 738 ? 37.292 -5.214 -12.609 1.00 94.75 738 LYS A CA 1
ATOM 5714 C C . LYS A 1 738 ? 36.532 -6.392 -11.984 1.00 94.75 738 LYS A C 1
ATOM 5716 O O . LYS A 1 738 ? 35.771 -6.187 -11.041 1.00 94.75 738 LYS A O 1
ATOM 5721 N N . ASN A 1 739 ? 36.818 -7.607 -12.452 1.00 95.81 739 ASN A N 1
ATOM 5722 C CA . ASN A 1 739 ? 36.144 -8.858 -12.084 1.00 95.81 739 ASN A CA 1
ATOM 5723 C C . ASN A 1 739 ? 34.660 -8.914 -12.489 1.00 95.81 739 ASN A C 1
ATOM 5725 O O . ASN A 1 739 ? 33.876 -9.606 -11.841 1.00 95.81 739 ASN A O 1
ATOM 5729 N N . ALA A 1 740 ? 34.273 -8.185 -13.535 1.00 97.50 740 ALA A N 1
ATOM 5730 C CA . ALA A 1 740 ? 32.901 -8.187 -14.021 1.00 97.50 740 ALA A CA 1
ATOM 5731 C C . ALA A 1 740 ? 32.543 -9.475 -14.773 1.00 97.50 740 ALA A C 1
ATOM 5733 O O . ALA A 1 740 ? 33.413 -10.268 -15.151 1.00 97.50 740 ALA A O 1
ATOM 5734 N N . THR A 1 741 ? 31.242 -9.664 -14.997 1.00 98.44 741 THR A N 1
ATOM 5735 C CA . THR A 1 741 ? 30.702 -10.775 -15.791 1.00 98.44 741 THR A CA 1
ATOM 5736 C C . THR A 1 741 ? 29.992 -10.268 -17.044 1.00 98.44 741 THR A C 1
ATOM 5738 O O . THR A 1 741 ? 29.171 -9.354 -16.966 1.00 98.44 741 THR A O 1
ATOM 5741 N N . ALA A 1 742 ? 30.283 -10.884 -18.189 1.00 98.38 742 ALA A N 1
ATOM 5742 C CA . ALA A 1 742 ? 29.533 -10.708 -19.428 1.00 98.38 742 ALA A CA 1
ATOM 5743 C C . ALA A 1 742 ? 28.507 -11.840 -19.589 1.00 98.38 742 ALA A C 1
ATOM 5745 O O . ALA A 1 742 ? 28.838 -13.007 -19.393 1.00 98.38 742 ALA A O 1
ATOM 5746 N N . ILE A 1 743 ? 27.273 -11.495 -19.954 1.00 98.19 743 ILE A N 1
ATOM 5747 C CA . ILE A 1 743 ? 26.180 -12.434 -20.229 1.00 98.19 743 ILE A CA 1
ATOM 5748 C C . ILE A 1 743 ? 25.740 -12.236 -21.680 1.00 98.19 743 ILE A C 1
ATOM 5750 O O . ILE A 1 743 ? 25.295 -11.147 -22.058 1.00 98.19 743 ILE A O 1
ATOM 5754 N N . LEU A 1 744 ? 25.866 -13.286 -22.486 1.00 97.44 744 LEU A N 1
ATOM 5755 C CA . LEU A 1 744 ? 25.670 -13.256 -23.933 1.00 97.44 744 LEU A CA 1
ATOM 5756 C C . LEU A 1 744 ? 24.597 -14.254 -24.369 1.00 97.44 744 LEU A C 1
ATOM 5758 O O . LEU A 1 744 ? 24.446 -15.323 -23.783 1.00 97.44 744 LEU A O 1
ATOM 5762 N N . PHE A 1 745 ? 23.864 -13.919 -25.426 1.00 95.50 745 PHE A N 1
ATOM 5763 C CA . PHE A 1 745 ? 22.903 -14.840 -26.020 1.00 95.50 745 PHE A CA 1
ATOM 5764 C C . PHE A 1 745 ? 23.632 -15.904 -26.850 1.00 95.50 745 PHE A C 1
ATOM 5766 O O . PHE A 1 745 ? 24.339 -15.570 -27.802 1.00 95.50 745 PHE A O 1
ATOM 5773 N N . ALA A 1 746 ? 23.480 -17.174 -26.472 1.00 94.19 746 ALA A N 1
ATOM 5774 C CA . ALA A 1 746 ? 24.152 -18.314 -27.093 1.00 94.19 746 ALA A CA 1
ATOM 5775 C C . ALA A 1 746 ? 23.744 -18.483 -28.560 1.00 94.19 746 ALA A C 1
ATOM 5777 O O . ALA A 1 746 ? 24.598 -18.707 -29.416 1.00 94.19 746 ALA A O 1
ATOM 5778 N N . ASP A 1 747 ? 22.451 -18.295 -28.838 1.00 91.12 747 ASP A N 1
ATOM 5779 C CA . ASP A 1 747 ? 21.839 -18.541 -30.146 1.00 91.12 747 ASP A CA 1
ATOM 5780 C C . ASP A 1 747 ? 21.958 -17.332 -31.094 1.00 91.12 747 ASP A C 1
ATOM 5782 O O . ASP A 1 747 ? 21.273 -17.267 -32.112 1.00 91.12 747 ASP A O 1
ATOM 5786 N N . ASP A 1 748 ? 22.791 -16.337 -30.765 1.00 91.56 748 ASP A N 1
ATOM 5787 C CA . ASP A 1 748 ? 23.030 -15.161 -31.600 1.00 91.56 748 ASP A CA 1
ATOM 5788 C C . ASP A 1 748 ? 24.015 -15.485 -32.748 1.00 91.56 748 ASP A C 1
ATOM 5790 O O . ASP A 1 748 ? 25.179 -15.780 -32.473 1.00 91.56 748 ASP A O 1
ATOM 5794 N N . PRO A 1 749 ? 23.634 -15.354 -34.041 1.00 91.75 749 PRO A N 1
ATOM 5795 C CA . PRO A 1 749 ? 24.558 -15.616 -35.153 1.00 91.75 749 PRO A CA 1
ATOM 5796 C C . PRO A 1 749 ? 25.871 -14.810 -35.173 1.00 91.75 749 PRO A C 1
ATOM 5798 O O . PRO A 1 749 ? 26.797 -15.177 -35.888 1.00 91.75 749 PRO A O 1
ATOM 5801 N N . ARG A 1 750 ? 25.967 -13.702 -34.429 1.00 94.75 750 ARG A N 1
ATOM 5802 C CA . ARG A 1 750 ? 27.150 -12.826 -34.317 1.00 94.75 750 ARG A CA 1
ATOM 5803 C C . ARG A 1 750 ? 27.810 -12.975 -32.946 1.00 94.75 750 ARG A C 1
ATOM 5805 O O . ARG A 1 750 ? 28.628 -12.136 -32.564 1.00 94.75 750 ARG A O 1
ATOM 5812 N N . ARG A 1 751 ? 27.485 -14.034 -32.196 1.00 92.88 751 ARG A N 1
ATOM 5813 C CA . ARG A 1 751 ? 28.078 -14.337 -30.889 1.00 92.88 751 ARG A CA 1
ATOM 5814 C C . ARG A 1 751 ? 29.599 -14.233 -30.907 1.00 92.88 751 ARG A C 1
ATOM 5816 O O . ARG A 1 751 ? 30.159 -13.690 -29.964 1.00 92.88 751 ARG A O 1
ATOM 5823 N N . CYS A 1 752 ? 30.258 -14.704 -31.967 1.00 94.56 752 CYS A N 1
ATOM 5824 C CA . CYS A 1 752 ? 31.716 -14.661 -32.080 1.00 94.56 752 CYS A CA 1
ATOM 5825 C C . CYS A 1 752 ? 32.290 -13.239 -31.927 1.00 94.56 752 CYS A C 1
ATOM 5827 O O . CYS A 1 752 ? 33.309 -13.074 -31.264 1.00 94.56 752 CYS A O 1
ATOM 5829 N N . ILE A 1 753 ? 31.611 -12.212 -32.456 1.00 96.25 753 ILE A N 1
ATOM 5830 C CA . ILE A 1 753 ? 32.014 -10.801 -32.328 1.00 96.25 753 ILE A CA 1
ATOM 5831 C C . ILE A 1 753 ? 31.892 -10.347 -30.867 1.00 96.25 753 ILE A C 1
ATOM 5833 O O . ILE A 1 753 ? 32.816 -9.749 -30.314 1.00 96.25 753 ILE A O 1
ATOM 5837 N N . LEU A 1 754 ? 30.756 -10.653 -30.234 1.00 96.94 754 LEU A N 1
ATOM 5838 C CA . LEU A 1 754 ? 30.469 -10.269 -28.849 1.00 96.94 754 LEU A CA 1
ATOM 5839 C C . LEU A 1 754 ? 31.420 -10.960 -27.861 1.00 96.94 754 LEU A C 1
ATOM 5841 O O . LEU A 1 754 ? 31.956 -10.320 -26.958 1.00 96.94 754 LEU A O 1
ATOM 5845 N N . GLU A 1 755 ? 31.639 -12.261 -28.046 1.00 96.69 755 GLU A N 1
ATOM 5846 C CA . GLU A 1 755 ? 32.501 -13.085 -27.204 1.00 96.69 755 GLU A CA 1
ATOM 5847 C C . GLU A 1 755 ? 33.971 -12.677 -27.333 1.00 96.69 755 GLU A C 1
ATOM 5849 O O . GLU A 1 755 ? 34.640 -12.527 -26.310 1.00 96.69 755 GLU A O 1
ATOM 5854 N N . ALA A 1 756 ? 34.463 -12.434 -28.554 1.00 97.19 756 ALA A N 1
ATOM 5855 C CA . ALA A 1 756 ? 35.827 -11.952 -28.768 1.00 97.19 756 ALA A CA 1
ATOM 5856 C C . ALA A 1 756 ? 36.068 -10.635 -28.018 1.00 97.19 756 ALA A C 1
ATOM 5858 O O . ALA A 1 756 ? 37.004 -10.539 -27.225 1.00 97.19 756 ALA A O 1
ATOM 5859 N N . LYS A 1 757 ? 35.163 -9.658 -28.164 1.00 96.62 757 LYS A N 1
ATOM 5860 C CA . LYS A 1 757 ? 35.274 -8.370 -27.464 1.00 96.62 757 LYS A CA 1
ATOM 5861 C C . LYS A 1 757 ? 35.188 -8.491 -25.946 1.00 96.62 757 LYS A C 1
ATOM 5863 O O . LYS A 1 757 ? 35.925 -7.802 -25.245 1.00 96.62 757 LYS A O 1
ATOM 5868 N N . ALA A 1 758 ? 34.332 -9.371 -25.428 1.00 97.00 758 ALA A N 1
ATOM 5869 C CA . ALA A 1 758 ? 34.266 -9.626 -23.992 1.00 97.00 758 ALA A CA 1
ATOM 5870 C C . ALA A 1 758 ? 35.576 -10.241 -23.462 1.00 97.00 758 ALA A C 1
ATOM 5872 O O . ALA A 1 758 ? 36.061 -9.838 -22.409 1.00 97.00 758 ALA A O 1
ATOM 5873 N N . ARG A 1 759 ? 36.172 -11.190 -24.196 1.00 96.62 759 ARG A N 1
ATOM 5874 C CA . ARG A 1 759 ? 37.412 -11.878 -23.792 1.00 96.62 759 ARG A CA 1
ATOM 5875 C C . ARG A 1 759 ? 38.675 -11.029 -23.967 1.00 96.62 759 ARG A C 1
ATOM 5877 O O . ARG A 1 759 ? 39.639 -11.253 -23.246 1.00 96.62 759 ARG A O 1
ATOM 5884 N N . GLU A 1 760 ? 38.672 -10.050 -24.872 1.00 96.50 760 GLU A N 1
ATOM 5885 C CA . GLU A 1 760 ? 39.767 -9.079 -25.031 1.00 96.50 760 GLU A CA 1
ATOM 5886 C C . GLU A 1 760 ? 39.938 -8.165 -23.804 1.00 96.50 760 GLU A C 1
ATOM 5888 O O . GLU A 1 760 ? 41.035 -7.663 -23.550 1.00 96.50 760 GLU A O 1
ATOM 5893 N N . ASN A 1 761 ? 38.875 -7.939 -23.023 1.00 95.94 761 ASN A N 1
ATOM 5894 C CA . ASN A 1 761 ? 38.949 -7.094 -21.837 1.00 95.94 761 ASN A CA 1
ATOM 5895 C C . ASN A 1 761 ? 39.260 -7.905 -20.569 1.00 95.94 761 ASN A C 1
ATOM 5897 O O . ASN A 1 761 ? 38.376 -8.506 -19.963 1.00 95.94 761 ASN A O 1
ATOM 5901 N N . ASN A 1 762 ? 40.498 -7.795 -20.077 1.00 95.38 762 ASN A N 1
ATOM 5902 C CA . ASN A 1 762 ? 40.972 -8.437 -18.841 1.00 95.38 762 ASN A CA 1
ATOM 5903 C C . ASN A 1 762 ? 40.190 -8.061 -17.561 1.00 95.38 762 ASN A C 1
ATOM 5905 O O . ASN A 1 762 ? 40.371 -8.690 -16.516 1.00 95.38 762 ASN A O 1
ATOM 5909 N N . ALA A 1 763 ? 39.353 -7.018 -17.591 1.00 96.69 763 ALA A N 1
ATOM 5910 C CA . ALA A 1 763 ? 38.451 -6.694 -16.488 1.00 96.69 763 ALA A CA 1
ATOM 5911 C C . ALA A 1 763 ? 37.286 -7.694 -16.364 1.00 96.69 763 ALA A C 1
ATOM 5913 O O . ALA A 1 763 ? 36.733 -7.838 -15.269 1.00 96.69 763 ALA A O 1
ATOM 5914 N N . ILE A 1 764 ? 36.933 -8.391 -17.448 1.00 97.94 764 ILE A N 1
ATOM 5915 C CA . ILE A 1 764 ? 35.882 -9.408 -17.489 1.00 97.94 764 ILE A CA 1
ATOM 5916 C C . ILE A 1 764 ? 36.485 -10.741 -17.059 1.00 97.94 764 ILE A C 1
ATOM 5918 O O . ILE A 1 764 ? 37.337 -11.312 -17.732 1.00 97.94 764 ILE A O 1
ATOM 5922 N N . LYS A 1 765 ? 36.036 -11.242 -15.909 1.00 97.19 765 LYS A N 1
ATOM 5923 C CA . LYS A 1 765 ? 36.518 -12.510 -15.349 1.00 97.19 765 LYS A CA 1
ATOM 5924 C C . LYS A 1 765 ? 35.720 -13.704 -15.862 1.00 97.19 765 LYS A C 1
ATOM 5926 O O . LYS A 1 765 ? 36.266 -14.796 -15.992 1.00 97.19 765 LYS A O 1
ATOM 5931 N N . THR A 1 766 ? 34.437 -13.490 -16.133 1.00 97.19 766 THR A N 1
ATOM 5932 C CA . THR A 1 766 ? 33.495 -14.552 -16.480 1.00 97.19 766 THR A CA 1
ATOM 5933 C C . THR A 1 766 ? 32.693 -14.140 -17.709 1.00 97.19 766 THR A C 1
ATOM 5935 O O . THR A 1 766 ? 32.196 -13.016 -17.776 1.00 97.19 766 THR A O 1
ATOM 5938 N N . VAL A 1 767 ? 32.541 -15.058 -18.662 1.00 97.50 767 VAL A N 1
ATOM 5939 C CA . VAL A 1 767 ? 31.631 -14.930 -19.807 1.00 97.50 767 VAL A CA 1
ATOM 5940 C C . VAL A 1 767 ? 30.659 -16.100 -19.727 1.00 97.50 767 VAL A C 1
ATOM 5942 O O . VAL A 1 767 ? 31.113 -17.241 -19.713 1.00 97.50 767 VAL A O 1
ATOM 5945 N N . LEU A 1 768 ? 29.364 -15.810 -19.622 1.00 96.94 768 LEU A N 1
ATOM 5946 C CA . LEU A 1 768 ? 28.291 -16.801 -19.546 1.00 96.94 768 LEU A CA 1
ATOM 5947 C C . LEU A 1 768 ? 27.334 -16.650 -20.724 1.00 96.94 768 LEU A C 1
ATOM 5949 O O . LEU A 1 768 ? 27.090 -15.540 -21.208 1.00 96.94 768 LEU A O 1
ATOM 5953 N N . PHE A 1 769 ? 26.738 -17.763 -21.125 1.00 96.81 769 PHE A N 1
ATOM 5954 C CA . PHE A 1 769 ? 25.800 -17.855 -22.228 1.00 96.81 769 PHE A CA 1
ATOM 5955 C C . PHE A 1 769 ? 24.405 -18.251 -21.740 1.00 96.81 769 PHE A C 1
ATOM 5957 O O . PHE A 1 769 ? 24.246 -19.111 -20.874 1.00 96.81 769 PHE A O 1
ATOM 5964 N N . PHE A 1 770 ? 23.372 -17.632 -22.306 1.00 96.06 770 PHE A N 1
ATOM 5965 C CA . PHE A 1 770 ? 21.978 -18.024 -22.092 1.00 96.06 770 PHE A CA 1
ATOM 5966 C C . PHE A 1 770 ? 21.307 -18.343 -23.427 1.00 96.06 770 PHE A C 1
ATOM 5968 O O . PHE A 1 770 ? 21.649 -17.734 -24.437 1.00 96.06 770 PHE A O 1
ATOM 5975 N N . GLY A 1 771 ? 20.340 -19.258 -23.445 1.00 93.06 771 GLY A N 1
ATOM 5976 C CA . GLY A 1 771 ? 19.578 -19.568 -24.656 1.00 93.06 771 GLY A CA 1
ATOM 5977 C C . GLY A 1 771 ? 19.019 -20.985 -24.671 1.00 93.06 771 GLY A C 1
ATOM 5978 O O . GLY A 1 771 ? 18.844 -21.621 -23.633 1.00 93.06 771 GLY A O 1
ATOM 5979 N N . SER A 1 772 ? 18.708 -21.465 -25.865 1.00 83.75 772 SER A N 1
ATOM 5980 C CA . SER A 1 772 ? 18.229 -22.823 -26.133 1.00 83.75 772 SER A CA 1
ATOM 5981 C C . SER A 1 772 ? 19.324 -23.759 -26.662 1.00 83.75 772 SER A C 1
ATOM 5983 O O . SER A 1 772 ? 19.153 -24.977 -26.606 1.00 83.75 772 SER A O 1
ATOM 5985 N N . GLY A 1 773 ? 20.449 -23.208 -27.133 1.00 75.94 773 GLY A N 1
ATOM 5986 C CA . GLY A 1 773 ? 21.608 -23.946 -27.626 1.00 75.94 773 GLY A CA 1
ATOM 5987 C C . GLY A 1 773 ? 22.270 -24.857 -26.589 1.00 75.94 773 GLY A C 1
ATOM 5988 O O . GLY A 1 773 ? 22.259 -24.595 -25.384 1.00 75.94 773 GLY A O 1
ATOM 5989 N N . TYR A 1 774 ? 22.878 -25.943 -27.080 1.00 68.25 774 TYR A N 1
ATOM 5990 C CA . TYR A 1 774 ? 23.509 -26.983 -26.254 1.00 68.25 774 TYR A CA 1
ATOM 5991 C C . TYR A 1 774 ? 24.709 -26.479 -25.439 1.00 68.25 774 TYR A C 1
ATOM 5993 O O . TYR A 1 774 ? 25.080 -27.108 -24.452 1.00 68.25 774 TYR A O 1
ATOM 6001 N N . ASP A 1 775 ? 25.303 -25.361 -25.845 1.00 83.75 775 ASP A N 1
ATOM 6002 C CA . ASP A 1 775 ? 26.474 -24.733 -25.239 1.00 83.75 775 ASP A CA 1
ATOM 6003 C C . ASP A 1 775 ? 26.133 -23.494 -24.391 1.00 83.75 775 ASP A C 1
ATOM 6005 O O . ASP A 1 775 ? 27.036 -22.807 -23.914 1.00 83.75 775 ASP A O 1
ATOM 6009 N N . ALA A 1 776 ? 24.843 -23.206 -24.182 1.00 91.12 776 ALA A N 1
ATOM 6010 C CA . ALA A 1 776 ? 24.406 -22.204 -23.220 1.00 91.12 776 ALA A CA 1
ATOM 6011 C C . ALA A 1 776 ? 24.591 -22.708 -21.779 1.00 91.12 776 ALA A C 1
ATOM 6013 O O . ALA A 1 776 ? 24.151 -23.807 -21.443 1.00 91.12 776 ALA A O 1
ATOM 6014 N N . ASP A 1 777 ? 25.154 -21.874 -20.901 1.00 94.81 777 ASP A N 1
ATOM 6015 C CA . ASP A 1 777 ? 25.233 -22.163 -19.465 1.00 94.81 777 ASP A CA 1
ATOM 6016 C C . ASP A 1 777 ? 23.833 -22.169 -18.828 1.00 94.81 777 ASP A C 1
ATOM 6018 O O . ASP A 1 777 ? 23.496 -23.042 -18.027 1.00 94.81 777 ASP A O 1
ATOM 6022 N N . PHE A 1 778 ? 22.998 -21.192 -19.200 1.00 95.06 778 PHE A N 1
ATOM 6023 C CA . PHE A 1 778 ? 21.609 -21.071 -18.759 1.00 95.06 778 PHE A CA 1
ATOM 6024 C C . PHE A 1 778 ? 20.652 -21.473 -19.879 1.00 95.06 778 PHE A C 1
ATOM 6026 O O . PHE A 1 778 ? 20.453 -20.722 -20.837 1.00 95.06 778 PHE A O 1
ATOM 6033 N N . GLN A 1 779 ? 20.009 -22.627 -19.717 1.00 94.81 779 GLN A N 1
ATOM 6034 C CA . GLN A 1 779 ? 19.119 -23.216 -20.717 1.00 94.81 779 GLN A CA 1
ATOM 6035 C C . GLN A 1 779 ? 17.655 -23.189 -20.288 1.00 94.81 779 GLN A C 1
ATOM 6037 O O . GLN A 1 779 ? 17.338 -23.331 -19.105 1.00 94.81 779 GLN A O 1
ATOM 6042 N N . SER A 1 780 ? 16.743 -23.075 -21.252 1.00 93.19 780 SER A N 1
ATOM 6043 C CA . SER A 1 780 ? 15.321 -23.356 -21.024 1.00 93.19 780 SER A CA 1
ATOM 6044 C C . SER A 1 780 ? 14.962 -24.793 -21.416 1.00 93.19 780 SER A C 1
ATOM 6046 O O . SER A 1 780 ? 15.548 -25.389 -22.313 1.00 93.19 780 SER A O 1
ATOM 6048 N N . ALA A 1 781 ? 13.988 -25.369 -20.719 1.00 91.69 781 ALA A N 1
ATOM 6049 C CA . ALA A 1 781 ? 13.403 -26.674 -21.010 1.00 91.69 781 ALA A CA 1
ATOM 6050 C C . ALA A 1 781 ? 11.910 -26.679 -20.652 1.00 91.69 781 ALA A C 1
ATOM 6052 O O . ALA A 1 781 ? 11.425 -25.755 -19.999 1.00 91.69 781 ALA A O 1
ATOM 6053 N N . ASP A 1 782 ? 11.187 -27.728 -21.051 1.00 92.31 782 ASP A N 1
ATOM 6054 C CA . ASP A 1 782 ? 9.788 -27.980 -20.664 1.00 92.31 782 ASP A CA 1
ATOM 6055 C C . ASP A 1 782 ? 8.841 -26.791 -20.921 1.00 92.31 782 ASP A C 1
ATOM 6057 O O . ASP A 1 782 ? 7.944 -26.511 -20.122 1.00 92.31 782 ASP A O 1
ATOM 6061 N N . ILE A 1 783 ? 9.060 -26.052 -22.015 1.00 93.06 783 ILE A N 1
ATOM 6062 C CA . ILE A 1 783 ? 8.329 -24.811 -22.280 1.00 93.06 783 ILE A CA 1
ATOM 6063 C C . ILE A 1 783 ? 6.874 -25.115 -22.647 1.00 93.06 783 ILE A C 1
ATOM 6065 O O . ILE A 1 783 ? 6.593 -25.854 -23.591 1.00 93.06 783 ILE A O 1
ATOM 6069 N N . LYS A 1 784 ? 5.941 -24.494 -21.925 1.00 90.19 784 LYS A N 1
ATOM 6070 C CA . LYS A 1 784 ? 4.496 -24.579 -22.146 1.00 90.19 784 LYS A CA 1
ATOM 6071 C C . LYS A 1 784 ? 3.891 -23.180 -22.153 1.00 90.19 784 LYS A C 1
ATOM 6073 O O . LYS A 1 784 ? 3.971 -22.457 -21.162 1.00 90.19 784 LYS A O 1
ATOM 6078 N N . THR A 1 785 ? 3.264 -22.804 -23.262 1.00 83.56 785 THR A N 1
ATOM 6079 C CA . THR A 1 785 ? 2.533 -21.536 -23.390 1.00 83.56 785 THR A CA 1
ATOM 6080 C C . THR A 1 785 ? 1.046 -21.763 -23.111 1.00 83.56 785 THR A C 1
ATOM 6082 O O . THR A 1 785 ? 0.438 -22.664 -23.680 1.00 83.56 785 THR A O 1
ATOM 6085 N N . LEU A 1 786 ? 0.470 -20.931 -22.249 1.00 81.31 786 LEU A N 1
ATOM 6086 C CA . LEU A 1 786 ? -0.949 -20.860 -21.896 1.00 81.31 786 LEU A CA 1
ATOM 6087 C C . LEU A 1 786 ? -1.520 -19.508 -22.362 1.00 81.31 786 LEU A C 1
ATOM 6089 O O . LEU A 1 786 ? -0.760 -18.599 -22.683 1.00 81.31 786 LEU A O 1
ATOM 6093 N N . ALA A 1 787 ? -2.847 -19.337 -22.353 1.00 69.94 787 ALA A N 1
ATOM 6094 C CA . ALA A 1 787 ? -3.524 -18.152 -22.910 1.00 69.94 787 ALA A CA 1
ATOM 6095 C C . ALA A 1 787 ? -3.047 -16.789 -22.349 1.00 69.94 787 ALA A C 1
ATOM 6097 O O . ALA A 1 787 ? -3.174 -15.775 -23.028 1.00 69.94 787 ALA A O 1
ATOM 6098 N N . GLY A 1 788 ? -2.479 -16.754 -21.137 1.00 78.06 788 GLY A N 1
ATOM 6099 C CA . GLY A 1 788 ? -1.947 -15.531 -20.517 1.00 78.06 788 GLY A CA 1
ATOM 6100 C C . GLY A 1 788 ? -0.569 -15.678 -19.868 1.00 78.06 788 GLY A C 1
ATOM 6101 O O . GLY A 1 788 ? -0.108 -14.756 -19.200 1.00 78.06 788 GLY A O 1
ATOM 6102 N N . SER A 1 789 ? 0.095 -16.827 -20.009 1.00 87.75 789 SER A N 1
ATOM 6103 C CA . SER A 1 789 ? 1.370 -17.082 -19.333 1.00 87.75 789 SER A CA 1
ATOM 6104 C C . SER A 1 789 ? 2.227 -18.110 -20.060 1.00 87.75 789 SER A C 1
ATOM 6106 O O . SER A 1 789 ? 1.735 -18.903 -20.856 1.00 87.75 789 SER A O 1
ATOM 6108 N N . THR A 1 790 ? 3.525 -18.111 -19.773 1.00 91.50 790 THR A N 1
ATOM 6109 C CA . THR A 1 790 ? 4.467 -19.123 -20.260 1.00 91.50 790 THR A CA 1
ATOM 6110 C C . THR A 1 790 ? 5.179 -19.746 -19.072 1.00 91.50 790 THR A C 1
ATOM 6112 O O . THR A 1 790 ? 5.749 -19.036 -18.240 1.00 91.50 790 THR A O 1
ATOM 6115 N N . GLN A 1 791 ? 5.143 -21.073 -18.995 1.00 95.12 791 GLN A N 1
ATOM 6116 C CA . GLN A 1 791 ? 5.841 -21.889 -18.007 1.00 95.12 791 GLN A CA 1
ATOM 6117 C C . GLN A 1 791 ? 7.054 -22.551 -18.659 1.00 95.12 791 GLN A C 1
ATOM 6119 O O . GLN A 1 791 ? 6.979 -22.964 -19.813 1.00 95.12 791 GLN A O 1
ATOM 6124 N N . PHE A 1 792 ? 8.170 -22.641 -17.943 1.00 95.25 792 PHE A N 1
ATOM 6125 C CA . PHE A 1 792 ? 9.399 -23.274 -18.429 1.00 95.25 792 PHE A CA 1
ATOM 6126 C C . PHE A 1 792 ? 10.307 -23.659 -17.256 1.00 95.25 792 PHE A C 1
ATOM 6128 O O . PHE A 1 792 ? 10.173 -23.125 -16.156 1.00 95.25 792 PHE A O 1
ATOM 6135 N N . THR A 1 793 ? 11.262 -24.553 -17.483 1.00 95.38 793 THR A N 1
ATOM 6136 C CA . THR A 1 793 ? 12.331 -24.875 -16.533 1.00 95.38 793 THR A CA 1
ATOM 6137 C C . THR A 1 793 ? 13.613 -24.172 -16.964 1.00 95.38 793 THR A C 1
ATOM 6139 O O . THR A 1 793 ? 14.119 -24.455 -18.045 1.00 95.38 793 THR A O 1
ATOM 6142 N N . ALA A 1 794 ? 14.171 -23.298 -16.125 1.00 94.94 794 ALA A N 1
ATOM 6143 C CA . ALA A 1 794 ? 15.534 -22.800 -16.300 1.00 94.94 794 ALA A CA 1
ATOM 6144 C C . ALA A 1 794 ? 16.534 -23.797 -15.693 1.00 94.94 794 ALA A C 1
ATOM 6146 O O . ALA A 1 794 ? 16.390 -24.193 -14.530 1.00 94.94 794 ALA A O 1
ATOM 6147 N N . LYS A 1 795 ? 17.530 -24.210 -16.474 1.00 92.44 795 LYS A N 1
ATOM 6148 C CA . LYS A 1 795 ? 18.614 -25.114 -16.079 1.00 92.44 795 LYS A CA 1
ATOM 6149 C C . LYS A 1 795 ? 19.929 -24.341 -16.049 1.00 92.44 795 LYS A C 1
ATOM 6151 O O . LYS A 1 795 ? 20.200 -23.584 -16.973 1.00 92.44 795 LYS A O 1
ATOM 6156 N N . PHE A 1 796 ? 20.717 -24.540 -15.000 1.00 88.94 796 PHE A N 1
ATOM 6157 C CA . PHE A 1 796 ? 22.089 -24.041 -14.894 1.00 88.94 796 PHE A CA 1
ATOM 6158 C C . PHE A 1 796 ? 22.876 -24.965 -13.969 1.00 88.94 796 PHE A C 1
ATOM 6160 O O . PHE A 1 796 ? 22.471 -25.175 -12.819 1.00 88.94 796 PHE A O 1
ATOM 6167 N N . ASN A 1 797 ? 23.981 -25.526 -14.464 1.00 82.06 797 ASN A N 1
ATOM 6168 C CA . ASN A 1 797 ? 24.675 -26.649 -13.826 1.00 82.06 797 ASN A CA 1
ATOM 6169 C C . ASN A 1 797 ? 23.667 -27.770 -13.467 1.00 82.06 797 ASN A C 1
ATOM 6171 O O . ASN A 1 797 ? 22.741 -28.048 -14.230 1.00 82.06 797 ASN A O 1
ATOM 6175 N N . ASP A 1 798 ? 23.773 -28.357 -12.273 1.00 81.75 798 ASP A N 1
ATOM 6176 C CA . ASP A 1 798 ? 22.826 -29.365 -11.768 1.00 81.75 798 ASP A CA 1
ATOM 6177 C C . ASP A 1 798 ? 21.513 -28.771 -11.222 1.00 81.75 798 ASP A C 1
ATOM 6179 O O . ASP A 1 798 ? 20.653 -29.478 -10.687 1.00 81.75 798 ASP A O 1
ATOM 6183 N N . GLN A 1 799 ? 21.331 -27.451 -11.313 1.00 87.50 799 GLN A N 1
ATOM 6184 C CA . GLN A 1 799 ? 20.173 -26.772 -10.746 1.00 87.50 799 GLN A CA 1
ATOM 6185 C C . GLN A 1 799 ? 19.044 -26.629 -11.766 1.00 87.50 799 GLN A C 1
ATOM 6187 O O . GLN A 1 799 ? 19.252 -26.265 -12.922 1.00 87.50 799 GLN A O 1
ATOM 6192 N N . LYS A 1 800 ? 17.810 -26.847 -11.297 1.00 92.50 800 LYS A N 1
ATOM 6193 C CA . LYS A 1 800 ? 16.581 -26.622 -12.065 1.00 92.50 800 LYS A CA 1
ATOM 6194 C C . LYS A 1 800 ? 15.660 -25.664 -11.322 1.00 92.50 800 LYS A C 1
ATOM 6196 O O . LYS A 1 800 ? 15.383 -25.843 -10.132 1.00 92.50 800 LYS A O 1
ATOM 6201 N N . ILE A 1 801 ? 15.152 -24.661 -12.029 1.00 93.69 801 ILE A N 1
ATOM 6202 C CA . ILE A 1 801 ? 14.209 -23.675 -11.505 1.00 93.69 801 ILE A CA 1
ATOM 6203 C C . ILE A 1 801 ? 12.960 -23.699 -12.383 1.00 93.69 801 ILE A C 1
ATOM 6205 O O . ILE A 1 801 ? 12.992 -23.284 -13.533 1.00 93.69 801 ILE A O 1
ATOM 6209 N N . ALA A 1 802 ? 11.845 -24.180 -11.831 1.00 94.88 802 ALA A N 1
ATOM 6210 C CA . ALA A 1 802 ? 10.545 -24.068 -12.488 1.00 94.88 802 ALA A CA 1
ATOM 6211 C C . ALA A 1 802 ? 10.070 -22.606 -12.465 1.00 94.88 802 ALA A C 1
ATOM 6213 O O . ALA A 1 802 ? 9.874 -22.031 -11.388 1.00 94.88 802 ALA A O 1
ATOM 6214 N N . CYS A 1 803 ? 9.883 -22.028 -13.643 1.00 94.88 803 CYS A N 1
ATOM 6215 C CA . CYS A 1 803 ? 9.606 -20.622 -13.887 1.00 94.88 803 CYS A CA 1
ATOM 6216 C C . CYS A 1 803 ? 8.242 -20.437 -14.562 1.00 94.88 803 CYS A C 1
ATOM 6218 O O . CYS A 1 803 ? 7.749 -21.304 -15.281 1.00 94.88 803 CYS A O 1
ATOM 6220 N N . SER A 1 804 ? 7.627 -19.282 -14.318 1.00 92.94 804 SER A N 1
ATOM 6221 C CA . SER A 1 804 ? 6.398 -18.853 -14.982 1.00 92.94 804 SER A CA 1
ATOM 6222 C C . SER A 1 804 ? 6.428 -17.341 -15.128 1.00 92.94 804 SER A C 1
ATOM 6224 O O . SER A 1 804 ? 6.743 -16.654 -14.156 1.00 92.94 804 SER A O 1
ATOM 6226 N N . ILE A 1 805 ? 6.068 -16.840 -16.305 1.00 92.44 805 ILE A N 1
ATOM 6227 C CA . ILE A 1 805 ? 5.919 -15.410 -16.580 1.00 92.44 805 ILE A CA 1
ATOM 6228 C C . ILE A 1 805 ? 4.512 -15.119 -17.102 1.00 92.44 805 ILE A C 1
ATOM 6230 O O . ILE A 1 805 ? 3.958 -15.918 -17.860 1.00 92.44 805 ILE A O 1
ATOM 6234 N N . ASN A 1 806 ? 3.936 -13.984 -16.698 1.00 86.75 806 ASN A N 1
ATOM 6235 C CA . ASN A 1 806 ? 2.595 -13.535 -17.095 1.00 86.75 806 ASN A CA 1
ATOM 6236 C C . ASN A 1 806 ? 2.604 -12.938 -18.509 1.00 86.75 806 ASN A C 1
ATOM 6238 O O . ASN A 1 806 ? 2.288 -11.771 -18.727 1.00 86.75 806 ASN A O 1
ATOM 6242 N N . SER A 1 807 ? 3.061 -13.735 -19.467 1.00 87.00 807 SER A N 1
ATOM 6243 C CA . SER A 1 807 ? 3.002 -13.429 -20.885 1.00 87.00 807 SER A CA 1
ATOM 6244 C C . SER A 1 807 ? 3.037 -14.720 -21.701 1.00 87.00 807 SER A C 1
ATOM 6246 O O . SER A 1 807 ? 3.851 -15.603 -21.408 1.00 87.00 807 SER A O 1
ATOM 6248 N N . PRO A 1 808 ? 2.202 -14.850 -22.741 1.00 84.06 808 PRO A N 1
ATOM 6249 C CA . PRO A 1 808 ? 2.224 -15.993 -23.649 1.00 84.06 808 PRO A CA 1
ATOM 6250 C C . PRO A 1 808 ? 3.336 -15.901 -24.716 1.00 84.06 808 PRO A C 1
ATOM 6252 O O . PRO A 1 808 ? 3.500 -16.811 -25.528 1.00 84.06 808 PRO A O 1
ATOM 6255 N N . ALA A 1 809 ? 4.100 -14.806 -24.756 1.00 87.25 809 ALA A N 1
ATOM 6256 C CA . ALA A 1 809 ? 5.126 -14.588 -25.767 1.00 87.25 809 ALA A CA 1
ATOM 6257 C C . ALA A 1 809 ? 6.378 -15.448 -25.510 1.00 87.25 809 ALA A C 1
ATOM 6259 O O . ALA A 1 809 ? 7.114 -15.224 -24.549 1.00 87.25 809 ALA A O 1
ATOM 6260 N N . LEU A 1 810 ? 6.663 -16.400 -26.408 1.00 87.00 810 LEU A N 1
ATOM 6261 C CA . LEU A 1 810 ? 7.756 -17.370 -26.241 1.00 87.00 810 LEU A CA 1
ATOM 6262 C C . LEU A 1 810 ? 9.137 -16.715 -26.107 1.00 87.00 810 LEU A C 1
ATOM 6264 O O . LEU A 1 810 ? 9.932 -17.131 -25.274 1.00 87.00 810 LEU A O 1
ATOM 6268 N N . PHE A 1 811 ? 9.401 -15.655 -26.873 1.00 86.81 811 PHE A N 1
ATOM 6269 C CA . PHE A 1 811 ? 10.680 -14.938 -26.830 1.00 86.81 811 PHE A CA 1
ATOM 6270 C C . PHE A 1 811 ? 10.951 -14.273 -25.464 1.00 86.81 811 PHE A C 1
ATOM 6272 O O . PHE A 1 811 ? 12.068 -13.842 -25.182 1.00 86.81 811 PHE A O 1
ATOM 6279 N N . MET A 1 812 ? 9.941 -14.162 -24.586 1.00 90.88 812 MET A N 1
ATOM 6280 C CA . MET A 1 812 ? 10.167 -13.706 -23.215 1.00 90.88 812 MET A CA 1
ATOM 6281 C C . MET A 1 812 ? 10.948 -14.719 -22.382 1.00 90.88 812 MET A C 1
ATOM 6283 O O . MET A 1 812 ? 11.561 -14.304 -21.402 1.00 90.88 812 MET A O 1
ATOM 6287 N N . VAL A 1 813 ? 10.973 -16.001 -22.759 1.00 93.75 813 VAL A N 1
ATOM 6288 C CA . VAL A 1 813 ? 11.782 -17.021 -22.076 1.00 93.75 813 VAL A CA 1
ATOM 6289 C C . VAL A 1 813 ? 13.263 -16.645 -22.125 1.00 93.75 813 VAL A C 1
ATOM 6291 O O . VAL A 1 813 ? 13.911 -16.652 -21.083 1.00 93.75 813 VAL A O 1
ATOM 6294 N N . ASP A 1 814 ? 13.774 -16.192 -23.271 1.00 93.88 814 ASP A N 1
ATOM 6295 C CA . ASP A 1 814 ? 15.177 -15.777 -23.411 1.00 93.88 814 ASP A CA 1
ATOM 6296 C C . ASP A 1 814 ? 15.494 -14.541 -22.558 1.00 93.88 814 ASP A C 1
ATOM 6298 O O . ASP A 1 814 ? 16.496 -14.499 -21.842 1.00 93.88 814 ASP A O 1
ATOM 6302 N N . ASN A 1 815 ? 14.583 -13.560 -22.536 1.00 95.25 815 ASN A N 1
ATOM 6303 C CA . ASN A 1 815 ? 14.702 -12.398 -21.649 1.00 95.25 815 ASN A CA 1
ATOM 6304 C C . ASN A 1 815 ? 14.699 -12.815 -20.166 1.00 95.25 815 ASN A C 1
ATOM 6306 O O . ASN A 1 815 ? 15.420 -12.228 -19.355 1.00 95.25 815 ASN A O 1
ATOM 6310 N N . CYS A 1 816 ? 13.912 -13.836 -19.803 1.00 96.56 816 CYS A N 1
ATOM 6311 C CA . CYS A 1 816 ? 13.925 -14.402 -18.459 1.00 96.56 816 CYS A CA 1
ATOM 6312 C C . CYS A 1 816 ? 15.250 -15.098 -18.159 1.00 96.56 816 CYS A C 1
ATOM 6314 O O . CYS A 1 816 ? 15.784 -14.884 -17.079 1.00 96.56 816 CYS A O 1
ATOM 6316 N N . LEU A 1 817 ? 15.796 -15.903 -19.075 1.00 96.88 817 LEU A N 1
ATOM 6317 C CA . LEU A 1 817 ? 17.075 -16.588 -18.872 1.00 96.88 817 LEU A CA 1
ATOM 6318 C C . LEU A 1 817 ? 18.215 -15.588 -18.644 1.00 96.88 817 LEU A C 1
ATOM 6320 O O . LEU A 1 817 ? 18.980 -15.759 -17.697 1.00 96.88 817 LEU A O 1
ATOM 6324 N N . ALA A 1 818 ? 18.272 -14.503 -19.423 1.00 97.19 818 ALA A N 1
ATOM 6325 C CA . ALA A 1 818 ? 19.236 -13.423 -19.211 1.00 97.19 818 ALA A CA 1
ATOM 6326 C C . ALA A 1 818 ? 19.113 -12.803 -17.803 1.00 97.19 818 ALA A C 1
ATOM 6328 O O . ALA A 1 818 ? 20.112 -12.606 -17.107 1.00 97.19 818 ALA A O 1
ATOM 6329 N N . ALA A 1 819 ? 17.883 -12.541 -17.349 1.00 97.81 819 ALA A N 1
ATOM 6330 C CA . ALA A 1 819 ? 17.617 -11.997 -16.018 1.00 97.81 819 ALA A CA 1
ATOM 6331 C C . ALA A 1 819 ? 17.926 -12.997 -14.885 1.00 97.81 819 ALA A C 1
ATOM 6333 O O . ALA A 1 819 ? 18.487 -12.612 -13.860 1.00 97.81 819 ALA A O 1
ATOM 6334 N N . ILE A 1 820 ? 17.599 -14.282 -15.071 1.00 97.31 820 ILE A N 1
ATOM 6335 C CA . ILE A 1 820 ? 17.888 -15.383 -14.136 1.00 97.31 820 ILE A CA 1
ATOM 6336 C C . ILE A 1 820 ? 19.399 -15.586 -14.000 1.00 97.31 820 ILE A C 1
ATOM 6338 O O . ILE A 1 820 ? 19.883 -15.792 -12.886 1.00 97.31 820 ILE A O 1
ATOM 6342 N N . CYS A 1 821 ? 20.142 -15.491 -15.105 1.00 96.56 821 CYS A N 1
ATOM 6343 C CA . CYS A 1 821 ? 21.599 -15.556 -15.114 1.00 96.56 821 CYS A CA 1
ATOM 6344 C C . CYS A 1 821 ? 22.185 -14.440 -14.236 1.00 96.56 821 CYS A C 1
ATOM 6346 O O . CYS A 1 821 ? 22.880 -14.721 -13.257 1.00 96.56 821 CYS A O 1
ATOM 6348 N N . ALA A 1 822 ? 21.796 -13.185 -14.489 1.00 97.75 822 ALA A N 1
ATOM 6349 C CA . ALA A 1 822 ? 22.244 -12.047 -13.688 1.00 97.75 822 ALA A CA 1
ATOM 6350 C C . ALA A 1 822 ? 21.849 -12.171 -12.201 1.00 97.75 822 ALA A C 1
ATOM 6352 O O . ALA A 1 822 ? 22.654 -11.878 -11.317 1.00 97.75 822 ALA A O 1
ATOM 6353 N N . ALA A 1 823 ? 20.635 -12.651 -11.914 1.00 96.69 823 ALA A N 1
ATOM 6354 C CA . ALA A 1 823 ? 20.139 -12.862 -10.555 1.00 96.69 823 ALA A CA 1
ATOM 6355 C C . ALA A 1 823 ? 20.909 -13.954 -9.799 1.00 96.69 823 ALA A C 1
ATOM 6357 O O . ALA A 1 823 ? 21.204 -13.793 -8.615 1.00 96.69 823 ALA A O 1
ATOM 6358 N N . SER A 1 824 ? 21.270 -15.041 -10.484 1.00 94.50 824 SER A N 1
ATOM 6359 C CA . SER A 1 824 ? 22.025 -16.151 -9.896 1.00 94.50 824 SER A CA 1
ATOM 6360 C C . SER A 1 824 ? 23.443 -15.716 -9.517 1.00 94.50 824 SER A C 1
ATOM 6362 O O . SER A 1 824 ? 23.905 -16.026 -8.423 1.00 94.50 824 SER A O 1
ATOM 6364 N N . ILE A 1 825 ? 24.096 -14.920 -10.371 1.00 94.12 825 ILE A N 1
ATOM 6365 C CA . ILE A 1 825 ? 25.419 -14.324 -10.104 1.00 94.12 825 ILE A CA 1
ATOM 6366 C C . ILE A 1 825 ? 25.358 -13.339 -8.935 1.00 94.12 825 ILE A C 1
ATOM 6368 O O . ILE A 1 825 ? 26.280 -13.271 -8.124 1.00 94.12 825 ILE A O 1
ATOM 6372 N N . ALA A 1 826 ? 24.264 -12.582 -8.830 1.00 94.69 826 ALA A N 1
ATOM 6373 C CA . ALA A 1 826 ? 24.049 -11.650 -7.733 1.00 94.69 826 ALA A CA 1
ATOM 6374 C C . ALA A 1 826 ? 23.751 -12.334 -6.389 1.00 94.69 826 ALA A C 1
ATOM 6376 O O . ALA A 1 826 ? 23.804 -11.651 -5.372 1.00 94.69 826 ALA A O 1
ATOM 6377 N N . GLY A 1 827 ? 23.480 -13.646 -6.366 1.00 92.56 827 GLY A N 1
ATOM 6378 C CA . GLY A 1 827 ? 23.174 -14.401 -5.146 1.00 92.56 827 GLY A CA 1
ATOM 6379 C C . GLY A 1 827 ? 21.693 -14.401 -4.754 1.00 92.56 827 GLY A C 1
ATOM 6380 O O . GLY A 1 827 ? 21.366 -14.641 -3.591 1.00 92.56 827 GLY A O 1
ATOM 6381 N N . ILE A 1 828 ? 20.785 -14.134 -5.699 1.00 91.88 828 ILE A N 1
ATOM 6382 C CA . ILE A 1 828 ? 19.343 -14.146 -5.428 1.00 91.88 828 ILE A CA 1
ATOM 6383 C C . ILE A 1 828 ? 18.847 -15.586 -5.295 1.00 91.88 828 ILE A C 1
ATOM 6385 O O . ILE A 1 828 ? 19.082 -16.430 -6.165 1.00 91.88 828 ILE A O 1
ATOM 6389 N N . CYS A 1 829 ? 18.112 -15.874 -4.220 1.00 89.69 829 CYS A N 1
ATOM 6390 C CA . CYS A 1 829 ? 17.619 -17.222 -3.965 1.00 89.69 829 CYS A CA 1
ATOM 6391 C C . CYS A 1 829 ? 16.550 -17.657 -4.993 1.00 89.69 829 CYS A C 1
ATOM 6393 O O . CYS A 1 829 ? 15.808 -16.850 -5.564 1.00 89.69 829 CYS A O 1
ATOM 6395 N N . ARG A 1 830 ? 16.398 -18.974 -5.199 1.00 90.19 830 ARG A N 1
ATOM 6396 C CA . ARG A 1 830 ? 15.449 -19.534 -6.188 1.00 90.19 830 ARG A CA 1
ATOM 6397 C C . ARG A 1 830 ? 14.002 -19.076 -5.964 1.00 90.19 830 ARG A C 1
ATOM 6399 O O . ARG A 1 830 ? 13.257 -18.918 -6.930 1.00 90.19 830 ARG A O 1
ATOM 6406 N N . LYS A 1 831 ? 13.589 -18.880 -4.705 1.00 87.88 831 LYS A N 1
ATOM 6407 C CA . LYS A 1 831 ? 12.250 -18.368 -4.364 1.00 87.88 831 LYS A CA 1
ATOM 6408 C C . LYS A 1 831 ? 12.074 -16.926 -4.853 1.00 87.88 831 LYS A C 1
ATOM 6410 O O . LYS A 1 831 ? 11.056 -16.633 -5.481 1.00 87.88 831 LYS A O 1
ATOM 6415 N N . GLY A 1 832 ? 13.078 -16.071 -4.634 1.00 87.94 832 GLY A N 1
ATOM 6416 C CA . GLY A 1 832 ? 13.105 -14.688 -5.113 1.00 87.94 832 GLY A CA 1
ATOM 6417 C C . GLY A 1 832 ? 12.997 -14.600 -6.634 1.00 87.94 832 GLY A C 1
ATOM 6418 O O . GLY A 1 832 ? 12.117 -13.915 -7.149 1.00 87.94 832 GLY A O 1
ATOM 6419 N N . ILE A 1 833 ? 13.779 -15.408 -7.359 1.00 93.00 833 ILE A N 1
ATOM 6420 C CA . ILE A 1 833 ? 13.713 -15.495 -8.830 1.00 93.00 833 ILE A CA 1
ATOM 6421 C C . ILE A 1 833 ? 12.294 -15.837 -9.309 1.00 93.00 833 ILE A C 1
ATOM 6423 O O . ILE A 1 833 ? 11.725 -15.121 -10.135 1.00 93.00 833 ILE A O 1
ATOM 6427 N N . LYS A 1 834 ? 11.679 -16.894 -8.763 1.00 92.19 834 LYS A N 1
ATOM 6428 C CA . LYS A 1 834 ? 10.313 -17.301 -9.142 1.00 92.19 834 LYS A CA 1
ATOM 6429 C C . LYS A 1 834 ? 9.279 -16.212 -8.850 1.00 92.19 834 LYS A C 1
ATOM 6431 O O . LYS A 1 834 ? 8.380 -15.997 -9.663 1.00 92.19 834 LYS A O 1
ATOM 6436 N N . LYS A 1 835 ? 9.390 -15.535 -7.701 1.00 86.94 835 LYS A N 1
ATOM 6437 C CA . LYS A 1 835 ? 8.468 -14.462 -7.305 1.00 86.94 835 LYS A CA 1
ATOM 6438 C C . LYS A 1 835 ? 8.610 -13.242 -8.216 1.00 86.94 835 LYS A C 1
ATOM 6440 O O . LYS A 1 835 ? 7.596 -12.724 -8.670 1.00 86.94 835 LYS A O 1
ATOM 6445 N N . GLY A 1 836 ? 9.839 -12.837 -8.536 1.00 89.94 836 GLY A N 1
ATOM 6446 C CA . GLY A 1 836 ? 10.108 -11.719 -9.442 1.00 89.94 836 GLY A CA 1
ATOM 6447 C C . GLY A 1 836 ? 9.569 -11.946 -10.853 1.00 89.94 836 GLY A C 1
ATOM 6448 O O . GLY A 1 836 ? 8.920 -11.066 -11.409 1.00 89.94 836 GLY A O 1
ATOM 6449 N N . LEU A 1 837 ? 9.740 -13.155 -11.399 1.00 93.12 837 LEU A N 1
ATOM 6450 C CA . LEU A 1 837 ? 9.185 -13.525 -12.710 1.00 93.12 837 LEU A CA 1
ATOM 6451 C C . LEU A 1 837 ? 7.652 -13.449 -12.747 1.00 93.12 837 LEU A C 1
ATOM 6453 O O . LEU A 1 837 ? 7.082 -12.978 -13.728 1.00 93.12 837 LEU A O 1
ATOM 6457 N N . ARG A 1 838 ? 6.981 -13.872 -11.669 1.00 89.12 838 ARG A N 1
ATOM 6458 C CA . ARG A 1 838 ? 5.515 -13.786 -11.546 1.00 89.12 838 ARG A CA 1
ATOM 6459 C C . ARG A 1 838 ? 5.011 -12.362 -11.313 1.00 89.12 838 ARG A C 1
ATOM 6461 O O . ARG A 1 838 ? 3.878 -12.069 -11.672 1.00 89.12 838 ARG A O 1
ATOM 6468 N N . ALA A 1 839 ? 5.824 -11.501 -10.702 1.00 86.00 839 ALA A N 1
ATOM 6469 C CA . ALA A 1 839 ? 5.494 -10.097 -10.459 1.00 86.00 839 ALA A CA 1
ATOM 6470 C C . ALA A 1 839 ? 5.674 -9.213 -11.705 1.00 86.00 839 ALA A C 1
ATOM 6472 O O . ALA A 1 839 ? 5.225 -8.068 -11.710 1.00 86.00 839 ALA A O 1
ATOM 6473 N N . PHE A 1 840 ? 6.328 -9.723 -12.753 1.00 88.69 840 PHE A N 1
ATOM 6474 C CA . PHE A 1 840 ? 6.528 -8.986 -13.990 1.00 88.69 840 PHE A CA 1
ATOM 6475 C C . PHE A 1 840 ? 5.194 -8.624 -14.650 1.00 88.69 840 PHE A C 1
ATOM 6477 O O . PHE A 1 840 ? 4.374 -9.488 -14.967 1.00 88.69 840 PHE A O 1
ATOM 6484 N N . THR A 1 841 ? 5.042 -7.333 -14.926 1.00 83.44 841 THR A N 1
ATOM 6485 C CA . THR A 1 841 ? 4.016 -6.781 -15.803 1.00 83.44 841 THR A CA 1
ATOM 6486 C C . THR A 1 841 ? 4.684 -6.172 -17.040 1.00 83.44 841 THR A C 1
ATOM 6488 O O . THR A 1 841 ? 5.685 -5.452 -16.901 1.00 83.44 841 THR A O 1
ATOM 6491 N N . PRO A 1 842 ? 4.176 -6.456 -18.256 1.00 84.06 842 PRO A N 1
ATOM 6492 C CA . PRO A 1 842 ? 4.664 -5.822 -19.473 1.00 84.06 842 PRO A CA 1
ATOM 6493 C C . PRO A 1 842 ? 4.599 -4.294 -19.390 1.00 84.06 842 PRO A C 1
ATOM 6495 O O . PRO A 1 842 ? 3.687 -3.715 -18.802 1.00 84.06 842 PRO A O 1
ATOM 6498 N N . VAL A 1 843 ? 5.582 -3.628 -19.994 1.00 83.62 843 VAL A N 1
ATOM 6499 C CA . VAL A 1 843 ? 5.549 -2.169 -20.160 1.00 83.62 843 VAL A CA 1
ATOM 6500 C C . VAL A 1 843 ? 4.547 -1.840 -21.270 1.00 83.62 843 VAL A C 1
ATOM 6502 O O . VAL A 1 843 ? 4.471 -2.572 -22.255 1.00 83.62 843 VAL A O 1
ATOM 6505 N N . SER A 1 844 ? 3.803 -0.738 -21.127 1.00 83.50 844 SER A N 1
ATOM 6506 C CA . SER A 1 844 ? 2.907 -0.238 -22.181 1.00 83.50 844 SER A CA 1
ATOM 6507 C C . SER A 1 844 ? 3.629 -0.158 -23.536 1.00 83.50 844 SER A C 1
ATOM 6509 O O . SER A 1 844 ? 4.802 0.235 -23.594 1.00 83.50 844 SER A O 1
ATOM 6511 N N . GLY A 1 845 ? 2.967 -0.593 -24.609 1.00 86.56 845 GLY A N 1
ATOM 6512 C CA . GLY A 1 845 ? 3.557 -0.694 -25.940 1.00 86.56 845 GLY A CA 1
ATOM 6513 C C . GLY A 1 845 ? 4.531 -1.855 -26.158 1.00 86.56 845 GLY A C 1
ATOM 6514 O O . GLY A 1 845 ? 5.165 -1.885 -27.211 1.00 86.56 845 GLY A O 1
ATOM 6515 N N . ARG A 1 846 ? 4.731 -2.773 -25.198 1.00 88.31 846 ARG A N 1
ATOM 6516 C CA . ARG A 1 846 ? 5.715 -3.872 -25.307 1.00 88.31 846 ARG A CA 1
ATOM 6517 C C . ARG A 1 846 ? 5.127 -5.238 -24.975 1.00 88.31 846 ARG A C 1
ATOM 6519 O O . ARG A 1 846 ? 5.376 -5.781 -23.896 1.00 88.31 846 ARG A O 1
ATOM 6526 N N . MET A 1 847 ? 4.400 -5.806 -25.935 1.00 88.62 847 MET A N 1
ATOM 6527 C CA . MET A 1 847 ? 3.669 -7.073 -25.805 1.00 88.62 847 MET A CA 1
ATOM 6528 C C . MET A 1 847 ? 2.759 -7.102 -24.575 1.00 88.62 847 MET A C 1
ATOM 6530 O O . MET A 1 847 ? 2.705 -8.083 -23.828 1.00 88.62 847 MET A O 1
ATOM 6534 N N . ASN A 1 848 ? 2.057 -5.992 -24.362 1.00 88.19 848 ASN A N 1
ATOM 6535 C CA . ASN A 1 848 ? 1.030 -5.889 -23.345 1.00 88.19 848 ASN A CA 1
ATOM 6536 C C . ASN A 1 848 ? -0.272 -6.493 -23.887 1.00 88.19 848 ASN A C 1
ATOM 6538 O O . ASN A 1 848 ? -0.741 -6.086 -24.946 1.00 88.19 848 ASN A O 1
ATOM 6542 N N . ILE A 1 849 ? -0.841 -7.474 -23.185 1.00 88.38 849 ILE A N 1
ATOM 6543 C CA . ILE A 1 849 ? -2.039 -8.190 -23.638 1.00 88.38 849 ILE A CA 1
ATOM 6544 C C . ILE A 1 849 ? -3.191 -7.901 -22.686 1.00 88.38 849 ILE A C 1
ATOM 6546 O O . ILE A 1 849 ? -3.076 -8.130 -21.483 1.00 88.38 849 ILE A O 1
ATOM 6550 N N . PHE A 1 850 ? -4.309 -7.428 -23.225 1.00 86.19 850 PHE A N 1
ATOM 6551 C CA . PHE A 1 850 ? -5.505 -7.106 -22.451 1.00 86.19 850 PHE A CA 1
ATOM 6552 C C . PHE A 1 850 ? -6.777 -7.346 -23.270 1.00 86.19 850 PHE A C 1
ATOM 6554 O O . PHE A 1 850 ? -6.731 -7.546 -24.483 1.00 86.19 850 PHE A O 1
ATOM 6561 N N . ARG A 1 851 ? -7.928 -7.366 -22.595 1.00 87.62 851 ARG A N 1
ATOM 6562 C CA . ARG A 1 851 ? -9.242 -7.454 -23.245 1.00 87.62 851 ARG A CA 1
ATOM 6563 C C . ARG A 1 851 ? -9.796 -6.051 -23.463 1.00 87.62 851 ARG A C 1
ATOM 6565 O O . ARG A 1 851 ? -9.764 -5.245 -22.537 1.00 87.62 851 ARG A O 1
ATOM 6572 N N . LEU A 1 852 ? -10.284 -5.775 -24.670 1.00 84.56 852 LEU A N 1
ATOM 6573 C CA . LEU A 1 852 ? -11.032 -4.551 -24.986 1.00 84.56 852 LEU A CA 1
ATOM 6574 C C . LEU A 1 852 ? -12.535 -4.723 -24.738 1.00 84.56 852 LEU A C 1
ATOM 6576 O O . LEU A 1 852 ? -13.206 -3.772 -24.362 1.00 84.56 852 LEU A O 1
ATOM 6580 N N . SER A 1 853 ? -13.044 -5.939 -24.920 1.00 81.81 853 SER A N 1
ATOM 6581 C CA . SER A 1 853 ? -14.412 -6.353 -24.608 1.00 81.81 853 SER A CA 1
ATOM 6582 C C . SER A 1 853 ? -14.417 -7.853 -24.286 1.00 81.81 853 SER A C 1
ATOM 6584 O O . SER A 1 853 ? -13.369 -8.505 -24.344 1.00 81.81 853 SER A O 1
ATOM 6586 N N . ASP A 1 854 ? -15.583 -8.431 -23.990 1.00 77.75 854 ASP A N 1
ATOM 6587 C CA . ASP A 1 854 ? -15.719 -9.882 -23.793 1.00 77.75 854 ASP A CA 1
ATOM 6588 C C . ASP A 1 854 ? -15.311 -10.706 -25.028 1.00 77.75 854 ASP A C 1
ATOM 6590 O O . ASP A 1 854 ? -14.971 -11.881 -24.893 1.00 77.75 854 ASP A O 1
ATOM 6594 N N . SER A 1 855 ? -15.312 -10.098 -26.220 1.00 81.00 855 SER A N 1
ATOM 6595 C CA . SER A 1 855 ? -15.037 -10.763 -27.496 1.00 81.00 855 SER A CA 1
ATOM 6596 C C . SER A 1 855 ? -13.734 -10.340 -28.180 1.00 81.00 855 SER A C 1
ATOM 6598 O O . SER A 1 855 ? -13.345 -11.001 -29.142 1.00 81.00 855 SER A O 1
ATOM 6600 N N . ILE A 1 856 ? -13.060 -9.277 -27.720 1.00 88.88 856 ILE A N 1
ATOM 6601 C CA . ILE A 1 856 ? -11.884 -8.703 -28.395 1.00 88.88 856 ILE A CA 1
ATOM 6602 C C . ILE A 1 856 ? -10.660 -8.715 -27.476 1.00 88.88 856 ILE A C 1
ATOM 6604 O O . ILE A 1 856 ? -10.622 -8.066 -26.424 1.00 88.88 856 ILE A O 1
ATOM 6608 N N . HIS A 1 857 ? -9.616 -9.401 -27.932 1.00 90.62 857 HIS A N 1
ATOM 6609 C CA . HIS A 1 857 ? -8.304 -9.459 -27.301 1.00 90.62 857 HIS A CA 1
ATOM 6610 C C . HIS A 1 857 ? -7.313 -8.562 -28.044 1.00 90.62 857 HIS A C 1
ATOM 6612 O O . HIS A 1 857 ? -7.226 -8.597 -29.270 1.00 90.62 857 HIS A O 1
ATOM 6618 N N . MET A 1 858 ? -6.532 -7.783 -27.298 1.00 91.69 858 MET A N 1
ATOM 6619 C CA . MET A 1 858 ? -5.565 -6.833 -27.837 1.00 91.69 858 MET A CA 1
ATOM 6620 C C . MET A 1 858 ? -4.145 -7.192 -27.400 1.00 91.69 858 MET A C 1
ATOM 6622 O O . MET A 1 858 ? -3.905 -7.461 -26.223 1.00 91.69 858 MET A O 1
ATOM 6626 N N . ILE A 1 859 ? -3.211 -7.158 -28.348 1.00 93.06 859 ILE A N 1
ATOM 6627 C CA . ILE A 1 859 ? -1.765 -7.233 -28.151 1.00 93.06 859 ILE A CA 1
ATOM 6628 C C . ILE A 1 859 ? -1.180 -5.879 -28.560 1.00 93.06 859 ILE A C 1
ATOM 6630 O O . ILE A 1 859 ? -1.056 -5.559 -29.743 1.00 93.06 859 ILE A O 1
ATOM 6634 N N . ASP A 1 860 ? -0.811 -5.088 -27.564 1.00 93.25 860 ASP A N 1
ATOM 6635 C CA . ASP A 1 860 ? -0.143 -3.806 -27.732 1.00 93.25 860 ASP A CA 1
ATOM 6636 C C . ASP A 1 860 ? 1.382 -3.995 -27.754 1.00 93.25 860 ASP A C 1
ATOM 6638 O O . ASP A 1 860 ? 2.016 -4.245 -26.723 1.00 93.25 860 ASP A O 1
ATOM 6642 N N . ASP A 1 861 ? 1.975 -3.872 -28.942 1.00 93.31 861 ASP A N 1
ATOM 6643 C CA . ASP A 1 861 ? 3.427 -3.871 -29.159 1.00 93.31 861 ASP A CA 1
ATOM 6644 C C . ASP A 1 861 ? 3.870 -2.655 -29.998 1.00 93.31 861 ASP A C 1
ATOM 6646 O O . ASP A 1 861 ? 4.721 -2.737 -30.895 1.00 93.31 861 ASP A O 1
ATOM 6650 N N . THR A 1 862 ? 3.240 -1.512 -29.705 1.00 92.94 862 THR A N 1
ATOM 6651 C CA . THR A 1 862 ? 3.329 -0.238 -30.436 1.00 92.94 862 THR A CA 1
ATOM 6652 C C . THR A 1 862 ? 4.584 0.592 -30.153 1.00 92.94 862 THR A C 1
ATOM 6654 O O . THR A 1 862 ? 4.788 1.622 -30.792 1.00 92.94 862 THR A O 1
ATOM 6657 N N . TYR A 1 863 ? 5.451 0.178 -29.222 1.00 86.31 863 TYR A N 1
ATOM 6658 C CA . TYR A 1 863 ? 6.577 1.011 -28.792 1.00 86.31 863 TYR A CA 1
ATOM 6659 C C . TYR A 1 863 ? 7.613 1.242 -29.901 1.00 86.31 863 TYR A C 1
ATOM 6661 O O . TYR A 1 863 ? 8.048 2.374 -30.099 1.00 86.31 863 TYR A O 1
ATOM 6669 N N . ASN A 1 864 ? 8.068 0.180 -30.574 1.00 87.94 864 ASN A N 1
ATOM 6670 C CA . ASN A 1 864 ? 8.963 0.283 -31.729 1.00 87.94 864 ASN A CA 1
ATOM 6671 C C . ASN A 1 864 ? 8.920 -0.996 -32.583 1.00 87.94 864 ASN A C 1
ATOM 6673 O O . ASN A 1 864 ? 8.649 -2.089 -32.068 1.00 87.94 864 ASN A O 1
ATOM 6677 N N . ALA A 1 865 ? 9.277 -0.891 -33.862 1.00 89.88 865 ALA A N 1
ATOM 6678 C CA . ALA A 1 865 ? 9.268 -1.998 -34.809 1.00 89.88 865 ALA A CA 1
ATOM 6679 C C . ALA A 1 865 ? 10.605 -2.132 -35.544 1.00 89.88 865 ALA A C 1
ATOM 6681 O O . ALA A 1 865 ? 11.252 -1.157 -35.906 1.00 89.88 865 ALA A O 1
ATOM 6682 N N . ASN A 1 866 ? 11.016 -3.382 -35.728 1.00 89.38 866 ASN A N 1
ATOM 6683 C CA . ASN A 1 866 ? 12.080 -3.818 -36.622 1.00 89.38 866 ASN A CA 1
ATOM 6684 C C . ASN A 1 866 ? 11.738 -5.246 -37.085 1.00 89.38 866 ASN A C 1
ATOM 6686 O O . ASN A 1 866 ? 10.881 -5.885 -36.463 1.00 89.38 866 ASN A O 1
ATOM 6690 N N . PRO A 1 867 ? 12.401 -5.792 -38.117 1.00 89.75 867 PRO A N 1
ATOM 6691 C CA . PRO A 1 867 ? 11.992 -7.072 -38.692 1.00 89.75 867 PRO A CA 1
ATOM 6692 C C . PRO A 1 867 ? 11.950 -8.228 -37.680 1.00 89.75 867 PRO A C 1
ATOM 6694 O O . PRO A 1 867 ? 11.019 -9.035 -37.686 1.00 89.75 867 PRO A O 1
ATOM 6697 N N . ALA A 1 868 ? 12.916 -8.281 -36.757 1.00 86.69 868 ALA A N 1
ATOM 6698 C CA . ALA A 1 868 ? 12.966 -9.318 -35.731 1.00 86.69 868 ALA A CA 1
ATOM 6699 C C . ALA A 1 868 ? 11.818 -9.181 -34.714 1.00 86.69 868 ALA A C 1
ATOM 6701 O O . ALA A 1 868 ? 11.153 -10.169 -34.403 1.00 86.69 868 ALA A O 1
ATOM 6702 N N . SER A 1 869 ? 11.544 -7.964 -34.227 1.00 89.06 869 SER A N 1
ATOM 6703 C CA . SER A 1 869 ? 10.472 -7.733 -33.250 1.00 89.06 869 SER A CA 1
ATOM 6704 C C . SER A 1 869 ? 9.081 -7.913 -33.857 1.00 89.06 869 SER A C 1
ATOM 6706 O O . SER A 1 869 ? 8.206 -8.476 -33.205 1.00 89.06 869 SER A O 1
ATOM 6708 N N . VAL A 1 870 ? 8.869 -7.501 -35.112 1.00 93.19 870 VAL A N 1
ATOM 6709 C CA . VAL A 1 870 ? 7.596 -7.716 -35.819 1.00 93.19 870 VAL A CA 1
ATOM 6710 C C . VAL A 1 870 ? 7.345 -9.205 -36.038 1.00 93.19 870 VAL A C 1
ATOM 6712 O O . VAL A 1 870 ? 6.258 -9.693 -35.739 1.00 93.19 870 VAL A O 1
ATOM 6715 N N . THR A 1 871 ? 8.372 -9.956 -36.439 1.00 92.25 871 THR A N 1
ATOM 6716 C CA . THR A 1 871 ? 8.285 -11.418 -36.578 1.00 92.25 871 THR A CA 1
ATOM 6717 C C . THR A 1 871 ? 7.899 -12.101 -35.259 1.00 92.25 871 THR A C 1
ATOM 6719 O O . THR A 1 871 ? 7.051 -12.993 -35.247 1.00 92.25 871 THR A O 1
ATOM 6722 N N . GLN A 1 872 ? 8.483 -11.680 -34.132 1.00 90.44 872 GLN A N 1
ATOM 6723 C CA . GLN A 1 872 ? 8.153 -12.213 -32.804 1.00 90.44 872 GLN A CA 1
ATOM 6724 C C . GLN A 1 872 ? 6.711 -11.896 -32.376 1.00 90.44 872 GLN A C 1
ATOM 6726 O O . GLN A 1 872 ? 6.035 -12.759 -31.805 1.00 90.44 872 GLN A O 1
ATOM 6731 N N . ALA A 1 873 ? 6.229 -10.689 -32.674 1.00 92.88 873 ALA A N 1
ATOM 6732 C CA . ALA A 1 873 ? 4.855 -10.286 -32.398 1.00 92.88 873 ALA A CA 1
ATOM 6733 C C . ALA A 1 873 ? 3.848 -11.099 -33.234 1.00 92.88 873 ALA A C 1
ATOM 6735 O O . ALA A 1 873 ? 2.896 -11.643 -32.676 1.00 92.88 873 ALA A O 1
ATOM 6736 N N . ILE A 1 874 ? 4.122 -11.291 -34.532 1.00 94.38 874 ILE A N 1
ATOM 6737 C CA . ILE A 1 874 ? 3.330 -12.144 -35.439 1.00 94.38 874 ILE A CA 1
ATOM 6738 C C . ILE A 1 874 ? 3.273 -13.590 -34.931 1.00 94.38 874 ILE A C 1
ATOM 6740 O O . ILE A 1 874 ? 2.191 -14.156 -34.808 1.00 94.38 874 ILE A O 1
ATOM 6744 N N . ASN A 1 875 ? 4.419 -14.180 -34.573 1.00 91.75 875 ASN A N 1
ATOM 6745 C CA . ASN A 1 875 ? 4.467 -15.541 -34.024 1.00 91.75 875 ASN A CA 1
ATOM 6746 C C . ASN A 1 875 ? 3.650 -15.666 -32.728 1.00 91.75 875 ASN A C 1
ATOM 6748 O O . ASN A 1 875 ? 3.054 -16.710 -32.461 1.00 91.75 875 ASN A O 1
ATOM 6752 N N . THR A 1 876 ? 3.631 -14.610 -31.910 1.00 91.25 876 THR A N 1
ATOM 6753 C CA . THR A 1 876 ? 2.819 -14.602 -30.692 1.00 91.25 876 THR A CA 1
ATOM 6754 C C . THR A 1 876 ? 1.337 -14.549 -31.037 1.00 91.25 876 THR A C 1
ATOM 6756 O O . THR A 1 876 ? 0.600 -15.390 -30.529 1.00 91.25 876 THR A O 1
ATOM 6759 N N . LEU A 1 877 ? 0.913 -13.644 -31.932 1.00 92.50 877 LEU A N 1
ATOM 6760 C CA . LEU A 1 877 ? -0.472 -13.546 -32.406 1.00 92.50 877 LEU A CA 1
ATOM 6761 C C . LEU A 1 877 ? -0.968 -14.880 -32.982 1.00 92.50 877 LEU A C 1
ATOM 6763 O O . LEU A 1 877 ? -2.027 -15.361 -32.582 1.00 92.50 877 LEU A O 1
ATOM 6767 N N . GLN A 1 878 ? -0.178 -15.514 -33.852 1.00 90.62 878 GLN A N 1
ATOM 6768 C CA . GLN A 1 878 ? -0.479 -16.830 -34.425 1.00 90.62 878 GLN A CA 1
ATOM 6769 C C . GLN A 1 878 ? -0.746 -17.878 -33.334 1.00 90.62 878 GLN A C 1
ATOM 6771 O O . GLN A 1 878 ? -1.687 -18.663 -33.422 1.00 90.62 878 GLN A O 1
ATOM 6776 N N . ARG A 1 879 ? 0.067 -17.886 -32.274 1.00 86.88 879 ARG A N 1
ATOM 6777 C CA . ARG A 1 879 ? -0.066 -18.861 -31.190 1.00 86.88 879 ARG A CA 1
ATOM 6778 C C . ARG A 1 879 ? -1.273 -18.594 -30.294 1.00 86.88 879 ARG A C 1
ATOM 6780 O O . ARG A 1 879 ? -1.985 -19.537 -29.967 1.00 86.88 879 ARG A O 1
ATOM 6787 N N . VAL A 1 880 ? -1.481 -17.348 -29.866 1.00 87.00 880 VAL A N 1
ATOM 6788 C CA . VAL A 1 880 ? -2.553 -17.014 -28.907 1.00 87.00 880 VAL A CA 1
ATOM 6789 C C . VAL A 1 880 ? -3.936 -17.005 -29.546 1.00 87.00 880 VAL A C 1
ATOM 6791 O O . VAL A 1 880 ? -4.909 -17.328 -28.872 1.00 87.00 880 VAL A O 1
ATOM 6794 N N . SER A 1 881 ? -4.019 -16.700 -30.844 1.00 87.19 881 SER A N 1
ATOM 6795 C CA . SER A 1 881 ? -5.268 -16.823 -31.597 1.00 87.19 881 SER A CA 1
ATOM 6796 C C . SER A 1 881 ? -5.675 -18.281 -31.803 1.00 87.19 881 SER A C 1
ATOM 6798 O O . SER A 1 881 ? -6.862 -18.549 -31.928 1.00 87.19 881 SER A O 1
ATOM 6800 N N . ALA A 1 882 ? -4.729 -19.230 -31.799 1.00 81.75 882 ALA A N 1
ATOM 6801 C CA . ALA A 1 882 ? -4.990 -20.665 -31.948 1.00 81.75 882 ALA A CA 1
ATOM 6802 C C . ALA A 1 882 ? -5.900 -21.004 -33.153 1.00 81.75 882 ALA A C 1
ATOM 6804 O O . ALA A 1 882 ? -6.745 -21.893 -33.069 1.00 81.75 882 ALA A O 1
ATOM 6805 N N . GLY A 1 883 ? -5.744 -20.273 -34.264 1.00 71.19 883 GLY A N 1
ATOM 6806 C CA . GLY A 1 883 ? -6.547 -20.443 -35.482 1.00 71.19 883 GLY A CA 1
ATOM 6807 C C . GLY A 1 883 ? -7.899 -19.716 -35.488 1.00 71.19 883 GLY A C 1
ATOM 6808 O O . GLY A 1 883 ? -8.660 -19.878 -36.437 1.00 71.19 883 GLY A O 1
ATOM 6809 N N . LYS A 1 884 ? -8.207 -18.918 -34.459 1.00 80.25 884 LYS A N 1
ATOM 6810 C CA . LYS A 1 884 ? -9.354 -17.995 -34.431 1.00 80.25 884 LYS A CA 1
ATOM 6811 C C . LYS A 1 884 ? -9.076 -16.739 -35.270 1.00 80.25 884 LYS A C 1
ATOM 6813 O O . LYS A 1 884 ? -7.949 -16.514 -35.719 1.00 80.25 884 LYS A O 1
ATOM 6818 N N . ASN A 1 885 ? -10.099 -15.898 -35.443 1.00 88.38 885 ASN A N 1
ATOM 6819 C CA . ASN A 1 885 ? -9.996 -14.625 -36.158 1.00 88.38 885 ASN A CA 1
ATOM 6820 C C . ASN A 1 885 ? -8.868 -13.758 -35.564 1.00 88.38 885 ASN A C 1
ATOM 6822 O O . ASN A 1 885 ? -8.868 -13.423 -34.377 1.00 88.38 885 ASN A O 1
ATOM 6826 N N . SER A 1 886 ? -7.879 -13.431 -36.390 1.00 94.06 886 SER A N 1
ATOM 6827 C CA . SER A 1 886 ? -6.680 -12.688 -36.009 1.00 94.06 886 SER A CA 1
ATOM 6828 C C . SER A 1 886 ? -6.372 -11.565 -36.999 1.00 94.06 886 SER A C 1
ATOM 6830 O O . SER A 1 886 ? -6.363 -11.747 -38.219 1.00 94.06 886 SER A O 1
ATOM 6832 N N . ILE A 1 887 ? -6.107 -10.378 -36.463 1.00 96.19 887 ILE A N 1
ATOM 6833 C CA . ILE A 1 887 ? -5.868 -9.158 -37.231 1.00 96.19 887 ILE A CA 1
ATOM 6834 C C . ILE A 1 887 ? -4.489 -8.617 -36.851 1.00 96.19 887 ILE A C 1
ATOM 6836 O O . ILE A 1 887 ? -4.241 -8.287 -35.689 1.00 96.19 887 ILE A O 1
ATOM 6840 N N . ALA A 1 888 ? -3.587 -8.511 -37.824 1.00 97.38 888 ALA A N 1
ATOM 6841 C CA . ALA A 1 888 ? -2.326 -7.797 -37.654 1.00 97.38 888 ALA A CA 1
ATOM 6842 C C . ALA A 1 888 ? -2.473 -6.358 -38.143 1.00 97.38 888 ALA A C 1
ATOM 6844 O O . ALA A 1 888 ? -2.795 -6.132 -39.302 1.00 97.38 888 ALA A O 1
ATOM 6845 N N . VAL A 1 889 ? -2.205 -5.395 -37.267 1.00 97.94 889 VAL A N 1
ATOM 6846 C CA . VAL A 1 889 ? -2.225 -3.960 -37.551 1.00 97.94 889 VAL A CA 1
ATOM 6847 C C . VAL A 1 889 ? -0.789 -3.440 -37.510 1.00 97.94 889 VAL A C 1
ATOM 6849 O O . VAL A 1 889 ? -0.215 -3.269 -36.429 1.00 97.94 889 VAL A O 1
ATOM 6852 N N . LEU A 1 890 ? -0.184 -3.231 -38.679 1.00 98.06 890 LEU A N 1
ATOM 6853 C CA . LEU A 1 890 ? 1.249 -2.969 -38.825 1.00 98.06 890 LEU A CA 1
ATOM 6854 C C . LEU A 1 890 ? 1.535 -1.592 -39.435 1.00 98.06 890 LEU A C 1
ATOM 6856 O O . LEU A 1 890 ? 1.006 -1.236 -40.481 1.00 98.06 890 LEU A O 1
ATOM 6860 N N . GLY A 1 891 ? 2.396 -0.819 -38.781 1.00 97.00 891 GLY A N 1
ATOM 6861 C CA . GLY A 1 891 ? 2.927 0.434 -39.312 1.00 97.00 891 GLY A CA 1
ATOM 6862 C C . GLY A 1 891 ? 4.329 0.284 -39.899 1.00 97.00 891 GLY A C 1
ATOM 6863 O O . GLY A 1 891 ? 4.956 -0.770 -39.755 1.00 97.00 891 GLY A O 1
ATOM 6864 N N . ASP A 1 892 ? 4.845 1.360 -40.497 1.00 96.00 892 ASP A N 1
ATOM 6865 C CA . ASP A 1 892 ? 6.217 1.394 -41.018 1.00 96.00 892 ASP A CA 1
ATOM 6866 C C . ASP A 1 892 ? 7.261 1.024 -39.947 1.00 96.00 892 ASP A C 1
ATOM 6868 O O . ASP A 1 892 ? 7.177 1.411 -38.771 1.00 96.00 892 ASP A O 1
ATOM 6872 N N . MET A 1 893 ? 8.278 0.284 -40.391 1.00 94.12 893 MET A N 1
ATOM 6873 C CA . MET A 1 893 ? 9.531 0.047 -39.682 1.00 94.12 893 MET A CA 1
ATOM 6874 C C . MET A 1 893 ? 10.557 1.096 -40.135 1.00 94.12 893 MET A C 1
ATOM 6876 O O . MET A 1 893 ? 11.162 0.973 -41.200 1.00 94.12 893 MET A O 1
ATOM 6880 N N . LEU A 1 894 ? 10.744 2.136 -39.327 1.00 89.12 894 LEU A N 1
ATOM 6881 C CA . LEU A 1 894 ? 11.670 3.242 -39.595 1.00 89.12 894 LEU A CA 1
ATOM 6882 C C . LEU A 1 894 ? 13.141 2.837 -39.337 1.00 89.12 894 LEU A C 1
ATOM 6884 O O . LEU A 1 894 ? 13.412 1.801 -38.729 1.00 89.12 894 LEU A O 1
ATOM 6888 N N . GLU A 1 895 ? 14.095 3.664 -39.788 1.00 82.44 895 GLU A N 1
ATOM 6889 C CA . GLU A 1 895 ? 15.557 3.511 -39.570 1.00 82.44 895 GLU A CA 1
ATOM 6890 C C . GLU A 1 895 ? 16.207 2.268 -40.229 1.00 82.44 895 GLU A C 1
ATOM 6892 O O . GLU A 1 895 ? 17.281 1.801 -39.827 1.00 82.44 895 GLU A O 1
ATOM 6897 N N . LEU A 1 896 ? 15.567 1.705 -41.261 1.00 84.00 896 LEU A N 1
ATOM 6898 C CA . LEU A 1 896 ? 16.075 0.540 -42.002 1.00 84.00 896 LEU A CA 1
ATOM 6899 C C . LEU A 1 896 ? 17.034 0.895 -43.155 1.00 84.00 896 LEU A C 1
ATOM 6901 O O . LEU A 1 896 ? 17.653 -0.005 -43.735 1.00 84.00 896 LEU A O 1
ATOM 6905 N N . GLY A 1 897 ? 17.172 2.183 -43.483 1.00 84.38 897 GLY A N 1
ATOM 6906 C CA . GLY A 1 897 ? 17.996 2.677 -44.590 1.00 84.38 897 GLY A CA 1
ATOM 6907 C C . GLY A 1 897 ? 17.571 2.115 -45.953 1.00 84.38 897 GLY A C 1
ATOM 6908 O O . GLY A 1 897 ? 16.407 1.786 -46.178 1.00 84.38 897 GLY A O 1
ATOM 6909 N N . THR A 1 898 ? 18.535 1.920 -46.859 1.00 85.31 898 THR A N 1
ATOM 6910 C CA . THR A 1 898 ? 18.307 1.414 -48.234 1.00 85.31 898 THR A CA 1
ATOM 6911 C C . THR A 1 898 ? 17.729 -0.004 -48.309 1.00 85.31 898 THR A C 1
ATOM 6913 O O . THR A 1 898 ? 17.371 -0.476 -49.384 1.00 85.31 898 THR A O 1
ATOM 6916 N N . LYS A 1 899 ? 17.639 -0.711 -47.176 1.00 85.94 899 LYS A N 1
ATOM 6917 C CA . LYS A 1 899 ? 17.061 -2.059 -47.075 1.00 85.94 899 LYS A CA 1
ATOM 6918 C C . LYS A 1 899 ? 15.576 -2.044 -46.687 1.00 85.94 899 LYS A C 1
ATOM 6920 O O . LYS A 1 899 ? 15.012 -3.131 -46.561 1.00 85.94 899 LYS A O 1
ATOM 6925 N N . SER A 1 900 ? 14.969 -0.867 -46.487 1.00 89.81 900 SER A N 1
ATOM 6926 C CA . SER A 1 900 ? 13.573 -0.703 -46.049 1.00 89.81 900 SER A CA 1
ATOM 6927 C C . SER A 1 900 ? 12.604 -1.571 -46.851 1.00 89.81 900 SER A C 1
ATOM 6929 O O . SER A 1 900 ? 11.964 -2.448 -46.269 1.00 89.81 900 SER A O 1
ATOM 6931 N N . ASP A 1 901 ? 12.565 -1.410 -48.174 1.00 93.12 901 ASP A N 1
ATOM 6932 C CA . ASP A 1 901 ? 11.615 -2.081 -49.067 1.00 93.12 901 ASP A CA 1
ATOM 6933 C C . ASP A 1 901 ? 11.691 -3.604 -48.917 1.00 93.12 901 ASP A C 1
ATOM 6935 O O . ASP A 1 901 ? 10.698 -4.283 -48.649 1.00 93.12 901 ASP A O 1
ATOM 6939 N N . ARG A 1 902 ? 12.912 -4.148 -48.999 1.00 94.25 902 ARG A N 1
ATOM 6940 C CA . ARG A 1 902 ? 13.173 -5.588 -48.883 1.00 94.25 902 ARG A CA 1
ATOM 6941 C C . ARG A 1 902 ? 12.733 -6.137 -47.527 1.00 94.25 902 ARG A C 1
ATOM 6943 O O . ARG A 1 902 ? 12.180 -7.230 -47.460 1.00 94.25 902 ARG A O 1
ATOM 6950 N N . LEU A 1 903 ? 13.014 -5.414 -46.445 1.00 92.75 903 LEU A N 1
ATOM 6951 C CA . LEU A 1 903 ? 12.703 -5.854 -45.085 1.00 92.75 903 LEU A CA 1
ATOM 6952 C C . LEU A 1 903 ? 11.198 -5.760 -44.779 1.00 92.75 903 LEU A C 1
ATOM 6954 O O . LEU A 1 903 ? 10.670 -6.654 -44.121 1.00 92.75 903 LEU A O 1
ATOM 6958 N N . HIS A 1 904 ? 10.490 -4.753 -45.299 1.00 96.69 904 HIS A N 1
ATOM 6959 C CA . HIS A 1 904 ? 9.023 -4.696 -45.242 1.00 96.69 904 HIS A CA 1
ATOM 6960 C C . HIS A 1 904 ? 8.389 -5.846 -46.026 1.00 96.69 904 HIS A C 1
ATOM 6962 O O . HIS A 1 904 ? 7.510 -6.534 -45.507 1.00 96.69 904 HIS A O 1
ATOM 6968 N N . ARG A 1 905 ? 8.901 -6.135 -47.227 1.00 96.88 905 ARG A N 1
ATOM 6969 C CA . ARG A 1 905 ? 8.438 -7.258 -48.053 1.00 96.88 905 ARG A CA 1
ATOM 6970 C C . ARG A 1 905 ? 8.627 -8.616 -47.377 1.00 96.88 905 ARG A C 1
ATOM 6972 O O . ARG A 1 905 ? 7.751 -9.472 -47.457 1.00 96.88 905 ARG A O 1
ATOM 6979 N N . GLN A 1 906 ? 9.721 -8.798 -46.634 1.00 95.56 906 GLN A N 1
ATOM 6980 C CA . GLN A 1 906 ? 9.940 -9.997 -45.813 1.00 95.56 906 GLN A CA 1
ATOM 6981 C C . GLN A 1 906 ? 8.900 -10.158 -44.694 1.00 95.56 906 GLN A C 1
ATOM 6983 O O . GLN A 1 906 ? 8.509 -11.285 -44.386 1.00 95.56 906 GLN A O 1
ATOM 6988 N N . ILE A 1 907 ? 8.427 -9.061 -44.095 1.00 97.00 907 ILE A N 1
ATOM 6989 C CA . ILE A 1 907 ? 7.320 -9.117 -43.131 1.00 97.00 907 ILE A CA 1
ATOM 6990 C C . ILE A 1 907 ? 6.011 -9.501 -43.823 1.00 97.00 907 ILE A C 1
ATOM 6992 O O . ILE A 1 907 ? 5.273 -10.316 -43.275 1.00 97.00 907 ILE A O 1
ATOM 6996 N N . GLY A 1 908 ? 5.764 -9.003 -45.037 1.00 96.81 908 GLY A N 1
ATOM 6997 C CA . GLY A 1 908 ? 4.637 -9.432 -45.870 1.00 96.81 908 GLY A CA 1
ATOM 6998 C C . GLY A 1 908 ? 4.607 -10.947 -46.083 1.00 96.81 908 GLY A C 1
ATOM 6999 O O . GLY A 1 908 ? 3.629 -11.608 -45.732 1.00 96.81 908 GLY A O 1
ATOM 7000 N N . LEU A 1 909 ? 5.731 -11.517 -46.534 1.00 96.12 909 LEU A N 1
ATOM 7001 C CA . LEU A 1 909 ? 5.918 -12.970 -46.647 1.00 96.12 909 LEU A CA 1
ATOM 7002 C C . LEU A 1 909 ? 5.609 -13.681 -45.319 1.00 96.12 909 LEU A C 1
ATOM 7004 O O . LEU A 1 909 ? 4.922 -14.701 -45.286 1.00 96.12 909 LEU A O 1
ATOM 7008 N N . LYS A 1 910 ? 6.103 -13.145 -44.198 1.00 95.88 910 LYS A N 1
ATOM 7009 C CA . LYS A 1 910 ? 5.871 -13.739 -42.878 1.00 95.88 910 LYS A CA 1
ATOM 7010 C C . LYS A 1 910 ? 4.392 -13.717 -42.479 1.00 95.88 910 LYS A C 1
ATOM 7012 O O . LYS A 1 910 ? 3.946 -14.686 -41.865 1.00 95.88 910 LYS A O 1
ATOM 7017 N N . ILE A 1 911 ? 3.648 -12.662 -42.816 1.00 95.62 911 ILE A N 1
ATOM 7018 C CA . ILE A 1 911 ? 2.195 -12.594 -42.612 1.00 95.62 911 ILE A CA 1
ATOM 7019 C C . ILE A 1 911 ? 1.496 -13.681 -43.430 1.00 95.62 911 ILE A C 1
ATOM 7021 O O . ILE A 1 911 ? 0.734 -14.454 -42.847 1.00 95.62 911 ILE A O 1
ATOM 7025 N N . ALA A 1 912 ? 1.826 -13.823 -44.716 1.00 94.19 912 ALA A N 1
ATOM 7026 C CA . ALA A 1 912 ? 1.244 -14.852 -45.580 1.00 94.19 912 ALA A CA 1
ATOM 7027 C C . ALA A 1 912 ? 1.424 -16.274 -45.017 1.00 94.19 912 ALA A C 1
ATOM 7029 O O . ALA A 1 912 ? 0.495 -17.076 -45.007 1.00 94.19 912 ALA A O 1
ATOM 7030 N N . LEU A 1 913 ? 2.593 -16.555 -44.435 1.00 92.44 913 LEU A N 1
ATOM 7031 C CA . LEU A 1 913 ? 2.919 -17.856 -43.841 1.00 92.44 913 LEU A CA 1
ATOM 7032 C C . LEU A 1 913 ? 2.428 -18.046 -42.392 1.00 92.44 913 LEU A C 1
ATOM 7034 O O . LEU A 1 913 ? 2.664 -19.099 -41.797 1.00 92.44 913 LEU A O 1
ATOM 7038 N N . SER A 1 914 ? 1.805 -17.037 -41.778 1.00 90.69 914 SER A N 1
ATOM 7039 C CA . SER A 1 914 ? 1.439 -17.069 -40.352 1.00 90.69 914 SER A CA 1
ATOM 7040 C C . SER A 1 914 ? 0.028 -17.588 -40.069 1.00 90.69 914 SER A C 1
ATOM 7042 O O . SER A 1 914 ? -0.280 -17.887 -38.917 1.00 90.69 914 SER A O 1
ATOM 7044 N N . GLY A 1 915 ? -0.833 -17.697 -41.086 1.00 87.12 915 GLY A N 1
ATOM 7045 C CA . GLY A 1 915 ? -2.249 -18.037 -40.898 1.00 87.12 915 GLY A CA 1
ATOM 7046 C C . GLY A 1 915 ? -3.075 -16.926 -40.234 1.00 87.12 915 GLY A C 1
ATOM 7047 O O . GLY A 1 915 ? -4.173 -17.191 -39.756 1.00 87.12 915 GLY A O 1
ATOM 7048 N N . ILE A 1 916 ? -2.550 -15.697 -40.181 1.00 92.25 916 ILE A N 1
ATOM 7049 C CA . ILE A 1 916 ? -3.304 -14.513 -39.759 1.00 92.25 916 ILE A CA 1
ATOM 7050 C C . ILE A 1 916 ? -4.417 -14.246 -40.773 1.00 92.25 916 ILE A C 1
ATOM 7052 O O . ILE A 1 916 ? -4.182 -14.322 -41.973 1.00 92.25 916 ILE A O 1
ATOM 7056 N N . SER A 1 917 ? -5.626 -13.930 -40.312 1.00 93.19 917 SER A N 1
ATOM 7057 C CA . SER A 1 917 ? -6.766 -13.768 -41.224 1.00 93.19 917 SER A CA 1
ATOM 7058 C C . SER A 1 917 ? -6.795 -12.422 -41.940 1.00 93.19 917 SER A C 1
ATOM 7060 O O . SER A 1 917 ? -7.289 -12.363 -43.060 1.00 93.19 917 SER A O 1
ATOM 7062 N N . LYS A 1 918 ? -6.309 -11.341 -41.311 1.00 95.69 918 LYS A N 1
ATOM 7063 C CA . LYS A 1 918 ? -6.395 -9.976 -41.862 1.00 95.69 918 LYS A CA 1
ATOM 7064 C C . LYS A 1 918 ? -5.149 -9.150 -41.570 1.00 95.69 918 LYS A C 1
ATOM 7066 O O . LYS A 1 918 ? -4.577 -9.249 -40.481 1.00 95.69 918 LYS A O 1
ATOM 7071 N N . LEU A 1 919 ? -4.764 -8.310 -42.527 1.00 97.31 919 LEU A N 1
ATOM 7072 C CA . LEU A 1 919 ? -3.608 -7.420 -42.438 1.00 97.31 919 LEU A CA 1
ATOM 7073 C C . LEU A 1 919 ? -4.042 -5.972 -42.660 1.00 97.31 919 LEU A C 1
ATOM 7075 O O . LEU A 1 919 ? -4.375 -5.574 -43.772 1.00 97.31 919 LEU A O 1
ATOM 7079 N N . PHE A 1 920 ? -4.016 -5.168 -41.606 1.00 98.06 920 PHE A N 1
ATOM 7080 C CA . PHE A 1 920 ? -4.290 -3.739 -41.682 1.00 98.06 920 PHE A CA 1
ATOM 7081 C C . PHE A 1 920 ? -2.981 -2.972 -41.561 1.00 98.06 920 PHE A C 1
ATOM 7083 O O . PHE A 1 920 ? -2.164 -3.276 -40.692 1.00 98.06 920 PHE A O 1
ATOM 7090 N N . VAL A 1 921 ? -2.756 -1.986 -42.423 1.00 97.88 921 VAL A N 1
ATOM 7091 C CA . VAL A 1 921 ? -1.471 -1.287 -42.481 1.00 97.88 921 VAL A CA 1
ATOM 7092 C C . VAL A 1 921 ? -1.607 0.227 -42.505 1.00 97.88 921 VAL A C 1
ATOM 7094 O O . VAL A 1 921 ? -2.599 0.761 -42.996 1.00 97.88 921 VAL A O 1
ATOM 7097 N N . PHE A 1 922 ? -0.602 0.910 -41.954 1.00 97.25 922 PHE A N 1
ATOM 7098 C CA . PHE A 1 922 ? -0.509 2.369 -41.913 1.00 97.25 922 PHE A CA 1
ATOM 7099 C C . PHE A 1 922 ? 0.926 2.846 -42.180 1.00 97.25 922 PHE A C 1
ATOM 7101 O O . PHE A 1 922 ? 1.829 2.580 -41.385 1.00 97.25 922 PHE A O 1
ATOM 7108 N N . GLY A 1 923 ? 1.122 3.622 -43.243 1.00 95.69 923 GLY A N 1
ATOM 7109 C CA . GLY A 1 923 ? 2.408 4.241 -43.575 1.00 95.69 923 GLY A CA 1
ATOM 7110 C C . GLY A 1 923 ? 2.856 3.942 -45.001 1.00 95.69 923 GLY A C 1
ATOM 7111 O O . GLY A 1 923 ? 2.393 2.991 -45.633 1.00 95.69 923 GLY A O 1
ATOM 7112 N N . ASP A 1 924 ? 3.762 4.767 -45.513 1.00 93.25 924 ASP A N 1
ATOM 7113 C CA . ASP A 1 924 ? 4.130 4.770 -46.930 1.00 93.25 924 ASP A CA 1
ATOM 7114 C C . ASP A 1 924 ? 4.949 3.535 -47.323 1.00 93.25 924 ASP A C 1
ATOM 7116 O O . ASP A 1 924 ? 4.869 3.055 -48.459 1.00 93.25 924 ASP A O 1
ATOM 7120 N N . GLN A 1 925 ? 5.742 3.002 -46.389 1.00 94.44 925 GLN A N 1
ATOM 7121 C CA . GLN A 1 925 ? 6.598 1.836 -46.625 1.00 94.44 925 GLN A CA 1
ATOM 7122 C C . GLN A 1 925 ? 5.810 0.523 -46.551 1.00 94.44 925 GLN A C 1
ATOM 7124 O O . GLN A 1 925 ? 6.246 -0.495 -47.099 1.00 94.44 925 GLN A O 1
ATOM 7129 N N . THR A 1 926 ? 4.622 0.535 -45.939 1.00 94.50 926 THR A N 1
ATOM 7130 C CA . THR A 1 926 ? 3.765 -0.652 -45.837 1.00 94.50 926 THR A CA 1
ATOM 7131 C C . THR A 1 926 ? 3.270 -1.182 -47.183 1.00 94.50 926 THR A C 1
ATOM 7133 O O . THR A 1 926 ? 2.950 -2.366 -47.266 1.00 94.50 926 THR A O 1
ATOM 7136 N N . LYS A 1 927 ? 3.330 -0.398 -48.271 1.00 95.81 927 LYS A N 1
ATOM 7137 C CA . LYS A 1 927 ? 3.081 -0.900 -49.637 1.00 95.81 927 LYS A CA 1
ATOM 7138 C C . LYS A 1 927 ? 3.953 -2.114 -49.984 1.00 95.81 927 LYS A C 1
ATOM 7140 O O . LYS A 1 927 ? 3.458 -3.107 -50.493 1.00 95.81 927 LYS A O 1
ATOM 7145 N N . HIS A 1 928 ? 5.227 -2.099 -49.585 1.00 97.50 928 HIS A N 1
ATOM 7146 C CA . HIS A 1 928 ? 6.138 -3.219 -49.826 1.00 97.50 928 HIS A CA 1
ATOM 7147 C C . HIS A 1 928 ? 5.789 -4.439 -48.970 1.00 97.50 928 HIS A C 1
ATOM 7149 O O . HIS A 1 928 ? 6.040 -5.574 -49.372 1.00 97.50 928 HIS A O 1
ATOM 7155 N N . MET A 1 929 ? 5.208 -4.214 -47.787 1.00 97.19 929 MET A N 1
ATOM 7156 C CA . MET A 1 929 ? 4.681 -5.275 -46.930 1.00 97.19 929 MET A CA 1
ATOM 7157 C C . MET A 1 929 ? 3.437 -5.919 -47.549 1.00 97.19 929 MET A C 1
ATOM 7159 O O . MET A 1 929 ? 3.327 -7.141 -47.514 1.00 97.19 929 MET A O 1
ATOM 7163 N N . ILE A 1 930 ? 2.548 -5.119 -48.148 1.00 97.62 930 ILE A N 1
ATOM 7164 C CA . ILE A 1 930 ? 1.396 -5.608 -48.917 1.00 97.62 930 ILE A CA 1
ATOM 7165 C C . ILE A 1 930 ? 1.883 -6.476 -50.079 1.00 97.62 930 ILE A C 1
ATOM 7167 O O . ILE A 1 930 ? 1.499 -7.642 -50.141 1.00 97.62 930 ILE A O 1
ATOM 7171 N N . ASP A 1 931 ? 2.792 -5.964 -50.920 1.00 97.19 931 ASP A N 1
ATOM 7172 C CA . ASP A 1 931 ? 3.339 -6.713 -52.062 1.00 97.19 931 ASP A CA 1
ATOM 7173 C C . ASP A 1 931 ? 3.887 -8.078 -51.621 1.00 97.19 931 ASP A C 1
ATOM 7175 O O . ASP A 1 931 ? 3.569 -9.116 -52.196 1.00 97.19 931 ASP A O 1
ATOM 7179 N N . GLY A 1 932 ? 4.679 -8.092 -50.542 1.00 96.81 932 GLY A N 1
ATOM 7180 C CA . GLY A 1 932 ? 5.265 -9.319 -50.010 1.00 96.81 932 GLY A CA 1
ATOM 7181 C C . GLY A 1 932 ? 4.236 -10.318 -49.481 1.00 96.81 932 GLY A C 1
ATOM 7182 O O . GLY A 1 932 ? 4.483 -11.521 -49.542 1.00 96.81 932 GLY A O 1
ATOM 7183 N N . ALA A 1 933 ? 3.099 -9.852 -48.961 1.00 97.00 933 ALA A N 1
ATOM 7184 C CA . ALA A 1 933 ? 2.018 -10.723 -48.509 1.00 97.00 933 ALA A CA 1
ATOM 7185 C C . ALA A 1 933 ? 1.245 -11.312 -49.699 1.00 97.00 933 ALA A C 1
ATOM 7187 O O . ALA A 1 933 ? 1.053 -12.529 -49.761 1.00 97.00 933 ALA A O 1
ATOM 7188 N N . VAL A 1 934 ? 0.862 -10.471 -50.663 1.00 97.12 934 VAL A N 1
ATOM 7189 C CA . VAL A 1 934 ? 0.080 -10.864 -51.848 1.00 97.12 934 VAL A CA 1
ATOM 7190 C C . VAL A 1 934 ? 0.859 -11.838 -52.730 1.00 97.12 934 VAL A C 1
ATOM 7192 O O . VAL A 1 934 ? 0.343 -12.895 -53.090 1.00 97.12 934 VAL A O 1
ATOM 7195 N N . GLU A 1 935 ? 2.140 -11.563 -52.988 1.00 96.69 935 GLU A N 1
ATOM 7196 C CA . GLU A 1 935 ? 3.024 -12.445 -53.772 1.00 96.69 935 GLU A CA 1
ATOM 7197 C C . GLU A 1 935 ? 3.173 -13.847 -53.185 1.00 96.69 935 GLU A C 1
ATOM 7199 O O . GLU A 1 935 ? 3.536 -14.782 -53.896 1.00 96.69 935 GLU A O 1
ATOM 7204 N N . ASN A 1 936 ? 2.891 -13.998 -51.891 1.00 95.94 936 ASN A N 1
ATOM 7205 C CA . ASN A 1 936 ? 2.980 -15.261 -51.172 1.00 95.94 936 ASN A CA 1
ATOM 7206 C C . ASN A 1 936 ? 1.601 -15.821 -50.789 1.00 95.94 936 ASN A C 1
ATOM 7208 O O . ASN A 1 936 ? 1.506 -16.669 -49.903 1.00 95.94 936 ASN A O 1
ATOM 7212 N N . GLY A 1 937 ? 0.543 -15.385 -51.481 1.00 93.31 937 GLY A N 1
ATOM 7213 C CA . GLY A 1 937 ? -0.787 -15.993 -51.420 1.00 93.31 937 GLY A CA 1
ATOM 7214 C C . GLY A 1 937 ? -1.729 -15.414 -50.364 1.00 93.31 937 GLY A C 1
ATOM 7215 O O . GLY A 1 937 ? -2.750 -16.036 -50.070 1.00 93.31 937 GLY A O 1
ATOM 7216 N N . PHE A 1 938 ? -1.427 -14.249 -49.783 1.00 95.94 938 PHE A N 1
ATOM 7217 C CA . PHE A 1 938 ? -2.379 -13.545 -48.920 1.00 95.94 938 PHE A CA 1
ATOM 7218 C C . PHE A 1 938 ? -3.434 -12.822 -49.769 1.00 95.94 938 PHE A C 1
ATOM 7220 O O . PHE A 1 938 ? -3.083 -12.045 -50.651 1.00 95.94 938 PHE A O 1
ATOM 7227 N N . SER A 1 939 ? -4.721 -13.068 -49.508 1.00 95.38 939 SER A N 1
ATOM 7228 C CA . SER A 1 939 ? -5.809 -12.452 -50.283 1.00 95.38 939 SER A CA 1
ATOM 7229 C C . SER A 1 939 ? -5.846 -10.932 -50.103 1.00 95.38 939 SER A C 1
ATOM 7231 O O . SER A 1 939 ? -5.866 -10.453 -48.967 1.00 95.38 939 SER A O 1
ATOM 7233 N N . GLU A 1 940 ? -5.925 -10.186 -51.208 1.00 94.62 940 GLU A N 1
ATOM 7234 C CA . GLU A 1 940 ? -6.078 -8.723 -51.198 1.00 94.62 940 GLU A CA 1
ATOM 7235 C C . GLU A 1 940 ? -7.353 -8.273 -50.469 1.00 94.62 940 GLU A C 1
ATOM 7237 O O . GLU A 1 940 ? -7.320 -7.270 -49.760 1.00 94.62 940 GLU A O 1
ATOM 7242 N N . ASP A 1 941 ? -8.436 -9.059 -50.526 1.00 94.06 941 ASP A N 1
ATOM 7243 C CA . ASP A 1 941 ? -9.700 -8.767 -49.826 1.00 94.06 941 ASP A CA 1
ATOM 7244 C C . ASP A 1 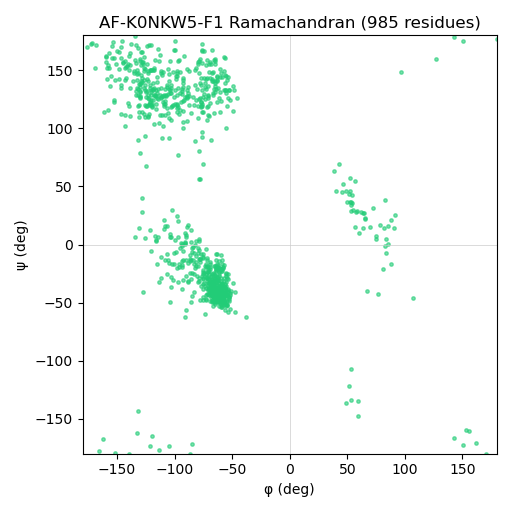941 ? -9.548 -8.71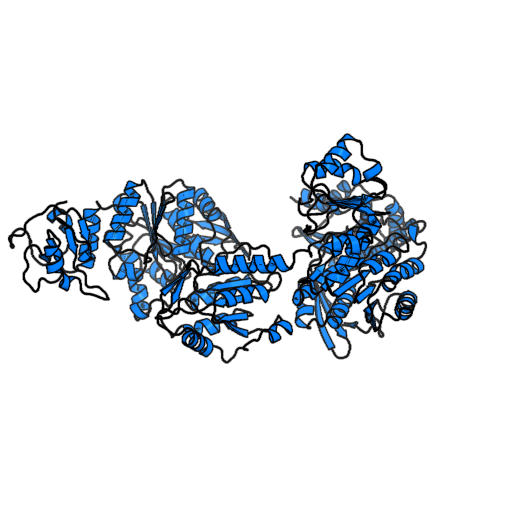5 -48.293 1.00 94.06 941 ASP A C 1
ATOM 7246 O O . ASP A 1 941 ? -10.378 -8.140 -47.584 1.00 94.06 941 ASP A O 1
ATOM 7250 N N . ASN A 1 942 ? -8.480 -9.322 -47.766 1.00 95.12 942 ASN A N 1
ATOM 7251 C CA . ASN A 1 942 ? -8.162 -9.355 -46.340 1.00 95.12 942 ASN A CA 1
ATOM 7252 C C . ASN A 1 942 ? -7.139 -8.282 -45.926 1.00 95.12 942 ASN A C 1
ATOM 7254 O O . ASN A 1 942 ? -6.687 -8.277 -44.773 1.00 95.12 942 ASN A O 1
ATOM 7258 N N . ILE A 1 943 ? -6.763 -7.387 -46.843 1.00 97.25 943 ILE A N 1
ATOM 7259 C CA . ILE A 1 943 ? -5.822 -6.295 -46.602 1.00 97.25 943 ILE A CA 1
ATOM 7260 C C . ILE A 1 943 ? -6.579 -4.966 -46.539 1.00 97.25 943 ILE A C 1
ATOM 7262 O O . ILE A 1 943 ? -7.432 -4.672 -47.370 1.00 97.25 943 ILE A O 1
ATOM 7266 N N . PHE A 1 944 ? -6.244 -4.125 -45.559 1.00 97.62 944 PHE A N 1
ATOM 7267 C CA . PHE A 1 944 ? -6.772 -2.763 -45.476 1.00 97.62 944 PHE A CA 1
ATOM 7268 C C . PHE A 1 944 ? -5.650 -1.756 -45.227 1.00 97.62 944 PHE A C 1
ATOM 7270 O O . PHE A 1 944 ? -4.977 -1.808 -44.199 1.00 97.62 944 PHE A O 1
ATOM 7277 N N . HIS A 1 945 ? -5.469 -0.813 -46.149 1.00 97.19 945 HIS A N 1
ATOM 7278 C CA . HIS A 1 945 ? -4.568 0.324 -45.982 1.00 97.19 945 HIS A CA 1
ATOM 7279 C C . HIS A 1 945 ? -5.406 1.590 -45.805 1.00 97.19 945 HIS A C 1
ATOM 7281 O O . HIS A 1 945 ? -6.209 1.927 -46.673 1.00 97.19 945 HIS A O 1
ATOM 7287 N N . GLY A 1 946 ? -5.237 2.285 -44.683 1.00 95.69 946 GLY A N 1
ATOM 7288 C CA . GLY A 1 946 ? -5.991 3.502 -44.407 1.00 95.69 946 GLY A CA 1
ATOM 7289 C C . GLY A 1 946 ? -5.406 4.308 -43.260 1.00 95.69 946 GLY A C 1
ATOM 7290 O O . GLY A 1 946 ? -4.384 3.956 -42.669 1.00 95.69 946 GLY A O 1
ATOM 7291 N N . SER A 1 947 ? -6.070 5.405 -42.921 1.00 96.50 947 SER A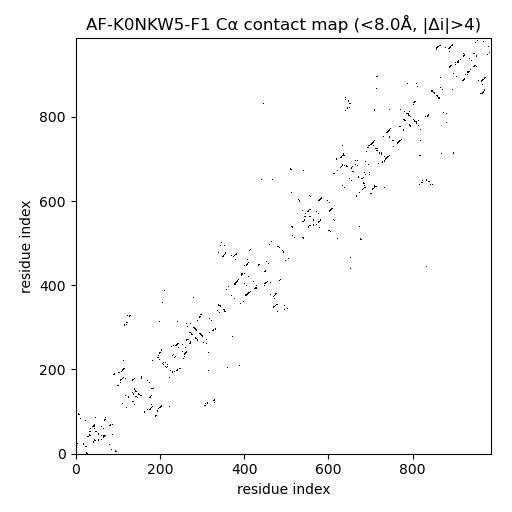 N 1
ATOM 7292 C CA . SER A 1 947 ? -5.742 6.191 -41.736 1.00 96.50 947 SER A CA 1
ATOM 7293 C C . SER A 1 947 ? -5.994 5.393 -40.451 1.00 96.50 947 SER A C 1
ATOM 7295 O O . SER A 1 947 ? -6.791 4.457 -40.407 1.00 96.50 947 SER A O 1
ATOM 7297 N N . LYS A 1 948 ? -5.361 5.806 -39.349 1.00 95.94 948 LYS A N 1
ATOM 7298 C CA . LYS A 1 948 ? -5.561 5.186 -38.025 1.00 95.94 948 LYS A CA 1
ATOM 7299 C C . LYS A 1 948 ? -7.031 5.167 -37.584 1.00 95.94 948 LYS A C 1
ATOM 7301 O O . LYS A 1 948 ? -7.445 4.246 -36.887 1.00 95.94 948 LYS A O 1
ATOM 7306 N N . ASP A 1 949 ? -7.797 6.183 -37.984 1.00 94.94 949 ASP A N 1
ATOM 7307 C CA . ASP A 1 949 ? -9.239 6.277 -37.744 1.00 94.94 949 ASP A CA 1
ATOM 7308 C C . ASP A 1 949 ? -10.026 5.228 -38.520 1.00 94.94 949 ASP A C 1
ATOM 7310 O O . ASP A 1 949 ? -10.856 4.518 -37.952 1.00 94.94 949 ASP A O 1
ATOM 7314 N N . GLU A 1 950 ? -9.753 5.119 -39.815 1.00 96.81 950 GLU A N 1
ATOM 7315 C CA . GLU A 1 950 ? -10.409 4.142 -40.677 1.00 96.81 950 GLU A CA 1
ATOM 7316 C C . GLU A 1 950 ? -10.060 2.720 -40.247 1.00 96.81 950 GLU A C 1
ATOM 7318 O O . GLU A 1 950 ? -10.960 1.896 -40.126 1.00 96.81 950 GLU A O 1
ATOM 7323 N N . ILE A 1 951 ? -8.791 2.455 -39.912 1.00 97.00 951 ILE A N 1
ATOM 7324 C CA . ILE A 1 951 ? -8.345 1.167 -39.371 1.00 97.00 951 ILE A CA 1
ATOM 7325 C C . ILE A 1 951 ? -9.120 0.823 -38.094 1.00 97.00 951 ILE A C 1
ATOM 7327 O O . ILE A 1 951 ? -9.658 -0.276 -37.994 1.00 97.00 951 ILE A O 1
ATOM 7331 N N . ALA A 1 952 ? -9.224 1.744 -37.128 1.00 95.06 952 ALA A N 1
ATOM 7332 C CA . ALA A 1 952 ? -9.937 1.488 -35.875 1.00 95.06 952 ALA A CA 1
ATOM 7333 C C . ALA A 1 952 ? -11.421 1.148 -36.106 1.00 95.06 952 ALA A C 1
ATOM 7335 O O . ALA A 1 952 ? -11.926 0.184 -35.531 1.00 95.06 952 ALA A O 1
ATOM 7336 N N . ARG A 1 953 ? -12.113 1.880 -36.989 1.00 94.50 953 ARG A N 1
ATOM 7337 C CA . ARG A 1 953 ? -13.506 1.562 -37.354 1.00 94.50 953 ARG A CA 1
ATOM 7338 C C . ARG A 1 953 ? -13.610 0.215 -38.061 1.00 94.50 953 ARG A C 1
ATOM 7340 O O . ARG A 1 953 ? -14.466 -0.593 -37.709 1.00 94.50 953 ARG A O 1
ATOM 7347 N N . LYS A 1 954 ? -12.698 -0.058 -39.000 1.00 94.56 954 LYS A N 1
ATOM 7348 C CA . LYS A 1 954 ? -12.704 -1.296 -39.781 1.00 94.56 954 LYS A CA 1
ATOM 7349 C C . LYS A 1 954 ? -12.483 -2.527 -38.916 1.00 94.56 954 LYS A C 1
ATOM 7351 O O . LYS A 1 954 ? -13.117 -3.550 -39.146 1.00 94.56 954 LYS A O 1
ATOM 7356 N N . ILE A 1 955 ? -11.630 -2.417 -37.899 1.00 93.00 955 ILE A N 1
ATOM 7357 C CA . ILE A 1 955 ? -11.427 -3.461 -36.890 1.00 93.00 955 ILE A CA 1
ATOM 7358 C C . ILE A 1 955 ? -12.750 -3.800 -36.205 1.00 93.00 955 ILE A C 1
ATOM 7360 O O . ILE A 1 955 ? -13.083 -4.977 -36.119 1.00 93.00 955 ILE A O 1
ATOM 7364 N N . LEU A 1 956 ? -13.518 -2.805 -35.749 1.00 90.12 956 LEU A N 1
ATOM 7365 C CA . LEU A 1 956 ? -14.786 -3.047 -35.052 1.00 90.12 956 LEU A CA 1
ATOM 7366 C C . LEU A 1 956 ? -15.856 -3.655 -35.966 1.00 90.12 956 LEU A C 1
ATOM 7368 O O . LEU A 1 956 ? -16.547 -4.575 -35.544 1.00 90.12 956 LEU A O 1
ATOM 7372 N N . GLU A 1 957 ? -15.947 -3.206 -37.222 1.00 89.94 957 GLU A N 1
ATOM 7373 C CA . GLU A 1 957 ? -16.854 -3.789 -38.231 1.00 89.94 957 GLU A CA 1
ATOM 7374 C C . GLU A 1 957 ? -16.573 -5.273 -38.501 1.00 89.94 957 GLU A C 1
ATOM 7376 O O . GLU A 1 957 ? -17.454 -6.016 -38.927 1.00 89.94 957 GLU A O 1
ATOM 7381 N N . GLN A 1 958 ? -15.321 -5.688 -38.318 1.00 86.19 958 GLN A N 1
ATOM 7382 C CA . GLN A 1 958 ? -14.806 -6.973 -38.772 1.00 86.19 958 GLN A CA 1
ATOM 7383 C C . GLN A 1 958 ? -14.358 -7.907 -37.642 1.00 86.19 958 GLN A C 1
ATOM 7385 O O . GLN A 1 958 ? -13.818 -8.984 -37.925 1.00 86.19 958 GLN A O 1
ATOM 7390 N N . SER A 1 959 ? -14.564 -7.487 -36.394 1.00 84.06 959 SER A N 1
ATOM 7391 C CA . SER A 1 959 ? -14.346 -8.302 -35.205 1.00 84.06 959 SER A CA 1
ATOM 7392 C C . SER A 1 959 ? -15.615 -9.092 -34.884 1.00 84.06 959 SER A C 1
ATOM 7394 O O . SER A 1 959 ? -16.722 -8.561 -34.906 1.00 84.06 959 SER A O 1
ATOM 7396 N N . ASP A 1 960 ? -15.449 -10.366 -34.567 1.00 76.75 960 ASP A N 1
ATOM 7397 C CA . ASP A 1 960 ? -16.494 -11.316 -34.195 1.00 76.75 960 ASP A CA 1
ATOM 7398 C C . ASP A 1 960 ? -16.255 -11.868 -32.775 1.00 76.75 960 ASP A C 1
ATOM 7400 O O . ASP A 1 960 ? -15.521 -11.288 -31.968 1.00 76.75 960 ASP A O 1
ATOM 7404 N N . ARG A 1 961 ? -16.929 -12.968 -32.411 1.00 65.81 961 ARG A N 1
ATOM 7405 C CA . ARG A 1 961 ? -16.700 -13.627 -31.119 1.00 65.81 961 ARG A CA 1
ATOM 7406 C C . ARG A 1 961 ? -15.276 -14.205 -31.105 1.00 65.81 961 ARG A C 1
ATOM 7408 O O . ARG A 1 961 ? -15.018 -15.173 -31.806 1.00 65.81 961 ARG A O 1
ATOM 7415 N N . GLU A 1 962 ? -14.411 -13.653 -30.249 1.00 81.31 962 GLU A N 1
ATOM 7416 C CA . GLU A 1 962 ? -13.026 -14.092 -29.975 1.00 81.31 962 GLU A CA 1
ATOM 7417 C C . GLU A 1 962 ? -11.939 -13.610 -30.962 1.00 81.31 962 GLU A C 1
ATOM 7419 O O . GLU A 1 962 ? -10.981 -14.334 -31.251 1.00 81.31 962 GLU A O 1
ATOM 7424 N N . THR A 1 963 ? -12.034 -12.366 -31.438 1.00 91.75 963 THR A N 1
ATOM 7425 C CA . THR A 1 963 ? -11.004 -11.749 -32.293 1.00 91.75 963 THR A CA 1
ATOM 7426 C C . THR A 1 963 ? -9.739 -11.376 -31.508 1.00 91.75 963 THR A C 1
ATOM 7428 O O . THR A 1 963 ? -9.808 -10.756 -30.444 1.00 91.75 963 THR A O 1
ATOM 7431 N N . TRP A 1 964 ? -8.567 -11.691 -32.068 1.00 93.44 964 TRP A N 1
ATOM 7432 C CA . TRP A 1 964 ? -7.261 -11.253 -31.567 1.00 93.44 964 TRP A CA 1
ATOM 7433 C C . TRP A 1 964 ? -6.639 -10.193 -32.468 1.00 93.44 964 TRP A C 1
ATOM 7435 O O . TRP A 1 964 ? -6.482 -10.404 -33.666 1.00 93.44 964 TRP A O 1
ATOM 7445 N N . ILE A 1 965 ? -6.218 -9.076 -31.887 1.00 95.12 965 ILE A N 1
ATOM 7446 C CA . ILE A 1 965 ? -5.646 -7.954 -32.630 1.00 95.12 965 ILE A CA 1
ATOM 7447 C C . ILE A 1 965 ? -4.227 -7.699 -32.135 1.00 95.12 965 ILE A C 1
ATOM 7449 O O . ILE A 1 965 ? -4.006 -7.546 -30.937 1.00 95.12 965 ILE A O 1
ATOM 7453 N N . LEU A 1 966 ? -3.266 -7.624 -33.052 1.00 96.25 966 LEU A N 1
ATOM 7454 C CA . LEU A 1 966 ? -1.916 -7.128 -32.787 1.00 96.25 966 LEU A CA 1
ATOM 7455 C C . LEU A 1 966 ? -1.779 -5.725 -33.362 1.00 96.25 966 LEU A C 1
ATOM 7457 O O . LEU A 1 966 ? -2.039 -5.548 -34.544 1.00 96.25 966 LEU A O 1
ATOM 7461 N N . VAL A 1 967 ? -1.288 -4.763 -32.581 1.00 97.44 967 VAL A N 1
ATOM 7462 C CA . VAL A 1 967 ? -0.928 -3.432 -33.093 1.00 97.44 967 VAL A CA 1
ATOM 7463 C C . VAL A 1 967 ? 0.559 -3.182 -32.881 1.00 97.44 967 VAL A C 1
ATOM 7465 O O . VAL A 1 967 ? 1.062 -3.270 -31.758 1.00 97.44 967 VAL A O 1
ATOM 7468 N N . LYS A 1 968 ? 1.275 -2.868 -33.965 1.00 96.62 968 LYS A N 1
ATOM 7469 C CA . LYS A 1 968 ? 2.726 -2.673 -33.941 1.00 96.62 968 LYS A CA 1
ATOM 7470 C C . LYS A 1 968 ? 3.207 -1.702 -35.018 1.00 96.62 968 LYS A C 1
ATOM 7472 O O . LYS A 1 968 ? 2.748 -1.742 -36.147 1.00 96.62 968 LYS A O 1
ATOM 7477 N N . GLY A 1 969 ? 4.186 -0.867 -34.690 1.00 93.31 969 GLY A N 1
ATOM 7478 C CA . GLY A 1 969 ? 4.885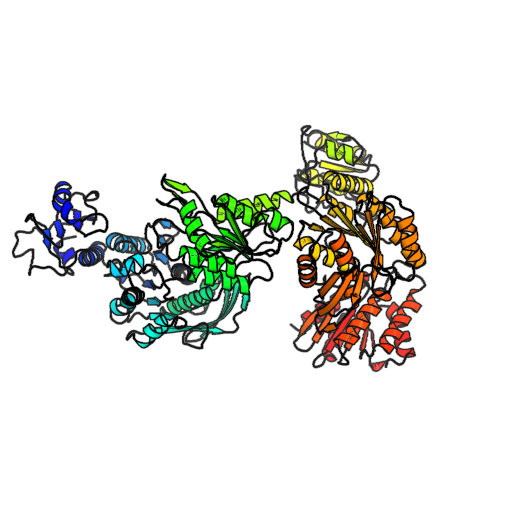 0.007 -35.637 1.00 93.31 969 GLY A CA 1
ATOM 7479 C C . GLY A 1 969 ? 6.077 0.683 -34.967 1.00 93.31 969 GLY A C 1
ATOM 7480 O O . GLY A 1 969 ? 6.287 0.518 -33.760 1.00 93.31 969 GLY A O 1
ATOM 7481 N N . SER A 1 970 ? 6.895 1.405 -35.733 1.00 91.62 970 SER A N 1
ATOM 7482 C CA . SER A 1 970 ? 7.973 2.205 -35.145 1.00 91.62 970 SER A CA 1
ATOM 7483 C C . SER A 1 970 ? 7.423 3.338 -34.284 1.00 91.62 970 SER A C 1
ATOM 7485 O O . SER A 1 970 ? 6.311 3.813 -34.506 1.00 91.62 970 SER A O 1
ATOM 7487 N N . ARG A 1 971 ? 8.213 3.810 -33.309 1.00 88.50 971 ARG A N 1
ATOM 7488 C CA . ARG A 1 971 ? 7.760 4.834 -32.349 1.00 88.50 971 ARG A CA 1
ATOM 7489 C C . ARG A 1 971 ? 7.218 6.091 -33.035 1.00 88.50 971 ARG A C 1
ATOM 7491 O O . ARG A 1 971 ? 6.197 6.623 -32.612 1.00 88.50 971 ARG A O 1
ATOM 7498 N N . GLY A 1 972 ? 7.886 6.533 -34.105 1.00 89.69 972 GLY A N 1
ATOM 7499 C CA . GLY A 1 972 ? 7.474 7.691 -34.906 1.00 89.69 972 GLY A CA 1
ATOM 7500 C C . GLY A 1 972 ? 6.106 7.533 -35.579 1.00 89.69 972 GLY A C 1
ATOM 7501 O O . GLY A 1 972 ? 5.462 8.530 -35.884 1.00 89.69 972 GLY A O 1
ATOM 7502 N N . MET A 1 973 ? 5.616 6.298 -35.735 1.00 94.19 973 MET A N 1
ATOM 7503 C CA . MET A 1 973 ? 4.309 6.020 -36.327 1.00 94.19 973 MET A CA 1
ATOM 7504 C C . MET A 1 973 ? 3.152 6.259 -35.361 1.00 94.19 973 MET A C 1
ATOM 7506 O O . MET A 1 973 ? 2.021 6.345 -35.825 1.00 94.19 973 MET A O 1
ATOM 7510 N N . ALA A 1 974 ? 3.391 6.383 -34.048 1.00 94.50 974 ALA A N 1
ATOM 7511 C CA . ALA A 1 974 ? 2.368 6.610 -33.018 1.00 94.50 974 ALA A CA 1
ATOM 7512 C C . ALA A 1 974 ? 1.137 5.680 -33.159 1.00 94.50 974 ALA A C 1
ATOM 7514 O O . ALA A 1 974 ? -0.007 6.141 -33.284 1.00 94.50 974 ALA A O 1
ATOM 7515 N N . MET A 1 975 ? 1.384 4.370 -33.255 1.00 95.81 975 MET A N 1
ATOM 7516 C CA . MET A 1 975 ? 0.351 3.349 -33.490 1.00 95.81 975 MET A CA 1
ATOM 7517 C C . MET A 1 975 ? -0.569 3.141 -32.278 1.00 95.81 975 MET A C 1
ATOM 7519 O O . MET A 1 975 ? -1.696 2.676 -32.444 1.00 95.81 975 MET A O 1
ATOM 7523 N N . GLU A 1 976 ? -0.149 3.556 -31.080 1.00 94.25 976 GLU A N 1
ATOM 7524 C CA . GLU A 1 976 ? -0.972 3.552 -29.864 1.00 94.25 976 GLU A CA 1
ATOM 7525 C C . GLU A 1 976 ? -2.289 4.332 -30.024 1.00 94.25 976 GLU A C 1
ATOM 7527 O O . GLU A 1 976 ? -3.284 4.013 -29.374 1.00 94.25 976 GLU A O 1
ATOM 7532 N N . ASN A 1 977 ? -2.339 5.300 -30.945 1.00 95.19 977 ASN A N 1
ATOM 7533 C CA . ASN A 1 977 ? -3.547 6.073 -31.232 1.00 95.19 977 ASN A CA 1
ATOM 7534 C C . ASN A 1 977 ? -4.686 5.193 -31.778 1.00 95.19 977 ASN A C 1
ATOM 7536 O O . ASN A 1 977 ? -5.851 5.528 -31.579 1.00 95.19 977 ASN A O 1
ATOM 7540 N N . ILE A 1 978 ? -4.379 4.076 -32.450 1.00 95.06 978 ILE A N 1
ATOM 7541 C CA . ILE A 1 978 ? -5.400 3.121 -32.917 1.00 95.06 978 ILE A CA 1
ATOM 7542 C C . ILE A 1 978 ? -6.060 2.446 -31.713 1.00 95.06 978 ILE A C 1
ATOM 7544 O O . ILE A 1 978 ? -7.282 2.351 -31.649 1.00 95.06 978 ILE A O 1
ATOM 7548 N N . ILE A 1 979 ? -5.257 2.040 -30.726 1.00 93.06 979 ILE A N 1
ATOM 7549 C CA . ILE A 1 979 ? -5.744 1.409 -29.495 1.00 93.06 979 ILE A CA 1
ATOM 7550 C C . ILE A 1 979 ? -6.631 2.381 -28.712 1.00 93.06 979 ILE A C 1
ATOM 7552 O O . ILE A 1 979 ? -7.727 2.008 -28.301 1.00 93.06 979 ILE A O 1
ATOM 7556 N N . GLN A 1 980 ? -6.193 3.632 -28.549 1.00 92.31 980 GLN A N 1
ATOM 7557 C CA . GLN A 1 980 ? -6.978 4.664 -27.863 1.00 92.31 980 GLN A CA 1
ATOM 7558 C C . GLN A 1 980 ? -8.325 4.902 -28.556 1.00 92.31 980 GLN A C 1
ATOM 7560 O O . GLN A 1 980 ? -9.356 4.948 -27.893 1.00 92.31 980 GLN A O 1
ATOM 7565 N N . LYS A 1 981 ? -8.339 4.987 -29.892 1.00 92.50 981 LYS A N 1
ATOM 7566 C CA . LYS A 1 981 ? -9.580 5.147 -30.667 1.00 92.50 981 LYS A CA 1
ATOM 7567 C C . LYS A 1 981 ? -10.515 3.949 -30.513 1.00 92.50 981 LYS A C 1
ATOM 7569 O O . LYS A 1 981 ? -11.709 4.153 -30.333 1.00 92.50 981 LYS A O 1
ATOM 7574 N N . LEU A 1 982 ? -9.992 2.720 -30.531 1.00 90.25 982 LEU A N 1
ATOM 7575 C CA . LEU A 1 982 ? -10.791 1.516 -30.273 1.00 90.25 982 LEU A CA 1
ATOM 7576 C C . LEU A 1 982 ? -11.438 1.551 -28.884 1.00 90.25 982 LEU A C 1
ATOM 7578 O O . LEU A 1 982 ? -12.613 1.232 -28.756 1.00 90.25 982 LEU A O 1
ATOM 7582 N N . GLN A 1 983 ? -10.696 1.983 -27.862 1.00 88.81 983 GLN A N 1
ATOM 7583 C CA . GLN A 1 983 ? -11.234 2.150 -26.510 1.00 88.81 983 GLN A CA 1
ATOM 7584 C C . GLN A 1 983 ? -12.331 3.220 -26.458 1.00 88.81 983 GLN A C 1
ATOM 7586 O O . GLN A 1 983 ? -13.338 3.018 -25.792 1.00 88.81 983 GLN A O 1
ATOM 7591 N N . THR A 1 984 ? -12.165 4.343 -27.162 1.00 88.06 984 THR A N 1
ATOM 7592 C CA . THR A 1 984 ? -13.189 5.398 -27.226 1.00 88.06 984 THR A CA 1
ATOM 7593 C C . THR A 1 984 ? -14.444 4.957 -27.972 1.00 88.06 984 THR A C 1
ATOM 7595 O O . THR A 1 984 ? -15.525 5.333 -27.561 1.00 88.06 984 THR A O 1
ATOM 7598 N N . LEU A 1 985 ?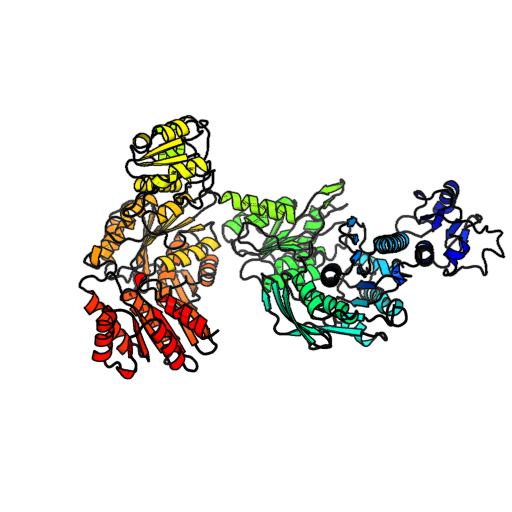 -14.321 4.183 -29.051 1.00 84.94 985 LEU A N 1
ATOM 7599 C CA . LEU A 1 985 ? -15.469 3.728 -29.846 1.00 84.94 985 LEU A CA 1
ATOM 7600 C C . LEU A 1 985 ? -16.296 2.623 -29.160 1.00 84.94 985 LEU A C 1
ATOM 7602 O O . LEU A 1 985 ? -17.422 2.372 -29.580 1.00 84.94 985 LEU A O 1
ATOM 7606 N N . LEU A 1 986 ? -15.730 1.939 -28.161 1.00 81.44 986 LEU A N 1
ATOM 7607 C CA . LEU A 1 986 ? -16.389 0.872 -27.396 1.00 81.44 986 LEU A CA 1
ATOM 7608 C C . LEU A 1 986 ? -17.060 1.362 -26.102 1.00 81.44 986 LEU A C 1
ATOM 7610 O O . LEU A 1 986 ? -17.877 0.628 -25.545 1.00 81.44 986 LEU A O 1
ATOM 7614 N N . ASN A 1 987 ? -16.696 2.558 -25.629 1.00 74.44 987 ASN A N 1
ATOM 7615 C CA . ASN A 1 987 ? -17.325 3.243 -24.496 1.00 74.44 987 ASN A CA 1
ATOM 7616 C C . ASN A 1 987 ? -18.433 4.170 -24.993 1.00 74.44 987 ASN A C 1
ATOM 7618 O O . ASN A 1 987 ? -19.438 4.306 -24.261 1.00 74.44 987 ASN A O 1
#

Radius of gyration: 37.15 Å; Cα contacts (8 Å, |Δi|>4): 2238; chains: 1; bounding box: 86×74×115 Å

Secondary structure (DSSP, 8-state):
-BHHHHHTTS-BSSS-HHHHS----PBP-EEES-GGG--TTEEEE--B-SS-BGGGGHHHHHHTTEEEEEES--TT--TTEEEBS-HHHHHHHHHHHHTT-GGGTSEEEEEESSSSHHHHHHHHHHHHHHTT--EEEESSS-EEETTEEE--SSSS--HHHHHHHHHHHHHTT--EEEEE--HHHHHTTTTTTPPPSEEEE----S--HHHHSSHHHHHHHHHHHHHHHSBTTSSSSB-EEEETTSHHHHHHHHH--S-EEEEESSS-SSEEEEEEEEETTEEEEEEEETTEEEEEEES--SHHHHHHHHHHHHHHHHTT--HHHHHHHHHHPPPPTTSSEEEP-SSS-EEEE----SHHHHHHHHHHHHHH-SS-EEEEE---SSS-STTHHHHHHHHHHH-SEEEE-----TTS-HHHHHHHHHTT-TTSPBPPHHHHHH-TT--EEEE-SSHHHHHHHHHHH--TT-EEEE-S-TT--EEEETTEEEE--HHHHHHHHHHHHHHTTSPPPEEHHHHHHHHTS--SEE-S-TT-EESEEE--TTT--TTEEEE--B-SS-BGGGGHHHHHHTT--EEEEETTHHHHS-HHHHHHHHHS--EEEEES-HHHHHHHHHHHHHHHH--EEEEEE-SSSHHHHHHHHHHHHTTTS-EEE--TT--STTHHHHHHHT--TT--EEEEE---SSTTHHHHHHHHH--SEEEE----S-SHHHHSSHHHHHHHHHGGGTS--TTEEEEEETT-TTHHHHHHHHHH-TTEEEEEEEESSTT-SEEEEEEEEETTEEEEEEEETTEEEEEEES---TTHHHHHHHHHHHHHHHT--HHHHHHHHHH--PPTTSSEEEESSSSEEEEEE-S---HHHHHHHHHHHHHHHTTS-EEEEEE---S-GGGHHHHHHHHHHHHHTTT-SEEEEESTTHHHHHHHHHTTT--GGGEEE--HHHHHHHHHHH--TTEEEEEE--GGG-THHHHHHHHHHH-

InterPro domains:
  IPR000713 Mur ligase, N-terminal catalytic domain [PF01225] (28-99)
  IPR000713 Mur ligase, N-terminal catalytic domain [PF01225] (538-585)
  IPR004101 Mur ligase, C-terminal [PF02875] (338-478)
  IPR004101 Mur ligase, C-terminal [PF02875] (845-971)
  IPR005761 UDP-N-acetylmuramoylalanyl-D-glutamate-2,6-diaminopimelate ligase [MF_00208] (1-502)
  IPR005761 UDP-N-acetylmuramoylalanyl-D-glutamate-2,6-diaminopimelate ligase [TIGR01085] (27-500)
  IPR005863 UDP-N-acetylmuramoyl-tripeptide--D-alanyl-D-alanine ligase [MF_02019] (514-983)
  IPR005863 UDP-N-acetylmuramoyl-tripeptide--D-alanyl-D-alanine ligase [TIGR01143] (543-982)
  IPR013221 Mur ligase, central [PF08245] (111-316)
  IPR013221 Mur ligase, central [PF08245] (632-823)
  IPR035911 MurE/MurF, N-terminal [SSF63418] (25-102)
  IPR035911 MurE/MurF, N-terminal [SSF63418] (532-621)
  IPR036565 Mur-like, catalytic domain superfamily [G3DSA:3.40.1190.10] (102-339)
  IPR036565 Mur-like, catalytic domain superfamily [G3DSA:3.40.1190.10] (608-832)
  IPR036565 Mur-like, catalytic domain superfamily [SSF53623] (102-333)
  IPR036565 Mur-like, catalytic domain superfamily [SSF53623] (627-842)
  IPR036615 Mur ligase, C-terminal domain superfamily [G3DSA:3.90.190.20] (340-505)
  IPR036615 Mur ligase, C-terminal domain superfamily [G3DSA:3.90.190.20] (843-985)
  IPR036615 Mur ligase, C-terminal domain superfamily [SSF53244] (336-501)
  IPR036615 Mur ligase, C-terminal domain superfamily [SSF53244] (843-982)

Solvent-accessible surface area (backbone atoms only — not comparable to full-atom values): 50527 Å² total; per-residue (Å²): 83,48,44,64,73,31,48,71,82,41,65,54,75,57,98,47,64,67,83,77,60,89,34,79,74,49,64,37,79,46,77,40,68,47,54,88,75,42,38,74,31,11,34,38,40,27,38,80,55,97,90,51,55,28,66,82,37,52,66,59,20,46,77,40,29,29,64,34,35,38,21,62,69,65,95,80,73,60,82,45,56,47,48,26,80,46,38,49,56,35,43,9,38,29,24,24,48,73,46,66,42,39,38,77,80,36,44,26,37,40,28,29,53,66,54,57,41,68,59,24,46,52,37,39,49,27,23,41,48,59,68,68,46,42,50,32,38,39,24,63,83,31,35,36,39,90,94,42,76,40,87,44,100,46,41,40,52,54,22,52,58,39,32,49,50,44,29,52,38,47,76,72,60,34,44,35,37,38,33,37,50,40,53,68,23,53,73,60,29,21,60,47,81,51,39,22,47,32,38,36,42,54,36,83,66,96,67,66,47,92,75,49,68,40,73,64,56,47,46,53,45,49,50,46,52,61,75,63,32,24,10,87,58,17,42,91,47,7,36,38,31,27,23,44,80,29,72,68,29,38,55,46,63,79,67,55,89,43,52,68,45,45,26,25,81,87,50,94,52,55,24,24,61,41,82,73,46,68,40,86,76,17,29,34,29,34,44,37,43,82,96,50,71,49,78,46,58,31,70,60,55,47,71,71,47,51,53,28,50,45,50,26,48,47,49,44,44,76,70,70,49,54,68,71,37,43,48,52,3,51,50,65,36,69,81,44,79,20,54,70,22,72,54,88,58,91,46,66,51,48,36,31,27,18,42,39,72,45,52,67,49,41,45,52,54,42,52,42,48,54,76,46,45,94,56,51,36,35,37,37,36,36,62,59,37,94,52,81,66,84,50,36,20,53,37,39,35,44,42,49,73,59,30,37,34,23,36,40,26,46,32,39,25,30,81,46,60,53,68,57,54,49,49,49,20,49,73,41,37,85,93,52,48,80,55,54,74,66,50,44,72,70,39,68,80,64,59,24,33,37,80,33,65,53,46,68,60,37,47,37,47,54,57,72,75,54,48,79,59,17,37,39,37,41,36,35,54,26,65,48,52,54,39,37,41,77,90,48,77,43,87,40,41,67,66,58,51,44,47,51,36,33,48,59,56,46,57,44,53,45,30,62,64,41,38,56,68,54,50,24,64,35,59,72,42,70,63,81,40,72,58,55,66,87,84,47,68,23,58,42,77,35,72,50,89,88,76,60,54,58,52,24,29,39,40,30,46,71,58,98,91,45,61,41,63,77,48,49,68,61,40,48,77,69,54,39,32,34,39,37,32,41,58,67,50,78,76,70,51,53,72,69,59,47,54,50,52,76,74,37,66,30,36,34,33,56,30,90,44,36,62,58,38,46,35,32,41,14,27,42,40,43,61,77,34,68,43,44,28,36,36,28,26,46,62,52,61,34,68,59,23,50,47,39,33,48,37,24,42,44,53,81,40,47,60,47,61,52,60,92,86,26,25,45,87,60,34,38,29,59,48,36,52,51,46,12,73,58,32,51,34,35,42,38,48,51,48,73,65,51,79,61,44,30,29,52,53,18,52,34,60,39,22,43,30,39,35,39,59,38,68,46,77,55,43,28,60,63,47,74,41,47,67,45,38,35,54,42,54,35,25,46,51,75,17,50,29,77,71,11,35,40,37,37,34,49,74,36,97,59,36,68,62,39,52,50,49,44,67,71,33,84,36,45,70,43,80,46,26,22,30,77,44,94,83,22,53,31,25,66,41,82,73,45,72,45,95,58,25,28,36,31,29,42,33,42,85,96,45,77,43,81,38,46,32,64,38,47,47,69,75,50,53,54,35,45,38,52,25,49,52,55,35,52,74,72,66,54,46,74,67,31,46,40,52,7,36,54,66,38,70,62,51,88,33,49,68,29,73,50,70,81,49,101,33,34,38,39,33,34,28,19,48,55,33,36,64,70,59,48,51,53,52,50,56,33,51,41,59,71,34,68,82,43,57,24,36,42,36,41,37,34,55,65,55,43,47,98,48,34,56,64,51,33,18,51,49,11,36,49,47,38,73,46,72,57,64,30,44,35,35,38,56,85,58,34,58,33,19,51,52,23,13,44,81,55,71,34,62,68,93,37,50,46,79,48,53,58,66,54,46,33,53,50,49,63,78,70,54,55,91,56,22,30,37,39,38,33,8,10,53,92,64,54,45,56,57,31,57,55,48,43,55,59,75,74,106

Foldseek 3Di:
DWPCQLQVPFAFPDPDCVPPAVADRAQADEEDCDLVPAAASYEHQFPCDPVDTSQVCPVSSVVRHHSAYEDCDDPPPDGRYTHGVHSLLSLLSSLCSVLVLLLVQAAEEEEDEDDLLLVLLLLLQLLCVLVVAFEWEQADQFTDTPNDTHDDPDGQDASNVNSVSSSVCVVVVHRYYYGYCYLCCQVSVRCPSRAHQEYEYQEYDDDDCVPQVDSVSSLVSVLCCQAQRAAPNHPPLREYEFEVVYVSSVVSVVPHPTHYFYEYAPDDTQWYWAPWDFALQFIWTWIHHPPGIDTATASDGAPSSRSSLRRSLHNCVSVVRDPVSSRSSRRPRAQRFQCQHWADAPAQETEGGHQPQALVSLLRVLQRVLVRAPDFEEEEEFHAAPDDLVRLCSNLLSCLVRGQEYEYEDAQPAEHDLVVRSVSNCVNFPPFDEDDPVNCLQPVRHGGYYYDHDSLVSLLVQLVSDFRRYYYYYYNQGNPQWHHDNVGIDGHDSSVSNRVSRVVVVVQLQFDKDQQVLLCVLQVHHWPDAPADNGQIASFEDQDLVDDDLSYAHQFADDDPDTSLVCVLVVVVVNRAHYEEAPCSLVVDDPVSNVSRVVHRHTYHHHNHSLVSLLSSLLSLLVVLQAAEEEEEEDDLGVVLLQLLQLLCSLNFQEQEQPDPLQFSNSLSVSSRSRGNRGRYYYYYHDDLAAPRLLSSLLSNAHLEYEYLAFDQFSCVRQVDSLSSLLSSLSNQNRHAAQHEYEYEPPHPNVVNNVVSNVVDNSHPYYAYDECDPRHQWHWAPWDADLQKIWIWIDHDPDIATAMARHRQPSVVSSLSRSVVVCVVVSRDSVSSRSSRHPDADDALCQHWDALDQFEIEGRNAAADDLVSLLSLLLSQLVNCVLPAEEEEEEQHPSNPPCRLVSLLVLLLSNLVSNHQAYEYEDDSNVSSVVSVVVSPRDPVRYHYDDLLVVLVVCVVPGDGHYYYYFYHGNVRVRVVSVVNNSVVSD

Mean predicted aligned error: 10.95 Å

Nearest PDB structures (foldseek):
  2xja-assembly4_D  TM=8.882E-01  e=1.356E-38  Mycobacterium tuberculosis H37Rv
  2wtz-assembly4_D  TM=8.918E-01  e=4.292E-37  Mycobacterium tuberculosis H37Rv
  7b9w-assembly1_AAA  TM=7.702E-01  e=5.024E-40  Escherichia coli K-12
  7b6p-assembly2_B  TM=7.843E-01  e=3.926E-38  Escherichia coli K-12
  7b6g-assembly2_BBB  TM=7.803E-01  e=5.695E-38  Escherichia coli

Organism: Desulfobacula toluolica (strain DSM 7467 / Tol2) (NCBI:txid651182)

Sequence (987 aa):
MKLSALIKDCSLTAADPFEDMDIHDPDIFFISSNSKQIRPNGLFIAIKGFEADGHDYIEQAFEKGAAAVIAQTNPKNINNVILVENTRLAMASIAANFYGNPSKDLTLVGITGTNGKTTTTWLLESIFKACGFSTGVIGTINIRYNDQTFDTPVTTPDSIDLQKNLYNMKQAGVTHVIMEVSSHGLDLNRVDFCRFDAGVFTNLTQDHLDYHKTIDAYFDCKKRFFTRFLGSNGKNDAPAILNIDDPKGESLFNSLACPNLAVSTKKKTDIFAQSVKDDIHGLSGTICLPGGSFNLTTSLTGKFNLENILCAAGAAHALNIKLEQIKKGLENCPAVPGRLEKINTPIDRYIFVDYAHTPDALESILTTLKQMAPKRIITVFGCGGDRDRSKRPLMGCIACKTSDITIITSDNPRSENPDEIINDICEGLDTFDKLSENDLSFDPFKKGYMVEVDRKKALKKAVFISKPGDIIVAAGKGHETYQITNTGTLHFDDKEELKNSAIEFADQFTPIAWKTEDLSRALNTDPVFSNIKKNHSFSGISTDSRTIAQTHIFLALKGETFDGHIFIKRLIDQGIKGFITQKGFVDTLDQNTRKKIFQSSLIIFETRDTLTGLGQLARYQRLRSNVKLIAITGSSGKTTTRKITQEIFKTQYHTHATTGNFNNEIGLPLTLLNLSHAHEWAIVEMGMNHPGEISRLSRIALPDIAVVTNTAGVHLEGLGSVENVATAKAEIFEGIRKNATAILFADDPRRCILEAKARENNAIKTVLFFGSGYDADFQSADIKTLAGSTQFTAKFNDQKIACSINSPALFMVDNCLAAICAASIAGICRKGIKKGLRAFTPVSGRMNIFRLSDSIHMIDDTYNANPASVTQAINTLQRVSAGKNSIAVLGDMLELGTKSDRLHRQIGLKIALSGISKLFVFGDQTKHMIDGAVENGFSEDNIFHGSKDEIARKILEQSDRETWILVKGSRGMAMENIIQKLQTLLN

pLDDT: mean 91.95, std 6.48, range [53.19, 98.62]